Protein AF-A0A0V0QJA2-F1 (afdb_monomer_lite)

Sequence (968 aa):
MGNSCAGKGLQEINAPTTLPKMTRKQVLSHNKPDDCWCVIDNIVYDLSQYWKVHPGGGDYIKKWAGKDATLAFREFNHSPFAEVQLTTLGAEVGYIDENSTDFNEEYYKETPLPKNSTDIEEFSQQGDMMCFQCQQTSNGTGCTDMGVCGKSPEISALQDLIIQYLKGLAQYLEKADDKDIDDETFELFIFTFFMTLTNVNFNSDKHFYYLKKLAEARDKFQALYLKKTPKEEQDPRLSGTGQKNDPQNPASFIFKENDKKYIFEQAKKVGINARKVNLNPDLLGLLEMCVYGLKGGCAYLYHAEGVRNNAKDKKIYSQEERISVFKGLVKITADLTKVNPSMEELIQLNMDVGKNNFTVMEFLDNAHNIVFGKPTPSNVNRAPVEGKCILISGHDMMVLKKLLEQTKDQGINIYTHGEMLPAFGYPELRKYPHLVGNFGTAWFNQTNEFPDFPGAILLNSNCLIQPQPSYAKRLFTTHVVGWDDIKHIENDDFSELIQCAKKQPGFKKNSRQFKKYENVESEQTGFGHQTMAEILVPEIKAGNLTEIYLVGGCDNLDPTRSKYLQQILDLPQTAIVLTLGCAKFRLFGHKEKMGYLPGGNKVPRLIDVGQCNDSYSAVKVALALTQVLGVGVNELPLHLVLSWVEQKAVVILLTLLHLGIKNINIGPNLPAYLTPNLVNFLVQNFSLSPMSLPKQTATLSALQSTGDYKMSRETELFNKISDFVPVKFVEKKEVAKNTYSMKFAFMDQKTVFQLQPGQHVIFRAKSSEQKWVSRAYTPITKIGEQGQFEIIVKVYQEGLFSNFLKNMKKDQLVEVQGPCGTTILQSDERKKVKLISEKNNYEDLKSLNLISGGTSCVSMFQMVQFAIQKQLDLNINLIVANSTENLKVLEKEFQELALSGRGKIQISYITSDKEGRISQKIFQEKLIQKNDDPKVVNLIAGPHNFRMSAKNILQEMEYSEENLVQFY

Organism: Pseudocohnilembus persalinus (NCBI:txid266149)

Secondary structure (DSSP, 8-state):
---------PPP-PPPS-SPEE-HHHHHT-EETTEEEEEETTEEEE-TTTGGG-TT-HHHHHHTTTEE-HHHHHHTT--HHHHHHHHHS--EEEEE-TT-----GGGG-S-PPPPSS----------S--B--STT-GGGT-BSSS-TTS--HHHHHHHHHHHHHHHHHHHHHTTS-GGG--HHHHHHHHHHHHHTSTTTB--HHHHHHHHHHHHHHHHHHHHHHHHHS-GGGS-TTTSS-S-TT-TT-GGG----TT-HHHHHHHHHHHSHHHHHHHS-HHHHHHHHHHHHHHHHHHHHHHHHHHHHHH-TTS-SS-HHHHHHHHHHHHHHHHHTT-SS--HHHHHHHHHHHHHHHHHHHHHHHHHHHHHH-----EEEP-S--SBEEEEEESS-HHHHHHHHHHHTTTTEEEEEEGGGGGGGG-HHHHT-TTEEEE-SSSGGGHHHHHHH--SEEEE-SS------HHHHTTEEEETT-B-TTSEEE-TT-THHHHHHHHHS--B-TTSHHHHHHTTPPPEEE---HHHHHHHHHHHHHTTS--EEEEEEE---S-GGGGTTHHHHHTS-TTEEEEEESGGGGGTTT-HHHH-B-SSTT--BSEEEEESGGGHHHHHHHHHHHHHHHTS-GGGSSEEEEEE--SHHHHHHHHHHHHTT---EEEESS--TT--HHHHHHHHHHH--EES-PPPP---HHHHT-S------TT--SS--TT--EEEEEEEEEEEETTEEEEEEEESSTT-B----TT-EEEEEEE-TTS-EEEEEE-B-SPTT-BSEEEEEEEPPTT-HHHHHHHTPPTT-EEEEEEEE-S-EEEE-TT--EEEE-SS-EEEEE-EEEEEEEGGGHHHHHHHHHHHHHTT-S-EEEEEEEE-GGGTTTTHHHHHHHHHHTTTSEEEEEEETTTT-S--HHHHHHH-S--S--TTEEEEEESSHHHHHHHHHHHHHTT--GGGEEEE-

pLDDT: mean 84.47, std 17.03, range [24.61, 98.94]

InterPro domains:
  IPR001199 Cytochrome b5-like heme/steroid binding domain [PF00173] (23-81)
  IPR001199 Cytochrome b5-like heme/steroid binding domain [PS50255] (19-97)
  IPR001199 Cytochrome b5-like heme/steroid binding domain [SM01117] (22-97)
  IPR001433 Oxidoreductase FAD/NAD(P)-binding [PF00175] (850-946)
  IPR004137 Hydroxylamine reductase/Ni-containing CO dehydrogenase [PF03063] (129-690)
  IPR004137 Hydroxylamine reductase/Ni-containing CO dehydrogenase [PTHR30109] (120-692)
  IPR008333 Flavoprotein pyridine nucleotide cytochrome reductase-like, FAD-binding domain [PF00970] (727-822)
  IPR010048 Hydroxylamine reductase [MF_00069] (129-705)
  IPR010048 Hydroxylamine reductase [TIGR01703] (129-694)
  IPR011254 Prismane-like superfamily [SSF56821] (128-694)
  IPR016099 Prismane-like, alpha/beta-sandwich [G3DSA:3.40.50.2030] (380-531)
  IPR016099 Prismane-like, alpha/beta-sandwich [G3DSA:3.40.50.2030] (532-700)
  IPR016100 Prismane, alpha-bundle [G3DSA:1.20.1270.20] (127-283)
  IPR016100 Prismane, alpha-bundle [G3DSA:1.20.1270.20] (285-378)
  IPR017927 FAD-binding domain, ferredoxin reductase-type [PS51384] (722-826)
  IPR017938 Riboflavin synthase-like beta-barrel [SSF63380] (722-826)
  IPR036400 Cytochrome b5-like heme/steroid binding domain superfamily [G3DSA:3.10.120.10] (17-106)
  IPR036400 Cytochrome b5-like heme/steroid binding domain superfamily [SSF55856] (17-101)
  IPR039261 Ferredoxin-NADP reductase (FNR), nucleotide-binding domain [G3DSA:3.40.50.80] (827-967)
  IPR039261 Ferredoxin-NADP reductase (FNR), nucleotide-binding domain [SSF52343] (813-965)

Radius of gyration: 33.19 Å; chains: 1; bounding box: 77×93×82 Å

Structure (mmCIF, N/CA/C/O backbone):
data_AF-A0A0V0QJA2-F1
#
_entry.id   AF-A0A0V0QJA2-F1
#
loop_
_atom_site.group_PDB
_atom_site.id
_atom_site.type_symbol
_atom_site.label_atom_id
_atom_site.label_alt_id
_atom_site.label_comp_id
_atom_site.label_asym_id
_atom_site.label_entity_id
_atom_site.label_seq_id
_atom_site.pdbx_PDB_ins_code
_atom_site.Cartn_x
_atom_site.Cartn_y
_atom_site.Cartn_z
_atom_site.occupancy
_atom_site.B_iso_or_equiv
_atom_site.auth_seq_id
_atom_site.auth_comp_id
_atom_site.auth_asym_id
_atom_site.auth_atom_id
_atom_site.pdbx_PDB_model_num
ATOM 1 N N . MET A 1 1 ? 25.655 30.772 37.857 1.00 29.84 1 MET A N 1
ATOM 2 C CA . MET A 1 1 ? 26.975 30.159 37.598 1.00 29.84 1 MET A CA 1
ATOM 3 C C . MET A 1 1 ? 26.800 28.648 37.521 1.00 29.84 1 MET A C 1
ATOM 5 O O . MET A 1 1 ? 26.311 28.088 38.488 1.00 29.84 1 MET A O 1
ATOM 9 N N . GLY A 1 2 ? 27.195 28.035 36.398 1.00 28.44 2 GLY A N 1
ATOM 10 C CA . GLY A 1 2 ? 27.749 26.670 36.349 1.00 28.44 2 GLY A CA 1
ATOM 11 C C . GLY A 1 2 ? 26.811 25.463 36.177 1.00 28.44 2 GLY A C 1
ATOM 12 O O . GLY A 1 2 ? 26.273 24.960 37.150 1.00 28.44 2 GLY A O 1
ATOM 13 N N . ASN A 1 3 ? 26.731 24.977 34.931 1.00 28.30 3 ASN A N 1
ATOM 14 C CA . ASN A 1 3 ? 26.437 23.621 34.420 1.00 28.30 3 ASN A CA 1
ATOM 15 C C . ASN A 1 3 ? 26.458 22.417 35.396 1.00 28.30 3 ASN A C 1
ATOM 17 O O . ASN A 1 3 ? 27.428 22.225 36.122 1.00 28.30 3 ASN A O 1
ATOM 21 N N . SER A 1 4 ? 25.539 21.454 35.219 1.00 25.41 4 SER A N 1
ATOM 22 C CA . SER A 1 4 ? 25.784 20.201 34.457 1.00 25.41 4 SER A CA 1
ATOM 23 C C . SER A 1 4 ? 24.754 19.092 34.752 1.00 25.41 4 SER A C 1
ATOM 25 O O . SER A 1 4 ? 24.129 19.041 35.806 1.00 25.41 4 SER A O 1
ATOM 27 N N . CYS A 1 5 ? 24.567 18.240 33.742 1.00 25.39 5 CYS A N 1
ATOM 28 C CA . CYS A 1 5 ? 23.666 17.095 33.654 1.00 25.39 5 CYS A CA 1
ATOM 29 C C . CYS A 1 5 ? 23.849 16.028 34.748 1.00 25.39 5 CYS A C 1
ATOM 31 O O . CYS A 1 5 ? 24.963 15.792 35.199 1.00 25.39 5 CYS A O 1
ATOM 33 N N . ALA A 1 6 ? 22.774 15.266 34.993 1.00 25.91 6 ALA A N 1
ATOM 34 C CA . ALA A 1 6 ? 22.683 13.817 34.729 1.00 25.91 6 ALA A CA 1
ATOM 35 C C . ALA A 1 6 ? 21.939 13.036 35.829 1.00 25.91 6 ALA A C 1
ATOM 37 O O . ALA A 1 6 ? 22.319 13.036 36.994 1.00 25.91 6 ALA A O 1
ATOM 38 N N . GLY A 1 7 ? 20.906 12.311 35.389 1.00 28.16 7 GLY A N 1
ATOM 39 C CA . GLY A 1 7 ? 20.637 10.926 35.778 1.00 28.16 7 GLY A CA 1
ATOM 40 C C . GLY A 1 7 ? 20.363 10.614 37.248 1.00 28.16 7 GLY A C 1
ATOM 41 O O . GLY A 1 7 ? 21.277 10.322 38.011 1.00 28.16 7 GLY A O 1
ATOM 42 N N . LYS A 1 8 ? 19.081 10.457 37.594 1.00 28.97 8 LYS A N 1
ATOM 43 C CA . LYS A 1 8 ? 18.667 9.470 38.599 1.00 28.97 8 LYS A CA 1
ATOM 44 C C . LYS A 1 8 ? 17.418 8.730 38.130 1.00 28.97 8 LYS A C 1
ATOM 46 O O . LYS A 1 8 ? 16.379 9.352 37.941 1.00 28.97 8 LYS A O 1
ATOM 51 N N . GLY A 1 9 ? 17.542 7.404 38.015 1.00 25.47 9 GLY A N 1
ATOM 52 C CA . GLY A 1 9 ? 16.428 6.487 38.261 1.00 25.47 9 GLY A CA 1
ATOM 53 C C . GLY A 1 9 ? 16.036 5.502 37.156 1.00 25.47 9 GLY A C 1
ATOM 54 O O . GLY A 1 9 ? 14.857 5.437 36.836 1.00 25.47 9 GLY A O 1
ATOM 55 N N . LEU A 1 10 ? 16.962 4.692 36.627 1.00 28.11 10 LEU A N 1
ATOM 56 C CA . LEU A 1 10 ? 16.622 3.309 36.257 1.00 28.11 10 LEU A CA 1
ATOM 57 C C . LEU A 1 10 ? 17.021 2.435 37.450 1.00 28.11 10 LEU A C 1
ATOM 59 O O . LEU A 1 10 ? 18.186 2.428 37.840 1.00 28.11 10 LEU A O 1
ATOM 63 N N . GLN A 1 11 ? 16.040 1.791 38.081 1.00 30.83 11 GLN A N 1
ATOM 64 C CA . GLN A 1 11 ? 16.275 0.808 39.136 1.00 30.83 11 GLN A CA 1
ATOM 65 C C . GLN A 1 11 ? 16.882 -0.468 38.538 1.00 30.83 11 GLN A C 1
ATOM 67 O O . GLN A 1 11 ? 16.462 -0.930 37.478 1.00 30.83 11 GLN A O 1
ATOM 72 N N . GLU A 1 12 ? 17.879 -0.989 39.249 1.00 30.50 12 GLU A N 1
ATOM 73 C CA . GLU A 1 12 ? 18.660 -2.195 38.980 1.00 30.50 12 GLU A CA 1
ATOM 74 C C . GLU A 1 12 ? 17.784 -3.453 38.853 1.00 30.50 12 GLU A C 1
ATOM 76 O O . GLU A 1 12 ? 16.882 -3.689 39.660 1.00 30.50 12 GLU A O 1
ATOM 81 N N . ILE A 1 13 ? 18.089 -4.297 37.865 1.00 34.03 13 ILE A N 1
ATOM 82 C CA . ILE A 1 13 ? 17.601 -5.677 37.787 1.00 34.03 13 ILE A CA 1
ATOM 83 C C . ILE A 1 13 ? 18.679 -6.556 38.436 1.00 34.03 13 ILE A C 1
ATOM 85 O O . ILE A 1 13 ? 19.776 -6.683 37.901 1.00 34.03 13 ILE A O 1
ATOM 89 N N . ASN A 1 14 ? 18.380 -7.141 39.598 1.00 34.19 14 ASN A N 1
ATOM 90 C CA . ASN A 1 14 ? 19.273 -8.070 40.300 1.00 34.19 14 ASN A CA 1
ATOM 91 C C . ASN A 1 14 ? 19.427 -9.402 39.535 1.00 34.19 14 ASN A C 1
ATOM 93 O O . ASN A 1 14 ? 18.427 -10.017 39.161 1.00 34.19 14 ASN A O 1
ATOM 97 N N . ALA A 1 15 ? 20.669 -9.871 39.369 1.00 34.22 15 ALA A N 1
ATOM 98 C CA . ALA A 1 15 ? 21.015 -11.198 38.847 1.00 34.22 15 ALA A CA 1
ATOM 99 C C . ALA A 1 15 ? 20.849 -12.316 39.916 1.00 34.22 15 ALA A C 1
ATOM 101 O O . ALA A 1 15 ? 20.915 -12.022 41.114 1.00 34.22 15 ALA A O 1
ATOM 102 N N . PRO A 1 16 ? 20.646 -13.597 39.534 1.00 37.78 16 PRO A N 1
ATOM 103 C CA . PRO A 1 16 ? 20.421 -14.703 40.473 1.00 37.78 16 PRO A CA 1
ATOM 104 C C . PRO A 1 16 ? 21.699 -15.119 41.233 1.00 37.78 16 PRO A C 1
ATOM 106 O O . PRO A 1 16 ? 22.784 -15.216 40.669 1.00 37.78 16 PRO A O 1
ATOM 109 N N . THR A 1 17 ? 21.555 -15.415 42.525 1.00 47.81 17 THR A N 1
ATOM 110 C CA . THR A 1 17 ? 22.599 -15.442 43.570 1.00 47.81 17 THR A CA 1
ATOM 111 C C . THR A 1 17 ? 23.219 -16.821 43.896 1.00 47.81 17 THR A C 1
ATOM 113 O O . THR A 1 17 ? 23.447 -17.118 45.067 1.00 47.81 17 THR A O 1
ATOM 116 N N . THR A 1 18 ? 23.523 -17.697 42.925 1.00 58.81 18 THR A N 1
ATOM 117 C CA . THR A 1 18 ? 24.024 -19.067 43.251 1.00 58.81 18 THR A CA 1
ATOM 118 C C . THR A 1 18 ? 25.228 -19.606 42.468 1.00 58.81 18 THR A C 1
ATOM 120 O O . THR A 1 18 ? 25.673 -20.710 42.775 1.00 58.81 18 THR A O 1
ATOM 123 N N . LEU A 1 19 ? 25.796 -18.884 41.497 1.00 79.25 19 LEU A N 1
ATOM 124 C CA . LEU A 1 19 ? 26.977 -19.362 40.755 1.00 79.25 19 LEU A CA 1
ATOM 125 C C . LEU A 1 19 ? 28.289 -18.993 41.476 1.00 79.25 19 LEU A C 1
ATOM 127 O O . LEU A 1 19 ? 28.383 -17.895 42.024 1.00 79.25 19 LEU A O 1
ATOM 131 N N . PRO A 1 20 ? 29.316 -19.865 41.497 1.00 87.19 20 PRO A N 1
ATOM 132 C CA . PRO A 1 20 ? 30.598 -19.542 42.116 1.00 87.19 20 PRO A CA 1
ATOM 133 C C . PRO A 1 20 ? 31.385 -18.519 41.282 1.00 87.19 20 PRO A C 1
ATOM 135 O O . PRO A 1 20 ? 31.417 -18.579 40.052 1.00 87.19 20 PRO A O 1
ATOM 138 N N . LYS A 1 21 ? 32.061 -17.588 41.963 1.00 87.50 21 LYS A N 1
ATOM 139 C CA . LYS A 1 21 ? 32.979 -16.633 41.327 1.00 87.50 21 LYS A CA 1
ATOM 140 C C . LYS A 1 21 ? 34.232 -17.360 40.840 1.00 87.50 21 LYS A C 1
ATOM 142 O O . LYS A 1 21 ? 34.861 -18.088 41.607 1.00 87.50 21 LYS A O 1
ATOM 147 N N . MET A 1 22 ? 34.616 -17.117 39.593 1.00 87.50 22 MET A N 1
ATOM 148 C CA . MET A 1 22 ? 35.773 -17.725 38.938 1.00 87.50 22 MET A CA 1
ATOM 149 C C . MET A 1 22 ? 36.737 -16.665 38.401 1.00 87.50 22 MET A C 1
ATOM 151 O O . MET A 1 22 ? 36.383 -15.494 38.239 1.00 87.50 22 MET A O 1
ATOM 155 N N . THR A 1 23 ? 37.970 -17.074 38.108 1.00 85.88 23 THR A N 1
ATOM 156 C CA . THR A 1 23 ? 38.943 -16.243 37.390 1.00 85.88 23 THR A CA 1
ATOM 157 C C . THR A 1 23 ? 39.119 -16.712 35.951 1.00 85.88 23 THR A C 1
ATOM 159 O O . THR A 1 23 ? 38.981 -17.897 35.642 1.00 85.88 23 THR A O 1
ATOM 162 N N . ARG A 1 24 ? 39.487 -15.797 35.044 1.00 79.31 24 ARG A N 1
ATOM 163 C CA . ARG A 1 24 ? 39.760 -16.151 33.639 1.00 79.31 24 ARG A CA 1
ATOM 164 C C . ARG A 1 24 ? 40.909 -17.162 33.520 1.00 79.31 24 ARG A C 1
ATOM 166 O O . ARG A 1 24 ? 40.876 -18.016 32.642 1.00 79.31 24 ARG A O 1
ATOM 173 N N . LYS A 1 25 ? 41.867 -17.144 34.458 1.00 80.00 25 LYS A N 1
ATOM 174 C CA . LYS A 1 25 ? 42.939 -18.148 34.561 1.00 80.00 25 LYS A CA 1
ATOM 175 C C . LYS A 1 25 ? 42.417 -19.558 34.862 1.00 80.00 25 LYS A C 1
ATOM 177 O O . LYS A 1 25 ? 42.992 -20.518 34.362 1.00 80.00 25 LYS A O 1
ATOM 182 N N . GLN A 1 26 ? 41.351 -19.685 35.656 1.00 83.88 26 GLN A N 1
ATOM 183 C CA . GLN A 1 26 ? 40.694 -20.973 35.901 1.00 83.88 26 GLN A CA 1
ATOM 184 C C . GLN A 1 26 ? 39.944 -21.453 34.657 1.00 83.88 26 GLN A C 1
ATOM 186 O O . GLN A 1 26 ? 40.052 -22.619 34.313 1.00 83.88 26 GLN A O 1
ATOM 191 N N . VAL A 1 27 ? 39.259 -20.562 33.931 1.00 88.94 27 VAL A N 1
ATOM 192 C CA . VAL A 1 27 ? 38.577 -20.925 32.672 1.00 88.94 27 VAL A CA 1
ATOM 193 C C . VAL A 1 27 ? 39.580 -21.376 31.603 1.00 88.94 27 VAL A C 1
ATOM 195 O O . VAL A 1 27 ? 39.322 -22.337 30.888 1.00 88.94 27 VAL A O 1
ATOM 198 N N . LEU A 1 28 ? 40.765 -20.757 31.545 1.00 87.19 28 LEU A N 1
ATOM 199 C CA . LEU A 1 28 ? 41.798 -21.052 30.544 1.00 87.19 28 LEU A CA 1
ATOM 200 C C . LEU A 1 28 ? 42.290 -22.508 30.550 1.00 87.19 28 LEU A C 1
ATOM 202 O O . LEU A 1 28 ? 42.713 -23.004 29.504 1.00 87.19 28 LEU A O 1
ATOM 206 N N . SER A 1 29 ? 42.246 -23.203 31.695 1.00 87.38 29 SER A N 1
ATOM 207 C CA . SER A 1 29 ? 42.621 -24.623 31.759 1.00 87.38 29 SER A CA 1
ATOM 208 C C . SER A 1 29 ? 41.598 -25.566 31.117 1.00 87.38 29 SER A C 1
ATOM 210 O O . SER A 1 29 ? 41.971 -26.689 30.785 1.00 87.38 29 SER A O 1
ATOM 212 N N . HIS A 1 30 ? 40.367 -25.104 30.880 1.00 93.75 30 HIS A N 1
ATOM 213 C CA . HIS A 1 30 ? 39.268 -25.859 30.270 1.00 93.75 30 HIS A CA 1
ATOM 214 C C . HIS A 1 30 ? 39.180 -25.574 28.762 1.00 93.75 30 HIS A C 1
ATOM 216 O O . HIS A 1 30 ? 38.224 -24.975 28.258 1.00 93.75 30 HIS A O 1
ATOM 222 N N . ASN A 1 31 ? 40.234 -25.955 28.033 1.00 89.88 31 ASN A N 1
ATOM 223 C CA . ASN A 1 31 ? 40.428 -25.636 26.615 1.00 89.88 31 ASN A CA 1
ATOM 224 C C . ASN A 1 31 ? 40.496 -26.861 25.680 1.00 89.88 31 ASN A C 1
ATOM 226 O O . ASN A 1 31 ? 41.013 -26.762 24.563 1.00 89.88 31 ASN A O 1
ATOM 230 N N . LYS A 1 32 ? 39.995 -28.021 26.117 1.00 89.19 32 LYS A N 1
ATOM 231 C CA . LYS A 1 32 ? 40.017 -29.276 25.345 1.00 89.19 32 LYS A CA 1
ATOM 232 C C . LYS A 1 32 ? 38.612 -29.657 24.868 1.00 89.19 32 LYS A C 1
ATOM 234 O O . LYS A 1 32 ? 37.634 -29.255 25.477 1.00 89.19 32 LYS A O 1
ATOM 239 N N . PRO A 1 33 ? 38.451 -30.449 23.792 1.00 78.38 33 PRO A N 1
ATOM 240 C CA . PRO A 1 33 ? 37.120 -30.804 23.285 1.00 78.38 33 PRO A CA 1
ATOM 241 C C . PRO A 1 33 ? 36.212 -31.560 24.273 1.00 78.38 33 PRO A C 1
ATOM 243 O O . PRO A 1 33 ? 34.994 -31.522 24.125 1.00 78.38 33 PRO A O 1
ATOM 246 N N . ASP A 1 34 ? 36.776 -32.278 25.238 1.00 86.38 34 ASP A N 1
ATOM 247 C CA . ASP A 1 34 ? 36.072 -32.969 26.325 1.00 86.38 34 ASP A CA 1
ATOM 248 C C . ASP A 1 34 ? 36.021 -32.162 27.636 1.00 86.38 34 ASP A C 1
ATOM 250 O O . ASP A 1 34 ? 35.405 -32.621 28.594 1.00 86.38 34 ASP A O 1
ATOM 254 N N . ASP A 1 35 ? 36.620 -30.967 27.644 1.00 91.69 35 ASP A N 1
ATOM 255 C CA . ASP A 1 35 ? 36.699 -30.019 28.758 1.00 91.69 35 ASP A CA 1
ATOM 256 C C . ASP A 1 35 ? 36.786 -28.581 28.196 1.00 91.69 35 ASP A C 1
ATOM 258 O O . ASP A 1 35 ? 37.867 -27.995 28.105 1.00 91.69 35 ASP A O 1
ATOM 262 N N . CYS A 1 36 ? 35.664 -28.073 27.672 1.00 92.06 36 CYS A N 1
ATOM 263 C CA . CYS A 1 36 ? 35.549 -26.881 26.824 1.00 92.06 36 CYS A CA 1
ATOM 264 C C . CYS A 1 36 ? 34.657 -25.826 27.484 1.00 92.06 36 CYS A C 1
ATOM 266 O O . CYS A 1 36 ? 33.440 -25.817 27.271 1.00 92.06 36 CYS A O 1
ATOM 268 N N . TRP A 1 37 ? 35.248 -24.919 28.261 1.00 95.19 37 TRP A N 1
ATOM 269 C CA . TRP A 1 37 ? 34.495 -23.849 28.922 1.00 95.19 37 TRP A CA 1
ATOM 270 C C . TRP A 1 37 ? 34.655 -22.521 28.185 1.00 95.19 37 TRP A C 1
ATOM 272 O O . TRP A 1 37 ? 35.735 -22.210 27.688 1.00 95.19 37 TRP A O 1
ATOM 282 N N . CYS A 1 38 ? 33.598 -21.715 28.127 1.00 92.25 38 CYS A N 1
ATOM 283 C CA . CYS A 1 38 ? 33.621 -20.392 27.497 1.00 92.25 38 CYS A CA 1
ATOM 284 C C . CYS A 1 38 ? 32.970 -19.350 28.408 1.00 92.25 38 CYS A C 1
ATOM 286 O O . CYS A 1 38 ? 31.988 -19.650 29.087 1.00 92.25 38 CYS A O 1
ATOM 288 N N . VAL A 1 39 ? 33.481 -18.117 28.395 1.00 89.94 39 VAL A N 1
ATOM 289 C CA . VAL A 1 39 ? 32.813 -16.979 29.054 1.00 89.94 39 VAL A CA 1
ATOM 290 C C . VAL A 1 39 ? 31.903 -16.278 28.046 1.00 89.94 39 VAL A C 1
ATOM 292 O O . VAL A 1 39 ? 32.365 -15.940 26.959 1.00 89.94 39 VAL A O 1
ATOM 295 N N . ILE A 1 40 ? 30.628 -16.075 28.378 1.00 83.62 40 ILE A N 1
ATOM 296 C CA . ILE A 1 40 ? 29.666 -15.302 27.577 1.00 83.62 40 ILE A CA 1
ATOM 297 C C . ILE A 1 40 ? 28.892 -14.387 28.527 1.00 83.62 40 ILE A C 1
ATOM 299 O O . ILE A 1 40 ? 28.255 -14.867 29.464 1.00 83.62 40 ILE A O 1
ATOM 303 N N . ASP A 1 41 ? 28.985 -13.074 28.306 1.00 80.38 41 ASP A N 1
ATOM 304 C CA . ASP A 1 41 ? 28.395 -12.025 29.151 1.00 80.38 41 ASP A CA 1
ATOM 305 C C . ASP A 1 41 ? 28.736 -12.212 30.638 1.00 80.38 41 ASP A C 1
ATOM 307 O O . ASP A 1 41 ? 27.873 -12.201 31.512 1.00 80.38 41 ASP A O 1
ATOM 311 N N . ASN A 1 42 ? 30.024 -12.436 30.918 1.00 81.94 42 ASN A N 1
ATOM 312 C CA . ASN A 1 42 ? 30.574 -12.685 32.255 1.00 81.94 42 ASN A CA 1
ATOM 313 C C . ASN A 1 42 ? 30.095 -13.974 32.954 1.00 81.94 42 ASN A C 1
ATOM 315 O O . ASN A 1 42 ? 30.551 -14.253 34.061 1.00 81.94 42 ASN A O 1
ATOM 319 N N . ILE A 1 43 ? 29.271 -14.813 32.323 1.00 86.56 43 ILE A N 1
ATOM 320 C CA . ILE A 1 43 ? 28.915 -16.150 32.824 1.00 86.56 43 ILE A CA 1
ATOM 321 C C . ILE A 1 43 ? 29.816 -17.201 32.168 1.00 86.56 43 ILE A C 1
ATOM 323 O O . ILE A 1 43 ? 30.088 -17.144 30.970 1.00 86.56 43 ILE A O 1
ATOM 327 N N . VAL A 1 44 ? 30.311 -18.157 32.952 1.00 92.50 44 VAL A N 1
ATOM 328 C CA . VAL A 1 44 ? 31.143 -19.272 32.483 1.00 92.50 44 VAL A CA 1
ATOM 329 C C . VAL A 1 44 ? 30.240 -20.468 32.195 1.00 92.50 44 VAL A C 1
ATOM 331 O O . VAL A 1 44 ? 29.562 -20.950 33.103 1.00 92.50 44 VAL A O 1
ATOM 334 N N . TYR A 1 45 ? 30.255 -20.959 30.957 1.00 93.81 45 TYR A N 1
ATOM 335 C CA . TYR A 1 45 ? 29.482 -22.121 30.515 1.00 93.81 45 TYR A CA 1
ATOM 336 C C . TYR A 1 45 ? 30.401 -23.302 30.192 1.00 93.81 45 TYR A C 1
ATOM 338 O O . TYR A 1 45 ? 31.373 -23.136 29.452 1.00 93.81 45 TYR A O 1
ATOM 346 N N . ASP A 1 46 ? 30.064 -24.499 30.674 1.00 94.56 46 ASP A N 1
ATOM 347 C CA . ASP A 1 46 ? 30.680 -25.757 30.241 1.00 94.56 46 ASP A CA 1
ATOM 348 C C . ASP A 1 46 ? 29.992 -26.278 28.970 1.00 94.56 46 ASP A C 1
ATOM 350 O O . ASP A 1 46 ? 28.917 -26.878 28.996 1.00 94.56 46 ASP A O 1
ATOM 354 N N . LEU A 1 47 ? 30.628 -26.056 27.821 1.00 93.12 47 LEU A N 1
ATOM 355 C CA . LEU A 1 47 ? 30.089 -26.414 26.509 1.00 93.12 47 LEU A CA 1
ATOM 356 C C . LEU A 1 47 ? 30.638 -27.748 25.979 1.00 93.12 47 LEU A C 1
ATOM 358 O O . LEU A 1 47 ? 30.421 -28.075 24.806 1.00 93.12 47 LEU A O 1
ATOM 362 N N . SER A 1 48 ? 31.294 -28.555 26.824 1.00 91.56 48 SER A N 1
ATOM 363 C CA . SER A 1 48 ? 31.956 -29.820 26.448 1.00 91.56 48 SER A CA 1
ATOM 364 C C . SER A 1 48 ? 31.025 -30.822 25.759 1.00 91.56 48 SER A C 1
ATOM 366 O O . SER A 1 48 ? 31.444 -31.561 24.865 1.00 91.56 48 SER A O 1
ATOM 368 N N . GLN A 1 49 ? 29.742 -30.831 26.132 1.00 84.88 49 GLN A N 1
ATOM 369 C CA . GLN A 1 49 ? 28.726 -31.696 25.516 1.00 84.88 49 GLN A CA 1
ATOM 370 C C . GLN A 1 49 ? 27.941 -31.005 24.393 1.00 84.88 49 GLN A C 1
ATOM 372 O O . GLN A 1 49 ? 27.382 -31.681 23.529 1.00 84.88 49 GLN A O 1
ATOM 377 N N . TYR A 1 50 ? 27.918 -29.670 24.368 1.00 81.31 50 TYR A N 1
ATOM 378 C CA . TYR A 1 50 ? 27.056 -28.908 23.467 1.00 81.31 50 TYR A CA 1
ATOM 379 C C . TYR A 1 50 ? 27.692 -28.634 22.102 1.00 81.31 50 TYR A C 1
ATOM 381 O O . TYR A 1 50 ? 26.997 -28.642 21.085 1.00 81.31 50 TYR A O 1
ATOM 389 N N . TRP A 1 51 ? 29.018 -28.468 22.025 1.00 81.19 51 TRP A N 1
ATOM 390 C CA . TRP A 1 51 ? 29.668 -28.109 20.758 1.00 81.19 51 TRP A CA 1
ATOM 391 C C . TRP A 1 51 ? 29.443 -29.133 19.637 1.00 81.19 51 TRP A C 1
ATOM 393 O O . TRP A 1 51 ? 29.404 -28.762 18.467 1.00 81.19 51 TRP A O 1
ATOM 403 N N . LYS A 1 52 ? 29.233 -30.412 19.972 1.00 72.62 52 LYS A N 1
ATOM 404 C CA . LYS A 1 52 ? 28.972 -31.492 19.001 1.00 72.62 52 LYS A CA 1
ATOM 405 C C . LYS A 1 52 ? 27.615 -31.372 18.304 1.00 72.62 52 LYS A C 1
ATOM 407 O O . LYS A 1 52 ? 27.450 -31.905 17.213 1.00 72.62 52 LYS A O 1
ATOM 412 N N . VAL A 1 53 ? 26.660 -30.698 18.938 1.00 63.50 53 VAL A N 1
ATOM 413 C CA . VAL A 1 53 ? 25.282 -30.524 18.455 1.00 63.50 53 VAL A CA 1
ATOM 414 C C . VAL A 1 53 ? 24.967 -29.057 18.141 1.00 63.50 53 VAL A C 1
ATOM 416 O O . VAL A 1 53 ? 23.812 -28.711 17.900 1.00 63.50 53 VAL A O 1
ATOM 419 N N . HIS A 1 54 ? 25.991 -28.194 18.127 1.00 74.06 54 HIS A N 1
ATOM 420 C CA . HIS A 1 54 ? 25.850 -26.770 17.851 1.00 74.06 54 HIS A CA 1
ATOM 421 C C . HIS A 1 54 ? 25.385 -26.530 16.399 1.00 74.06 54 HIS A C 1
ATOM 423 O O . HIS A 1 54 ? 26.096 -26.929 15.470 1.00 74.06 54 HIS A O 1
ATOM 429 N N . PRO A 1 55 ? 24.246 -25.843 16.172 1.00 52.75 55 PRO A N 1
ATOM 430 C CA . PRO A 1 55 ? 23.664 -25.666 14.836 1.00 52.75 55 PRO A CA 1
ATOM 431 C C . PRO A 1 55 ? 24.572 -24.957 13.820 1.00 52.75 55 PRO A C 1
ATOM 433 O O . PRO A 1 55 ? 24.478 -25.228 12.627 1.00 52.75 55 PRO A O 1
ATOM 436 N N . GLY A 1 56 ? 25.465 -24.075 14.284 1.00 55.25 56 GLY A N 1
ATOM 437 C CA . GLY A 1 56 ? 26.446 -23.368 13.447 1.00 55.25 56 GLY A CA 1
ATOM 438 C C . GLY A 1 56 ? 27.745 -24.142 13.195 1.00 55.25 56 GLY A C 1
ATOM 439 O O . GLY A 1 56 ? 28.692 -23.587 12.648 1.00 55.25 56 GLY A O 1
ATOM 440 N N . GLY A 1 57 ? 27.823 -25.404 13.624 1.00 58.41 57 GLY A N 1
ATOM 441 C CA . GLY A 1 57 ? 29.038 -26.211 13.582 1.00 58.41 57 GLY A CA 1
ATOM 442 C C . GLY A 1 57 ? 29.885 -26.053 14.847 1.00 58.41 57 GLY A C 1
ATOM 443 O O . GLY A 1 57 ? 30.048 -24.965 15.404 1.00 58.41 57 GLY A O 1
ATOM 444 N N . GLY A 1 58 ? 30.429 -27.170 15.321 1.00 67.75 58 GLY A N 1
ATOM 445 C CA . GLY A 1 58 ? 31.151 -27.245 16.589 1.00 67.75 58 GLY A CA 1
ATOM 446 C C . GLY A 1 58 ? 32.567 -26.668 16.582 1.00 67.75 58 GLY A C 1
ATOM 447 O O . GLY A 1 58 ? 33.142 -26.408 17.639 1.00 67.75 58 GLY A O 1
ATOM 448 N N . ASP A 1 59 ? 33.136 -26.449 15.396 1.00 67.25 59 ASP A N 1
ATOM 449 C CA . ASP A 1 59 ? 34.477 -25.880 15.233 1.00 67.25 59 ASP A CA 1
ATOM 450 C C . ASP A 1 59 ? 34.556 -24.422 15.690 1.00 67.25 59 ASP A C 1
ATOM 452 O O . ASP A 1 59 ? 35.614 -23.982 16.136 1.00 67.25 59 ASP A O 1
ATOM 456 N N . TYR A 1 60 ? 33.439 -23.690 15.657 1.00 67.44 60 TYR A N 1
ATOM 457 C CA . TYR A 1 60 ? 33.376 -22.321 16.163 1.00 67.44 60 TYR A CA 1
ATOM 458 C C . TYR A 1 60 ? 33.462 -22.271 17.686 1.00 67.44 60 TYR A C 1
ATOM 460 O O . TYR A 1 60 ? 34.244 -21.485 18.203 1.00 67.44 60 TYR A O 1
ATOM 468 N N . ILE A 1 61 ? 32.760 -23.151 18.407 1.00 77.62 61 ILE A N 1
ATOM 469 C CA . ILE A 1 61 ? 32.836 -23.200 19.877 1.00 77.62 61 ILE A CA 1
ATOM 470 C C . ILE A 1 61 ? 34.236 -23.633 20.331 1.00 77.62 61 ILE A C 1
ATOM 472 O O . ILE A 1 61 ? 34.830 -23.001 21.200 1.00 77.62 61 ILE A O 1
ATOM 476 N N . LYS A 1 62 ? 34.828 -24.637 19.670 1.00 80.56 62 LYS A N 1
ATOM 477 C CA . LYS A 1 62 ? 36.177 -25.128 20.002 1.00 80.56 62 LYS A CA 1
ATOM 478 C C . LYS A 1 62 ? 37.276 -24.064 19.867 1.00 80.56 62 LYS A C 1
ATOM 480 O O . LYS A 1 62 ? 38.252 -24.121 20.607 1.00 80.56 62 LYS A O 1
ATOM 485 N N . LYS A 1 63 ? 37.131 -23.074 18.973 1.00 79.56 63 LYS A N 1
ATOM 486 C CA . LYS A 1 63 ? 38.083 -21.944 18.845 1.00 79.56 63 LYS A CA 1
ATOM 487 C C . LYS A 1 63 ? 38.130 -21.051 20.091 1.00 79.56 63 LYS A C 1
ATOM 489 O O . LYS A 1 63 ? 39.152 -20.401 20.338 1.00 79.56 63 LYS A O 1
ATOM 494 N N . TRP A 1 64 ? 37.042 -21.041 20.857 1.00 85.12 64 TRP A N 1
ATOM 495 C CA . TRP A 1 64 ? 36.854 -20.210 22.043 1.00 85.12 64 TRP A CA 1
ATOM 496 C C . TRP A 1 64 ? 36.921 -20.999 23.357 1.00 85.12 64 TRP A C 1
ATOM 498 O O . TRP A 1 64 ? 36.682 -20.429 24.419 1.00 85.12 64 TRP A O 1
ATOM 508 N N . ALA A 1 65 ? 37.294 -22.282 23.310 1.00 89.25 65 ALA A N 1
ATOM 509 C CA . ALA A 1 65 ? 37.515 -23.093 24.503 1.00 89.25 65 ALA A CA 1
ATOM 510 C C . ALA A 1 65 ? 38.596 -22.457 25.401 1.00 89.25 65 ALA A C 1
ATOM 512 O O . ALA A 1 65 ? 39.688 -22.112 24.940 1.00 89.25 65 ALA A O 1
ATOM 513 N N . GLY A 1 66 ? 38.272 -22.275 26.677 1.00 86.38 66 GLY A N 1
ATOM 514 C CA . GLY A 1 66 ? 39.078 -21.595 27.686 1.00 86.38 66 GLY A CA 1
ATOM 515 C C . GLY A 1 66 ? 39.126 -20.066 27.569 1.00 86.38 66 GLY A C 1
ATOM 516 O O . GLY A 1 66 ? 39.951 -19.439 28.234 1.00 86.38 66 GLY A O 1
ATOM 517 N N . LYS A 1 67 ? 38.301 -19.443 26.713 1.00 84.88 67 LYS A N 1
ATOM 518 C CA . LYS A 1 67 ? 38.365 -18.003 26.385 1.00 84.88 67 LYS A CA 1
ATOM 519 C C . LYS A 1 67 ? 37.027 -17.285 26.584 1.00 84.88 67 LYS A C 1
ATOM 521 O O . LYS A 1 67 ? 35.986 -17.904 26.802 1.00 84.88 67 LYS A O 1
ATOM 526 N N . ASP A 1 68 ? 37.072 -15.956 26.496 1.00 82.50 68 ASP A N 1
ATOM 527 C CA . ASP A 1 68 ? 35.886 -15.100 26.479 1.00 82.50 68 ASP A CA 1
ATOM 528 C C . ASP A 1 68 ? 35.308 -15.048 25.062 1.00 82.50 68 ASP A C 1
ATOM 530 O O . ASP A 1 68 ? 35.916 -14.506 24.141 1.00 82.50 68 ASP A O 1
ATOM 534 N N . ALA A 1 69 ? 34.162 -15.693 24.886 1.00 81.00 69 ALA A N 1
ATOM 535 C CA . ALA A 1 69 ? 33.453 -15.818 23.628 1.00 81.00 69 ALA A CA 1
ATOM 536 C C . ALA A 1 69 ? 32.337 -14.777 23.496 1.00 81.00 69 ALA A C 1
ATOM 538 O O . ALA A 1 69 ? 31.583 -14.859 22.535 1.00 81.00 69 ALA A O 1
ATOM 539 N N . THR A 1 70 ? 32.205 -13.817 24.423 1.00 72.69 70 THR A N 1
ATOM 540 C CA . THR A 1 70 ? 31.082 -12.864 24.454 1.00 72.69 70 THR A CA 1
ATOM 541 C C . THR A 1 70 ? 30.927 -12.132 23.128 1.00 72.69 70 THR A C 1
ATOM 543 O O . THR A 1 70 ? 29.871 -12.197 22.508 1.00 72.69 70 THR A O 1
ATOM 546 N N . LEU A 1 71 ? 31.995 -11.503 22.634 1.00 54.66 71 LEU A N 1
ATOM 547 C CA . LEU A 1 71 ? 31.944 -10.781 21.362 1.00 54.66 71 LEU A CA 1
ATOM 548 C C . LEU A 1 71 ? 31.656 -11.719 20.195 1.00 54.66 71 LEU A C 1
ATOM 550 O O . LEU A 1 71 ? 30.771 -11.428 19.412 1.00 54.66 71 LEU A O 1
ATOM 554 N N . ALA A 1 72 ? 32.288 -12.891 20.121 1.00 65.19 72 ALA A N 1
ATOM 555 C CA . ALA A 1 72 ? 31.985 -13.860 19.069 1.00 65.19 72 ALA A CA 1
ATOM 556 C C . ALA A 1 72 ? 30.523 -14.341 19.127 1.00 65.19 72 ALA A C 1
ATOM 558 O O . ALA A 1 72 ? 29.844 -14.418 18.107 1.00 65.19 72 ALA A O 1
ATOM 559 N N . PHE A 1 73 ? 29.997 -14.621 20.315 1.00 68.06 73 PHE A N 1
ATOM 560 C CA . PHE A 1 73 ? 28.606 -15.008 20.509 1.00 68.06 73 PHE A CA 1
ATOM 561 C C . PHE A 1 73 ? 27.651 -13.897 20.043 1.00 68.06 73 PHE A C 1
ATOM 563 O O . PHE A 1 73 ? 26.667 -14.192 19.361 1.00 68.06 73 PHE A O 1
ATOM 570 N N . ARG A 1 74 ? 27.988 -12.631 20.326 1.00 61.81 74 ARG A N 1
ATOM 571 C CA . ARG A 1 74 ? 27.214 -11.436 19.954 1.00 61.81 74 ARG A CA 1
ATOM 572 C C . ARG A 1 74 ? 27.394 -11.002 18.487 1.00 61.81 74 ARG A C 1
ATOM 574 O O . ARG A 1 74 ? 26.448 -10.489 17.903 1.00 61.81 74 ARG A O 1
ATOM 581 N N . GLU A 1 75 ? 28.551 -11.239 17.871 1.00 51.75 75 GLU A N 1
ATOM 582 C CA . GLU A 1 75 ? 28.907 -10.792 16.511 1.00 51.75 75 GLU A CA 1
ATOM 583 C C . GLU A 1 75 ? 28.622 -11.839 15.427 1.00 51.75 75 GLU A C 1
ATOM 585 O O . GLU A 1 75 ? 28.330 -11.475 14.290 1.00 51.75 75 GLU A O 1
ATOM 590 N N . PHE A 1 76 ? 28.609 -13.138 15.754 1.00 48.12 76 PHE A N 1
ATOM 591 C CA . PHE A 1 76 ? 28.185 -14.190 14.814 1.00 48.12 76 PHE A CA 1
ATOM 592 C C . PHE A 1 76 ? 26.654 -14.259 14.614 1.00 48.12 76 PHE A C 1
ATOM 594 O O . PHE A 1 76 ? 26.156 -15.218 14.028 1.00 48.12 76 PHE A O 1
ATOM 601 N N . ASN A 1 77 ? 25.904 -13.239 15.058 1.00 45.59 77 ASN A N 1
ATOM 602 C CA . ASN A 1 77 ? 24.455 -13.078 14.875 1.00 45.59 77 ASN A CA 1
ATOM 603 C C . ASN A 1 77 ? 23.649 -14.355 15.176 1.00 45.59 77 ASN A C 1
ATOM 605 O O . ASN A 1 77 ? 22.768 -14.775 14.418 1.00 45.59 77 ASN A O 1
ATOM 609 N N . HIS A 1 78 ? 23.942 -14.972 16.323 1.00 56.38 78 HIS A N 1
ATOM 610 C CA . HIS A 1 78 ? 23.114 -16.036 16.875 1.00 56.38 78 HIS A CA 1
ATOM 611 C C . HIS A 1 78 ? 21.669 -15.528 17.024 1.00 56.38 78 HIS A C 1
ATOM 613 O O . HIS A 1 78 ? 21.420 -14.451 17.558 1.00 56.38 78 HIS A O 1
ATOM 619 N N . SER A 1 79 ? 20.700 -16.285 16.498 1.00 47.25 79 SER A N 1
ATOM 620 C CA . SER A 1 79 ? 19.282 -15.900 16.564 1.00 47.25 79 SER A CA 1
ATOM 621 C C . SER A 1 79 ? 18.802 -15.738 18.020 1.00 47.25 79 SER A C 1
ATOM 623 O O . SER A 1 79 ? 19.369 -16.369 18.911 1.00 47.25 79 SER A O 1
ATOM 625 N N . PRO A 1 80 ? 17.693 -15.027 18.295 1.00 46.34 80 PRO A N 1
ATOM 626 C CA . PRO A 1 80 ? 17.107 -14.982 19.641 1.00 46.34 80 PRO A CA 1
ATOM 627 C C . PRO A 1 80 ? 16.786 -16.373 20.221 1.00 46.34 80 PRO A C 1
ATOM 629 O O . PRO A 1 80 ? 16.792 -16.567 21.432 1.00 46.34 80 PRO A O 1
ATOM 632 N N . PHE A 1 81 ? 16.554 -17.375 19.360 1.00 42.41 81 PHE A N 1
ATOM 633 C CA . PHE A 1 81 ? 16.418 -18.774 19.772 1.00 42.41 81 PHE A CA 1
ATOM 634 C C . PHE A 1 81 ? 17.716 -19.336 20.360 1.00 42.41 81 PHE A C 1
ATOM 636 O O . PHE A 1 81 ? 17.654 -20.103 21.307 1.00 42.41 81 PHE A O 1
ATOM 643 N N . ALA A 1 82 ? 18.881 -18.935 19.850 1.00 51.06 82 ALA A N 1
ATOM 644 C CA . ALA A 1 82 ? 20.176 -19.341 20.384 1.00 51.06 82 ALA A CA 1
ATOM 645 C C . ALA A 1 82 ? 20.508 -18.644 21.720 1.00 51.06 82 ALA A C 1
ATOM 647 O O . ALA A 1 82 ? 21.167 -19.256 22.552 1.00 51.06 82 ALA A O 1
ATOM 648 N N . GLU A 1 83 ? 19.997 -17.434 21.980 1.00 58.66 83 GLU A N 1
ATOM 649 C CA . GLU A 1 83 ? 20.072 -16.797 23.311 1.00 58.66 83 GLU A CA 1
ATOM 650 C C . GLU A 1 83 ? 19.178 -17.513 24.340 1.00 58.66 83 GLU A C 1
ATOM 652 O O . GLU A 1 83 ? 19.596 -17.790 25.467 1.00 58.66 83 GLU A O 1
ATOM 657 N N . VAL A 1 84 ? 17.959 -17.891 23.935 1.00 56.12 84 VAL A N 1
ATOM 658 C CA . VAL A 1 84 ? 17.071 -18.739 24.749 1.00 56.12 84 VAL A CA 1
ATOM 659 C C . VAL A 1 84 ? 17.684 -20.125 24.947 1.00 56.12 84 VAL A C 1
ATOM 661 O O . VAL A 1 84 ? 17.615 -20.684 26.035 1.00 56.12 84 VAL A O 1
ATOM 664 N N . GLN A 1 85 ? 18.324 -20.686 23.923 1.00 65.81 85 GLN A N 1
ATOM 665 C CA . GLN A 1 85 ? 19.002 -21.973 24.015 1.00 65.81 85 GLN A CA 1
ATOM 666 C C . GLN A 1 85 ? 20.195 -21.888 24.971 1.00 65.81 85 GLN A C 1
ATOM 668 O O . GLN A 1 85 ? 20.305 -22.741 25.841 1.00 65.81 85 GLN A O 1
ATOM 673 N N . LEU A 1 86 ? 21.021 -20.835 24.898 1.00 71.25 86 LEU A N 1
ATOM 674 C CA . LEU A 1 86 ? 22.151 -20.627 25.810 1.00 71.25 86 LEU A CA 1
ATOM 675 C C . LEU A 1 86 ? 21.706 -20.592 27.281 1.00 71.25 86 LEU A C 1
ATOM 677 O O . LEU A 1 86 ? 22.298 -21.271 28.110 1.00 71.25 86 LEU A O 1
ATOM 681 N N . THR A 1 87 ? 20.618 -19.877 27.575 1.00 59.66 87 THR A N 1
ATOM 682 C CA . THR A 1 87 ? 20.055 -19.733 28.934 1.00 59.66 87 THR A CA 1
ATOM 683 C C . THR A 1 87 ? 19.214 -20.928 29.403 1.00 59.66 87 THR A C 1
ATOM 685 O O . THR A 1 87 ? 18.841 -21.004 30.571 1.00 59.66 87 THR A O 1
ATOM 688 N N . THR A 1 88 ? 18.900 -21.879 28.516 1.00 64.31 88 THR A N 1
ATOM 689 C CA . THR A 1 88 ? 18.164 -23.116 28.849 1.00 64.31 88 THR A CA 1
ATOM 690 C C . THR A 1 88 ? 19.041 -24.367 28.802 1.00 64.31 88 THR A C 1
ATOM 692 O O . THR A 1 88 ? 18.562 -25.454 29.129 1.00 64.31 88 THR A O 1
ATOM 695 N N . LEU A 1 89 ? 20.326 -24.227 28.447 1.00 73.62 89 LEU A N 1
ATOM 696 C CA . LEU A 1 89 ? 21.300 -25.321 28.438 1.00 73.62 89 LEU A CA 1
ATOM 697 C C . LEU A 1 89 ? 21.599 -25.867 29.838 1.00 73.62 89 LEU A C 1
ATOM 699 O O . LEU A 1 89 ? 21.956 -27.039 29.946 1.00 73.62 89 LEU A O 1
ATOM 703 N N . GLY A 1 90 ? 21.469 -25.047 30.889 1.00 76.31 90 GLY A N 1
ATOM 704 C CA . GLY A 1 90 ? 21.829 -25.433 32.259 1.00 76.31 90 GLY A CA 1
ATOM 705 C C . GLY A 1 90 ? 23.322 -25.741 32.419 1.00 76.31 90 GLY A C 1
ATOM 706 O O . GLY A 1 90 ? 23.690 -26.618 33.199 1.00 76.31 90 GLY A O 1
ATOM 707 N N . ALA A 1 91 ? 24.162 -25.091 31.610 1.00 86.19 91 ALA A N 1
ATOM 708 C CA . ALA A 1 91 ? 25.600 -25.332 31.509 1.00 86.19 91 ALA A CA 1
ATOM 709 C C . ALA A 1 91 ? 26.439 -24.301 32.286 1.00 86.19 91 ALA A C 1
ATOM 711 O O . ALA A 1 91 ? 27.662 -24.290 32.168 1.00 86.19 91 ALA A O 1
ATOM 712 N N . GLU A 1 92 ? 25.806 -23.412 33.048 1.00 91.31 92 GLU A N 1
ATOM 713 C CA . GLU A 1 92 ? 26.459 -22.377 33.843 1.00 91.31 92 GLU A CA 1
ATOM 714 C C . GLU A 1 92 ? 27.250 -23.004 35.000 1.00 91.31 92 GLU A C 1
ATOM 716 O O . GLU A 1 92 ? 26.686 -23.632 35.896 1.00 91.31 92 GLU A O 1
ATOM 721 N N . VAL A 1 93 ? 28.567 -22.807 35.011 1.00 92.25 93 VAL A N 1
ATOM 722 C CA . VAL A 1 93 ? 29.472 -23.364 36.034 1.00 92.25 93 VAL A CA 1
ATOM 723 C C . VAL A 1 93 ? 30.087 -22.300 36.939 1.00 92.25 93 VAL A C 1
ATOM 725 O O . VAL A 1 93 ? 30.629 -22.626 37.994 1.00 92.25 93 VAL A O 1
ATOM 728 N N . GLY A 1 94 ? 29.972 -21.023 36.574 1.00 90.19 94 GLY A N 1
ATOM 729 C CA . GLY A 1 94 ? 30.476 -19.911 37.371 1.00 90.19 94 GLY A CA 1
ATOM 730 C C . GLY A 1 94 ? 30.259 -18.561 36.703 1.00 90.19 94 GLY A C 1
ATOM 731 O O . GLY A 1 94 ? 29.629 -18.470 35.652 1.00 90.19 94 GLY A O 1
ATOM 732 N N . TYR A 1 95 ? 30.795 -17.503 37.300 1.00 89.44 95 TYR A N 1
ATOM 733 C CA . TYR A 1 95 ? 30.790 -16.164 36.707 1.00 89.44 95 TYR A CA 1
ATOM 734 C C . TYR A 1 95 ? 32.112 -15.431 36.959 1.00 89.44 95 TYR A C 1
ATOM 736 O O . TYR A 1 95 ? 32.816 -15.705 37.935 1.00 89.44 95 TYR A O 1
ATOM 744 N N . ILE A 1 96 ? 32.451 -14.495 36.077 1.00 82.00 96 ILE A N 1
ATOM 745 C CA . ILE A 1 96 ? 33.600 -13.599 36.197 1.00 82.00 96 ILE A CA 1
ATOM 746 C C . ILE A 1 96 ? 33.105 -12.246 36.713 1.00 82.00 96 ILE A C 1
ATOM 748 O O . ILE A 1 96 ? 32.161 -11.676 36.184 1.00 82.00 96 ILE A O 1
ATOM 752 N N . ASP A 1 97 ? 33.745 -11.721 37.755 1.00 76.38 97 ASP A N 1
ATOM 753 C CA . ASP A 1 97 ? 33.427 -10.390 38.284 1.00 76.38 97 ASP A CA 1
ATOM 754 C C . ASP A 1 97 ? 33.846 -9.295 37.289 1.00 76.38 97 ASP A C 1
ATOM 756 O O . ASP A 1 97 ? 34.979 -9.300 36.803 1.00 76.38 97 ASP A O 1
ATOM 760 N N . GLU A 1 98 ? 32.949 -8.347 37.018 1.00 56.78 98 GLU A N 1
ATOM 761 C CA . GLU A 1 98 ? 33.167 -7.203 36.122 1.00 56.78 98 GLU A CA 1
ATOM 762 C C . GLU A 1 98 ? 34.332 -6.309 36.569 1.00 56.78 98 GLU A C 1
ATOM 764 O O . GLU A 1 98 ? 34.983 -5.684 35.736 1.00 56.78 98 GLU A O 1
ATOM 769 N N . ASN A 1 99 ? 34.661 -6.312 37.866 1.00 56.38 99 ASN A N 1
ATOM 770 C CA . ASN A 1 99 ? 35.790 -5.566 38.434 1.00 56.38 99 ASN A CA 1
ATOM 771 C C . ASN A 1 99 ? 37.082 -6.397 38.551 1.00 56.38 99 ASN A C 1
ATOM 773 O O . ASN A 1 99 ? 38.043 -5.980 39.201 1.00 56.38 99 ASN A O 1
ATOM 777 N N . SER A 1 100 ? 37.113 -7.599 37.973 1.00 58.94 100 SER A N 1
ATOM 778 C CA . SER A 1 100 ? 38.284 -8.476 37.981 1.00 58.94 100 SER A CA 1
ATOM 779 C C . SER A 1 100 ? 39.447 -7.862 37.192 1.00 58.94 100 SER A C 1
ATOM 781 O O . SER A 1 100 ? 39.373 -7.713 35.974 1.00 58.94 100 SER A O 1
ATOM 783 N N . THR A 1 101 ? 40.558 -7.566 37.875 1.00 51.47 101 THR A N 1
ATOM 784 C CA . THR A 1 101 ? 41.810 -7.060 37.276 1.00 51.47 101 THR A CA 1
ATOM 785 C C . THR A 1 101 ? 42.674 -8.154 36.642 1.00 51.47 101 THR A C 1
ATOM 787 O O . THR A 1 101 ? 43.794 -7.888 36.215 1.00 51.47 101 THR A O 1
ATOM 790 N N . ASP A 1 102 ? 42.162 -9.383 36.537 1.00 55.09 102 ASP A N 1
ATOM 791 C CA . ASP A 1 102 ? 42.862 -10.546 35.968 1.00 55.09 102 ASP A CA 1
ATOM 792 C C . ASP A 1 102 ? 42.908 -10.504 34.416 1.00 55.09 102 ASP A C 1
ATOM 794 O O . ASP A 1 102 ? 42.969 -11.533 33.741 1.00 55.09 102 ASP A O 1
ATOM 798 N N . PHE A 1 103 ? 42.833 -9.297 33.837 1.00 46.06 103 PHE A N 1
ATOM 799 C CA . PHE A 1 103 ? 42.882 -9.002 32.406 1.00 46.06 103 PHE A CA 1
ATOM 800 C C . PHE A 1 103 ? 44.282 -8.496 32.037 1.00 46.06 103 PHE A C 1
ATOM 802 O O . PHE A 1 103 ? 44.683 -7.405 32.437 1.00 46.06 103 PHE A O 1
ATOM 809 N N . ASN A 1 104 ? 45.032 -9.293 31.274 1.00 43.62 104 ASN A N 1
ATOM 810 C CA . ASN A 1 104 ? 46.316 -8.883 30.710 1.00 43.62 104 ASN A CA 1
ATOM 811 C C . ASN A 1 104 ? 46.143 -8.607 29.206 1.00 43.62 104 ASN A C 1
ATOM 813 O O . ASN A 1 104 ? 45.909 -9.531 28.425 1.00 43.62 104 ASN A O 1
ATOM 817 N N . GLU A 1 105 ? 46.262 -7.336 28.812 1.00 38.91 105 GLU A N 1
ATOM 818 C CA . GLU A 1 105 ? 46.133 -6.846 27.428 1.00 38.91 105 GLU A CA 1
ATOM 819 C C . GLU A 1 105 ? 47.102 -7.510 26.437 1.00 38.91 105 GLU A C 1
ATOM 821 O O . GLU A 1 105 ? 46.837 -7.530 25.234 1.00 38.91 105 GLU A O 1
ATOM 826 N N . GLU A 1 106 ? 48.207 -8.104 26.902 1.00 39.59 106 GLU A N 1
ATOM 827 C CA . GLU A 1 106 ? 49.125 -8.834 26.018 1.00 39.59 106 GLU A CA 1
ATOM 828 C C . GLU A 1 106 ? 48.485 -10.051 25.340 1.00 39.59 106 GLU A C 1
ATOM 830 O O . GLU A 1 106 ? 48.953 -10.466 24.282 1.00 39.59 106 GLU A O 1
ATOM 835 N N . TYR A 1 107 ? 47.386 -10.582 25.882 1.00 39.09 107 TYR A N 1
ATOM 836 C CA . TYR A 1 107 ? 46.721 -11.775 25.351 1.00 39.09 107 TYR A CA 1
ATOM 837 C C . TYR A 1 107 ? 45.859 -11.521 24.095 1.00 39.09 107 TYR A C 1
ATOM 839 O O . TYR A 1 107 ? 45.460 -12.481 23.439 1.00 39.09 107 TYR A O 1
ATOM 847 N N . TYR A 1 108 ? 45.599 -10.254 23.730 1.00 37.88 108 TYR A N 1
ATOM 848 C CA . TYR A 1 108 ? 44.795 -9.851 22.556 1.00 37.88 108 TYR A CA 1
ATOM 849 C C . TYR A 1 108 ? 45.593 -9.082 21.488 1.00 37.88 108 TYR A C 1
ATOM 851 O O . TYR A 1 108 ? 45.017 -8.499 20.571 1.00 37.88 108 TYR A O 1
ATOM 859 N N . LYS A 1 109 ? 46.930 -9.092 21.556 1.00 32.72 109 LYS A N 1
ATOM 860 C CA . LYS A 1 109 ? 47.797 -8.339 20.630 1.00 32.72 109 LYS A CA 1
ATOM 861 C C . LYS A 1 109 ? 47.846 -8.846 19.180 1.00 32.72 109 LYS A C 1
ATOM 863 O O . LYS A 1 109 ? 48.585 -8.275 18.385 1.00 32.72 109 LYS A O 1
ATOM 868 N N . GLU A 1 110 ? 47.037 -9.826 18.783 1.00 31.98 110 GLU A N 1
ATOM 869 C CA . GLU A 1 110 ? 46.996 -10.304 17.395 1.00 31.98 110 GLU A CA 1
ATOM 870 C C . GLU A 1 110 ? 45.575 -10.367 16.821 1.00 31.98 110 GLU A C 1
ATOM 872 O O . GLU A 1 110 ? 45.081 -11.428 16.451 1.00 31.98 110 GLU A O 1
ATOM 877 N N . THR A 1 111 ? 44.897 -9.221 16.694 1.00 26.00 111 THR A N 1
ATOM 878 C CA . THR A 1 111 ? 43.933 -9.013 15.592 1.00 26.00 111 THR A CA 1
ATOM 879 C C . THR A 1 111 ? 43.804 -7.512 15.271 1.00 26.00 111 THR A C 1
ATOM 881 O O . THR A 1 111 ? 43.357 -6.747 16.125 1.00 26.00 111 THR A O 1
ATOM 884 N N . PRO A 1 112 ? 44.229 -7.034 14.086 1.00 28.47 112 PRO A N 1
ATOM 885 C CA . PRO A 1 112 ? 44.194 -5.611 13.753 1.00 28.47 112 PRO A CA 1
ATOM 886 C C . PRO A 1 112 ? 42.798 -5.142 13.305 1.00 28.47 112 PRO A C 1
ATOM 888 O O . PRO A 1 112 ? 42.163 -5.762 12.457 1.00 28.47 112 PRO A O 1
ATOM 891 N N . LEU A 1 113 ? 42.364 -3.992 13.834 1.00 25.72 113 LEU A N 1
ATOM 892 C CA . LEU A 1 113 ? 41.277 -3.166 13.288 1.00 25.72 113 LEU A CA 1
ATOM 893 C C . LEU A 1 113 ? 41.696 -2.589 11.918 1.00 25.72 113 LEU A C 1
ATOM 895 O O . LEU A 1 113 ? 42.823 -2.087 11.819 1.00 25.72 113 LEU A O 1
ATOM 899 N N . PRO A 1 114 ? 40.833 -2.569 10.882 1.00 26.22 114 PRO A N 1
ATOM 900 C CA . PRO A 1 114 ? 41.200 -1.962 9.612 1.00 26.22 114 PRO A CA 1
ATOM 901 C C . PRO A 1 114 ? 41.207 -0.433 9.721 1.00 26.22 114 PRO A C 1
ATOM 903 O O . PRO A 1 114 ? 40.216 0.212 10.068 1.00 26.22 114 PRO A O 1
ATOM 906 N N . LYS A 1 115 ? 42.373 0.140 9.415 1.00 28.77 115 LYS A N 1
ATOM 907 C CA . LYS A 1 115 ? 42.587 1.558 9.121 1.00 28.77 115 LYS A CA 1
ATOM 908 C C . LYS A 1 115 ? 42.581 1.749 7.603 1.00 28.77 115 LYS A C 1
ATOM 910 O O . LYS A 1 115 ? 43.212 0.972 6.899 1.00 28.77 115 LYS A O 1
ATOM 915 N N . ASN A 1 116 ? 42.018 2.881 7.185 1.00 27.81 116 ASN A N 1
ATOM 916 C CA . ASN A 1 116 ? 42.074 3.529 5.867 1.00 27.81 116 ASN A CA 1
ATOM 917 C C . ASN A 1 116 ? 40.920 3.281 4.886 1.00 27.81 116 ASN A C 1
ATOM 919 O O . ASN A 1 116 ? 40.417 2.189 4.669 1.00 27.81 116 ASN A O 1
ATOM 923 N N . SER A 1 117 ? 40.536 4.407 4.285 1.00 37.66 117 SER A N 1
ATOM 924 C CA . SER A 1 117 ? 39.448 4.684 3.355 1.00 37.66 117 SER A CA 1
ATOM 925 C C . SER A 1 117 ? 39.706 4.189 1.927 1.00 37.66 117 SER A C 1
ATOM 927 O O . SER A 1 117 ? 39.458 4.917 0.967 1.00 37.66 117 SER A O 1
ATOM 929 N N . THR A 1 118 ? 40.196 2.967 1.770 1.00 26.97 118 THR A N 1
ATOM 930 C CA . THR A 1 118 ? 40.373 2.319 0.464 1.00 26.97 118 THR A CA 1
ATOM 931 C C . THR A 1 118 ? 40.167 0.820 0.624 1.00 26.97 118 THR A C 1
ATOM 933 O O . THR A 1 118 ? 41.137 0.095 0.538 1.00 26.97 118 THR A O 1
ATOM 936 N N . ASP A 1 119 ? 38.934 0.390 0.910 1.00 27.59 119 ASP A N 1
ATOM 937 C CA . ASP A 1 119 ? 38.486 -1.014 0.823 1.00 27.59 119 ASP A CA 1
ATOM 938 C C . ASP A 1 119 ? 36.944 -1.069 0.689 1.00 27.59 119 ASP A C 1
ATOM 940 O O . ASP A 1 119 ? 36.228 -1.695 1.465 1.00 27.59 119 ASP A O 1
ATOM 944 N N . ILE A 1 120 ? 36.396 -0.362 -0.311 1.00 35.44 120 ILE A N 1
ATOM 945 C CA . ILE A 1 120 ? 35.036 -0.628 -0.843 1.00 35.44 120 ILE A CA 1
ATOM 946 C C . ILE A 1 120 ? 35.105 -1.680 -1.980 1.00 35.44 120 ILE A C 1
ATOM 948 O O . ILE A 1 120 ? 34.100 -2.005 -2.607 1.00 35.44 120 ILE A O 1
ATOM 952 N N . GLU A 1 121 ? 36.270 -2.289 -2.221 1.00 26.08 121 GLU A N 1
ATOM 953 C CA . GLU A 1 121 ? 36.496 -3.218 -3.341 1.00 26.08 121 GLU A CA 1
ATOM 954 C C . GLU A 1 121 ? 36.457 -4.723 -3.004 1.00 26.08 121 GLU A C 1
ATOM 956 O O . GLU A 1 121 ? 36.743 -5.535 -3.876 1.00 26.08 121 GLU A O 1
ATOM 961 N N . GLU A 1 122 ? 35.960 -5.146 -1.834 1.00 26.58 122 GLU A N 1
ATOM 962 C CA . GLU A 1 122 ? 35.681 -6.576 -1.558 1.00 26.58 122 GLU A CA 1
ATOM 963 C C . GLU A 1 122 ? 34.189 -6.917 -1.349 1.00 26.58 122 GLU A C 1
ATOM 965 O O . GLU A 1 122 ? 33.828 -7.829 -0.614 1.00 26.58 122 GLU A O 1
ATOM 970 N N . PHE A 1 123 ? 33.275 -6.265 -2.079 1.00 31.97 123 PHE A N 1
ATOM 971 C CA . PHE A 1 123 ? 31.907 -6.787 -2.284 1.00 31.97 123 PHE A CA 1
ATOM 972 C C . PHE A 1 123 ? 31.806 -7.660 -3.545 1.00 31.97 123 PHE A C 1
ATOM 974 O O . PHE A 1 123 ? 30.883 -7.521 -4.352 1.00 31.97 123 PHE A O 1
ATOM 981 N N . SER A 1 124 ? 32.754 -8.585 -3.723 1.00 29.38 124 SER A N 1
ATOM 982 C CA . SER A 1 124 ? 32.702 -9.570 -4.803 1.00 29.38 124 SER A CA 1
ATOM 983 C C . SER A 1 124 ? 32.477 -10.986 -4.256 1.00 29.38 124 SER A C 1
ATOM 985 O O . SER A 1 124 ? 33.349 -11.585 -3.642 1.00 29.38 124 SER A O 1
ATOM 987 N N . GLN A 1 125 ? 31.276 -11.495 -4.558 1.00 32.41 125 GLN A N 1
ATOM 988 C CA . GLN A 1 125 ? 30.780 -12.875 -4.439 1.00 32.41 125 GLN A CA 1
ATOM 989 C C . GLN A 1 125 ? 30.359 -13.383 -3.045 1.00 32.41 125 GLN A C 1
ATOM 991 O O . GLN A 1 125 ? 31.195 -13.739 -2.229 1.00 32.41 125 GLN A O 1
ATOM 996 N N . GLN A 1 126 ? 29.046 -13.572 -2.842 1.00 35.03 126 GLN A N 1
ATOM 997 C CA . GLN A 1 126 ? 28.405 -14.905 -2.760 1.00 35.03 126 GLN A CA 1
ATOM 998 C C . GLN A 1 126 ? 26.958 -14.786 -2.249 1.00 35.03 126 GLN A C 1
ATOM 1000 O O . GLN A 1 126 ? 26.698 -14.578 -1.073 1.00 35.03 126 GLN A O 1
ATOM 1005 N N . GLY A 1 127 ? 26.022 -14.893 -3.187 1.00 46.72 127 GLY A N 1
ATOM 1006 C CA . GLY A 1 127 ? 24.581 -14.969 -2.974 1.00 46.72 127 GLY A CA 1
ATOM 1007 C C . GLY A 1 127 ? 23.910 -14.854 -4.340 1.00 46.72 127 GLY A C 1
ATOM 1008 O O . GLY A 1 127 ? 24.100 -13.857 -5.039 1.00 46.72 127 GLY A O 1
ATOM 1009 N N . ASP A 1 128 ? 23.181 -15.884 -4.775 1.00 65.94 128 ASP A N 1
ATOM 1010 C CA . ASP A 1 128 ? 22.507 -15.890 -6.086 1.00 65.94 128 ASP A CA 1
ATOM 1011 C C . ASP A 1 128 ? 21.276 -14.952 -6.126 1.00 65.94 128 ASP A C 1
ATOM 1013 O O . ASP A 1 128 ? 20.656 -14.794 -7.180 1.00 65.94 128 ASP A O 1
ATOM 1017 N N . MET A 1 129 ? 20.929 -14.289 -5.011 1.00 86.50 129 MET A N 1
ATOM 1018 C CA . MET A 1 129 ? 19.854 -13.295 -4.928 1.00 86.50 129 MET A CA 1
ATOM 1019 C C . MET A 1 129 ? 20.210 -12.068 -4.075 1.00 86.50 129 MET A C 1
ATOM 1021 O O . MET A 1 129 ? 21.186 -12.053 -3.333 1.00 86.50 129 MET A O 1
ATOM 1025 N N . MET A 1 130 ? 19.391 -11.019 -4.183 1.00 91.94 130 MET A N 1
ATOM 1026 C CA . MET A 1 130 ? 19.333 -9.910 -3.227 1.00 91.94 130 MET A CA 1
ATOM 1027 C C . MET A 1 130 ? 17.912 -9.362 -3.205 1.00 91.94 130 MET A C 1
ATOM 1029 O O . MET A 1 130 ? 17.396 -8.929 -4.232 1.00 91.94 130 MET A O 1
ATOM 1033 N N . CYS A 1 131 ? 17.266 -9.386 -2.042 1.00 95.19 131 CYS A N 1
ATOM 1034 C CA . CYS A 1 131 ? 15.907 -8.880 -1.874 1.00 95.19 131 CYS A CA 1
ATOM 1035 C C . CYS A 1 131 ? 15.724 -8.276 -0.481 1.00 95.19 131 CYS A C 1
ATOM 1037 O O . CYS A 1 131 ? 15.867 -8.972 0.518 1.00 95.19 131 CYS A O 1
ATOM 1039 N N . PHE A 1 132 ? 15.328 -7.005 -0.420 1.00 95.69 132 PHE A N 1
ATOM 1040 C CA . PHE A 1 132 ? 15.089 -6.259 0.826 1.00 95.69 132 PHE A CA 1
ATOM 1041 C C . PHE A 1 132 ? 13.732 -5.526 0.851 1.00 95.69 132 PHE A C 1
ATOM 1043 O O . PHE A 1 132 ? 13.551 -4.540 1.557 1.00 95.69 132 PHE A O 1
ATOM 1050 N N . GLN A 1 133 ? 12.766 -5.992 0.048 1.00 97.00 133 GLN A N 1
ATOM 1051 C CA . GLN A 1 133 ? 11.493 -5.293 -0.188 1.00 97.00 133 GLN A CA 1
ATOM 1052 C C . GLN A 1 133 ? 10.484 -5.346 0.968 1.00 97.00 133 GLN A C 1
ATOM 1054 O O . GLN A 1 133 ? 9.434 -4.711 0.889 1.00 97.00 133 GLN A O 1
ATOM 1059 N N . CYS A 1 134 ? 10.742 -6.145 2.004 1.00 95.00 134 CYS A N 1
ATOM 1060 C CA . CYS A 1 134 ? 9.845 -6.298 3.144 1.00 95.00 134 CYS A CA 1
ATOM 1061 C C . CYS A 1 134 ? 10.587 -6.162 4.467 1.00 95.00 134 CYS A C 1
ATOM 1063 O O . CYS A 1 134 ? 11.773 -6.473 4.562 1.00 95.00 134 CYS A O 1
ATOM 1065 N N . GLN A 1 135 ? 9.848 -5.791 5.507 1.00 92.44 135 GLN A N 1
ATOM 1066 C CA . GLN A 1 135 ? 10.379 -5.560 6.849 1.00 92.44 135 GLN A CA 1
ATOM 1067 C C . GLN A 1 135 ? 11.088 -6.789 7.446 1.00 92.44 135 GLN A C 1
ATOM 1069 O O . GLN A 1 135 ? 11.992 -6.627 8.255 1.00 92.44 135 GLN A O 1
ATOM 1074 N N . GLN A 1 136 ? 10.722 -8.006 7.024 1.00 87.00 136 GLN A N 1
ATOM 1075 C CA . GLN A 1 136 ? 11.321 -9.265 7.494 1.00 87.00 136 GLN A CA 1
ATOM 1076 C C . GLN A 1 136 ? 12.642 -9.627 6.806 1.00 87.00 136 GLN A C 1
ATOM 1078 O O . GLN A 1 136 ? 13.104 -10.756 6.938 1.00 87.00 136 GLN A O 1
ATOM 1083 N N . THR A 1 137 ? 13.218 -8.730 6.007 1.00 86.19 137 THR A N 1
ATOM 1084 C CA . THR A 1 137 ? 14.478 -9.017 5.322 1.00 86.19 137 THR A CA 1
ATOM 1085 C C . THR A 1 137 ? 15.575 -9.421 6.312 1.00 86.19 137 THR A C 1
ATOM 1087 O O . THR A 1 137 ? 15.641 -8.888 7.422 1.00 86.19 137 THR A O 1
ATOM 1090 N N . SER A 1 138 ? 16.427 -10.369 5.911 1.00 82.62 138 SER A N 1
ATOM 1091 C CA . SER A 1 138 ? 17.462 -10.929 6.787 1.00 82.62 138 SER A CA 1
ATOM 1092 C C . SER A 1 138 ? 18.339 -9.819 7.369 1.00 82.62 138 SER A C 1
ATOM 1094 O O . SER A 1 138 ? 18.740 -8.906 6.642 1.00 82.62 138 SER A O 1
ATOM 1096 N N . ASN A 1 139 ? 18.567 -9.868 8.686 1.00 74.19 139 ASN A N 1
ATOM 1097 C CA . ASN A 1 139 ? 19.333 -8.885 9.463 1.00 74.19 139 ASN A CA 1
ATOM 1098 C C . ASN A 1 139 ? 18.903 -7.414 9.282 1.00 74.19 139 ASN A C 1
ATOM 1100 O O . ASN A 1 139 ? 19.670 -6.509 9.590 1.00 74.19 139 ASN A O 1
ATOM 1104 N N . GLY A 1 140 ? 17.702 -7.146 8.754 1.00 79.56 140 GLY A N 1
ATOM 1105 C CA . GLY A 1 140 ? 17.283 -5.784 8.413 1.00 79.56 140 GLY A CA 1
ATOM 1106 C C . GLY A 1 140 ? 18.069 -5.154 7.255 1.00 79.56 140 GLY A C 1
ATOM 1107 O O . GLY A 1 140 ? 17.982 -3.945 7.071 1.00 79.56 140 GLY A O 1
ATOM 1108 N N . THR A 1 141 ? 18.814 -5.939 6.467 1.00 81.12 141 THR A N 1
ATOM 1109 C CA . THR A 1 141 ? 19.672 -5.441 5.374 1.00 81.12 141 THR A CA 1
ATOM 1110 C C . THR A 1 141 ? 19.314 -6.028 4.009 1.00 81.12 141 THR A C 1
ATOM 1112 O O . THR A 1 141 ? 19.271 -5.297 3.021 1.00 81.12 141 THR A O 1
ATOM 1115 N N . GLY A 1 142 ? 19.028 -7.330 3.922 1.00 86.88 142 GLY A N 1
ATOM 1116 C CA . GLY A 1 142 ? 18.813 -8.001 2.635 1.00 86.88 142 GLY A CA 1
ATOM 1117 C C . GLY A 1 142 ? 18.862 -9.522 2.730 1.00 86.88 142 GLY A C 1
ATOM 1118 O O . GLY A 1 142 ? 19.699 -10.072 3.432 1.00 86.88 142 GLY A O 1
ATOM 1119 N N . CYS A 1 143 ? 17.983 -10.218 2.010 1.00 89.19 143 CYS A N 1
ATOM 1120 C CA . CYS A 1 143 ? 18.068 -11.666 1.814 1.00 89.19 143 CYS A CA 1
ATOM 1121 C C . CYS A 1 143 ? 18.974 -11.996 0.618 1.00 89.19 143 CYS A C 1
ATOM 1123 O O . CYS A 1 143 ? 18.648 -11.590 -0.499 1.00 89.19 143 CYS A O 1
ATOM 1125 N N . THR A 1 144 ? 20.055 -12.748 0.850 1.00 89.81 144 THR A N 1
ATOM 1126 C CA . THR A 1 144 ? 21.096 -13.080 -0.148 1.00 89.81 144 THR A CA 1
ATOM 1127 C C . THR A 1 144 ? 21.097 -14.536 -0.620 1.00 89.81 144 THR A C 1
ATOM 1129 O O . THR A 1 144 ? 21.453 -14.799 -1.767 1.00 89.81 144 THR A O 1
ATOM 1132 N N . ASP A 1 145 ? 20.642 -15.465 0.226 1.00 83.56 145 ASP A N 1
ATOM 1133 C CA . ASP A 1 145 ? 20.645 -16.912 -0.065 1.00 83.56 145 ASP A CA 1
ATOM 1134 C C . ASP A 1 145 ? 19.233 -17.489 -0.170 1.00 83.56 145 ASP A C 1
ATOM 1136 O O . ASP A 1 145 ? 18.908 -18.244 -1.082 1.00 83.56 145 ASP A O 1
ATOM 1140 N N . MET A 1 146 ? 18.363 -17.107 0.762 1.00 86.94 146 MET A N 1
ATOM 1141 C CA . MET A 1 146 ? 16.943 -17.432 0.747 1.00 86.94 146 MET A CA 1
ATOM 1142 C C . MET A 1 146 ? 16.174 -16.291 1.406 1.00 86.94 146 MET A C 1
ATOM 1144 O O . MET A 1 146 ? 16.619 -15.690 2.387 1.00 86.94 146 MET A O 1
ATOM 1148 N N . GLY A 1 147 ? 15.007 -15.963 0.862 1.00 85.94 147 GLY A N 1
ATOM 1149 C CA . GLY A 1 147 ? 14.089 -15.032 1.500 1.00 85.94 147 GLY A CA 1
ATOM 1150 C C . GLY A 1 147 ? 13.591 -15.591 2.830 1.00 85.94 147 GLY A C 1
ATOM 1151 O O . GLY A 1 147 ? 13.182 -16.745 2.885 1.00 85.94 147 GLY A O 1
ATOM 1152 N N . VAL A 1 148 ? 13.506 -14.759 3.872 1.00 88.44 148 VAL A N 1
ATOM 1153 C CA . VAL A 1 148 ? 12.843 -15.135 5.144 1.00 88.44 148 VAL A CA 1
ATOM 1154 C C . VAL A 1 148 ? 11.387 -15.570 4.910 1.00 88.44 148 VAL A C 1
ATOM 1156 O O . VAL A 1 148 ? 10.841 -16.390 5.639 1.00 88.44 148 VAL A O 1
ATOM 1159 N N . CYS A 1 149 ? 10.767 -15.066 3.842 1.00 88.06 149 CYS A N 1
ATOM 1160 C CA . CYS A 1 149 ? 9.448 -15.472 3.367 1.00 88.06 149 CYS A CA 1
ATOM 1161 C C . CYS A 1 149 ? 9.396 -16.830 2.634 1.00 88.06 149 CYS A C 1
ATOM 1163 O O . CYS A 1 149 ? 8.323 -17.230 2.192 1.00 88.06 149 CYS A O 1
ATOM 1165 N N . GLY A 1 150 ? 10.527 -17.515 2.447 1.00 87.69 150 GLY A N 1
ATOM 1166 C CA . GLY A 1 150 ? 10.637 -18.739 1.646 1.00 87.69 150 GLY A CA 1
ATOM 1167 C C . GLY A 1 150 ? 10.893 -18.504 0.152 1.00 87.69 150 GLY A C 1
ATOM 1168 O O . GLY A 1 150 ? 10.872 -19.451 -0.628 1.00 87.69 150 GLY A O 1
ATOM 1169 N N . LYS A 1 151 ? 11.145 -17.257 -0.278 1.00 92.88 151 LYS A N 1
ATOM 1170 C CA . LYS A 1 151 ? 11.478 -16.955 -1.680 1.00 92.88 151 LYS A CA 1
ATOM 1171 C C . LYS A 1 151 ? 12.859 -17.514 -2.031 1.00 92.88 151 LYS A C 1
ATOM 1173 O O . LYS A 1 151 ? 13.848 -17.101 -1.428 1.00 92.88 151 LYS A O 1
ATOM 1178 N N . SER A 1 152 ? 12.930 -18.406 -3.016 1.00 91.75 152 SER A N 1
ATOM 1179 C CA . SER A 1 152 ? 14.196 -18.956 -3.511 1.00 91.75 152 SER A CA 1
ATOM 1180 C C . SER A 1 152 ? 14.962 -17.950 -4.389 1.00 91.75 152 SER A C 1
ATOM 1182 O O . SER A 1 152 ? 14.352 -17.009 -4.920 1.00 91.75 152 SER A O 1
ATOM 1184 N N . PRO A 1 153 ? 16.275 -18.154 -4.612 1.00 91.94 153 PRO A N 1
ATOM 1185 C CA . PRO A 1 153 ? 17.042 -17.345 -5.555 1.00 91.94 153 PRO A CA 1
ATOM 1186 C C . PRO A 1 153 ? 16.472 -17.342 -6.972 1.00 91.94 153 PRO A C 1
ATOM 1188 O O . PRO A 1 153 ? 16.418 -16.292 -7.607 1.00 91.94 153 PRO A O 1
ATOM 1191 N N . GLU A 1 154 ? 15.970 -18.489 -7.437 1.00 91.62 154 GLU A N 1
ATOM 1192 C CA . GLU A 1 154 ? 15.303 -18.623 -8.735 1.00 91.62 154 GLU A CA 1
ATOM 1193 C C . GLU A 1 154 ? 14.085 -17.699 -8.843 1.00 91.62 154 GLU A C 1
ATOM 1195 O O . GLU A 1 154 ? 14.002 -16.894 -9.773 1.00 91.62 154 GLU A O 1
ATOM 1200 N N . ILE A 1 155 ? 13.170 -17.748 -7.870 1.00 94.00 155 ILE A N 1
ATOM 1201 C CA . ILE A 1 155 ? 11.989 -16.876 -7.875 1.00 94.00 155 ILE A CA 1
ATOM 1202 C C . ILE A 1 155 ? 12.410 -15.408 -7.759 1.00 94.00 155 ILE A C 1
ATOM 1204 O O . ILE A 1 155 ? 11.850 -14.556 -8.444 1.00 94.00 155 ILE A O 1
ATOM 1208 N N . SER A 1 156 ? 13.424 -15.088 -6.947 1.00 95.12 156 SER A N 1
ATOM 1209 C CA . SER A 1 156 ? 13.935 -13.715 -6.854 1.00 95.12 156 SER A CA 1
ATOM 1210 C C . SER A 1 156 ? 14.470 -13.204 -8.193 1.00 95.12 156 SER A C 1
ATOM 1212 O O . SER A 1 156 ? 14.120 -12.099 -8.598 1.00 95.12 156 SER A O 1
ATOM 1214 N N . ALA A 1 157 ? 15.257 -14.015 -8.900 1.00 94.38 157 ALA A N 1
ATOM 1215 C CA . ALA A 1 157 ? 15.814 -13.685 -10.208 1.00 94.38 157 ALA A CA 1
ATOM 1216 C C . ALA A 1 157 ? 14.722 -13.480 -11.272 1.00 94.38 157 ALA A C 1
ATOM 1218 O O . ALA A 1 157 ? 14.787 -12.536 -12.063 1.00 94.38 157 ALA A O 1
ATOM 1219 N N . LEU A 1 158 ? 13.689 -14.328 -11.277 1.00 95.62 158 LEU A N 1
ATOM 1220 C CA . LEU A 1 158 ? 12.553 -14.187 -12.191 1.00 95.62 158 LEU A CA 1
ATOM 1221 C C . LEU A 1 158 ? 11.726 -12.932 -11.888 1.00 95.62 158 LEU A C 1
ATOM 1223 O O . LEU A 1 158 ? 11.323 -12.233 -12.814 1.00 95.62 158 LEU A O 1
ATOM 1227 N N . GLN A 1 159 ? 11.512 -12.604 -10.611 1.00 97.69 159 GLN A N 1
ATOM 1228 C CA . GLN A 1 159 ? 10.825 -11.371 -10.218 1.00 97.69 159 GLN A CA 1
ATOM 1229 C C . GLN A 1 159 ? 11.620 -10.118 -10.616 1.00 97.69 159 GLN A C 1
ATOM 1231 O O . GLN A 1 159 ? 11.024 -9.171 -11.125 1.00 97.69 159 GLN A O 1
ATOM 1236 N N . ASP A 1 160 ? 12.948 -10.117 -10.461 1.00 96.88 160 ASP A N 1
ATOM 1237 C CA . ASP A 1 160 ? 13.806 -9.017 -10.926 1.00 96.88 160 ASP A CA 1
ATOM 1238 C C . ASP A 1 160 ? 13.694 -8.819 -12.447 1.00 96.88 160 ASP A C 1
ATOM 1240 O O . ASP A 1 160 ? 13.578 -7.689 -12.932 1.00 96.88 160 ASP A O 1
ATOM 1244 N N . LEU A 1 161 ? 13.651 -9.915 -13.212 1.00 96.81 161 LEU A N 1
ATOM 1245 C CA . LEU A 1 161 ? 13.430 -9.855 -14.656 1.00 96.81 161 LEU A CA 1
ATOM 1246 C C . LEU A 1 161 ? 12.036 -9.372 -15.033 1.00 96.81 161 LEU A C 1
ATOM 1248 O O . LEU A 1 161 ? 11.920 -8.587 -15.968 1.00 96.81 161 LEU A O 1
ATOM 1252 N N . ILE A 1 162 ? 10.988 -9.790 -14.327 1.00 98.50 162 ILE A N 1
ATOM 1253 C CA . ILE A 1 162 ? 9.632 -9.280 -14.561 1.00 98.50 162 ILE A CA 1
ATOM 1254 C C . ILE A 1 162 ? 9.618 -7.752 -14.433 1.00 98.50 162 ILE A C 1
ATOM 1256 O O . ILE A 1 162 ? 9.108 -7.075 -15.325 1.00 98.50 162 ILE A O 1
ATOM 1260 N N . ILE A 1 163 ? 10.254 -7.194 -13.396 1.00 98.50 163 ILE A N 1
ATOM 1261 C CA . ILE A 1 163 ? 10.377 -5.737 -13.235 1.00 98.50 163 ILE A CA 1
ATOM 1262 C C . ILE A 1 163 ? 11.171 -5.107 -14.386 1.00 98.50 163 ILE A C 1
ATOM 1264 O O . ILE A 1 163 ? 10.796 -4.042 -14.880 1.00 98.50 163 ILE A O 1
ATOM 1268 N N . GLN A 1 164 ? 12.234 -5.757 -14.862 1.00 97.81 164 GLN A N 1
ATOM 1269 C CA . GLN A 1 164 ? 12.980 -5.281 -16.028 1.00 97.81 164 GLN A CA 1
ATOM 1270 C C . GLN A 1 164 ? 12.121 -5.265 -17.303 1.00 97.81 164 GLN A C 1
ATOM 1272 O O . GLN A 1 164 ? 12.128 -4.283 -18.043 1.00 97.81 164 GLN A O 1
ATOM 1277 N N . TYR A 1 165 ? 11.346 -6.314 -17.567 1.00 98.56 165 TYR A N 1
ATOM 1278 C CA . TYR A 1 165 ? 10.471 -6.367 -18.740 1.00 98.56 165 TYR A CA 1
ATOM 1279 C C . TYR A 1 165 ? 9.311 -5.374 -18.638 1.00 98.56 165 TYR A C 1
ATOM 1281 O O . TYR A 1 165 ? 8.978 -4.744 -19.639 1.00 98.56 165 TYR A O 1
ATOM 1289 N N . LEU A 1 166 ? 8.758 -5.160 -17.441 1.00 98.75 166 LEU A N 1
ATOM 1290 C CA . LEU A 1 166 ? 7.773 -4.108 -17.174 1.00 98.75 166 LEU A CA 1
ATOM 1291 C C . LEU A 1 166 ? 8.319 -2.718 -17.503 1.00 98.75 166 LEU A C 1
ATOM 1293 O O . LEU A 1 166 ? 7.638 -1.939 -18.164 1.00 98.75 166 LEU A O 1
ATOM 1297 N N . LYS A 1 167 ? 9.567 -2.423 -17.118 1.00 98.62 167 LYS A N 1
ATOM 1298 C CA . LYS A 1 167 ? 10.259 -1.185 -17.511 1.00 98.62 167 LYS A CA 1
ATOM 1299 C C . LYS A 1 167 ? 10.385 -1.055 -19.029 1.00 98.62 167 LYS A C 1
ATOM 1301 O O . LYS A 1 167 ? 10.083 0.003 -19.573 1.00 98.62 167 LYS A O 1
ATOM 1306 N N . GLY A 1 168 ? 10.773 -2.130 -19.717 1.00 98.19 168 GLY A N 1
ATOM 1307 C CA . GLY A 1 168 ? 10.899 -2.131 -21.179 1.00 98.19 168 GLY A CA 1
ATOM 1308 C C . GLY A 1 168 ? 9.563 -1.930 -21.891 1.00 98.19 168 GLY A C 1
ATOM 1309 O O . GLY A 1 168 ? 9.473 -1.142 -22.829 1.00 98.19 168 GLY A O 1
ATOM 1310 N N . LEU A 1 169 ? 8.509 -2.596 -21.416 1.00 98.69 169 LEU A N 1
ATOM 1311 C CA . LEU A 1 169 ? 7.141 -2.406 -21.896 1.00 98.69 169 LEU A CA 1
ATOM 1312 C C . LEU A 1 169 ? 6.664 -0.967 -21.644 1.00 98.69 169 LEU A C 1
ATOM 1314 O O . LEU A 1 169 ? 6.124 -0.337 -22.552 1.00 98.69 169 LEU A O 1
ATOM 1318 N N . ALA A 1 170 ? 6.920 -0.415 -20.455 1.00 98.75 170 ALA A N 1
ATOM 1319 C CA . ALA A 1 170 ? 6.540 0.949 -20.094 1.00 98.75 170 ALA A CA 1
ATOM 1320 C C . ALA A 1 170 ? 7.169 2.006 -21.014 1.00 98.75 170 ALA A C 1
ATOM 1322 O O . ALA A 1 170 ? 6.484 2.952 -21.397 1.00 98.75 170 ALA A O 1
ATOM 1323 N N . GLN A 1 171 ? 8.435 1.834 -21.420 1.00 98.12 171 GLN A N 1
ATOM 1324 C CA . GLN A 1 171 ? 9.094 2.756 -22.353 1.00 98.12 171 GLN A CA 1
ATOM 1325 C C . GLN A 1 171 ? 8.345 2.869 -23.694 1.00 98.12 171 GLN A C 1
ATOM 1327 O O . GLN A 1 171 ? 8.246 3.967 -24.240 1.00 98.12 171 GLN A O 1
ATOM 1332 N N . TYR A 1 172 ? 7.783 1.768 -24.211 1.00 98.31 172 TYR A N 1
ATOM 1333 C CA . TYR A 1 172 ? 6.959 1.803 -25.426 1.00 98.31 172 TYR A CA 1
ATOM 1334 C C . TYR A 1 172 ? 5.521 2.262 -25.151 1.00 98.31 172 TYR A C 1
ATOM 1336 O O . TYR A 1 172 ? 4.980 3.055 -25.921 1.00 98.31 172 TYR A O 1
ATOM 1344 N N . LEU A 1 173 ? 4.906 1.829 -24.044 1.00 98.25 173 LEU A N 1
ATOM 1345 C CA . LEU A 1 173 ? 3.554 2.255 -23.659 1.00 98.25 173 LEU A CA 1
ATOM 1346 C C . LEU A 1 173 ? 3.455 3.764 -23.401 1.00 98.25 173 LEU A C 1
ATOM 1348 O O . LEU A 1 173 ? 2.401 4.354 -23.652 1.00 98.25 173 LEU A O 1
ATOM 1352 N N . GLU A 1 174 ? 4.534 4.409 -22.947 1.00 97.25 174 GLU A N 1
ATOM 1353 C CA . GLU A 1 174 ? 4.597 5.870 -22.815 1.00 97.25 174 GLU A CA 1
ATOM 1354 C C . GLU A 1 174 ? 4.390 6.559 -24.177 1.00 97.25 174 GLU A C 1
ATOM 1356 O O . GLU A 1 174 ? 3.768 7.618 -24.240 1.00 97.25 174 GLU A O 1
ATOM 1361 N N . LYS A 1 175 ? 4.855 5.946 -25.277 1.00 96.06 175 LYS A N 1
ATOM 1362 C CA . LYS A 1 175 ? 4.742 6.477 -26.650 1.00 96.06 175 LYS A CA 1
ATOM 1363 C C . LYS A 1 175 ? 3.476 6.030 -27.392 1.00 96.06 175 LYS A C 1
ATOM 1365 O O . LYS A 1 175 ? 3.183 6.565 -28.460 1.00 96.06 175 LYS A O 1
ATOM 1370 N N . ALA A 1 176 ? 2.747 5.048 -26.864 1.00 95.50 176 ALA A N 1
ATOM 1371 C CA . ALA A 1 176 ? 1.528 4.522 -27.475 1.00 95.50 176 ALA A CA 1
ATOM 1372 C C . ALA A 1 176 ? 0.345 5.497 -27.332 1.00 95.50 176 ALA A C 1
ATOM 1374 O O . ALA A 1 176 ? 0.241 6.185 -26.313 1.00 95.50 176 ALA A O 1
ATOM 1375 N N . ASP A 1 177 ? -0.576 5.523 -28.303 1.00 94.38 177 ASP A N 1
ATOM 1376 C CA . ASP A 1 177 ? -1.850 6.228 -28.107 1.00 94.38 177 ASP A CA 1
ATOM 1377 C C . ASP A 1 177 ? -2.732 5.458 -27.122 1.00 94.38 177 ASP A C 1
ATOM 1379 O O . ASP A 1 177 ? -2.676 4.232 -27.043 1.00 94.38 177 ASP A O 1
ATOM 1383 N N . ASP A 1 178 ? -3.615 6.170 -26.426 1.00 93.19 178 ASP A N 1
ATOM 1384 C CA . ASP A 1 178 ? -4.544 5.579 -25.455 1.00 93.19 178 ASP A CA 1
ATOM 1385 C C . ASP A 1 178 ? -5.417 4.469 -26.059 1.00 93.19 178 ASP A C 1
ATOM 1387 O O . ASP A 1 178 ? -5.681 3.461 -25.412 1.00 93.19 178 ASP A O 1
ATOM 1391 N N . LYS A 1 179 ? -5.818 4.623 -27.326 1.00 91.81 179 LYS A N 1
ATOM 1392 C CA . LYS A 1 179 ? -6.632 3.643 -28.066 1.00 91.81 179 LYS A CA 1
ATOM 1393 C C . LYS A 1 179 ? -5.895 2.344 -28.413 1.00 91.81 179 LYS A C 1
ATOM 1395 O O . LYS A 1 179 ? -6.551 1.363 -28.746 1.00 91.81 179 LYS A O 1
ATOM 1400 N N . ASP A 1 180 ? -4.561 2.358 -28.397 1.00 93.38 180 ASP A N 1
ATOM 1401 C CA . ASP A 1 180 ? -3.742 1.191 -28.743 1.00 93.38 180 ASP A CA 1
ATOM 1402 C C . ASP A 1 180 ? -3.501 0.291 -27.517 1.00 93.38 180 ASP A C 1
ATOM 1404 O O . ASP A 1 180 ? -3.043 -0.843 -27.656 1.00 93.38 180 ASP A O 1
ATOM 1408 N N . ILE A 1 181 ? -3.796 0.793 -26.312 1.00 94.62 181 ILE A N 1
ATOM 1409 C CA . ILE A 1 181 ? -3.660 0.065 -25.051 1.00 94.62 181 ILE A CA 1
ATOM 1410 C C . ILE A 1 181 ? -4.929 -0.755 -24.821 1.00 94.62 181 ILE A C 1
ATOM 1412 O O . ILE A 1 181 ? -5.964 -0.228 -24.415 1.00 94.62 181 ILE A O 1
ATOM 1416 N N . ASP A 1 182 ? -4.838 -2.058 -25.072 1.00 94.69 182 ASP A N 1
ATOM 1417 C CA . ASP A 1 182 ? -5.924 -2.994 -24.795 1.00 94.69 182 ASP A CA 1
ATOM 1418 C C . ASP A 1 182 ? -5.963 -3.467 -23.335 1.00 94.69 182 ASP A C 1
ATOM 1420 O O . ASP A 1 182 ? -5.018 -3.299 -22.557 1.00 94.69 182 ASP A O 1
ATOM 1424 N N . ASP A 1 183 ? -7.098 -4.067 -22.971 1.00 95.19 183 ASP A N 1
ATOM 1425 C CA . ASP A 1 183 ? -7.347 -4.569 -21.621 1.00 95.19 183 ASP A CA 1
ATOM 1426 C C . ASP A 1 183 ? -6.381 -5.690 -21.223 1.00 95.19 183 ASP A C 1
ATOM 1428 O O . ASP A 1 183 ? -5.973 -5.738 -20.066 1.00 95.19 183 ASP A O 1
ATOM 1432 N N . GLU A 1 184 ? -5.955 -6.534 -22.170 1.00 97.00 184 GLU A N 1
ATOM 1433 C CA . GLU A 1 184 ? -4.975 -7.598 -21.914 1.00 97.00 184 GLU A CA 1
ATOM 1434 C C . GLU A 1 184 ? -3.624 -7.013 -21.488 1.00 97.00 184 GLU A C 1
ATOM 1436 O O . GLU A 1 184 ? -3.043 -7.446 -20.494 1.00 97.00 184 GLU A O 1
ATOM 1441 N N . THR A 1 185 ? -3.133 -5.990 -22.192 1.00 98.06 185 THR A N 1
ATOM 1442 C CA . THR A 1 185 ? -1.865 -5.330 -21.851 1.00 98.06 185 THR A CA 1
ATOM 1443 C C . THR A 1 185 ? -1.964 -4.589 -20.525 1.00 98.06 185 THR A C 1
ATOM 1445 O O . THR A 1 185 ? -1.043 -4.656 -19.707 1.00 98.06 185 THR A O 1
ATOM 1448 N N . PHE A 1 186 ? -3.071 -3.879 -20.304 1.00 98.38 186 PHE A N 1
ATOM 1449 C CA . PHE A 1 186 ? -3.330 -3.190 -19.044 1.00 98.38 186 PHE A CA 1
ATOM 1450 C C . PHE A 1 186 ? -3.324 -4.182 -17.870 1.00 98.38 186 PHE A C 1
ATOM 1452 O O . PHE A 1 186 ? -2.620 -3.959 -16.882 1.00 98.38 186 PHE A O 1
ATOM 1459 N N . GLU A 1 187 ? -4.062 -5.292 -17.985 1.00 97.94 187 GLU A N 1
ATOM 1460 C CA . GLU A 1 187 ? -4.167 -6.300 -16.929 1.00 97.94 187 GLU A CA 1
ATOM 1461 C C . GLU A 1 187 ? -2.820 -6.979 -16.695 1.00 97.94 187 GLU A C 1
ATOM 1463 O O . GLU A 1 187 ? -2.378 -7.076 -15.552 1.00 97.94 187 GLU A O 1
ATOM 1468 N N . LEU A 1 188 ? -2.116 -7.362 -17.764 1.00 98.69 188 LEU A N 1
ATOM 1469 C CA . LEU A 1 188 ? -0.776 -7.941 -17.690 1.00 98.69 188 LEU A CA 1
ATOM 1470 C C . LEU A 1 188 ? 0.192 -7.037 -16.915 1.00 98.69 188 LEU A C 1
ATOM 1472 O O . LEU A 1 188 ? 0.959 -7.527 -16.082 1.00 98.69 188 LEU A O 1
ATOM 1476 N N . PHE A 1 189 ? 0.155 -5.727 -17.164 1.00 98.75 189 PHE A N 1
ATOM 1477 C CA . PHE A 1 189 ? 1.035 -4.759 -16.513 1.00 98.75 189 PHE A CA 1
ATOM 1478 C C . PHE A 1 189 ? 0.805 -4.713 -14.996 1.00 98.75 189 PHE A C 1
ATOM 1480 O O . PHE A 1 189 ? 1.743 -4.895 -14.218 1.00 98.75 189 PHE A O 1
ATOM 1487 N N . ILE A 1 190 ? -0.441 -4.528 -14.556 1.00 98.62 190 ILE A N 1
ATOM 1488 C CA . ILE A 1 190 ? -0.750 -4.428 -13.120 1.00 98.62 190 ILE A CA 1
ATOM 1489 C C . ILE A 1 190 ? -0.626 -5.785 -12.410 1.00 98.62 190 ILE A C 1
ATOM 1491 O O . ILE A 1 190 ? -0.123 -5.850 -11.285 1.00 98.62 190 ILE A O 1
ATOM 1495 N N . PHE A 1 191 ? -1.007 -6.878 -13.081 1.00 98.69 191 PHE A N 1
ATOM 1496 C CA . PHE A 1 191 ? -0.935 -8.241 -12.557 1.00 98.69 191 PHE A CA 1
ATOM 1497 C C . 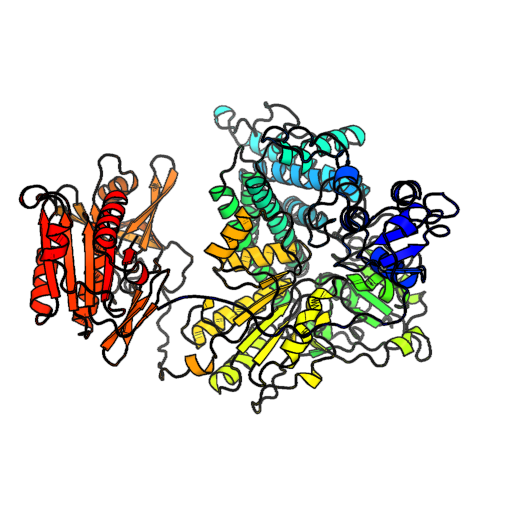PHE A 1 191 ? 0.511 -8.639 -12.275 1.00 98.69 191 PHE A C 1
ATOM 1499 O O . PHE A 1 191 ? 0.811 -9.194 -11.220 1.00 98.69 191 PHE A O 1
ATOM 1506 N N . THR A 1 192 ? 1.432 -8.350 -13.195 1.00 98.69 192 THR A N 1
ATOM 1507 C CA . THR A 1 192 ? 2.830 -8.774 -13.042 1.00 98.69 192 THR A CA 1
ATOM 1508 C C . THR A 1 192 ? 3.585 -7.940 -12.016 1.00 98.69 192 THR A C 1
ATOM 1510 O O . THR A 1 192 ? 4.421 -8.496 -11.310 1.00 98.69 192 THR A O 1
ATOM 1513 N N . PHE A 1 193 ? 3.233 -6.664 -11.808 1.00 98.75 193 PHE A N 1
ATOM 1514 C CA . PHE A 1 193 ? 3.674 -5.947 -10.607 1.00 98.75 193 PHE A CA 1
ATOM 1515 C C . PHE A 1 193 ? 3.175 -6.649 -9.336 1.00 98.75 193 PHE A C 1
ATOM 1517 O O . PHE A 1 193 ? 3.991 -6.953 -8.459 1.00 98.75 193 PHE A O 1
ATOM 1524 N N . PHE A 1 194 ? 1.876 -6.973 -9.263 1.00 98.69 194 PHE A N 1
ATOM 1525 C CA . PHE A 1 194 ? 1.263 -7.625 -8.099 1.00 98.69 194 PHE A CA 1
ATOM 1526 C C . PHE A 1 194 ? 1.870 -9.018 -7.809 1.00 98.69 194 PHE A C 1
ATOM 1528 O O . PHE A 1 194 ? 2.174 -9.369 -6.669 1.00 98.69 194 PHE A O 1
ATOM 1535 N N . MET A 1 195 ? 2.158 -9.805 -8.842 1.00 98.00 195 MET A N 1
ATOM 1536 C CA . MET A 1 195 ? 2.794 -11.122 -8.717 1.00 98.00 195 MET A CA 1
ATOM 1537 C C . MET A 1 195 ? 4.137 -11.080 -7.964 1.00 98.00 195 MET A C 1
ATOM 1539 O O . MET A 1 195 ? 4.507 -12.056 -7.314 1.00 98.00 195 MET A O 1
ATOM 1543 N N . THR A 1 196 ? 4.857 -9.954 -8.010 1.00 98.44 196 THR A N 1
ATOM 1544 C CA . THR A 1 196 ? 6.183 -9.806 -7.383 1.00 98.44 196 THR A CA 1
ATOM 1545 C C . THR A 1 196 ? 6.165 -9.226 -5.959 1.00 98.44 196 THR A C 1
ATOM 1547 O O . THR A 1 196 ? 7.230 -8.886 -5.418 1.00 98.44 196 THR A O 1
ATOM 1550 N N . LEU A 1 197 ? 4.989 -9.073 -5.339 1.00 98.06 197 LEU A N 1
ATOM 1551 C CA . LEU A 1 197 ? 4.881 -8.685 -3.927 1.00 98.06 197 LEU A CA 1
ATOM 1552 C C . LEU A 1 197 ? 5.312 -9.831 -3.008 1.00 98.06 197 LEU A C 1
ATOM 1554 O O . LEU A 1 197 ? 5.312 -11.011 -3.365 1.00 98.06 197 LEU A O 1
ATOM 1558 N N . THR A 1 198 ? 5.677 -9.474 -1.779 1.00 97.81 198 THR A N 1
ATOM 1559 C CA . THR A 1 198 ? 5.990 -10.449 -0.734 1.00 97.81 198 THR A CA 1
ATOM 1560 C C . THR A 1 198 ? 4.778 -11.342 -0.459 1.00 97.81 198 THR A C 1
ATOM 1562 O O . THR A 1 198 ? 3.672 -10.851 -0.229 1.00 97.81 198 THR A O 1
ATOM 1565 N N . ASN A 1 199 ? 5.011 -12.659 -0.433 1.00 97.31 199 ASN A N 1
ATOM 1566 C CA . ASN A 1 199 ? 4.009 -13.687 -0.135 1.00 97.31 199 ASN A CA 1
ATOM 1567 C C . ASN A 1 199 ? 2.854 -13.788 -1.154 1.00 97.31 199 ASN A C 1
ATOM 1569 O O . ASN A 1 199 ? 1.747 -14.168 -0.772 1.00 97.31 199 ASN A O 1
ATOM 1573 N N . VAL A 1 200 ? 3.085 -13.437 -2.428 1.00 98.12 200 VAL A N 1
ATOM 1574 C CA . VAL A 1 200 ? 2.095 -13.612 -3.511 1.00 98.12 200 VAL A CA 1
ATOM 1575 C C . VAL A 1 200 ? 2.348 -14.893 -4.302 1.00 98.12 200 VAL A C 1
ATOM 1577 O O . VAL A 1 200 ? 1.546 -15.822 -4.221 1.00 98.12 200 VAL A O 1
ATOM 1580 N N . ASN A 1 201 ? 3.442 -14.959 -5.066 1.00 98.12 201 ASN A N 1
ATOM 1581 C CA . ASN A 1 201 ? 3.683 -16.063 -5.989 1.00 98.12 201 ASN A CA 1
ATOM 1582 C C . ASN A 1 201 ? 5.093 -16.645 -5.841 1.00 98.12 201 ASN A C 1
ATOM 1584 O O . ASN A 1 201 ? 6.086 -15.918 -5.859 1.00 98.12 201 ASN A O 1
ATOM 1588 N N . PHE A 1 202 ? 5.155 -17.968 -5.739 1.00 96.56 202 PHE A N 1
ATOM 1589 C CA . PHE A 1 202 ? 6.365 -18.778 -5.617 1.00 96.56 202 PHE A CA 1
ATOM 1590 C C . PHE A 1 202 ? 6.418 -19.893 -6.670 1.00 96.56 202 PHE A C 1
ATOM 1592 O O . PHE A 1 202 ? 7.254 -20.779 -6.563 1.00 96.56 202 PHE A O 1
ATOM 1599 N N . ASN A 1 203 ? 5.533 -19.869 -7.674 1.00 94.88 203 ASN A N 1
ATOM 1600 C CA . ASN A 1 203 ? 5.497 -20.876 -8.730 1.00 94.88 203 ASN A CA 1
ATOM 1601 C C . ASN A 1 203 ? 6.372 -20.455 -9.916 1.00 94.88 203 ASN A C 1
ATOM 1603 O O . ASN A 1 203 ? 6.061 -19.484 -10.613 1.00 94.88 203 ASN A O 1
ATOM 1607 N N . SER A 1 204 ? 7.474 -21.166 -10.142 1.00 91.50 204 SER A N 1
ATOM 1608 C CA . SER A 1 204 ? 8.476 -20.791 -11.153 1.00 91.50 204 SER A CA 1
ATOM 1609 C C . SER A 1 204 ? 7.902 -20.779 -12.575 1.00 91.50 204 SER A C 1
ATOM 1611 O O . SER A 1 204 ? 8.119 -19.820 -13.321 1.00 91.50 204 SER A O 1
ATOM 1613 N N . ASP A 1 205 ? 7.094 -21.776 -12.934 1.00 91.50 205 ASP A N 1
ATOM 1614 C CA . ASP A 1 205 ? 6.501 -21.901 -14.269 1.00 91.50 205 ASP A CA 1
ATOM 1615 C C . ASP A 1 205 ? 5.542 -20.747 -14.601 1.00 91.50 205 ASP A C 1
ATOM 1617 O O . ASP A 1 205 ? 5.582 -20.207 -15.711 1.00 91.50 205 ASP A O 1
ATOM 1621 N N . LYS A 1 206 ? 4.739 -20.283 -13.634 1.00 94.44 206 LYS A N 1
ATOM 1622 C CA . LYS A 1 206 ? 3.899 -19.084 -13.785 1.00 94.44 206 LYS A CA 1
ATOM 1623 C C . LYS A 1 206 ? 4.766 -17.841 -14.009 1.00 94.44 206 LYS A C 1
ATOM 1625 O O . LYS A 1 206 ? 4.443 -17.046 -14.889 1.00 94.44 206 LYS A O 1
ATOM 1630 N N . HIS A 1 207 ? 5.890 -17.681 -13.308 1.00 95.31 207 HIS A N 1
ATOM 1631 C CA . HIS A 1 207 ? 6.796 -16.549 -13.559 1.00 95.31 207 HIS A CA 1
ATOM 1632 C C . HIS A 1 207 ? 7.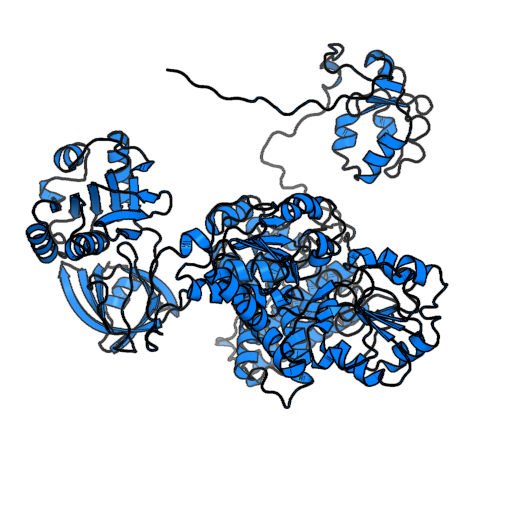393 -16.594 -14.975 1.00 95.31 207 HIS A C 1
ATOM 1634 O O . HIS A 1 207 ? 7.411 -15.568 -15.657 1.00 95.31 207 HIS A O 1
ATOM 1640 N N . PHE A 1 208 ? 7.826 -17.766 -15.457 1.00 94.19 208 PHE A N 1
ATOM 1641 C CA . PHE A 1 208 ? 8.291 -17.927 -16.843 1.00 94.19 208 PHE A CA 1
ATOM 1642 C C . PHE A 1 208 ? 7.193 -17.595 -17.861 1.00 94.19 208 PHE A C 1
ATOM 1644 O O . PHE A 1 208 ? 7.459 -16.894 -18.841 1.00 94.19 208 PHE A O 1
ATOM 1651 N N . TYR A 1 209 ? 5.962 -18.050 -17.616 1.00 95.19 209 TYR A N 1
ATOM 1652 C CA . TYR A 1 209 ? 4.808 -17.751 -18.462 1.00 95.19 209 TYR A CA 1
ATOM 1653 C C . TYR A 1 209 ? 4.564 -16.241 -18.580 1.00 95.19 209 TYR A C 1
ATOM 1655 O O . TYR A 1 209 ? 4.482 -15.712 -19.689 1.00 95.19 209 TYR A O 1
ATOM 1663 N N . TYR A 1 210 ? 4.511 -15.518 -17.459 1.00 97.50 210 TYR A N 1
ATOM 1664 C CA . TYR A 1 210 ? 4.265 -14.075 -17.495 1.00 97.50 210 TYR A CA 1
ATOM 1665 C C . TYR A 1 210 ? 5.456 -13.269 -18.016 1.00 97.50 210 TYR A C 1
ATOM 1667 O O . TYR A 1 210 ? 5.253 -12.238 -18.654 1.00 97.50 210 TYR A O 1
ATOM 1675 N N . LEU A 1 211 ? 6.688 -13.751 -17.836 1.00 96.81 211 LEU A N 1
ATOM 1676 C CA . LEU A 1 211 ? 7.862 -13.151 -18.467 1.00 96.81 211 LEU A CA 1
ATOM 1677 C C . LEU A 1 211 ? 7.771 -13.228 -20.000 1.00 96.81 211 LEU A C 1
ATOM 1679 O O . LEU A 1 211 ? 8.027 -12.233 -20.679 1.00 96.81 211 LEU A O 1
ATOM 1683 N N . LYS A 1 212 ? 7.331 -14.374 -20.541 1.00 97.38 212 LYS A N 1
ATOM 1684 C CA . LYS A 1 212 ? 7.032 -14.525 -21.974 1.00 97.38 212 LYS A CA 1
ATOM 1685 C C . LYS A 1 212 ? 5.933 -13.554 -22.413 1.00 97.38 212 LYS A C 1
ATOM 1687 O O . LYS A 1 212 ? 6.115 -12.851 -23.401 1.00 97.38 212 LYS A O 1
ATOM 1692 N N . LYS A 1 213 ? 4.829 -13.455 -21.662 1.00 98.44 213 LYS A N 1
ATOM 1693 C CA . LYS A 1 213 ? 3.729 -12.522 -21.973 1.00 98.44 213 LYS A CA 1
ATOM 1694 C C . LYS A 1 213 ? 4.163 -11.060 -21.990 1.00 98.44 213 LYS A C 1
ATOM 1696 O O . LYS A 1 213 ? 3.790 -10.326 -22.901 1.00 98.44 213 LYS A O 1
ATOM 1701 N N . LEU A 1 214 ? 4.994 -10.640 -21.040 1.00 98.56 214 LEU A N 1
ATOM 1702 C CA . LEU A 1 214 ? 5.557 -9.289 -21.034 1.00 98.56 214 LEU A CA 1
ATOM 1703 C C . LEU A 1 214 ? 6.467 -9.035 -22.240 1.00 98.56 214 LEU A C 1
ATOM 1705 O O . LEU A 1 214 ? 6.437 -7.939 -22.798 1.00 98.56 214 LEU A O 1
ATOM 1709 N N . ALA A 1 215 ? 7.251 -10.031 -22.661 1.00 97.94 215 ALA A N 1
ATOM 1710 C CA . ALA A 1 215 ? 8.067 -9.937 -23.869 1.00 97.94 215 ALA A CA 1
ATOM 1711 C C . ALA A 1 215 ? 7.202 -9.773 -25.129 1.00 97.94 215 ALA A C 1
ATOM 1713 O O . ALA A 1 215 ? 7.434 -8.850 -25.905 1.00 97.94 215 ALA A O 1
ATOM 1714 N N . GLU A 1 216 ? 6.165 -10.605 -25.284 1.00 98.19 216 GLU A N 1
ATOM 1715 C CA . GLU A 1 216 ? 5.201 -10.531 -26.392 1.00 98.19 216 GLU A CA 1
ATOM 1716 C C . GLU A 1 216 ? 4.516 -9.157 -26.451 1.00 98.19 216 GLU A C 1
ATOM 1718 O O . GLU A 1 216 ? 4.460 -8.530 -27.511 1.00 98.19 216 GLU A O 1
ATOM 1723 N N . ALA A 1 217 ? 4.043 -8.653 -25.305 1.00 98.44 217 ALA A N 1
ATOM 1724 C CA . ALA A 1 217 ? 3.429 -7.333 -25.216 1.00 98.44 217 ALA A CA 1
ATOM 1725 C C . ALA A 1 217 ? 4.424 -6.227 -25.591 1.00 98.44 217 ALA A C 1
ATOM 1727 O O . ALA A 1 217 ? 4.115 -5.359 -26.406 1.00 98.44 217 ALA A O 1
ATOM 1728 N N . ARG A 1 218 ? 5.647 -6.265 -25.056 1.00 97.81 218 ARG A N 1
ATOM 1729 C CA . ARG A 1 218 ? 6.675 -5.273 -25.385 1.00 97.81 218 ARG A CA 1
ATOM 1730 C C . ARG A 1 218 ? 6.992 -5.276 -26.879 1.00 97.81 218 ARG A C 1
ATOM 1732 O O . ARG A 1 218 ? 7.037 -4.204 -27.474 1.00 97.81 218 ARG A O 1
ATOM 1739 N N . ASP A 1 219 ? 7.178 -6.443 -27.487 1.00 96.94 219 ASP A N 1
ATOM 1740 C CA . ASP A 1 219 ? 7.534 -6.565 -28.906 1.00 96.94 219 ASP A CA 1
ATOM 1741 C C . ASP A 1 219 ? 6.390 -6.094 -29.816 1.00 96.94 219 ASP A C 1
ATOM 1743 O O . ASP A 1 219 ? 6.622 -5.420 -30.824 1.00 96.94 219 ASP A O 1
ATOM 1747 N N . LYS A 1 220 ? 5.136 -6.341 -29.416 1.00 97.44 220 LYS A N 1
ATOM 1748 C CA . LYS A 1 220 ? 3.951 -5.752 -30.056 1.00 97.44 220 LYS A CA 1
ATOM 1749 C C . LYS A 1 220 ? 3.999 -4.221 -30.029 1.00 97.44 220 LYS A C 1
ATOM 1751 O O . LYS A 1 220 ? 3.826 -3.590 -31.073 1.00 97.44 220 LYS A O 1
ATOM 1756 N N . PHE A 1 221 ? 4.250 -3.609 -28.870 1.00 97.75 221 PHE A N 1
ATOM 1757 C CA . PHE A 1 221 ? 4.307 -2.146 -28.758 1.00 97.75 221 PHE A CA 1
ATOM 1758 C C . PHE A 1 221 ? 5.559 -1.538 -29.402 1.00 97.75 221 PHE A C 1
ATOM 1760 O O . PHE A 1 221 ? 5.482 -0.431 -29.935 1.00 97.75 221 PHE A O 1
ATOM 1767 N N . GLN A 1 222 ? 6.671 -2.271 -29.464 1.00 96.88 222 GLN A N 1
ATOM 1768 C CA . GLN A 1 222 ? 7.828 -1.901 -30.276 1.00 96.88 222 GLN A CA 1
ATOM 1769 C C . GLN A 1 222 ? 7.450 -1.825 -31.759 1.00 96.88 222 GLN A C 1
ATOM 1771 O O . GLN A 1 222 ? 7.709 -0.813 -32.408 1.00 96.88 222 GLN A O 1
ATOM 1776 N N . ALA A 1 223 ? 6.805 -2.859 -32.304 1.00 96.62 223 ALA A N 1
ATOM 1777 C CA . ALA A 1 223 ? 6.385 -2.868 -33.704 1.00 96.62 223 ALA A CA 1
ATOM 1778 C C . ALA A 1 223 ? 5.423 -1.709 -34.025 1.00 96.62 223 ALA A C 1
ATOM 1780 O O . ALA A 1 223 ? 5.557 -1.065 -35.068 1.00 96.62 223 ALA A O 1
ATOM 1781 N N . LEU A 1 224 ? 4.492 -1.400 -33.114 1.00 96.25 224 LEU A N 1
ATOM 1782 C CA . LEU A 1 224 ? 3.600 -0.241 -33.234 1.00 96.25 224 LEU A CA 1
ATOM 1783 C C . LEU A 1 224 ? 4.377 1.082 -33.235 1.00 96.25 224 LEU A C 1
ATOM 1785 O O . LEU A 1 224 ? 4.155 1.919 -34.112 1.00 96.25 224 LEU A O 1
ATOM 1789 N N . TYR A 1 225 ? 5.321 1.252 -32.306 1.00 96.62 225 TYR A N 1
ATOM 1790 C CA . TYR A 1 225 ? 6.165 2.443 -32.212 1.00 96.62 225 TYR A CA 1
ATOM 1791 C C . TYR A 1 225 ? 6.978 2.679 -33.490 1.00 96.62 225 TYR A C 1
ATOM 1793 O O . TYR A 1 225 ? 6.946 3.781 -34.044 1.00 96.62 225 TYR A O 1
ATOM 1801 N N . LEU A 1 226 ? 7.648 1.639 -33.995 1.00 95.81 226 LEU A N 1
ATOM 1802 C CA . LEU A 1 226 ? 8.479 1.710 -35.201 1.00 95.81 226 LEU A CA 1
ATOM 1803 C C . LEU A 1 226 ? 7.656 1.965 -36.467 1.00 95.81 226 LEU A C 1
ATOM 1805 O O . LEU A 1 226 ? 8.137 2.618 -37.390 1.00 95.81 226 LEU A O 1
ATOM 1809 N N . LYS A 1 227 ? 6.419 1.459 -36.523 1.00 95.75 227 LYS A N 1
ATOM 1810 C CA . LYS A 1 227 ? 5.500 1.706 -37.642 1.00 95.75 227 LYS A CA 1
ATOM 1811 C C . LYS A 1 227 ? 4.977 3.143 -37.650 1.00 95.75 227 LYS A C 1
ATOM 1813 O O . LYS A 1 227 ? 4.772 3.703 -38.723 1.00 95.75 227 LYS A O 1
ATOM 1818 N N . LYS A 1 228 ? 4.705 3.709 -36.472 1.00 94.81 228 LYS A N 1
ATOM 1819 C CA . LYS A 1 228 ? 4.078 5.028 -36.320 1.00 94.81 228 LYS A CA 1
ATOM 1820 C C . LYS A 1 228 ? 5.082 6.183 -36.345 1.00 94.81 228 LYS A C 1
ATOM 1822 O O . LYS A 1 228 ? 4.724 7.274 -36.775 1.00 94.81 228 LYS A O 1
ATOM 1827 N N . THR A 1 229 ? 6.308 5.952 -35.883 1.00 94.19 229 THR A N 1
ATOM 1828 C CA . THR A 1 229 ? 7.314 7.004 -35.689 1.00 94.19 229 THR A CA 1
ATOM 1829 C C . THR A 1 229 ? 8.325 6.991 -36.839 1.00 94.19 229 THR A C 1
ATOM 1831 O O . THR A 1 229 ? 8.986 5.962 -37.026 1.00 94.19 229 THR A O 1
ATOM 1834 N N . PRO A 1 230 ? 8.483 8.090 -37.606 1.00 93.56 230 PRO A N 1
ATOM 1835 C CA . PRO A 1 230 ? 9.512 8.203 -38.641 1.00 93.56 230 PRO A CA 1
ATOM 1836 C C . PRO A 1 230 ? 10.908 7.903 -38.092 1.00 93.56 230 PRO A C 1
ATOM 1838 O O . PRO A 1 230 ? 11.199 8.220 -36.940 1.00 93.56 230 PRO A O 1
ATOM 1841 N N . LYS A 1 231 ? 11.787 7.299 -38.903 1.00 91.06 231 LYS A N 1
ATOM 1842 C CA . LYS A 1 231 ? 13.117 6.854 -38.442 1.00 91.06 231 LYS A CA 1
ATOM 1843 C C . LYS A 1 231 ? 13.950 7.989 -37.846 1.00 91.06 231 LYS A C 1
ATOM 1845 O O . LYS A 1 231 ? 14.717 7.735 -36.925 1.00 91.06 231 LYS A O 1
ATOM 1850 N N . GLU A 1 232 ? 13.803 9.211 -38.353 1.00 91.69 232 GLU A N 1
ATOM 1851 C CA . GLU A 1 232 ? 14.540 10.386 -37.879 1.00 91.69 232 GLU A CA 1
ATOM 1852 C C . GLU A 1 232 ? 14.071 10.874 -36.496 1.00 91.69 232 GLU A C 1
ATOM 1854 O O . GLU A 1 232 ? 14.819 11.559 -35.804 1.00 91.69 232 GLU A O 1
ATOM 1859 N N . GLU A 1 233 ? 12.854 10.509 -36.082 1.00 91.25 233 GLU A N 1
ATOM 1860 C CA . GLU A 1 233 ? 12.223 10.917 -34.817 1.00 91.25 233 GLU A CA 1
ATOM 1861 C C . GLU A 1 233 ? 12.269 9.818 -33.741 1.00 91.25 233 GLU A C 1
ATOM 1863 O O . GLU A 1 233 ? 11.817 10.021 -32.610 1.00 91.25 233 GLU A O 1
ATOM 1868 N N . GLN A 1 234 ? 12.794 8.634 -34.073 1.00 90.88 234 GLN A N 1
ATOM 1869 C CA . GLN A 1 234 ? 12.848 7.510 -33.142 1.00 90.88 234 GLN A CA 1
ATOM 1870 C C . GLN A 1 234 ? 13.877 7.754 -32.025 1.00 90.88 234 GLN A C 1
ATOM 1872 O O . GLN A 1 234 ? 15.037 8.064 -32.291 1.00 90.88 234 GLN A O 1
ATOM 1877 N N . ASP A 1 235 ? 13.473 7.548 -30.764 1.00 90.44 235 ASP A N 1
ATOM 1878 C CA . ASP A 1 235 ? 14.385 7.499 -29.616 1.00 90.44 235 ASP A CA 1
ATOM 1879 C C . ASP A 1 235 ? 15.396 6.365 -29.878 1.00 90.44 235 ASP A C 1
ATOM 1881 O O . ASP A 1 235 ? 14.973 5.220 -30.080 1.00 90.44 235 ASP A O 1
ATOM 1885 N N . PRO A 1 236 ? 16.717 6.630 -29.865 1.00 89.38 236 PRO A N 1
ATOM 1886 C CA . PRO A 1 236 ? 17.738 5.604 -30.082 1.00 89.38 236 PRO A CA 1
ATOM 1887 C C . PRO A 1 236 ? 17.628 4.398 -29.140 1.00 89.38 236 PRO A C 1
ATOM 1889 O O . PRO A 1 236 ? 18.071 3.301 -29.477 1.00 89.38 236 PRO A O 1
ATOM 1892 N N . ARG A 1 237 ? 17.023 4.571 -27.958 1.00 90.00 237 ARG A N 1
ATOM 1893 C CA . ARG A 1 237 ? 16.764 3.476 -27.013 1.00 90.00 237 ARG A CA 1
ATOM 1894 C C . ARG A 1 237 ? 15.599 2.582 -27.448 1.00 90.00 237 ARG A C 1
ATOM 1896 O O . ARG A 1 237 ? 15.536 1.431 -27.027 1.00 90.00 237 ARG A O 1
ATOM 1903 N N . LEU A 1 238 ? 14.705 3.079 -28.300 1.00 93.19 238 LEU A N 1
ATOM 1904 C CA . LEU A 1 238 ? 13.481 2.404 -28.751 1.00 93.19 238 LEU A CA 1
ATOM 1905 C C . LEU A 1 238 ? 13.511 2.011 -30.236 1.00 93.19 238 LEU A C 1
ATOM 1907 O O . LEU A 1 238 ? 12.644 1.268 -30.690 1.00 93.19 238 LEU A O 1
ATOM 1911 N N . SER A 1 239 ? 14.521 2.454 -30.989 1.00 85.75 239 SER A N 1
ATOM 1912 C CA . SER A 1 239 ? 14.700 2.148 -32.418 1.00 85.75 239 SER A CA 1
ATOM 1913 C C . SER A 1 239 ? 14.990 0.668 -32.709 1.00 85.75 239 SER A C 1
ATOM 1915 O O . SER A 1 239 ? 14.953 0.235 -33.860 1.00 85.75 239 SER A O 1
ATOM 1917 N N . GLY A 1 240 ? 15.343 -0.118 -31.684 1.00 80.31 240 GLY A N 1
ATOM 1918 C CA . GLY A 1 240 ? 15.763 -1.516 -31.826 1.00 80.31 240 GLY A CA 1
ATOM 1919 C C . GLY A 1 240 ? 17.163 -1.704 -32.430 1.00 80.31 240 GLY A C 1
ATOM 1920 O O . GLY A 1 240 ? 17.591 -2.841 -32.619 1.00 80.31 240 GLY A O 1
ATOM 1921 N N . THR A 1 241 ? 17.892 -0.618 -32.713 1.00 80.81 241 THR A N 1
ATOM 1922 C CA . THR A 1 241 ? 19.243 -0.656 -33.307 1.00 80.81 241 THR A CA 1
ATOM 1923 C C . THR A 1 241 ? 20.372 -0.617 -32.273 1.00 80.81 241 THR A C 1
ATOM 1925 O O . THR A 1 241 ? 21.536 -0.747 -32.642 1.00 80.81 241 THR A O 1
ATOM 1928 N N . GLY A 1 242 ? 20.045 -0.403 -30.995 1.00 81.50 242 GLY A N 1
ATOM 1929 C CA . GLY A 1 242 ? 21.005 -0.371 -29.892 1.00 81.50 242 GLY A CA 1
ATOM 1930 C C . GLY A 1 242 ? 21.532 -1.751 -29.481 1.00 81.50 242 GLY A C 1
ATOM 1931 O O . GLY A 1 242 ? 21.177 -2.787 -30.051 1.00 81.50 242 GLY A O 1
ATOM 1932 N N . GLN A 1 243 ? 22.381 -1.770 -28.452 1.00 88.62 243 GLN A N 1
ATOM 1933 C CA . GLN A 1 243 ? 22.881 -3.010 -27.865 1.00 88.62 243 GLN A CA 1
ATOM 1934 C C . GLN A 1 243 ? 21.718 -3.859 -27.330 1.00 88.62 243 GLN A C 1
ATOM 1936 O O . GLN A 1 243 ? 20.885 -3.390 -26.560 1.00 88.62 243 GLN A O 1
ATOM 1941 N N . LYS A 1 244 ? 21.676 -5.131 -27.735 1.00 90.56 244 LYS A N 1
ATOM 1942 C CA . LYS A 1 244 ? 20.677 -6.099 -27.265 1.00 90.56 244 LYS A CA 1
ATOM 1943 C C . LYS A 1 244 ? 20.949 -6.494 -25.814 1.00 90.56 244 LYS A C 1
ATOM 1945 O O . LYS A 1 244 ? 22.093 -6.799 -25.471 1.00 90.56 244 LYS A O 1
ATOM 1950 N N . ASN A 1 245 ? 19.889 -6.596 -25.010 1.00 91.12 245 ASN A N 1
ATOM 1951 C CA . ASN A 1 245 ? 19.952 -6.902 -23.574 1.00 91.12 245 ASN A CA 1
ATOM 1952 C C . ASN A 1 245 ? 20.852 -5.948 -22.778 1.00 91.12 245 ASN A C 1
ATOM 1954 O O . ASN A 1 245 ? 21.584 -6.383 -21.888 1.00 91.12 245 ASN A O 1
ATOM 1958 N N . ASP A 1 246 ? 20.829 -4.664 -23.121 1.00 92.00 246 ASP A N 1
ATOM 1959 C CA . ASP A 1 246 ? 21.506 -3.630 -22.349 1.00 92.00 246 ASP A CA 1
ATOM 1960 C C . ASP A 1 246 ? 20.740 -3.382 -21.035 1.00 92.00 246 ASP A C 1
ATOM 1962 O O . ASP A 1 246 ? 19.605 -2.902 -21.095 1.00 92.00 246 ASP A O 1
ATOM 1966 N N . PRO A 1 247 ? 21.327 -3.660 -19.850 1.00 88.38 247 PRO A N 1
ATOM 1967 C CA . PRO A 1 247 ? 20.686 -3.443 -18.549 1.00 88.38 247 PRO A CA 1
ATOM 1968 C C . PRO A 1 247 ? 20.160 -2.020 -18.325 1.00 88.38 247 PRO A C 1
ATOM 1970 O O . PRO A 1 247 ? 19.174 -1.855 -17.602 1.00 88.38 247 PRO A O 1
ATOM 1973 N N . GLN A 1 248 ? 20.777 -1.011 -18.951 1.00 89.00 248 GLN A N 1
ATOM 1974 C CA . GLN A 1 248 ? 20.362 0.394 -18.867 1.00 89.00 248 GLN A CA 1
ATOM 1975 C C . GLN A 1 248 ? 19.251 0.751 -19.862 1.00 89.00 248 GLN A C 1
ATOM 1977 O O . GLN A 1 248 ? 18.615 1.796 -19.731 1.00 89.00 248 GLN A O 1
ATOM 1982 N N . ASN A 1 249 ? 18.970 -0.127 -20.827 1.00 93.81 249 ASN A N 1
ATOM 1983 C CA . ASN A 1 249 ? 17.875 0.013 -21.775 1.00 93.81 249 ASN A CA 1
ATOM 1984 C C . ASN A 1 249 ? 16.954 -1.222 -21.749 1.00 93.81 249 ASN A C 1
ATOM 1986 O O . ASN A 1 249 ? 17.062 -2.105 -22.609 1.00 93.81 249 ASN A O 1
ATOM 1990 N N . PRO A 1 250 ? 16.012 -1.292 -20.791 1.00 95.62 250 PRO A N 1
ATOM 1991 C CA . PRO A 1 250 ? 15.104 -2.428 -20.637 1.00 95.62 250 PRO A CA 1
ATOM 1992 C C . PRO A 1 250 ? 14.306 -2.791 -21.904 1.00 95.62 250 PRO A C 1
ATOM 1994 O O . PRO A 1 250 ? 14.035 -3.969 -22.151 1.00 95.62 250 PRO A O 1
ATOM 1997 N N . ALA A 1 251 ? 13.989 -1.811 -22.756 1.00 96.38 251 ALA A N 1
ATOM 1998 C CA . ALA A 1 251 ? 13.335 -2.009 -24.053 1.00 96.38 251 ALA A CA 1
ATOM 1999 C C . ALA A 1 251 ? 14.138 -2.877 -25.046 1.00 96.38 251 ALA A C 1
ATOM 2001 O O . ALA A 1 251 ? 13.560 -3.387 -26.005 1.00 96.38 251 ALA A O 1
ATOM 2002 N N . SER A 1 252 ? 15.444 -3.068 -24.822 1.00 94.69 252 SER A N 1
ATOM 2003 C CA . SER A 1 252 ? 16.347 -3.859 -25.674 1.00 94.69 252 SER A CA 1
ATOM 2004 C C . SER A 1 252 ? 16.453 -5.343 -25.301 1.00 94.69 252 SER A C 1
ATOM 2006 O O . SER A 1 252 ? 17.148 -6.101 -25.988 1.00 94.69 252 SER A O 1
ATOM 2008 N N . PHE A 1 253 ? 15.841 -5.766 -24.189 1.00 94.94 253 PHE A N 1
ATOM 2009 C CA . PHE A 1 253 ? 15.940 -7.149 -23.719 1.00 94.94 253 PHE A CA 1
ATOM 2010 C C . PHE A 1 253 ? 15.317 -8.113 -24.726 1.00 94.94 253 PHE A C 1
ATOM 2012 O O . PHE A 1 253 ? 14.406 -7.766 -25.460 1.00 94.94 253 PHE A O 1
ATOM 2019 N N . ILE A 1 254 ? 15.773 -9.352 -24.777 1.00 92.88 254 ILE A N 1
ATOM 2020 C CA . ILE A 1 254 ? 15.231 -10.373 -25.674 1.00 92.88 254 ILE A CA 1
ATOM 2021 C C . ILE A 1 254 ? 14.885 -11.581 -24.837 1.00 92.88 254 ILE A C 1
ATOM 2023 O O . ILE A 1 254 ? 15.735 -12.093 -24.104 1.00 92.88 254 ILE A O 1
ATOM 2027 N N . PHE A 1 255 ? 13.649 -12.046 -24.978 1.00 93.44 255 PHE A N 1
ATOM 2028 C CA . PHE A 1 255 ? 13.218 -13.291 -24.374 1.00 93.44 255 PHE A CA 1
ATOM 2029 C C . PHE A 1 255 ? 13.616 -14.454 -25.281 1.00 93.44 255 PHE A C 1
ATOM 2031 O O . PHE A 1 255 ? 13.383 -14.416 -26.489 1.00 93.44 255 PHE A O 1
ATOM 2038 N N . LYS A 1 256 ? 14.235 -15.485 -24.702 1.00 91.44 256 LYS A N 1
ATOM 2039 C CA . LYS A 1 256 ? 14.530 -16.739 -25.397 1.00 91.44 256 LYS A CA 1
ATOM 2040 C C . LYS A 1 256 ? 13.703 -17.849 -24.782 1.00 91.44 256 LYS A C 1
ATOM 2042 O O . LYS A 1 256 ? 13.972 -18.291 -23.666 1.00 91.44 256 LYS A O 1
ATOM 2047 N N . GLU A 1 257 ? 12.692 -18.277 -25.523 1.00 88.12 257 GLU A N 1
ATOM 2048 C CA . GLU A 1 257 ? 11.842 -19.381 -25.108 1.00 88.12 257 GLU A CA 1
ATOM 2049 C C . GLU A 1 257 ? 12.673 -20.662 -24.928 1.00 88.12 257 GLU A C 1
ATOM 2051 O O . GLU A 1 257 ? 13.571 -20.947 -25.718 1.00 88.12 257 GLU A O 1
ATOM 2056 N N . ASN A 1 258 ? 12.378 -21.418 -23.868 1.00 84.38 258 ASN A N 1
ATOM 2057 C CA . ASN A 1 258 ? 13.043 -22.675 -23.500 1.00 84.38 258 ASN A CA 1
ATOM 2058 C C . ASN A 1 258 ? 14.544 -22.589 -23.147 1.00 84.38 258 ASN A C 1
ATOM 2060 O O . ASN A 1 258 ? 15.173 -23.627 -22.956 1.00 84.38 258 ASN A O 1
ATOM 2064 N N . ASP A 1 259 ? 15.120 -21.395 -22.973 1.00 87.44 259 ASP A N 1
ATOM 2065 C CA . ASP A 1 259 ? 16.515 -21.217 -22.538 1.00 87.44 259 ASP A CA 1
ATOM 2066 C C . ASP A 1 259 ? 16.583 -20.638 -21.113 1.00 87.44 259 ASP A C 1
ATOM 2068 O O . ASP A 1 259 ? 16.896 -19.464 -20.892 1.00 87.44 259 ASP A O 1
ATOM 2072 N N . LYS A 1 260 ? 16.262 -21.476 -20.112 1.00 84.31 260 LYS A N 1
ATOM 2073 C CA . LYS A 1 260 ? 16.284 -21.075 -18.690 1.00 84.31 260 LYS A CA 1
ATOM 2074 C C . LYS A 1 260 ? 17.658 -20.538 -18.271 1.00 84.31 260 LYS A C 1
ATOM 2076 O O . LYS A 1 260 ? 17.725 -19.565 -17.524 1.00 84.31 260 LYS A O 1
ATOM 2081 N N . LYS A 1 261 ? 18.749 -21.126 -18.780 1.00 86.75 261 LYS A N 1
ATOM 2082 C CA . LYS A 1 261 ? 20.117 -20.685 -18.472 1.00 86.75 261 LYS A CA 1
ATOM 2083 C C . LYS A 1 261 ? 20.338 -19.242 -18.922 1.00 86.75 261 LYS A C 1
ATOM 2085 O O . LYS A 1 261 ? 20.759 -18.417 -18.114 1.00 86.75 261 LYS A O 1
ATOM 2090 N N . TYR A 1 262 ? 19.996 -18.924 -20.169 1.00 87.94 262 TYR A N 1
ATOM 2091 C CA . TYR A 1 262 ? 20.086 -17.560 -20.683 1.00 87.94 262 TYR A CA 1
ATOM 2092 C C . TYR A 1 262 ? 19.224 -16.576 -19.884 1.00 87.94 262 TYR A C 1
ATOM 2094 O O . TYR A 1 262 ? 19.665 -15.457 -19.617 1.00 87.94 262 TYR A O 1
ATOM 2102 N N . ILE A 1 263 ? 18.014 -16.982 -19.483 1.00 86.12 263 ILE A N 1
ATOM 2103 C CA . ILE A 1 263 ? 17.125 -16.151 -18.660 1.00 86.12 263 ILE A CA 1
ATOM 2104 C C . ILE A 1 263 ? 17.811 -15.811 -17.329 1.00 86.12 263 ILE A C 1
ATOM 2106 O O . ILE A 1 263 ? 17.957 -14.632 -17.011 1.00 86.12 263 ILE A O 1
ATOM 2110 N N . PHE A 1 264 ? 18.332 -16.794 -16.590 1.00 87.69 264 PHE A N 1
ATOM 2111 C CA . PHE A 1 264 ? 19.036 -16.523 -15.329 1.00 87.69 264 PHE A CA 1
ATOM 2112 C C . PHE A 1 264 ? 20.314 -15.693 -15.514 1.00 87.69 264 PHE A C 1
ATOM 2114 O O . PHE A 1 264 ? 20.612 -14.838 -14.679 1.00 87.69 264 PHE A O 1
ATOM 2121 N N . GLU A 1 265 ? 21.042 -15.866 -16.618 1.00 89.12 265 GLU A N 1
ATOM 2122 C CA . GLU A 1 265 ? 22.181 -15.001 -16.954 1.00 89.12 265 GLU A CA 1
ATOM 2123 C C . GLU A 1 265 ? 21.762 -13.538 -17.172 1.00 89.12 265 GLU A C 1
ATOM 2125 O O . GLU A 1 265 ? 22.512 -12.634 -16.801 1.00 89.12 265 GLU A O 1
ATOM 2130 N N . GLN A 1 266 ? 20.573 -13.274 -17.730 1.00 91.00 266 GLN A N 1
ATOM 2131 C CA . GLN A 1 266 ? 20.050 -11.905 -17.818 1.00 91.00 266 GLN A CA 1
ATOM 2132 C C . GLN A 1 266 ? 19.619 -11.369 -16.450 1.00 91.00 266 GLN A C 1
ATOM 2134 O O . GLN A 1 266 ? 19.884 -10.204 -16.156 1.00 91.00 266 GLN A O 1
ATOM 2139 N N . ALA A 1 267 ? 19.005 -12.197 -15.597 1.00 90.44 267 ALA A N 1
ATOM 2140 C CA . ALA A 1 267 ? 18.573 -11.780 -14.260 1.00 90.44 267 ALA A CA 1
ATOM 2141 C C . ALA A 1 267 ? 19.740 -11.239 -13.424 1.00 90.44 267 ALA A C 1
ATOM 2143 O O . ALA A 1 267 ? 19.637 -10.169 -12.819 1.00 90.44 267 ALA A O 1
ATOM 2144 N N . LYS A 1 268 ? 20.895 -11.918 -13.480 1.00 88.88 268 LYS A N 1
ATOM 2145 C CA . LYS A 1 268 ? 22.127 -11.504 -12.787 1.00 88.88 268 LYS A CA 1
ATOM 2146 C C . LYS A 1 268 ? 22.607 -10.102 -13.175 1.00 88.88 268 LYS A C 1
ATOM 2148 O O . LYS A 1 268 ? 23.292 -9.469 -12.381 1.00 88.88 268 LYS A O 1
ATOM 2153 N N . LYS A 1 269 ? 22.240 -9.596 -14.357 1.00 90.69 269 LYS A N 1
ATOM 2154 C CA . LYS A 1 269 ? 22.646 -8.267 -14.848 1.00 90.69 269 LYS A CA 1
ATOM 2155 C C . LYS A 1 269 ? 21.721 -7.131 -14.417 1.00 90.69 269 LYS A C 1
ATOM 2157 O O . LYS A 1 269 ? 22.099 -5.974 -14.566 1.00 90.69 269 LYS A O 1
ATOM 2162 N N . VAL A 1 270 ? 20.516 -7.437 -13.934 1.00 92.25 270 VAL A N 1
ATOM 2163 C CA . VAL A 1 270 ? 19.479 -6.425 -13.642 1.00 92.25 270 VAL A CA 1
ATOM 2164 C C . VAL A 1 270 ? 18.975 -6.455 -12.204 1.00 92.25 270 VAL A C 1
ATOM 2166 O O . VAL A 1 270 ? 18.367 -5.483 -11.748 1.00 92.25 270 VAL A O 1
ATOM 2169 N N . GLY A 1 271 ? 19.251 -7.538 -11.475 1.00 91.19 271 GLY A N 1
ATOM 2170 C CA . GLY A 1 271 ? 18.916 -7.659 -10.061 1.00 91.19 271 GLY A CA 1
ATOM 2171 C C . GLY A 1 271 ? 19.551 -6.570 -9.193 1.00 91.19 271 GLY A C 1
ATOM 2172 O O . GLY A 1 271 ? 20.405 -5.791 -9.629 1.00 91.19 271 GLY A O 1
ATOM 2173 N N . ILE A 1 272 ? 19.129 -6.502 -7.930 1.00 92.56 272 ILE A N 1
ATOM 2174 C CA . ILE A 1 272 ? 19.566 -5.446 -6.996 1.00 92.56 272 ILE A CA 1
ATOM 2175 C C . ILE A 1 272 ? 21.095 -5.427 -6.838 1.00 92.56 272 ILE A C 1
ATOM 2177 O O . ILE A 1 272 ? 21.682 -4.348 -6.822 1.00 92.56 272 ILE A O 1
ATOM 2181 N N . ASN A 1 273 ? 21.754 -6.591 -6.821 1.00 89.62 273 ASN A N 1
ATOM 2182 C CA . ASN A 1 273 ? 23.219 -6.679 -6.751 1.00 89.62 273 ASN A CA 1
ATOM 2183 C C . ASN A 1 273 ? 23.911 -5.957 -7.918 1.00 89.62 273 ASN A C 1
ATOM 2185 O O . ASN A 1 273 ? 24.837 -5.185 -7.690 1.00 89.62 273 ASN A O 1
ATOM 2189 N N . ALA A 1 274 ? 23.432 -6.130 -9.153 1.00 88.88 274 ALA A N 1
ATOM 2190 C CA . ALA A 1 274 ? 24.005 -5.449 -10.316 1.00 88.88 274 ALA A CA 1
ATOM 2191 C C . ALA A 1 274 ? 23.798 -3.928 -10.262 1.00 88.88 274 ALA A C 1
ATOM 2193 O O . ALA A 1 274 ? 24.666 -3.152 -10.663 1.00 88.88 274 ALA A O 1
ATOM 2194 N N . ARG A 1 275 ? 22.655 -3.483 -9.733 1.00 88.50 275 ARG A N 1
ATOM 2195 C CA . ARG A 1 275 ? 22.352 -2.055 -9.576 1.00 88.50 275 ARG A CA 1
ATOM 2196 C C . ARG A 1 275 ? 23.148 -1.414 -8.441 1.00 88.50 275 ARG A C 1
ATOM 2198 O O . ARG A 1 275 ? 23.590 -0.284 -8.602 1.00 88.50 275 ARG A O 1
ATOM 2205 N N . LYS A 1 276 ? 23.413 -2.149 -7.357 1.00 85.12 276 LYS A N 1
ATOM 2206 C CA . LYS A 1 276 ? 24.251 -1.708 -6.228 1.00 85.12 276 LYS A CA 1
ATOM 2207 C C . LYS A 1 276 ? 25.688 -1.378 -6.644 1.00 85.12 276 LYS A C 1
ATOM 2209 O O . LYS A 1 276 ? 26.280 -0.481 -6.064 1.00 85.12 276 LYS A O 1
ATOM 2214 N N . VAL A 1 277 ? 26.226 -2.058 -7.659 1.00 82.44 277 VAL A N 1
ATOM 2215 C CA . VAL A 1 277 ? 27.565 -1.761 -8.205 1.00 82.44 277 VAL A CA 1
ATOM 2216 C C . VAL A 1 277 ? 27.604 -0.407 -8.926 1.00 82.44 277 VAL A C 1
ATOM 2218 O O . VAL A 1 277 ? 28.630 0.260 -8.923 1.00 82.44 277 VAL A O 1
ATOM 2221 N N . ASN A 1 278 ? 26.491 0.012 -9.535 1.00 76.38 278 ASN A N 1
ATOM 2222 C CA . ASN A 1 278 ? 26.456 1.156 -10.453 1.00 76.38 278 ASN A CA 1
ATOM 2223 C C . ASN A 1 278 ? 25.737 2.395 -9.892 1.00 76.38 278 ASN A C 1
ATOM 2225 O O . ASN A 1 278 ? 25.796 3.461 -10.500 1.00 76.38 278 ASN A O 1
ATOM 2229 N N . LEU A 1 279 ? 25.034 2.272 -8.764 1.00 83.06 279 LEU A N 1
ATOM 2230 C CA . LEU A 1 279 ? 24.267 3.352 -8.146 1.00 83.06 279 LEU A CA 1
ATOM 2231 C C . LEU A 1 279 ? 24.715 3.572 -6.705 1.00 83.06 279 LEU A C 1
ATOM 2233 O O . LEU A 1 279 ? 24.890 2.622 -5.944 1.00 83.06 279 LEU A O 1
ATOM 2237 N N . ASN A 1 280 ? 24.810 4.842 -6.304 1.00 87.50 280 ASN A N 1
ATOM 2238 C CA . ASN A 1 280 ? 24.956 5.198 -4.895 1.00 87.50 280 ASN A CA 1
ATOM 2239 C C . ASN A 1 280 ? 23.775 4.604 -4.083 1.00 87.50 280 ASN A C 1
ATOM 2241 O O . ASN A 1 280 ? 22.633 4.676 -4.556 1.00 87.50 280 ASN A O 1
ATOM 2245 N N . PRO A 1 281 ? 24.020 4.060 -2.872 1.00 87.81 281 PRO A N 1
ATOM 2246 C CA . PRO A 1 281 ? 22.989 3.536 -1.975 1.00 87.81 281 PRO A CA 1
ATOM 2247 C C . PRO A 1 281 ? 21.736 4.408 -1.800 1.00 87.81 281 PRO A C 1
ATOM 2249 O O . PRO A 1 281 ? 20.638 3.857 -1.762 1.00 87.81 281 PRO A O 1
ATOM 2252 N N . ASP A 1 282 ? 21.861 5.738 -1.741 1.00 88.38 282 ASP A N 1
ATOM 2253 C CA . ASP A 1 282 ? 20.711 6.644 -1.586 1.00 88.38 282 ASP A CA 1
ATOM 2254 C C . ASP A 1 282 ? 19.804 6.626 -2.831 1.00 88.38 282 ASP A C 1
ATOM 2256 O O . ASP A 1 282 ? 18.578 6.550 -2.734 1.00 88.38 282 ASP A O 1
ATOM 2260 N N . LEU A 1 283 ? 20.402 6.642 -4.027 1.00 92.75 283 LEU A N 1
ATOM 2261 C CA . LEU A 1 283 ? 19.658 6.564 -5.287 1.00 92.75 283 LEU A CA 1
ATOM 2262 C C . LEU A 1 283 ? 19.036 5.179 -5.467 1.00 92.75 283 LEU A C 1
ATOM 2264 O O . LEU A 1 283 ? 17.882 5.071 -5.878 1.00 92.75 283 LEU A O 1
ATOM 2268 N N . LEU A 1 284 ? 19.770 4.118 -5.118 1.00 93.81 284 LEU A N 1
ATOM 2269 C CA . LEU A 1 284 ? 19.231 2.761 -5.121 1.00 93.81 284 LEU A CA 1
ATOM 2270 C C . LEU A 1 284 ? 18.031 2.652 -4.172 1.00 93.81 284 LEU A C 1
ATOM 2272 O O . LEU A 1 284 ? 16.996 2.123 -4.563 1.00 93.81 284 LEU A O 1
ATOM 2276 N N . GLY A 1 285 ? 18.144 3.191 -2.958 1.00 96.12 285 GLY A N 1
ATOM 2277 C CA . GLY A 1 285 ? 17.080 3.188 -1.961 1.00 96.12 285 GLY A CA 1
ATOM 2278 C C . GLY A 1 285 ? 15.792 3.847 -2.448 1.00 96.12 285 GLY A C 1
ATOM 2279 O O . GLY A 1 285 ? 14.719 3.247 -2.369 1.00 96.12 285 GLY A O 1
ATOM 2280 N N . LEU A 1 286 ? 15.895 5.048 -3.027 1.00 97.50 286 LEU A N 1
ATOM 2281 C CA . LEU A 1 286 ? 14.748 5.763 -3.599 1.00 97.50 286 LEU A CA 1
ATOM 2282 C C . LEU A 1 286 ? 14.164 5.059 -4.830 1.00 97.50 286 LEU A C 1
ATOM 2284 O O . LEU A 1 286 ? 12.943 5.034 -5.002 1.00 97.50 286 LEU A O 1
ATOM 2288 N N . LEU A 1 287 ? 15.014 4.480 -5.681 1.00 97.44 287 LEU A N 1
ATOM 2289 C CA . LEU A 1 287 ? 14.586 3.717 -6.852 1.00 97.44 287 LEU A CA 1
ATOM 2290 C C . LEU A 1 287 ? 13.777 2.486 -6.430 1.00 97.44 287 LEU A C 1
ATOM 2292 O O . LEU A 1 287 ? 12.695 2.243 -6.964 1.00 97.44 287 LEU A O 1
ATOM 2296 N N . GLU A 1 288 ? 14.275 1.727 -5.456 1.00 97.94 288 GLU A N 1
ATOM 2297 C CA . GLU A 1 288 ? 13.601 0.537 -4.934 1.00 97.94 288 GLU A CA 1
ATOM 2298 C C . GLU A 1 288 ? 12.317 0.901 -4.187 1.00 97.94 288 GLU A C 1
ATOM 2300 O O . GLU A 1 288 ? 11.289 0.268 -4.413 1.00 97.94 288 GLU A O 1
ATOM 2305 N N . MET A 1 289 ? 12.321 1.978 -3.395 1.00 98.31 289 MET A N 1
ATOM 2306 C CA . MET A 1 289 ? 11.111 2.514 -2.763 1.00 98.31 289 MET A CA 1
ATOM 2307 C C . MET A 1 289 ? 10.020 2.836 -3.795 1.00 98.31 289 MET A C 1
ATOM 2309 O O . MET A 1 289 ? 8.859 2.483 -3.579 1.00 98.31 289 MET A O 1
ATOM 2313 N N . CYS A 1 290 ? 10.392 3.406 -4.946 1.00 98.69 290 CYS A N 1
ATOM 2314 C CA . CYS A 1 290 ? 9.460 3.699 -6.035 1.00 98.69 290 CYS A CA 1
ATOM 2315 C C . CYS A 1 290 ? 8.896 2.413 -6.661 1.00 98.69 290 CYS A C 1
ATOM 2317 O O . CYS A 1 290 ? 7.681 2.278 -6.813 1.00 98.69 290 CYS A O 1
ATOM 2319 N N . VAL A 1 291 ? 9.749 1.419 -6.949 1.00 98.75 291 VAL A N 1
ATOM 2320 C CA . VAL A 1 291 ? 9.315 0.099 -7.449 1.00 98.75 291 VAL A CA 1
ATOM 2321 C C . VAL A 1 291 ? 8.371 -0.588 -6.455 1.00 98.75 291 VAL A C 1
ATOM 2323 O O . VAL A 1 291 ? 7.360 -1.161 -6.860 1.00 98.75 291 VAL A O 1
ATOM 2326 N N . TYR A 1 292 ? 8.654 -0.520 -5.154 1.00 98.81 292 TYR A N 1
ATOM 2327 C CA . TYR A 1 292 ? 7.791 -1.086 -4.113 1.00 98.81 292 TYR A CA 1
ATOM 2328 C C . TYR A 1 292 ? 6.469 -0.332 -3.983 1.00 98.81 292 TYR A C 1
ATOM 2330 O O . TYR A 1 292 ? 5.424 -0.954 -3.810 1.00 98.81 292 TYR A O 1
ATOM 2338 N N . GLY A 1 293 ? 6.472 0.985 -4.152 1.00 98.75 293 GLY A N 1
ATOM 2339 C CA . GLY A 1 293 ? 5.242 1.759 -4.256 1.00 98.75 293 GLY A CA 1
ATOM 2340 C C . GLY A 1 293 ? 4.388 1.355 -5.467 1.00 98.75 293 GLY A C 1
ATOM 2341 O O . GLY A 1 293 ? 3.195 1.097 -5.312 1.00 98.75 293 GLY A O 1
ATOM 2342 N N . LEU A 1 294 ? 4.992 1.218 -6.655 1.00 98.88 294 LEU A N 1
ATOM 2343 C CA . LEU A 1 294 ? 4.304 0.762 -7.876 1.00 98.88 294 LEU A CA 1
ATOM 2344 C C . LEU A 1 294 ? 3.667 -0.618 -7.689 1.00 98.88 294 LEU A C 1
ATOM 2346 O O . LEU A 1 294 ? 2.512 -0.819 -8.061 1.00 98.88 294 LEU A O 1
ATOM 2350 N N . LYS A 1 295 ? 4.396 -1.543 -7.059 1.00 98.81 295 LYS A N 1
ATOM 2351 C CA . LYS A 1 295 ? 3.904 -2.866 -6.655 1.00 98.81 295 LYS A CA 1
ATOM 2352 C C . LYS A 1 295 ? 2.626 -2.767 -5.814 1.00 98.81 295 LYS A C 1
ATOM 2354 O O . LYS A 1 295 ? 1.615 -3.371 -6.167 1.00 98.81 295 LYS A O 1
ATOM 2359 N N . GLY A 1 296 ? 2.657 -1.987 -4.731 1.00 98.62 296 GLY A N 1
ATOM 2360 C CA . GLY A 1 296 ? 1.497 -1.786 -3.857 1.00 98.62 296 GLY A CA 1
ATOM 2361 C C . GLY A 1 296 ? 0.302 -1.158 -4.581 1.00 98.62 296 GLY A C 1
ATOM 2362 O O . GLY A 1 296 ? -0.813 -1.662 -4.472 1.00 98.62 296 GLY A O 1
ATOM 2363 N N . GLY A 1 297 ? 0.537 -0.104 -5.370 1.00 98.62 297 GLY A N 1
ATOM 2364 C CA . GLY A 1 297 ? -0.520 0.578 -6.123 1.00 98.62 297 GLY A CA 1
ATOM 2365 C C . GLY A 1 297 ? -1.153 -0.304 -7.201 1.00 98.62 297 GLY A C 1
ATOM 2366 O O . GLY A 1 297 ? -2.374 -0.340 -7.332 1.00 98.62 297 GLY A O 1
ATOM 2367 N N . CYS A 1 298 ? -0.352 -1.090 -7.927 1.00 98.81 298 CYS A N 1
ATOM 2368 C CA . CYS A 1 298 ? -0.870 -2.037 -8.917 1.00 98.81 298 CYS A CA 1
ATOM 2369 C C . CYS A 1 298 ? -1.709 -3.153 -8.280 1.00 98.81 298 CYS A C 1
ATOM 2371 O O . CYS A 1 298 ? -2.676 -3.592 -8.895 1.00 98.81 298 CYS A O 1
ATOM 2373 N N . ALA A 1 299 ? -1.396 -3.579 -7.050 1.00 98.81 299 ALA A N 1
ATOM 2374 C CA . ALA A 1 299 ? -2.217 -4.550 -6.325 1.00 98.81 299 ALA A CA 1
ATOM 2375 C C . ALA A 1 299 ? -3.624 -4.002 -6.028 1.00 98.81 299 ALA A C 1
ATOM 2377 O O . ALA A 1 299 ? -4.620 -4.681 -6.273 1.00 98.81 299 ALA A O 1
ATOM 2378 N N . TYR A 1 300 ? -3.728 -2.754 -5.560 1.00 98.81 300 TYR A N 1
ATOM 2379 C CA . TYR A 1 300 ? -5.029 -2.116 -5.342 1.00 98.81 300 TYR A CA 1
ATOM 2380 C C . TYR A 1 300 ? -5.788 -1.874 -6.652 1.00 98.81 300 TYR A C 1
ATOM 2382 O O . TYR A 1 300 ? -6.990 -2.134 -6.715 1.00 98.81 300 TYR A O 1
ATOM 2390 N N . LEU A 1 301 ? -5.093 -1.448 -7.712 1.00 98.69 301 LEU A N 1
ATOM 2391 C CA . LEU A 1 301 ? -5.707 -1.250 -9.026 1.00 98.69 301 LEU A CA 1
ATOM 2392 C C . LEU A 1 301 ? -6.218 -2.571 -9.617 1.00 98.69 301 LEU A C 1
ATOM 2394 O O . LEU A 1 301 ? -7.298 -2.591 -10.200 1.00 98.69 301 LEU A O 1
ATOM 2398 N N . TYR A 1 302 ? -5.499 -3.680 -9.413 1.00 98.62 302 TYR A N 1
ATOM 2399 C CA . TYR A 1 302 ? -5.942 -5.011 -9.834 1.00 98.62 302 TYR A CA 1
ATOM 2400 C C . TYR A 1 302 ? -7.272 -5.401 -9.184 1.00 98.62 302 TYR A C 1
ATOM 2402 O O . TYR A 1 302 ? -8.181 -5.850 -9.877 1.00 98.62 302 TYR A O 1
ATOM 2410 N N . HIS A 1 303 ? -7.432 -5.160 -7.880 1.00 98.50 303 HIS A N 1
ATOM 2411 C CA . HIS A 1 303 ? -8.700 -5.424 -7.198 1.00 98.50 303 HIS A CA 1
ATOM 2412 C C . HIS A 1 303 ? -9.831 -4.498 -7.676 1.00 98.50 303 HIS A C 1
ATOM 2414 O O . HIS A 1 303 ? -10.948 -4.968 -7.903 1.00 98.50 303 HIS A O 1
ATOM 2420 N N . ALA A 1 304 ? -9.555 -3.206 -7.895 1.00 98.25 304 ALA A N 1
ATOM 2421 C CA . ALA A 1 304 ? -10.556 -2.264 -8.406 1.00 98.25 304 ALA A CA 1
ATOM 2422 C C . ALA A 1 304 ? -11.066 -2.691 -9.795 1.00 98.25 304 ALA A C 1
ATOM 2424 O O . ALA A 1 304 ? -12.274 -2.721 -10.050 1.00 98.25 304 ALA A O 1
ATOM 2425 N N . GLU A 1 305 ? -10.148 -3.117 -10.662 1.00 97.25 305 GLU A N 1
ATOM 2426 C CA . GLU A 1 305 ? -10.447 -3.616 -12.004 1.00 97.25 305 GLU A CA 1
ATOM 2427 C C . GLU A 1 305 ? -11.157 -4.967 -11.974 1.00 97.25 305 GLU A C 1
ATOM 2429 O O . GLU A 1 305 ? -12.100 -5.174 -12.736 1.00 97.25 305 GLU A O 1
ATOM 2434 N N . GLY A 1 306 ? -10.789 -5.856 -11.048 1.00 96.25 306 GLY A N 1
ATOM 2435 C CA . GLY A 1 306 ? -11.505 -7.105 -10.800 1.00 96.25 306 GLY A CA 1
ATOM 2436 C C . GLY A 1 306 ? -12.982 -6.857 -10.493 1.00 96.25 306 GLY A C 1
ATOM 2437 O O . GLY A 1 306 ? -13.860 -7.492 -11.081 1.00 96.25 306 GLY A O 1
ATOM 2438 N N . VAL A 1 307 ? -13.290 -5.872 -9.648 1.00 97.50 307 VAL A N 1
ATOM 2439 C CA . VAL A 1 307 ? -14.677 -5.493 -9.350 1.00 97.50 307 VAL A CA 1
ATOM 2440 C C . VAL A 1 307 ? -15.354 -4.852 -10.566 1.00 97.50 307 VAL A C 1
ATOM 2442 O O . VAL A 1 307 ? -16.447 -5.280 -10.945 1.00 97.50 307 VAL A O 1
ATOM 2445 N N . ARG A 1 308 ? -14.701 -3.889 -11.231 1.00 95.25 308 ARG A N 1
ATOM 2446 C CA . ARG A 1 308 ? -15.219 -3.214 -12.437 1.00 95.25 308 ARG A CA 1
ATOM 2447 C C . ARG A 1 308 ? -15.557 -4.190 -13.560 1.00 95.25 308 ARG A C 1
ATOM 2449 O O . ARG A 1 308 ? -16.637 -4.108 -14.144 1.00 95.25 308 ARG A O 1
ATOM 2456 N N . ASN A 1 309 ? -14.675 -5.142 -13.840 1.00 93.62 309 ASN A N 1
ATOM 2457 C CA . ASN A 1 309 ? -14.848 -6.115 -14.917 1.00 93.62 309 ASN A CA 1
ATOM 2458 C C . ASN A 1 309 ? -16.012 -7.081 -14.661 1.00 93.62 309 ASN A C 1
ATOM 2460 O O . ASN A 1 309 ? -16.616 -7.570 -15.617 1.00 93.62 309 ASN A O 1
ATOM 2464 N N . ASN A 1 310 ? -16.356 -7.317 -13.392 1.00 93.94 310 ASN A N 1
ATOM 2465 C CA . ASN A 1 310 ? -17.474 -8.168 -12.981 1.00 93.94 310 ASN A CA 1
ATOM 2466 C C . ASN A 1 310 ? -18.776 -7.388 -12.708 1.00 93.94 310 ASN A C 1
ATOM 2468 O O . ASN A 1 310 ? -19.812 -8.006 -12.474 1.00 93.94 310 ASN A O 1
ATOM 2472 N N . ALA A 1 311 ? -18.746 -6.054 -12.772 1.00 91.50 311 ALA A N 1
ATOM 2473 C CA . ALA A 1 311 ? -19.890 -5.169 -12.551 1.00 91.50 311 ALA A CA 1
ATOM 2474 C C . ALA A 1 311 ? -19.996 -4.109 -13.664 1.00 91.50 311 ALA A C 1
ATOM 2476 O O . ALA A 1 311 ? -20.108 -2.914 -13.398 1.00 91.50 311 ALA A O 1
ATOM 2477 N N . LYS A 1 312 ? -19.938 -4.545 -14.932 1.00 83.88 312 LYS A N 1
ATOM 2478 C CA . LYS A 1 312 ? -19.894 -3.657 -16.114 1.00 83.88 312 LYS A CA 1
ATOM 2479 C C . LYS A 1 312 ? -21.124 -2.753 -16.268 1.00 83.88 312 LYS A C 1
ATOM 2481 O O . LYS A 1 312 ? -21.053 -1.738 -16.952 1.00 83.88 312 LYS A O 1
ATOM 2486 N N . ASP A 1 313 ? -22.247 -3.117 -15.651 1.00 85.12 313 ASP A N 1
ATOM 2487 C CA . ASP A 1 313 ? -23.467 -2.307 -15.587 1.00 85.12 313 ASP A CA 1
ATOM 2488 C C . ASP A 1 313 ? -23.353 -1.128 -14.603 1.00 85.12 313 ASP A C 1
ATOM 2490 O O . ASP A 1 313 ? -24.155 -0.192 -14.650 1.00 85.12 313 ASP A O 1
ATOM 2494 N N . LYS A 1 314 ? -22.355 -1.147 -13.712 1.00 84.00 314 LYS A N 1
ATOM 2495 C CA . LYS A 1 314 ? -22.113 -0.112 -12.708 1.00 84.00 314 LYS A CA 1
ATOM 2496 C C . LYS A 1 314 ? -21.077 0.893 -13.204 1.00 84.00 314 LYS A C 1
ATOM 2498 O O . LYS A 1 314 ? -19.991 0.542 -13.658 1.00 84.00 314 LYS A O 1
ATOM 2503 N N . LYS A 1 315 ? -21.386 2.181 -13.051 1.00 87.44 315 LYS A N 1
ATOM 2504 C CA . LYS A 1 315 ? -20.437 3.274 -13.301 1.00 87.44 315 LYS A CA 1
ATOM 2505 C C . LYS A 1 315 ? -19.519 3.444 -12.089 1.00 87.44 315 LYS A C 1
ATOM 2507 O O . LYS A 1 315 ? -19.820 4.254 -11.220 1.00 87.44 315 LYS A O 1
ATOM 2512 N N . ILE A 1 316 ? -18.452 2.648 -12.018 1.00 90.31 316 ILE A N 1
ATOM 2513 C CA . ILE A 1 316 ? -17.466 2.733 -10.928 1.00 90.31 316 ILE A CA 1
ATOM 2514 C C . ILE A 1 316 ? -16.496 3.898 -11.166 1.00 90.31 316 ILE A C 1
ATOM 2516 O O . ILE A 1 316 ? -16.401 4.798 -10.342 1.00 90.31 316 ILE A O 1
ATOM 2520 N N . TYR A 1 317 ? -15.832 3.893 -12.321 1.00 92.06 317 TYR A N 1
ATOM 2521 C CA . TYR A 1 317 ? -15.045 4.999 -12.870 1.00 92.06 317 TYR A CA 1
ATOM 2522 C C . TYR A 1 317 ? -15.002 4.867 -14.398 1.00 92.06 317 TYR A C 1
ATOM 2524 O O . TYR A 1 317 ? -15.230 3.787 -14.964 1.00 92.06 317 TYR A O 1
ATOM 2532 N N . SER A 1 318 ? -14.783 5.987 -15.078 1.00 90.50 318 SER A N 1
ATOM 2533 C CA . SER A 1 318 ? -14.776 6.090 -16.536 1.00 90.50 318 SER A CA 1
ATOM 2534 C C . SER A 1 318 ? -13.536 5.449 -17.166 1.00 90.50 318 SER A C 1
ATOM 2536 O O . SER A 1 318 ? -12.517 5.209 -16.517 1.00 90.50 318 SER A O 1
ATOM 2538 N N . GLN A 1 319 ? -13.610 5.181 -18.473 1.00 90.00 319 GLN A N 1
ATOM 2539 C CA . GLN A 1 319 ? -12.451 4.706 -19.231 1.00 90.00 319 GLN A CA 1
ATOM 2540 C C . GLN A 1 319 ? -11.323 5.752 -19.257 1.00 90.00 319 GLN A C 1
ATOM 2542 O O . GLN A 1 319 ? -10.156 5.378 -19.230 1.00 90.00 319 GLN A O 1
ATOM 2547 N N . GLU A 1 320 ? -11.657 7.044 -19.276 1.00 91.44 320 GLU A N 1
ATOM 2548 C CA . GLU A 1 320 ? -10.680 8.140 -19.258 1.00 91.44 320 GLU A CA 1
ATOM 2549 C C . GLU A 1 320 ? -9.916 8.184 -17.931 1.00 91.44 320 GLU A C 1
ATOM 2551 O O . GLU A 1 320 ? -8.688 8.221 -17.927 1.00 91.44 320 GLU A O 1
ATOM 2556 N N . GLU A 1 321 ? -10.627 8.090 -16.804 1.00 92.62 321 GLU A N 1
ATOM 2557 C CA . GLU A 1 321 ? -10.034 8.002 -15.463 1.00 92.62 321 GLU A CA 1
ATOM 2558 C C . GLU A 1 321 ? -9.126 6.772 -15.331 1.00 92.62 321 GLU A C 1
ATOM 2560 O O . GLU A 1 321 ? -7.983 6.881 -14.878 1.00 92.62 321 GLU A O 1
ATOM 2565 N N . ARG A 1 322 ? -9.597 5.612 -15.810 1.00 94.06 322 ARG A N 1
ATOM 2566 C CA . ARG A 1 322 ? -8.818 4.367 -15.853 1.00 94.06 322 ARG A CA 1
ATOM 2567 C C . ARG A 1 322 ? -7.511 4.528 -16.631 1.00 94.06 322 ARG A C 1
ATOM 2569 O O . ARG A 1 322 ? -6.447 4.164 -16.131 1.00 94.06 322 ARG A O 1
ATOM 2576 N N . ILE A 1 323 ? -7.582 5.056 -17.854 1.00 94.69 323 ILE A N 1
ATOM 2577 C CA . ILE A 1 323 ? -6.406 5.243 -18.715 1.00 94.69 323 ILE A CA 1
ATOM 2578 C C . ILE A 1 323 ? -5.471 6.313 -18.148 1.00 94.69 323 ILE A C 1
ATOM 2580 O O . ILE A 1 323 ? -4.258 6.134 -18.205 1.00 94.69 323 ILE A O 1
ATOM 2584 N N . SER A 1 324 ? -6.001 7.380 -17.546 1.00 95.44 324 SER A N 1
ATOM 2585 C CA . SER A 1 324 ? -5.198 8.439 -16.928 1.00 95.44 324 SER A CA 1
ATOM 2586 C C . SER A 1 324 ? -4.305 7.900 -15.807 1.00 95.44 324 SER A C 1
ATOM 2588 O O . SER A 1 324 ? -3.088 8.100 -15.838 1.00 95.44 324 SER A O 1
ATOM 2590 N N . VAL A 1 325 ? -4.882 7.139 -14.870 1.00 96.31 325 VAL A N 1
ATOM 2591 C CA . VAL A 1 325 ? -4.125 6.490 -13.786 1.00 96.31 325 VAL A CA 1
ATOM 2592 C C . VAL A 1 325 ? -3.109 5.497 -14.350 1.00 96.31 325 VAL A C 1
ATOM 2594 O O . VAL A 1 325 ? -1.945 5.493 -13.945 1.00 96.31 325 VAL A O 1
ATOM 2597 N N . PHE A 1 326 ? -3.505 4.692 -15.338 1.00 98.31 326 PHE A N 1
ATOM 2598 C CA . PHE A 1 326 ? -2.596 3.743 -15.979 1.00 98.31 326 PHE A CA 1
ATOM 2599 C C . PHE A 1 326 ? -1.405 4.423 -16.650 1.00 98.31 326 PHE A C 1
ATOM 2601 O O . PHE A 1 326 ? -0.263 4.013 -16.450 1.00 98.31 326 PHE A O 1
ATOM 2608 N N . LYS A 1 327 ? -1.645 5.497 -17.408 1.00 98.00 327 LYS A N 1
ATOM 2609 C CA . LYS A 1 327 ? -0.593 6.298 -18.040 1.00 98.00 327 LYS A CA 1
ATOM 2610 C C . LYS A 1 327 ? 0.329 6.936 -17.006 1.00 98.00 327 LYS A C 1
ATOM 2612 O O . LYS A 1 327 ? 1.529 7.014 -17.259 1.00 98.00 327 LYS A O 1
ATOM 2617 N N . GLY A 1 328 ? -0.189 7.323 -15.839 1.00 98.25 328 GLY A N 1
ATOM 2618 C CA . GLY A 1 328 ? 0.622 7.747 -14.697 1.00 98.25 328 GLY A CA 1
ATOM 2619 C C . GLY A 1 328 ? 1.591 6.655 -14.234 1.00 98.25 328 GLY A C 1
ATOM 2620 O O . GLY A 1 328 ? 2.798 6.892 -14.173 1.00 98.25 328 GLY A O 1
ATOM 2621 N N . LEU A 1 329 ? 1.096 5.437 -13.996 1.00 98.62 329 LEU A N 1
ATOM 2622 C CA . LEU A 1 329 ? 1.920 4.283 -13.604 1.00 98.62 329 LEU A CA 1
ATOM 2623 C C . LEU A 1 329 ? 2.947 3.896 -14.681 1.00 98.62 329 LEU A C 1
ATOM 2625 O O . LEU A 1 329 ? 4.118 3.658 -14.368 1.00 98.62 329 LEU A O 1
ATOM 2629 N N . VAL A 1 330 ? 2.535 3.874 -15.952 1.00 98.81 330 VAL A N 1
ATOM 2630 C CA . VAL A 1 330 ? 3.410 3.630 -17.112 1.00 98.81 330 VAL A CA 1
ATOM 2631 C C . VAL A 1 330 ? 4.517 4.672 -17.169 1.00 98.81 330 VAL A C 1
ATOM 2633 O O . VAL A 1 330 ? 5.685 4.313 -17.298 1.00 98.81 330 VAL A O 1
ATOM 2636 N N . LYS A 1 331 ? 4.172 5.954 -17.025 1.00 98.44 331 LYS A N 1
ATOM 2637 C CA . LYS A 1 331 ? 5.143 7.043 -17.066 1.00 98.44 331 LYS A CA 1
ATOM 2638 C C . LYS A 1 331 ? 6.188 6.911 -15.962 1.00 98.44 331 LYS A C 1
ATOM 2640 O O . LYS A 1 331 ? 7.377 6.951 -16.260 1.00 98.44 331 LYS A O 1
ATOM 2645 N N . ILE A 1 332 ? 5.758 6.708 -14.718 1.00 98.69 332 ILE A N 1
ATOM 2646 C CA . ILE A 1 332 ? 6.671 6.518 -13.582 1.00 98.69 332 ILE A CA 1
ATOM 2647 C C . ILE A 1 332 ? 7.601 5.327 -13.854 1.00 98.69 332 ILE A C 1
ATOM 2649 O O . ILE A 1 332 ? 8.815 5.425 -13.685 1.00 98.69 332 ILE A O 1
ATOM 2653 N N . THR A 1 333 ? 7.044 4.215 -14.342 1.00 98.75 333 THR A N 1
ATOM 2654 C CA . THR A 1 333 ? 7.805 2.996 -14.652 1.00 98.75 333 THR A CA 1
ATOM 2655 C C . THR A 1 333 ? 8.822 3.215 -15.779 1.00 98.75 333 THR A C 1
ATOM 2657 O O . THR A 1 333 ? 9.941 2.708 -15.701 1.00 98.75 333 THR A O 1
ATOM 2660 N N . ALA A 1 334 ? 8.473 3.992 -16.807 1.00 98.12 334 ALA A N 1
ATOM 2661 C CA . ALA A 1 334 ? 9.386 4.370 -17.884 1.00 98.12 334 ALA A CA 1
ATOM 2662 C C . ALA A 1 334 ? 10.475 5.342 -17.396 1.00 98.12 334 ALA A C 1
ATOM 2664 O O . ALA A 1 334 ? 11.642 5.194 -17.759 1.00 98.12 334 ALA A O 1
ATOM 2665 N N . ASP A 1 335 ? 10.134 6.301 -16.535 1.00 97.38 335 ASP A N 1
ATOM 2666 C CA . ASP A 1 335 ? 11.082 7.273 -15.979 1.00 97.38 335 ASP A CA 1
ATOM 2667 C C . ASP A 1 335 ? 12.125 6.611 -15.052 1.00 97.38 335 ASP A C 1
ATOM 2669 O O . ASP A 1 335 ? 13.258 7.086 -14.984 1.00 97.38 335 ASP A O 1
ATOM 2673 N N . LEU A 1 336 ? 11.819 5.451 -14.449 1.00 96.12 336 LEU A N 1
ATOM 2674 C CA . LEU A 1 336 ? 12.795 4.606 -13.734 1.00 96.12 336 LEU A CA 1
ATOM 2675 C C . LEU A 1 336 ? 13.903 4.018 -14.635 1.00 96.12 336 LEU A C 1
ATOM 2677 O O . LEU A 1 336 ? 14.821 3.373 -14.126 1.00 96.12 336 LEU A O 1
ATOM 2681 N N . THR A 1 337 ? 13.817 4.194 -15.958 1.00 94.00 337 THR A N 1
ATOM 2682 C CA . THR A 1 337 ? 14.835 3.759 -16.937 1.00 94.00 337 THR A CA 1
ATOM 2683 C C . THR A 1 337 ? 15.797 4.873 -17.348 1.00 94.00 337 THR A C 1
ATOM 2685 O O . THR A 1 337 ? 16.662 4.663 -18.200 1.00 94.00 337 THR A O 1
ATOM 2688 N N . LYS A 1 338 ? 15.642 6.082 -16.796 1.00 90.88 338 LYS A N 1
ATOM 2689 C CA . LYS A 1 338 ? 16.578 7.179 -17.058 1.00 90.88 338 LYS A CA 1
ATOM 2690 C C . LYS A 1 338 ? 17.968 6.816 -16.548 1.00 90.88 338 LYS A C 1
ATOM 2692 O O . LYS A 1 338 ? 18.127 6.291 -15.449 1.00 90.88 338 LYS A O 1
ATOM 2697 N N . VAL A 1 339 ? 18.970 7.114 -17.367 1.00 85.19 339 VAL A N 1
ATOM 2698 C CA . VAL A 1 339 ? 20.376 6.910 -17.021 1.00 85.19 339 VAL A CA 1
ATOM 2699 C C . VAL A 1 339 ? 20.796 8.015 -16.055 1.00 85.19 339 VAL A C 1
ATOM 2701 O O . VAL A 1 339 ? 20.558 9.186 -16.337 1.00 85.19 339 VAL A O 1
ATOM 2704 N N . ASN A 1 340 ? 21.429 7.638 -14.941 1.00 83.31 340 ASN A N 1
ATOM 2705 C CA . ASN A 1 340 ? 21.922 8.549 -13.899 1.00 83.31 340 ASN A CA 1
ATOM 2706 C C . ASN A 1 340 ? 20.851 9.518 -13.348 1.00 83.31 340 ASN A C 1
ATOM 2708 O O . ASN A 1 340 ? 21.037 10.733 -13.438 1.00 83.31 340 ASN A O 1
ATOM 2712 N N . PRO A 1 341 ? 19.737 9.010 -12.783 1.00 87.56 341 PRO A N 1
ATOM 2713 C CA . PRO A 1 341 ? 18.695 9.871 -12.239 1.00 87.56 341 PRO A CA 1
ATOM 2714 C C . PRO A 1 341 ? 19.217 10.663 -11.034 1.00 87.56 341 PRO A C 1
ATOM 2716 O O . PRO A 1 341 ? 19.989 10.147 -10.218 1.00 87.56 341 PRO A O 1
ATOM 2719 N N . SER A 1 342 ? 18.773 11.909 -10.899 1.00 88.25 342 SER A N 1
ATOM 2720 C CA . SER A 1 342 ? 19.073 12.719 -9.721 1.00 88.25 342 SER A CA 1
ATOM 2721 C C . SER A 1 342 ? 18.248 12.267 -8.509 1.00 88.25 342 SER A C 1
ATOM 2723 O O . SER A 1 342 ? 17.201 11.625 -8.631 1.00 88.25 342 SER A O 1
ATOM 2725 N N . MET A 1 343 ? 18.699 12.633 -7.306 1.00 86.25 343 MET A N 1
ATOM 2726 C CA . MET A 1 343 ? 17.940 12.380 -6.077 1.00 86.25 343 MET A CA 1
ATOM 2727 C C . MET A 1 343 ? 16.566 13.068 -6.109 1.00 86.25 343 MET A C 1
ATOM 2729 O O . MET A 1 343 ? 15.570 12.464 -5.723 1.00 86.25 343 MET A O 1
ATOM 2733 N N . GLU A 1 344 ? 16.504 14.304 -6.613 1.00 88.31 344 GLU A N 1
ATOM 2734 C CA . GLU A 1 344 ? 15.265 15.080 -6.750 1.00 88.31 344 GLU A CA 1
ATOM 2735 C C . GLU A 1 344 ? 14.277 14.396 -7.699 1.00 88.31 344 GLU A C 1
ATOM 2737 O O . GLU A 1 344 ? 13.090 14.298 -7.390 1.00 88.31 344 GLU A O 1
ATOM 2742 N N . GLU A 1 345 ? 14.766 13.862 -8.823 1.00 92.19 345 GLU A N 1
ATOM 2743 C CA . GLU A 1 345 ? 13.943 13.106 -9.768 1.00 92.19 345 GLU A CA 1
ATOM 2744 C C . GLU A 1 345 ? 13.362 11.851 -9.112 1.00 92.19 345 GLU A C 1
ATOM 2746 O O . GLU A 1 345 ? 12.165 11.594 -9.232 1.00 92.19 345 GLU A O 1
ATOM 2751 N N . LEU A 1 346 ? 14.170 11.085 -8.373 1.00 94.88 346 LEU A N 1
ATOM 2752 C CA . LEU A 1 346 ? 13.689 9.879 -7.695 1.00 94.88 346 LEU A CA 1
ATOM 2753 C C . LEU A 1 346 ? 12.730 10.193 -6.537 1.00 94.88 346 LEU A C 1
ATOM 2755 O O . LEU A 1 346 ? 11.762 9.457 -6.339 1.00 94.88 346 LEU A O 1
ATOM 2759 N N . ILE A 1 347 ? 12.950 11.278 -5.789 1.00 92.44 347 ILE A N 1
ATOM 2760 C CA . ILE A 1 347 ? 11.995 11.757 -4.775 1.00 92.44 347 ILE A CA 1
ATOM 2761 C C . ILE A 1 347 ? 10.668 12.116 -5.446 1.00 92.44 347 ILE A C 1
ATOM 2763 O O . ILE A 1 347 ? 9.615 11.686 -4.973 1.00 92.44 347 ILE A O 1
ATOM 2767 N N . GLN A 1 348 ? 10.704 12.841 -6.567 1.00 95.88 348 GLN A N 1
ATOM 2768 C CA . GLN A 1 348 ? 9.494 13.206 -7.298 1.00 95.88 348 GLN A CA 1
ATOM 2769 C C . GLN A 1 348 ? 8.747 11.969 -7.807 1.00 95.88 348 GLN A C 1
ATOM 2771 O O . GLN A 1 348 ? 7.537 11.892 -7.625 1.00 95.88 348 GLN A O 1
ATOM 2776 N N . LEU A 1 349 ? 9.447 10.965 -8.347 1.00 98.00 349 LEU A N 1
ATOM 2777 C CA . LEU A 1 349 ? 8.810 9.709 -8.761 1.00 98.00 349 LEU A CA 1
ATOM 2778 C C . LEU A 1 349 ? 8.111 9.005 -7.590 1.00 98.00 349 LEU A C 1
ATOM 2780 O O . LEU A 1 349 ? 6.994 8.522 -7.747 1.00 98.00 349 LEU A O 1
ATOM 2784 N N . ASN A 1 350 ? 8.721 8.989 -6.402 1.00 98.62 350 ASN A N 1
ATOM 2785 C CA . ASN A 1 350 ? 8.088 8.446 -5.197 1.00 98.62 350 ASN A CA 1
ATOM 2786 C C . ASN A 1 350 ? 6.815 9.225 -4.806 1.00 98.62 350 ASN A C 1
ATOM 2788 O O . ASN A 1 350 ? 5.804 8.614 -4.449 1.00 98.62 350 ASN A O 1
ATOM 2792 N N . MET A 1 351 ? 6.826 10.557 -4.919 1.00 97.69 351 MET A N 1
ATOM 2793 C CA . MET A 1 351 ? 5.633 11.388 -4.690 1.00 97.69 351 MET A CA 1
ATOM 2794 C C . MET A 1 351 ? 4.555 11.161 -5.757 1.00 97.69 351 MET A C 1
ATOM 2796 O O . MET A 1 351 ? 3.371 11.107 -5.426 1.00 97.69 351 MET A O 1
ATOM 2800 N N . ASP A 1 352 ? 4.945 10.969 -7.017 1.00 97.94 352 ASP A N 1
ATOM 2801 C CA . ASP A 1 352 ? 4.027 10.684 -8.123 1.00 97.94 352 ASP A CA 1
ATOM 2802 C C . ASP A 1 352 ? 3.352 9.314 -7.960 1.00 97.94 352 ASP A C 1
ATOM 2804 O O . ASP A 1 352 ? 2.167 9.170 -8.277 1.00 97.94 352 ASP A O 1
ATOM 2808 N N . VAL A 1 353 ? 4.062 8.322 -7.408 1.00 98.75 353 VAL A N 1
ATOM 2809 C CA . VAL A 1 353 ? 3.466 7.041 -6.997 1.00 98.75 353 VAL A CA 1
ATOM 2810 C C . VAL A 1 353 ? 2.420 7.260 -5.905 1.00 98.75 353 VAL A C 1
ATOM 2812 O O . VAL A 1 353 ? 1.306 6.754 -6.031 1.00 98.75 353 VAL A O 1
ATOM 2815 N N . GLY A 1 354 ? 2.739 8.040 -4.866 1.00 98.06 354 GLY A N 1
ATOM 2816 C CA . GLY A 1 354 ? 1.788 8.387 -3.804 1.00 98.06 354 GLY A CA 1
ATOM 2817 C C . GLY A 1 354 ? 0.535 9.089 -4.338 1.00 98.06 354 GLY A C 1
ATOM 2818 O O . GLY A 1 354 ? -0.585 8.725 -3.977 1.00 98.06 354 GLY A O 1
ATOM 2819 N N . LYS A 1 355 ? 0.713 10.034 -5.267 1.00 96.94 355 LYS A N 1
ATOM 2820 C CA . LYS A 1 355 ? -0.377 10.735 -5.960 1.00 96.94 355 LYS A CA 1
ATOM 2821 C C . LYS A 1 355 ? -1.280 9.783 -6.739 1.00 96.94 355 LYS A C 1
ATOM 2823 O O . LYS A 1 355 ? -2.496 9.808 -6.560 1.00 96.94 355 LYS A O 1
ATOM 2828 N N . ASN A 1 356 ? -0.696 8.942 -7.596 1.00 97.69 356 ASN A N 1
ATOM 2829 C CA . ASN A 1 356 ? -1.461 7.969 -8.381 1.00 97.69 356 ASN A CA 1
ATOM 2830 C C . ASN A 1 356 ? -2.199 6.989 -7.465 1.00 97.69 356 ASN A C 1
ATOM 2832 O O . ASN A 1 356 ? -3.377 6.713 -7.678 1.00 97.69 356 ASN A O 1
ATOM 2836 N N . ASN A 1 357 ? -1.538 6.510 -6.409 1.00 98.62 357 ASN A N 1
ATOM 2837 C CA . ASN A 1 357 ? -2.143 5.568 -5.478 1.00 98.62 357 ASN A CA 1
ATOM 2838 C C . ASN A 1 357 ? -3.331 6.160 -4.710 1.00 98.62 357 ASN A C 1
ATOM 2840 O O . ASN A 1 357 ? -4.290 5.439 -4.450 1.00 98.62 357 ASN A O 1
ATOM 2844 N N . PHE A 1 358 ? -3.324 7.457 -4.388 1.00 97.25 358 PHE A N 1
ATOM 2845 C CA . PHE A 1 358 ? -4.496 8.103 -3.790 1.00 97.25 358 PHE A CA 1
ATOM 2846 C C . PHE A 1 358 ? -5.745 7.952 -4.673 1.00 97.25 358 PHE A C 1
ATOM 2848 O O . PHE A 1 358 ? -6.814 7.611 -4.171 1.00 97.25 358 PHE A O 1
ATOM 2855 N N . THR A 1 359 ? -5.591 8.119 -5.992 1.00 97.00 359 THR A N 1
ATOM 2856 C CA . THR A 1 359 ? -6.676 7.903 -6.968 1.00 97.00 359 THR A CA 1
ATOM 2857 C C . THR A 1 359 ? -7.026 6.418 -7.114 1.00 97.00 359 THR A C 1
ATOM 2859 O O . THR A 1 359 ? -8.197 6.059 -7.167 1.00 97.00 359 THR A O 1
ATOM 2862 N N . VAL A 1 360 ? -6.033 5.523 -7.111 1.00 98.62 360 VAL A N 1
ATOM 2863 C CA . VAL A 1 360 ? -6.278 4.069 -7.151 1.00 98.62 360 VAL A CA 1
ATOM 2864 C C . VAL A 1 360 ? -7.090 3.593 -5.942 1.00 98.62 360 VAL A C 1
ATOM 2866 O O . VAL A 1 360 ? -8.006 2.788 -6.096 1.00 98.62 360 VAL A O 1
ATOM 2869 N N . MET A 1 361 ? -6.784 4.074 -4.735 1.00 98.25 361 MET A N 1
ATOM 2870 C CA . MET A 1 361 ? -7.560 3.695 -3.554 1.00 98.25 361 MET A CA 1
ATOM 2871 C C . MET A 1 361 ? -8.976 4.273 -3.587 1.00 98.25 361 MET A C 1
ATOM 2873 O O . MET A 1 361 ? -9.896 3.606 -3.128 1.00 98.25 361 MET A O 1
ATOM 2877 N N . GLU A 1 362 ? -9.171 5.459 -4.169 1.00 96.81 362 GLU A N 1
ATOM 2878 C CA . GLU A 1 362 ? -10.510 5.995 -4.440 1.00 96.81 362 GLU A CA 1
ATOM 2879 C C . GLU A 1 362 ? -11.292 5.097 -5.407 1.00 96.81 362 GLU A C 1
ATOM 2881 O O . GLU A 1 362 ? -12.461 4.801 -5.160 1.00 96.81 362 GLU A O 1
ATOM 2886 N N . PHE A 1 363 ? -10.656 4.601 -6.474 1.00 97.62 363 PHE A N 1
ATOM 2887 C CA . PHE A 1 363 ? -11.281 3.636 -7.384 1.00 97.62 363 PHE A CA 1
ATOM 2888 C C . PHE A 1 363 ? -11.699 2.361 -6.656 1.00 97.62 363 PHE A C 1
ATOM 2890 O O . PHE A 1 363 ? -12.812 1.885 -6.870 1.00 97.62 363 PHE A O 1
ATOM 2897 N N . LEU A 1 364 ? -10.839 1.824 -5.787 1.00 98.50 364 LEU A N 1
ATOM 2898 C CA . LEU A 1 364 ? -11.132 0.613 -5.024 1.00 98.50 364 LEU A CA 1
ATOM 2899 C C . LEU A 1 364 ? -12.241 0.831 -3.979 1.00 98.50 364 LEU A C 1
ATOM 2901 O O . LEU A 1 364 ? -13.159 0.015 -3.902 1.00 98.50 364 LEU A O 1
ATOM 2905 N N . ASP A 1 365 ? -12.210 1.940 -3.232 1.00 97.56 365 ASP A N 1
ATOM 2906 C CA . ASP A 1 365 ? -13.270 2.327 -2.283 1.00 97.56 365 ASP A CA 1
ATOM 2907 C C . ASP A 1 365 ? -14.619 2.468 -2.999 1.00 97.56 365 ASP A C 1
ATOM 2909 O O . ASP A 1 365 ? -15.615 1.869 -2.587 1.00 97.56 365 ASP A O 1
ATOM 2913 N N . ASN A 1 366 ? -14.650 3.181 -4.129 1.00 95.00 366 ASN A N 1
ATOM 2914 C CA . ASN A 1 366 ? -15.852 3.326 -4.947 1.00 95.00 366 ASN A CA 1
ATOM 2915 C C . ASN A 1 366 ? -16.334 1.977 -5.485 1.00 95.00 366 ASN A C 1
ATOM 2917 O O . ASN A 1 366 ? -17.530 1.688 -5.427 1.00 95.00 366 ASN A O 1
ATOM 2921 N N . ALA A 1 367 ? -15.423 1.134 -5.975 1.00 97.06 367 ALA A N 1
ATOM 2922 C CA . ALA A 1 367 ? -15.755 -0.192 -6.479 1.00 97.06 367 ALA A CA 1
ATOM 2923 C C . ALA A 1 367 ? -16.437 -1.040 -5.405 1.00 97.06 367 ALA A C 1
ATOM 2925 O O . ALA A 1 367 ? -17.514 -1.594 -5.639 1.00 97.06 367 ALA A O 1
ATOM 2926 N N . HIS A 1 368 ? -15.857 -1.081 -4.207 1.00 97.81 368 HIS A N 1
ATOM 2927 C CA . HIS A 1 368 ? -16.424 -1.799 -3.077 1.00 97.81 368 HIS A CA 1
ATOM 2928 C C . HIS A 1 368 ? -17.774 -1.217 -2.643 1.00 97.81 368 HIS A C 1
ATOM 2930 O O . HIS A 1 368 ? -18.753 -1.955 -2.540 1.00 97.81 368 HIS A O 1
ATOM 2936 N N . ASN A 1 369 ? -17.865 0.100 -2.460 1.00 95.50 369 ASN A N 1
ATOM 2937 C CA . ASN A 1 369 ? -19.082 0.767 -1.996 1.00 95.50 369 ASN A CA 1
ATOM 2938 C C . ASN A 1 369 ? -20.254 0.617 -2.977 1.00 95.50 369 ASN A C 1
ATOM 2940 O O . ASN A 1 369 ? -21.399 0.447 -2.551 1.00 95.50 369 ASN A O 1
ATOM 2944 N N . ILE A 1 370 ? -19.988 0.670 -4.285 1.00 96.00 370 ILE A N 1
ATOM 2945 C CA . ILE A 1 370 ? -21.016 0.553 -5.329 1.00 96.00 370 ILE A CA 1
ATOM 2946 C C . ILE A 1 370 ? -21.487 -0.896 -5.488 1.00 96.00 370 ILE A C 1
ATOM 2948 O O . ILE A 1 370 ? -22.682 -1.127 -5.681 1.00 96.00 370 ILE A O 1
ATOM 2952 N N . VAL A 1 371 ? -20.571 -1.868 -5.437 1.00 97.50 371 VAL A N 1
ATOM 2953 C CA . VAL A 1 371 ? -20.888 -3.273 -5.747 1.00 97.50 371 VAL A CA 1
ATOM 2954 C C . VAL A 1 371 ? -21.296 -4.068 -4.514 1.00 97.50 371 VAL A C 1
ATOM 2956 O O . VAL A 1 371 ? -22.210 -4.887 -4.598 1.00 97.50 371 VAL A O 1
ATOM 2959 N N . PHE A 1 372 ? -20.648 -3.833 -3.374 1.00 97.56 372 PHE A N 1
ATOM 2960 C CA . PHE A 1 372 ? -20.900 -4.571 -2.135 1.00 97.56 372 PHE A CA 1
ATOM 2961 C C . PHE A 1 372 ? -21.746 -3.787 -1.114 1.00 97.56 372 PHE A C 1
ATOM 2963 O O . PHE A 1 372 ? -22.143 -4.330 -0.078 1.00 97.56 372 PHE A O 1
ATOM 2970 N N . GLY A 1 373 ? -22.062 -2.528 -1.429 1.00 96.00 373 GLY A N 1
ATOM 2971 C CA . GLY A 1 373 ? -22.772 -1.600 -0.556 1.00 96.00 373 GLY A CA 1
ATOM 2972 C C . GLY A 1 373 ? -21.829 -0.866 0.395 1.00 96.00 373 GLY A C 1
ATOM 2973 O O . GLY A 1 373 ? -20.714 -1.300 0.657 1.00 96.00 373 GLY A O 1
ATOM 2974 N N . LYS A 1 374 ? -22.281 0.261 0.943 1.00 94.50 374 LYS A N 1
ATOM 2975 C CA . LYS A 1 374 ? -21.490 1.030 1.911 1.00 94.50 374 LYS A CA 1
ATOM 2976 C C . LYS A 1 374 ? -21.225 0.195 3.176 1.00 94.50 374 LYS A C 1
ATOM 2978 O O . LYS A 1 374 ? -22.186 -0.382 3.698 1.00 94.50 374 LYS A O 1
ATOM 2983 N N . PRO A 1 375 ? -19.985 0.156 3.699 1.00 95.19 375 PRO A N 1
ATOM 2984 C CA . PRO A 1 375 ? -19.680 -0.497 4.960 1.00 95.19 375 PRO A CA 1
ATOM 2985 C C . PRO A 1 375 ? -20.560 0.021 6.096 1.00 95.19 375 PRO A C 1
ATOM 2987 O O . PRO A 1 375 ? -20.678 1.229 6.313 1.00 95.19 375 PRO A O 1
ATOM 2990 N N . THR A 1 376 ? -21.169 -0.903 6.833 1.00 94.50 376 THR A N 1
ATOM 2991 C CA . THR A 1 376 ? -21.946 -0.599 8.038 1.00 94.50 376 THR A CA 1
ATOM 2992 C C . THR A 1 376 ? -21.441 -1.439 9.207 1.00 94.50 376 THR A C 1
ATOM 2994 O O . THR A 1 376 ? -21.100 -2.608 8.986 1.00 94.50 376 THR A O 1
ATOM 2997 N N . PRO A 1 377 ? -21.425 -0.898 10.443 1.00 94.94 377 PRO A N 1
ATOM 2998 C CA . PRO A 1 377 ? -20.894 -1.608 11.596 1.00 94.94 377 PRO A CA 1
ATOM 2999 C C . PRO A 1 377 ? -21.565 -2.972 11.772 1.00 94.94 377 PRO A C 1
ATOM 3001 O O . PRO A 1 377 ? -22.792 -3.091 11.710 1.00 94.94 377 PRO A O 1
ATOM 3004 N N . SER A 1 378 ? -20.761 -4.012 11.967 1.00 94.94 378 SER A N 1
ATOM 3005 C CA . SER A 1 378 ? -21.240 -5.383 12.122 1.00 94.94 378 SER A CA 1
ATOM 3006 C C . SER A 1 378 ? -20.369 -6.169 13.092 1.00 94.94 378 SER A C 1
ATOM 3008 O O . SER A 1 378 ? -19.148 -6.019 13.099 1.00 94.94 378 SER A O 1
ATOM 3010 N N . ASN A 1 379 ? -21.009 -7.020 13.898 1.00 95.06 379 ASN A N 1
ATOM 3011 C CA . ASN A 1 379 ? -20.318 -7.994 14.734 1.00 95.06 379 ASN A CA 1
ATOM 3012 C C . ASN A 1 379 ? -19.919 -9.207 13.885 1.00 95.06 379 ASN A C 1
ATOM 3014 O O . ASN A 1 379 ? -20.755 -9.823 13.227 1.00 95.06 379 ASN A O 1
ATOM 3018 N N . VAL A 1 380 ? -18.653 -9.587 13.965 1.00 96.75 380 VAL A N 1
ATOM 3019 C CA . VAL A 1 380 ? -18.057 -10.731 13.288 1.00 96.75 380 VAL A CA 1
ATOM 3020 C C . VAL A 1 380 ? -17.924 -11.872 14.284 1.00 96.75 380 VAL A C 1
ATOM 3022 O O . VAL A 1 380 ? -17.189 -11.772 15.270 1.00 96.75 380 VAL A O 1
ATOM 3025 N N . ASN A 1 381 ? -18.626 -12.974 14.025 1.00 97.25 381 ASN A N 1
ATOM 3026 C CA . ASN A 1 381 ? -18.414 -14.213 14.761 1.00 97.25 381 ASN A CA 1
ATOM 3027 C C . ASN A 1 381 ? -16.999 -14.749 14.479 1.00 97.25 381 ASN A C 1
ATOM 3029 O O . ASN A 1 381 ? -16.571 -14.807 13.327 1.00 97.25 381 ASN A O 1
ATOM 3033 N N . ARG A 1 382 ? -16.283 -15.158 15.526 1.00 96.00 382 ARG A N 1
ATOM 3034 C CA . ARG A 1 382 ? -14.952 -15.779 15.421 1.00 96.00 382 ARG A CA 1
ATOM 3035 C C . ARG A 1 382 ? -14.906 -17.203 15.969 1.00 96.00 382 ARG A C 1
ATOM 3037 O O . ARG A 1 382 ? -13.901 -17.891 15.798 1.00 96.00 382 ARG A O 1
ATOM 3044 N N . ALA A 1 383 ? -16.001 -17.659 16.573 1.00 95.81 383 ALA A N 1
ATOM 3045 C CA . ALA A 1 383 ? -16.148 -19.023 17.038 1.00 95.81 383 ALA A CA 1
ATOM 3046 C C . ALA A 1 383 ? -16.528 -19.964 15.873 1.00 95.81 383 ALA A C 1
ATOM 3048 O O . ALA A 1 383 ? -17.220 -19.562 14.924 1.00 95.81 383 ALA A O 1
ATOM 3049 N N . PRO A 1 384 ? -16.096 -21.235 15.919 1.00 97.00 384 PRO A N 1
ATOM 3050 C CA . PRO A 1 384 ? -16.474 -22.233 14.934 1.00 97.00 384 PRO A CA 1
ATOM 3051 C C . PRO A 1 384 ? -17.980 -22.534 14.975 1.00 97.00 384 PRO A C 1
ATOM 3053 O O . PRO A 1 384 ? -18.634 -22.497 16.012 1.00 97.00 384 PRO A O 1
ATOM 3056 N N . VAL A 1 385 ? -18.515 -22.886 13.812 1.00 97.38 385 VAL A N 1
ATOM 3057 C CA . VAL A 1 385 ? -19.898 -23.282 13.548 1.00 97.38 385 VAL A CA 1
ATOM 3058 C C . VAL A 1 385 ? -19.830 -24.673 12.943 1.00 97.38 385 VAL A C 1
ATOM 3060 O O . VAL A 1 385 ? -19.063 -24.921 12.010 1.00 97.38 385 VAL A O 1
ATOM 3063 N N . GLU A 1 386 ? -20.599 -25.596 13.512 1.00 97.69 386 GLU A N 1
ATOM 3064 C CA . GLU A 1 386 ? -20.618 -26.993 13.087 1.00 97.69 386 GLU A CA 1
ATOM 3065 C C . GLU A 1 386 ? -21.009 -27.124 11.607 1.00 97.69 386 GLU A C 1
ATOM 3067 O O . GLU A 1 386 ? -21.894 -26.420 11.120 1.00 97.69 386 GLU A O 1
ATOM 3072 N N . GLY A 1 387 ? -20.332 -28.022 10.885 1.00 97.81 387 GLY A N 1
ATOM 3073 C CA . GLY A 1 387 ? -20.602 -28.288 9.472 1.00 97.81 387 GLY A CA 1
ATOM 3074 C C . GLY A 1 387 ? -19.366 -28.269 8.574 1.00 97.81 387 GLY A C 1
ATOM 3075 O O . GLY A 1 387 ? -18.235 -28.032 9.010 1.00 97.81 387 GLY A O 1
ATOM 3076 N N . LYS A 1 388 ? -19.591 -28.559 7.286 1.00 98.69 388 LYS A N 1
ATOM 3077 C CA . LYS A 1 388 ? -18.563 -28.451 6.239 1.00 98.69 388 LYS A CA 1
ATOM 3078 C C . LYS A 1 388 ? -18.160 -26.996 6.083 1.00 98.69 388 LYS A C 1
ATOM 3080 O O . LYS A 1 388 ? -19.006 -26.122 6.228 1.00 98.69 388 LYS A O 1
ATOM 3085 N N . CYS A 1 389 ? -16.896 -26.736 5.769 1.00 98.75 389 CYS A N 1
ATOM 3086 C CA . CYS A 1 389 ? -16.420 -25.364 5.707 1.00 98.75 389 CYS A CA 1
ATOM 3087 C C . CYS A 1 389 ? -15.341 -25.110 4.648 1.00 98.75 389 CYS A C 1
ATOM 3089 O O . CYS A 1 389 ? -14.581 -26.010 4.274 1.00 98.75 389 CYS A O 1
ATOM 3091 N N . ILE A 1 390 ? -15.296 -23.861 4.180 1.00 98.94 390 ILE A N 1
ATOM 3092 C CA . ILE A 1 390 ? -14.235 -23.284 3.349 1.00 98.94 390 ILE A CA 1
ATOM 3093 C C . ILE A 1 390 ? -13.704 -22.036 4.056 1.00 98.94 390 ILE A C 1
ATOM 3095 O O . ILE A 1 390 ? -14.490 -21.229 4.546 1.00 98.94 390 ILE A O 1
ATOM 3099 N N . LEU A 1 391 ? -12.384 -21.882 4.098 1.00 98.94 391 LEU A N 1
ATOM 3100 C CA . LEU A 1 391 ? -11.701 -20.675 4.550 1.00 98.94 391 LEU A CA 1
ATOM 3101 C C . LEU A 1 391 ? -11.218 -19.890 3.334 1.00 98.94 391 LEU A C 1
ATOM 3103 O O . LEU A 1 391 ? -10.513 -20.458 2.506 1.00 98.94 391 LEU A O 1
ATOM 3107 N N . ILE A 1 392 ? -11.538 -18.604 3.234 1.00 98.88 392 ILE A N 1
ATOM 3108 C CA . ILE A 1 392 ? -10.958 -17.701 2.234 1.00 98.88 392 ILE A CA 1
ATOM 3109 C C . ILE A 1 392 ? -10.071 -16.656 2.911 1.00 98.88 392 ILE A C 1
ATOM 3111 O O . ILE A 1 392 ? -10.463 -16.016 3.886 1.00 98.88 392 ILE A O 1
ATOM 3115 N N . SER A 1 393 ? -8.862 -16.488 2.384 1.00 98.81 393 SER A N 1
ATOM 3116 C CA . SER A 1 393 ? -7.856 -15.544 2.866 1.00 98.81 393 SER A CA 1
ATOM 3117 C C . SER A 1 393 ? -7.327 -14.692 1.713 1.00 98.81 393 SER A C 1
ATOM 3119 O O . SER A 1 393 ? -7.323 -15.124 0.560 1.00 98.81 393 SER A O 1
ATOM 3121 N N . GLY A 1 394 ? -6.830 -13.504 2.048 1.00 98.12 394 GLY A N 1
ATOM 3122 C CA . GLY A 1 394 ? -6.351 -12.503 1.102 1.00 98.12 394 GLY A CA 1
ATOM 3123 C C . GLY A 1 394 ? -7.211 -11.241 1.154 1.00 98.12 394 GLY A C 1
ATOM 3124 O O . GLY A 1 394 ? -7.586 -10.840 2.253 1.00 98.12 394 GLY A O 1
ATOM 3125 N N . HIS A 1 395 ? -7.468 -10.596 0.013 1.00 98.62 395 HIS A N 1
ATOM 3126 C CA . HIS A 1 395 ? -8.133 -9.285 -0.035 1.00 98.62 395 HIS A CA 1
ATOM 3127 C C . HIS A 1 395 ? -9.297 -9.194 -1.031 1.00 98.62 395 HIS A C 1
ATOM 3129 O O . HIS A 1 395 ? -10.106 -8.276 -0.918 1.00 98.62 395 HIS A O 1
ATOM 3135 N N . ASP A 1 396 ? -9.399 -10.114 -1.996 1.00 98.25 396 ASP A N 1
ATOM 3136 C CA . ASP A 1 396 ? -10.326 -9.951 -3.118 1.00 98.25 396 ASP A CA 1
ATOM 3137 C C . ASP A 1 396 ? -11.790 -10.256 -2.739 1.00 98.25 396 ASP A C 1
ATOM 3139 O O . ASP A 1 396 ? -12.212 -11.412 -2.601 1.00 98.25 396 ASP A O 1
ATOM 3143 N N . MET A 1 397 ? -12.580 -9.194 -2.577 1.00 98.19 397 MET A N 1
ATOM 3144 C CA . MET A 1 397 ? -13.999 -9.268 -2.220 1.00 98.19 397 MET A CA 1
ATOM 3145 C C . MET A 1 397 ? -14.876 -9.804 -3.360 1.00 98.19 397 MET A C 1
ATOM 3147 O O . MET A 1 397 ? -15.930 -10.393 -3.100 1.00 98.19 397 MET A O 1
ATOM 3151 N N . MET A 1 398 ? -14.454 -9.655 -4.621 1.00 97.94 398 MET A N 1
ATOM 3152 C CA . MET A 1 398 ? -15.192 -10.194 -5.766 1.00 97.94 398 MET A CA 1
ATOM 3153 C C . MET A 1 398 ? -15.058 -11.718 -5.831 1.00 97.94 398 MET A C 1
ATOM 3155 O O . MET A 1 398 ? -16.058 -12.408 -6.042 1.00 97.94 398 MET A O 1
ATOM 3159 N N . VAL A 1 399 ? -13.868 -12.256 -5.545 1.00 98.50 399 VAL A N 1
ATOM 3160 C CA . VAL A 1 399 ? -13.654 -13.708 -5.382 1.00 98.50 399 VAL A CA 1
ATOM 3161 C C . VAL A 1 399 ? -14.541 -14.263 -4.267 1.00 98.50 399 VAL A C 1
ATOM 3163 O O . VAL A 1 399 ? -15.206 -15.281 -4.462 1.00 98.50 399 VAL A O 1
ATOM 3166 N N . LEU A 1 400 ? -14.623 -13.579 -3.116 1.00 98.75 400 LEU A N 1
ATOM 3167 C CA . LEU A 1 400 ? -15.538 -13.978 -2.038 1.00 98.75 400 LEU A CA 1
ATOM 3168 C C . LEU A 1 400 ? -16.996 -13.981 -2.510 1.00 98.75 400 LEU A C 1
ATOM 3170 O O . LEU A 1 400 ? -17.707 -14.952 -2.259 1.00 98.75 400 LEU A O 1
ATOM 3174 N N . LYS A 1 401 ? -17.450 -12.928 -3.201 1.00 98.56 401 LYS A N 1
ATOM 3175 C CA . LYS A 1 401 ? -18.825 -12.854 -3.718 1.00 98.56 401 LYS A CA 1
ATOM 3176 C C . LYS A 1 401 ? -19.147 -14.045 -4.625 1.00 98.56 401 LYS A C 1
ATOM 3178 O O . LYS A 1 401 ? -20.169 -14.695 -4.420 1.00 98.56 401 LYS A O 1
ATOM 3183 N N . LYS A 1 402 ? -18.268 -14.364 -5.579 1.00 98.56 402 LYS A N 1
ATOM 3184 C CA . LYS A 1 402 ? -18.447 -15.506 -6.490 1.00 98.56 402 LYS A CA 1
ATOM 3185 C C . LYS A 1 402 ? -18.433 -16.841 -5.747 1.00 98.56 402 LYS A C 1
ATOM 3187 O O . LYS A 1 402 ? -19.247 -17.714 -6.046 1.00 98.56 402 LYS A O 1
ATOM 3192 N N . LEU A 1 403 ? -17.563 -16.992 -4.745 1.00 98.81 403 LEU A N 1
ATOM 3193 C CA . LEU A 1 403 ? -17.540 -18.175 -3.888 1.00 98.81 403 LEU A CA 1
ATOM 3194 C C . LEU A 1 403 ? -18.858 -18.330 -3.121 1.00 98.81 403 LEU A C 1
ATOM 3196 O O . LEU A 1 403 ? -19.409 -19.429 -3.085 1.00 98.81 403 LEU A O 1
ATOM 3200 N N . LEU A 1 404 ? -19.388 -17.252 -2.537 1.00 98.81 404 LEU A N 1
ATOM 3201 C CA . LEU A 1 404 ? -20.672 -17.253 -1.828 1.00 98.81 404 LEU A CA 1
ATOM 3202 C C . LEU A 1 404 ? -21.831 -17.631 -2.755 1.00 98.81 404 LEU A C 1
ATOM 3204 O O . LEU A 1 404 ? -22.681 -18.431 -2.366 1.00 98.81 404 LEU A O 1
ATOM 3208 N N . GLU A 1 405 ? -21.837 -17.112 -3.983 1.00 98.56 405 GLU A N 1
ATOM 3209 C CA . GLU A 1 405 ? -22.839 -17.432 -5.005 1.00 98.56 405 GLU A CA 1
ATOM 3210 C C . GLU A 1 405 ? -22.789 -18.910 -5.406 1.00 98.56 405 GLU A C 1
ATOM 3212 O O . GLU A 1 405 ? -23.821 -19.578 -5.413 1.00 98.56 405 GLU A O 1
ATOM 3217 N N . GLN A 1 406 ? -21.596 -19.449 -5.665 1.00 98.69 406 GLN A N 1
ATOM 3218 C CA . GLN A 1 406 ? -21.427 -20.849 -6.062 1.00 98.69 406 GLN A CA 1
ATOM 3219 C C . GLN A 1 406 ? -21.654 -21.834 -4.909 1.00 98.69 406 GLN A C 1
ATOM 3221 O O . GLN A 1 406 ? -22.042 -22.972 -5.152 1.00 98.69 406 GLN A O 1
ATOM 3226 N N . THR A 1 407 ? -21.441 -21.429 -3.655 1.00 98.62 407 THR A N 1
ATOM 3227 C CA . THR A 1 407 ? -21.640 -22.280 -2.461 1.00 98.62 407 THR A CA 1
ATOM 3228 C C . THR A 1 407 ? -23.022 -22.145 -1.831 1.00 98.62 407 THR A C 1
ATOM 3230 O O . THR A 1 407 ? -23.329 -22.867 -0.877 1.00 98.62 407 THR A O 1
ATOM 3233 N N . LYS A 1 408 ? -23.866 -21.257 -2.366 1.00 98.19 408 LYS A N 1
ATOM 3234 C CA . LYS A 1 408 ? -25.234 -21.056 -1.897 1.00 98.19 408 LYS A CA 1
ATOM 3235 C C . LYS A 1 408 ? -25.992 -22.388 -1.881 1.00 98.19 408 LYS A C 1
ATOM 3237 O O . LYS A 1 408 ? -25.907 -23.176 -2.820 1.00 98.19 408 LYS A O 1
ATOM 3242 N N . ASP A 1 409 ? -26.696 -22.645 -0.781 1.00 96.81 409 ASP A N 1
ATOM 3243 C CA . ASP A 1 409 ? -27.527 -23.838 -0.567 1.00 96.81 409 ASP A CA 1
ATOM 3244 C C . ASP A 1 409 ? -26.767 -25.186 -0.617 1.00 96.81 409 ASP A C 1
ATOM 3246 O O . ASP A 1 409 ? -27.378 -26.253 -0.633 1.00 96.81 409 ASP A O 1
ATOM 3250 N N . GLN A 1 410 ? -25.426 -25.178 -0.569 1.00 97.94 410 GLN A N 1
ATOM 3251 C CA . GLN A 1 410 ? -24.610 -26.404 -0.593 1.00 97.94 410 GLN A CA 1
ATOM 3252 C C . GLN A 1 410 ? -24.303 -26.995 0.794 1.00 97.94 410 GLN A C 1
ATOM 3254 O O . GLN A 1 410 ? -23.610 -28.011 0.883 1.00 97.94 410 GLN A O 1
ATOM 3259 N N . GLY A 1 411 ? -24.780 -26.368 1.877 1.00 97.38 411 GLY A N 1
ATOM 3260 C CA . GLY A 1 411 ? -24.501 -26.802 3.252 1.00 97.38 411 GLY A CA 1
ATOM 3261 C C . GLY A 1 411 ? -23.030 -26.641 3.661 1.00 97.38 411 GLY A C 1
ATOM 3262 O O . GLY A 1 411 ? -22.506 -27.461 4.416 1.00 97.38 411 GLY A O 1
ATOM 3263 N N . ILE A 1 412 ? -22.348 -25.623 3.123 1.00 98.75 412 ILE A N 1
ATOM 3264 C CA . ILE A 1 412 ? -20.940 -25.313 3.401 1.00 98.75 412 ILE A CA 1
ATOM 3265 C C . ILE A 1 412 ? -20.850 -23.926 4.036 1.00 98.75 412 ILE A C 1
ATOM 3267 O O . ILE A 1 412 ? -21.247 -22.937 3.429 1.00 98.75 412 ILE A O 1
ATOM 3271 N N . ASN A 1 413 ? -20.275 -23.862 5.230 1.00 98.81 413 ASN A N 1
ATOM 3272 C CA . ASN A 1 413 ? -19.967 -22.632 5.948 1.00 98.81 413 ASN A CA 1
ATOM 3273 C C . ASN A 1 413 ? -18.723 -21.957 5.346 1.00 98.81 413 ASN A C 1
ATOM 3275 O O . ASN A 1 413 ? -17.659 -22.570 5.241 1.00 98.81 413 ASN A O 1
ATOM 3279 N N . ILE A 1 414 ? -18.826 -20.686 4.986 1.00 98.88 414 ILE A N 1
ATOM 3280 C CA . ILE A 1 414 ? -17.721 -19.861 4.501 1.00 98.88 414 ILE A CA 1
ATOM 3281 C C . ILE A 1 414 ? -17.171 -19.037 5.659 1.00 98.88 414 ILE A C 1
ATOM 3283 O O . ILE A 1 414 ? -17.909 -18.329 6.348 1.00 98.88 414 ILE A O 1
ATOM 3287 N N . TYR A 1 415 ? -15.862 -19.137 5.853 1.00 98.88 415 TYR A N 1
ATOM 3288 C CA . TYR A 1 415 ? -15.094 -18.349 6.802 1.00 98.88 415 TYR A CA 1
ATOM 3289 C C . TYR A 1 415 ? -14.151 -17.413 6.069 1.00 98.88 415 TYR A C 1
ATOM 3291 O O . TYR A 1 415 ? -13.495 -17.825 5.114 1.00 98.88 415 TYR A O 1
ATOM 3299 N N . THR A 1 416 ? -14.010 -16.189 6.560 1.00 98.81 416 THR A N 1
ATOM 3300 C CA . THR A 1 416 ? -12.895 -15.313 6.184 1.00 98.81 416 THR A CA 1
ATOM 3301 C C . THR A 1 416 ? -11.676 -15.583 7.070 1.00 98.81 416 THR A C 1
ATOM 3303 O O . THR A 1 416 ? -11.799 -16.163 8.150 1.00 98.81 416 THR A O 1
ATOM 3306 N N . HIS A 1 417 ? -10.501 -15.140 6.631 1.00 98.75 417 HIS A N 1
ATOM 3307 C CA . HIS A 1 417 ? -9.264 -15.123 7.410 1.00 98.75 417 HIS A CA 1
ATOM 3308 C C . HIS A 1 417 ? -8.444 -13.868 7.089 1.00 98.75 417 HIS A C 1
ATOM 3310 O O . HIS A 1 417 ? -8.434 -13.395 5.947 1.00 98.75 417 HIS A O 1
ATOM 3316 N N . GLY A 1 418 ? -7.728 -13.344 8.088 1.00 97.56 418 GLY A N 1
ATOM 3317 C CA . GLY A 1 418 ? -6.847 -12.190 7.933 1.00 97.56 418 GLY A CA 1
ATOM 3318 C C . GLY A 1 418 ? -7.560 -10.957 7.366 1.00 97.56 418 GLY A C 1
ATOM 3319 O O . GLY A 1 418 ? -8.528 -10.455 7.934 1.00 97.56 418 GLY A O 1
ATOM 3320 N N . GLU A 1 419 ? -7.069 -10.471 6.227 1.00 98.38 419 GLU A N 1
ATOM 3321 C CA . GLU A 1 419 ? -7.557 -9.268 5.532 1.00 98.38 419 GLU A CA 1
ATOM 3322 C C . GLU A 1 419 ? -8.928 -9.450 4.856 1.00 98.38 419 GLU A C 1
ATOM 3324 O O . GLU A 1 419 ? -9.481 -8.482 4.346 1.00 98.38 419 GLU A O 1
ATOM 3329 N N . MET A 1 420 ? -9.532 -10.644 4.898 1.00 98.62 420 MET A N 1
ATOM 3330 C CA . MET A 1 420 ? -10.915 -10.843 4.446 1.00 98.62 420 MET A CA 1
ATOM 3331 C C . MET A 1 420 ? -11.958 -10.520 5.530 1.00 98.62 420 MET A C 1
ATOM 3333 O O . MET A 1 420 ? -13.139 -10.413 5.208 1.00 98.62 420 MET A O 1
ATOM 3337 N N . LEU A 1 421 ? -11.561 -10.329 6.799 1.00 98.38 421 LEU A N 1
ATOM 3338 C CA . LEU A 1 421 ? -12.476 -9.982 7.903 1.00 98.38 421 LEU A CA 1
ATOM 3339 C C . LEU A 1 421 ? -13.410 -8.788 7.601 1.00 98.38 421 LEU A C 1
ATOM 3341 O O . LEU A 1 421 ? -14.589 -8.867 7.942 1.00 98.38 421 LEU A O 1
ATOM 3345 N N . PRO A 1 422 ? -12.961 -7.704 6.939 1.00 98.19 422 PRO A N 1
ATOM 3346 C CA . PRO A 1 422 ? -13.820 -6.559 6.622 1.00 98.19 422 PRO A CA 1
ATOM 3347 C C . PRO A 1 422 ? -15.011 -6.871 5.708 1.00 98.19 422 PRO A C 1
ATOM 3349 O O . PRO A 1 422 ? -15.925 -6.054 5.620 1.00 98.19 422 PRO A O 1
ATOM 3352 N N . ALA A 1 423 ? -15.062 -8.051 5.075 1.00 98.38 423 ALA A N 1
ATOM 3353 C CA . ALA A 1 423 ? -16.198 -8.486 4.261 1.00 98.38 423 ALA A CA 1
ATOM 3354 C C . ALA A 1 423 ? -17.544 -8.391 5.004 1.00 98.38 423 ALA A C 1
ATOM 3356 O O . ALA A 1 423 ? -18.569 -8.088 4.397 1.00 98.38 423 ALA A O 1
ATOM 3357 N N . PHE A 1 424 ? -17.543 -8.592 6.326 1.00 98.31 424 PHE A N 1
ATOM 3358 C CA . PHE A 1 424 ? -18.741 -8.492 7.169 1.00 98.31 424 PHE A CA 1
ATOM 3359 C C . PHE A 1 424 ? -19.297 -7.065 7.296 1.00 98.31 424 PHE A C 1
ATOM 3361 O O . PHE A 1 424 ? -20.472 -6.890 7.627 1.00 98.31 424 PHE A O 1
ATOM 3368 N N . GLY A 1 425 ? -18.488 -6.044 6.998 1.00 97.06 425 GLY A N 1
ATOM 3369 C CA . GLY A 1 425 ? -18.945 -4.659 6.924 1.00 97.06 425 GLY A CA 1
ATOM 3370 C C . GLY A 1 425 ? -19.864 -4.401 5.729 1.00 97.06 425 GLY A C 1
ATOM 3371 O O . GLY A 1 425 ? -20.719 -3.519 5.795 1.00 97.06 425 GLY A O 1
ATOM 3372 N N . TYR A 1 426 ? -19.740 -5.190 4.660 1.00 98.25 426 TYR A N 1
ATOM 3373 C CA . TYR A 1 426 ? -20.424 -4.968 3.389 1.00 98.25 426 TYR A CA 1
ATOM 3374 C C . TYR A 1 426 ? -21.799 -5.667 3.337 1.00 98.25 426 TYR A C 1
ATOM 3376 O O . TYR A 1 426 ? -21.865 -6.903 3.382 1.00 98.25 426 TYR A O 1
ATOM 3384 N N . PRO A 1 427 ? -22.918 -4.920 3.209 1.00 97.69 427 PRO A N 1
ATOM 3385 C CA . PRO A 1 427 ? -24.273 -5.477 3.220 1.00 97.69 427 PRO A CA 1
ATOM 3386 C C . PRO A 1 427 ? -24.534 -6.580 2.185 1.00 97.69 427 PRO A C 1
ATOM 3388 O O . PRO A 1 427 ? -25.181 -7.579 2.506 1.00 97.69 427 PRO A O 1
ATOM 3391 N N . GLU A 1 428 ? -24.009 -6.443 0.967 1.00 97.69 428 GLU A N 1
ATOM 3392 C CA . GLU A 1 428 ? -24.252 -7.411 -0.111 1.00 97.69 428 GLU A CA 1
ATOM 3393 C C . GLU A 1 428 ? -23.487 -8.728 0.063 1.00 97.69 428 GLU A C 1
ATOM 3395 O O . GLU A 1 428 ? -23.874 -9.736 -0.528 1.00 97.69 428 GLU A O 1
ATOM 3400 N N . LEU A 1 429 ? -22.419 -8.739 0.866 1.00 98.38 429 LEU A N 1
ATOM 3401 C CA . LEU A 1 429 ? -21.670 -9.954 1.202 1.00 98.38 429 LEU A CA 1
ATOM 3402 C C . LEU A 1 429 ? -22.261 -10.627 2.444 1.00 98.38 429 LEU A C 1
ATOM 3404 O O . LEU A 1 429 ? -22.489 -11.834 2.454 1.00 98.38 429 LEU A O 1
ATOM 3408 N N . ARG A 1 430 ? -22.595 -9.853 3.481 1.00 95.69 430 ARG A N 1
ATOM 3409 C CA . ARG A 1 430 ? -23.145 -10.407 4.731 1.00 95.69 430 ARG A CA 1
ATOM 3410 C C . ARG A 1 430 ? -24.581 -10.926 4.617 1.00 95.69 430 ARG A C 1
ATOM 3412 O O . ARG A 1 430 ? -25.054 -11.593 5.530 1.00 95.69 430 ARG A O 1
ATOM 3419 N N . LYS A 1 431 ? -25.294 -10.635 3.521 1.00 96.75 431 LYS A N 1
ATOM 3420 C CA . LYS A 1 431 ? -26.642 -11.185 3.277 1.00 96.75 431 LYS A CA 1
ATOM 3421 C C . LYS A 1 431 ? -26.646 -12.705 3.076 1.00 96.75 431 LYS A C 1
ATOM 3423 O O . LYS A 1 431 ? -27.706 -13.318 3.159 1.00 96.75 431 LYS A O 1
ATOM 3428 N N . TYR A 1 432 ? -25.491 -13.304 2.775 1.00 98.44 432 TYR A N 1
ATOM 3429 C CA . TYR A 1 432 ? -25.343 -14.748 2.631 1.00 98.44 432 TYR A CA 1
ATOM 3430 C C . TYR A 1 432 ? -25.221 -15.396 4.020 1.00 98.44 432 TYR A C 1
ATOM 3432 O O . TYR A 1 432 ? -24.195 -15.224 4.673 1.00 98.44 432 TYR A O 1
ATOM 3440 N N . PRO A 1 433 ? -26.226 -16.161 4.492 1.00 97.94 433 PRO A N 1
ATOM 3441 C CA . PRO A 1 433 ? -26.249 -16.672 5.866 1.00 97.94 433 PRO A CA 1
ATOM 3442 C C . PRO A 1 433 ? -25.164 -17.721 6.141 1.00 97.94 433 PRO A C 1
ATOM 3444 O O . PRO A 1 433 ? -24.822 -17.969 7.294 1.00 97.94 433 PRO A O 1
ATOM 3447 N N . HIS A 1 434 ? -24.621 -18.342 5.092 1.00 98.62 434 HIS A N 1
ATOM 3448 C CA . HIS A 1 434 ? -23.509 -19.280 5.194 1.00 98.62 434 HIS A CA 1
ATOM 3449 C C . HIS A 1 434 ? -22.137 -18.591 5.211 1.00 98.62 434 HIS A C 1
ATOM 3451 O O . HIS A 1 434 ? -21.141 -19.288 5.353 1.00 98.62 434 HIS A O 1
ATOM 3457 N N . LEU A 1 435 ? -22.050 -17.256 5.130 1.00 98.75 435 LEU A N 1
ATOM 3458 C CA . LEU A 1 435 ? -20.865 -16.502 5.554 1.00 98.75 435 LEU A CA 1
ATOM 3459 C C . LEU A 1 435 ? -20.897 -16.370 7.085 1.00 98.75 435 LEU A C 1
ATOM 3461 O O . LEU A 1 435 ? -21.515 -15.459 7.630 1.00 98.75 435 LEU A O 1
ATOM 3465 N N . VAL A 1 436 ? -20.279 -17.318 7.790 1.00 98.31 436 VAL A N 1
ATOM 3466 C CA . VAL A 1 436 ? -20.577 -17.552 9.217 1.00 98.31 436 VAL A CA 1
ATOM 3467 C C . VAL A 1 436 ? -19.617 -16.888 10.201 1.00 98.31 436 VAL A C 1
ATOM 3469 O O . VAL A 1 436 ? -19.930 -16.813 11.390 1.00 98.31 436 VAL A O 1
ATOM 3472 N N . GLY A 1 437 ? -18.436 -16.454 9.759 1.00 98.19 437 GLY A N 1
ATOM 3473 C CA . GLY A 1 437 ? -17.471 -15.794 10.639 1.00 98.19 437 GLY A CA 1
ATOM 3474 C C . GLY A 1 437 ? -16.077 -15.608 10.049 1.00 98.19 437 GLY A C 1
ATOM 3475 O O . GLY A 1 437 ? -15.811 -15.969 8.904 1.00 98.19 437 GLY A O 1
ATOM 3476 N N . ASN A 1 438 ? -15.169 -15.079 10.867 1.00 98.62 438 ASN A N 1
ATOM 3477 C CA . ASN A 1 438 ? -13.742 -15.007 10.575 1.00 98.62 438 ASN A CA 1
ATOM 3478 C C . ASN A 1 438 ? -12.974 -15.997 11.453 1.00 98.62 438 ASN A C 1
ATOM 3480 O O . ASN A 1 438 ? -12.965 -15.862 12.676 1.00 98.62 438 ASN A O 1
ATOM 3484 N N . PHE A 1 439 ? -12.275 -16.949 10.844 1.00 98.31 439 PHE A N 1
ATOM 3485 C CA . PHE A 1 439 ? -11.439 -17.901 11.566 1.00 98.31 439 PHE A CA 1
ATOM 3486 C C . PHE A 1 439 ? -9.995 -17.395 11.648 1.00 98.31 439 PHE A C 1
ATOM 3488 O O . PHE A 1 439 ? -9.428 -16.957 10.649 1.00 98.31 439 PHE A O 1
ATOM 3495 N N . GLY A 1 440 ? -9.398 -17.487 12.837 1.00 95.81 440 GLY A N 1
ATOM 3496 C CA . GLY A 1 440 ? -7.985 -17.174 13.037 1.00 95.81 440 GLY A CA 1
ATOM 3497 C C . GLY A 1 440 ? -7.664 -15.687 13.214 1.00 95.81 440 GLY A C 1
ATOM 3498 O O . GLY A 1 440 ? -8.489 -14.906 13.714 1.00 95.81 440 GLY A O 1
ATOM 3499 N N . THR A 1 441 ? -6.431 -15.322 12.868 1.00 95.44 441 THR A N 1
ATOM 3500 C CA . THR A 1 441 ? -5.808 -14.014 13.133 1.00 95.44 441 THR A CA 1
ATOM 3501 C C . THR A 1 441 ? -5.073 -13.479 11.892 1.00 95.44 441 THR A C 1
ATOM 3503 O O . THR A 1 441 ? -5.555 -13.627 10.767 1.00 95.44 441 THR A O 1
ATOM 3506 N N . ALA A 1 442 ? -3.947 -12.781 12.075 1.00 94.88 442 ALA A N 1
ATOM 3507 C CA . ALA A 1 442 ? -3.138 -12.256 10.986 1.00 94.88 442 ALA A CA 1
ATOM 3508 C C . ALA A 1 442 ? -2.405 -13.379 10.232 1.00 94.88 442 ALA A C 1
ATOM 3510 O O . ALA A 1 442 ? -2.128 -14.456 10.757 1.00 94.88 442 ALA A O 1
ATOM 3511 N N . TRP A 1 443 ? -2.021 -13.084 8.989 1.00 95.31 443 TRP A N 1
ATOM 3512 C CA . TRP A 1 443 ? -1.514 -14.057 8.020 1.00 95.31 443 TRP A CA 1
ATOM 3513 C C . TRP A 1 443 ? -0.343 -14.928 8.496 1.00 95.31 443 TRP A C 1
ATOM 3515 O O . TRP A 1 443 ? -0.217 -16.068 8.053 1.00 95.31 443 TRP A O 1
ATOM 3525 N N . PHE A 1 444 ? 0.536 -14.425 9.364 1.00 91.12 444 PHE A N 1
ATOM 3526 C CA . PHE A 1 444 ? 1.708 -15.183 9.803 1.00 91.12 444 PHE A CA 1
ATOM 3527 C C . PHE A 1 444 ? 1.323 -16.399 10.659 1.00 91.12 444 PHE A C 1
ATOM 3529 O O . PHE A 1 444 ? 2.075 -17.370 10.703 1.00 91.12 444 PHE A O 1
ATOM 3536 N N . ASN A 1 445 ? 0.157 -16.369 11.319 1.00 93.75 445 ASN A N 1
ATOM 3537 C CA . ASN A 1 445 ? -0.298 -17.451 12.190 1.00 93.75 445 ASN A CA 1
ATOM 3538 C C . ASN A 1 445 ? -0.952 -18.606 11.415 1.00 93.75 445 ASN A C 1
ATOM 3540 O O . ASN A 1 445 ? -1.340 -19.614 12.007 1.00 93.75 445 ASN A O 1
ATOM 3544 N N . GLN A 1 446 ? -1.031 -18.507 10.083 1.00 95.06 446 GLN A N 1
ATOM 3545 C CA . GLN A 1 446 ? -1.609 -19.553 9.239 1.00 95.06 446 GLN A CA 1
ATOM 3546 C C . GLN A 1 446 ? -0.884 -20.904 9.377 1.00 95.06 446 GLN A C 1
ATOM 3548 O O . GLN A 1 446 ? -1.506 -21.945 9.195 1.00 95.06 446 GLN A O 1
ATOM 3553 N N . THR A 1 447 ? 0.401 -20.929 9.760 1.00 89.62 447 THR A N 1
ATOM 3554 C CA . THR A 1 447 ? 1.129 -22.176 10.074 1.00 89.62 447 THR A CA 1
ATOM 3555 C C . THR A 1 447 ? 0.531 -22.949 11.245 1.00 89.62 447 THR A C 1
ATOM 3557 O O . THR A 1 447 ? 0.700 -24.164 11.295 1.00 89.62 447 THR A O 1
ATOM 3560 N N . ASN A 1 448 ? -0.160 -22.274 12.163 1.00 93.06 448 ASN A N 1
ATOM 3561 C CA . ASN A 1 448 ? -0.849 -22.885 13.298 1.00 93.06 448 ASN A CA 1
ATOM 3562 C C . ASN A 1 448 ? -2.349 -23.043 13.027 1.00 93.06 448 ASN A C 1
ATOM 3564 O O . ASN A 1 448 ? -2.953 -24.039 13.416 1.00 93.06 448 ASN A O 1
ATOM 3568 N N . GLU A 1 449 ? -2.955 -22.068 12.352 1.00 96.88 449 GLU A N 1
ATOM 3569 C CA . GLU A 1 449 ? -4.405 -21.998 12.155 1.00 96.88 449 GLU A CA 1
ATOM 3570 C C . GLU A 1 449 ? -4.891 -22.874 10.996 1.00 96.88 449 GLU A C 1
ATOM 3572 O O . GLU A 1 449 ? -5.895 -23.573 11.130 1.00 96.88 449 GLU A O 1
ATOM 3577 N N . PHE A 1 450 ? -4.181 -22.907 9.864 1.00 98.06 450 PHE A N 1
ATOM 3578 C CA . PHE A 1 450 ? -4.604 -23.707 8.711 1.00 98.06 450 PHE A CA 1
ATOM 3579 C C . PHE A 1 450 ? -4.615 -25.213 8.988 1.00 98.06 450 PHE A C 1
ATOM 3581 O O . PHE A 1 450 ? -5.587 -25.852 8.574 1.00 98.06 450 PHE A O 1
ATOM 3588 N N . PRO A 1 451 ? -3.635 -25.808 9.707 1.00 97.12 451 PRO A N 1
ATOM 3589 C CA . PRO A 1 451 ? -3.725 -27.203 10.135 1.00 97.12 451 PRO A CA 1
ATOM 3590 C C . PRO A 1 451 ? -4.981 -27.507 10.961 1.00 97.12 451 PRO A C 1
ATOM 3592 O O . PRO A 1 451 ? -5.581 -28.566 10.775 1.00 97.12 451 PRO A O 1
ATOM 3595 N N . ASP A 1 452 ? -5.397 -26.576 11.823 1.00 96.75 452 ASP A N 1
ATOM 3596 C CA . ASP A 1 452 ? -6.563 -26.735 12.695 1.00 96.75 452 ASP A CA 1
ATOM 3597 C C . ASP A 1 452 ? -7.898 -26.469 11.991 1.00 96.75 452 ASP A C 1
ATOM 3599 O O . ASP A 1 452 ? -8.935 -26.951 12.451 1.00 96.75 452 ASP A O 1
ATOM 3603 N N . PHE A 1 453 ? -7.905 -25.743 10.873 1.00 98.31 453 PHE A N 1
ATOM 3604 C CA . PHE A 1 453 ? -9.119 -25.534 10.091 1.00 98.31 453 PHE A CA 1
ATOM 3605 C C . PHE A 1 453 ? -9.533 -26.841 9.387 1.00 98.31 453 PHE A C 1
ATOM 3607 O O . PHE A 1 453 ? -8.810 -27.309 8.511 1.00 98.31 453 PHE A O 1
ATOM 3614 N N . PRO A 1 454 ? -10.694 -27.449 9.688 1.00 97.81 454 PRO A N 1
ATOM 3615 C CA . PRO A 1 454 ? -11.048 -28.793 9.221 1.00 97.81 454 PRO A CA 1
ATOM 3616 C C . PRO A 1 454 ? -11.735 -28.807 7.841 1.00 97.81 454 PRO A C 1
ATOM 3618 O O . PRO A 1 454 ? -12.513 -29.719 7.551 1.00 97.81 454 PRO A O 1
ATOM 3621 N N . GLY A 1 455 ? -11.486 -27.791 7.010 1.00 98.50 455 GLY A N 1
ATOM 3622 C CA . GLY A 1 455 ? -12.122 -27.559 5.710 1.00 98.50 455 GLY A CA 1
ATOM 3623 C C . GLY A 1 455 ? -11.124 -27.237 4.594 1.00 98.50 455 GLY A C 1
ATOM 3624 O O . GLY A 1 455 ? -9.908 -27.311 4.792 1.00 98.50 455 GLY A O 1
ATOM 3625 N N . ALA A 1 456 ? -11.632 -26.902 3.406 1.00 98.81 456 ALA A N 1
ATOM 3626 C CA . ALA A 1 456 ? -10.784 -26.452 2.297 1.00 98.81 456 ALA A CA 1
ATOM 3627 C C . ALA A 1 456 ? -10.380 -24.978 2.477 1.00 98.81 456 ALA A C 1
ATOM 3629 O O . ALA A 1 456 ? -11.093 -24.222 3.132 1.00 98.81 456 ALA A O 1
ATOM 3630 N N . ILE A 1 457 ? -9.237 -24.573 1.929 1.00 98.88 457 ILE A N 1
ATOM 3631 C CA . ILE A 1 457 ? -8.662 -23.234 2.108 1.00 98.88 457 ILE A CA 1
ATOM 3632 C C . ILE A 1 457 ? -8.402 -22.623 0.730 1.00 98.88 457 ILE A C 1
ATOM 3634 O O . ILE A 1 457 ? -7.824 -23.288 -0.124 1.00 98.88 457 ILE A O 1
ATOM 3638 N N . LEU A 1 458 ? -8.799 -21.369 0.526 1.00 98.88 458 LEU A N 1
ATOM 3639 C CA . LEU A 1 458 ? -8.584 -20.590 -0.691 1.00 98.88 458 LEU A CA 1
ATOM 3640 C C . LEU A 1 458 ? -7.786 -19.320 -0.373 1.00 98.88 458 LEU A C 1
ATOM 3642 O O . LEU A 1 458 ? -8.219 -18.502 0.439 1.00 98.88 458 LEU A O 1
ATOM 3646 N N . LEU A 1 459 ? -6.647 -19.131 -1.037 1.00 98.62 459 LEU A N 1
ATOM 3647 C CA . LEU A 1 459 ? -5.850 -17.901 -0.976 1.00 98.62 459 LEU A CA 1
ATOM 3648 C C . LEU A 1 459 ? -6.038 -17.112 -2.273 1.00 98.62 459 LEU A C 1
ATOM 3650 O O . LEU A 1 459 ? -5.644 -17.587 -3.339 1.00 98.62 459 LEU A O 1
ATOM 3654 N N . ASN A 1 460 ? -6.636 -15.919 -2.179 1.00 97.62 460 ASN A N 1
ATOM 3655 C CA . ASN A 1 460 ? -6.944 -15.066 -3.337 1.00 97.62 460 ASN A CA 1
ATOM 3656 C C . ASN A 1 460 ? -5.962 -13.899 -3.553 1.00 97.62 460 ASN A C 1
ATOM 3658 O O . ASN A 1 460 ? -5.970 -13.264 -4.602 1.00 97.62 460 ASN A O 1
ATOM 3662 N N . SER A 1 461 ? -5.094 -13.634 -2.578 1.00 98.00 461 SER A N 1
ATOM 3663 C CA . SER A 1 461 ? -3.966 -12.703 -2.666 1.00 98.00 461 SER A CA 1
ATOM 3664 C C . SER A 1 461 ? -2.891 -13.098 -1.642 1.00 98.00 461 SER A C 1
ATOM 3666 O O . SER A 1 461 ? -3.029 -14.110 -0.950 1.00 98.00 461 SER A O 1
ATOM 3668 N N . ASN A 1 462 ? -1.864 -12.260 -1.446 1.00 96.56 462 ASN A N 1
ATOM 3669 C CA . ASN A 1 462 ? -0.980 -12.395 -0.284 1.00 96.56 462 ASN A CA 1
ATOM 3670 C C . ASN A 1 462 ? -1.760 -12.318 1.049 1.00 96.56 462 ASN A C 1
ATOM 3672 O O . ASN A 1 462 ? -2.815 -11.685 1.119 1.00 96.56 462 ASN A O 1
ATOM 3676 N N . CYS A 1 463 ? -1.283 -12.942 2.130 1.00 97.19 463 CYS A N 1
ATOM 3677 C CA . CYS A 1 463 ? 0.052 -13.535 2.290 1.00 97.19 463 CYS A CA 1
ATOM 3678 C C . CYS A 1 463 ? 0.020 -15.061 2.385 1.00 97.19 463 CYS A C 1
ATOM 3680 O O . CYS A 1 463 ? -0.328 -15.602 3.432 1.00 97.19 463 CYS A O 1
ATOM 3682 N N . LEU A 1 464 ? 0.460 -15.741 1.325 1.00 94.69 464 LEU A N 1
ATOM 3683 C CA . LEU A 1 464 ? 0.766 -17.167 1.346 1.00 94.69 464 LEU A CA 1
ATOM 3684 C C . LEU A 1 464 ? 2.200 -17.375 1.849 1.00 94.69 464 LEU A C 1
ATOM 3686 O O . LEU A 1 464 ? 3.142 -16.836 1.271 1.00 94.69 464 LEU A O 1
ATOM 3690 N N . ILE A 1 465 ? 2.362 -18.157 2.913 1.00 92.62 465 ILE A N 1
ATOM 3691 C CA . ILE A 1 465 ? 3.672 -18.688 3.324 1.00 92.62 465 ILE A CA 1
ATOM 3692 C C . ILE A 1 465 ? 3.785 -20.148 2.904 1.00 92.62 465 ILE A C 1
ATOM 3694 O O . ILE A 1 465 ? 2.785 -20.743 2.503 1.00 92.62 465 ILE A O 1
ATOM 3698 N N . GLN A 1 466 ? 4.982 -20.725 3.034 1.00 92.19 466 GLN A N 1
ATOM 3699 C CA . GLN A 1 466 ? 5.243 -22.115 2.672 1.00 92.19 466 GLN A CA 1
ATOM 3700 C C . GLN A 1 466 ? 4.154 -23.066 3.207 1.00 92.19 466 GLN A C 1
ATOM 3702 O O . GLN A 1 466 ? 4.043 -23.251 4.426 1.00 92.19 466 GLN A O 1
ATOM 3707 N N . PRO A 1 467 ? 3.352 -23.679 2.312 1.00 92.75 467 PRO A N 1
ATOM 3708 C CA . PRO A 1 467 ? 2.298 -24.599 2.701 1.00 92.75 467 PRO A CA 1
ATOM 3709 C C . PRO A 1 467 ? 2.864 -25.808 3.440 1.00 92.75 467 PRO A C 1
ATOM 3711 O O . PRO A 1 467 ? 3.810 -26.448 2.982 1.00 92.75 467 PRO A O 1
ATOM 3714 N N . GLN A 1 468 ? 2.255 -26.170 4.567 1.00 93.38 468 GLN A N 1
ATOM 3715 C CA . GLN A 1 468 ? 2.640 -27.385 5.281 1.00 93.38 468 GLN A CA 1
ATOM 3716 C C . GLN A 1 468 ? 1.943 -28.621 4.693 1.00 93.38 468 GLN A C 1
ATOM 3718 O O . GLN A 1 468 ? 0.768 -28.546 4.309 1.00 93.38 468 GLN A O 1
ATOM 3723 N N . PRO A 1 469 ? 2.590 -29.803 4.735 1.00 94.38 469 PRO A N 1
ATOM 3724 C CA . PRO A 1 469 ? 1.983 -31.058 4.284 1.00 94.38 469 PRO A CA 1
ATOM 3725 C C . PRO A 1 469 ? 0.626 -31.376 4.934 1.00 94.38 469 PRO A C 1
ATOM 3727 O O . PRO A 1 469 ? -0.219 -32.023 4.316 1.00 94.38 469 PRO A O 1
ATOM 3730 N N . SER A 1 470 ? 0.400 -30.897 6.162 1.00 95.19 470 SER A N 1
ATOM 3731 C CA . SER A 1 470 ? -0.827 -31.100 6.945 1.00 95.19 470 SER A CA 1
ATOM 3732 C C . SER A 1 470 ? -2.091 -30.516 6.296 1.00 95.19 470 SER A C 1
ATOM 3734 O O . SER A 1 470 ? -3.190 -31.020 6.540 1.00 95.19 470 SER A O 1
ATOM 3736 N N . TYR A 1 471 ? -1.962 -29.484 5.456 1.00 96.06 471 TYR A N 1
ATOM 3737 C CA . TYR A 1 471 ? -3.096 -28.839 4.784 1.00 96.06 471 TYR A CA 1
ATOM 3738 C C . TYR A 1 471 ? -2.892 -28.587 3.285 1.00 96.06 471 TYR A C 1
ATOM 3740 O O . TYR A 1 471 ? -3.864 -28.256 2.611 1.00 96.06 471 TYR A O 1
ATOM 3748 N N . ALA A 1 472 ? -1.693 -28.794 2.731 1.00 96.81 472 ALA A N 1
ATOM 3749 C CA . ALA A 1 472 ? -1.392 -28.536 1.317 1.00 96.81 472 ALA A CA 1
ATOM 3750 C C . ALA A 1 472 ? -2.401 -29.181 0.342 1.00 96.81 472 ALA A C 1
ATOM 3752 O O . ALA A 1 472 ? -2.857 -28.538 -0.595 1.00 96.81 472 ALA A O 1
ATOM 3753 N N . LYS A 1 473 ? -2.858 -30.417 0.607 1.00 97.38 473 LYS A N 1
ATOM 3754 C CA . LYS A 1 473 ? -3.831 -31.137 -0.250 1.00 97.38 473 LYS A CA 1
ATOM 3755 C C . LYS A 1 473 ? -5.235 -30.518 -0.300 1.00 97.38 473 LYS A C 1
ATOM 3757 O O . LYS A 1 473 ? -6.043 -30.897 -1.149 1.00 97.38 473 LYS A O 1
ATOM 3762 N N . ARG A 1 474 ? -5.551 -29.632 0.643 1.00 98.19 474 ARG A N 1
ATOM 3763 C CA . ARG A 1 474 ? -6.834 -28.922 0.760 1.00 98.19 474 ARG A CA 1
ATOM 3764 C C . ARG A 1 474 ? -6.662 -27.404 0.675 1.00 98.19 474 ARG A C 1
ATOM 3766 O O . ARG A 1 474 ? -7.617 -26.684 0.951 1.00 98.19 474 ARG A O 1
ATOM 3773 N N . LEU A 1 475 ? -5.468 -26.944 0.300 1.00 98.62 475 LEU A N 1
ATOM 3774 C CA . LEU A 1 475 ? -5.162 -25.561 -0.027 1.00 98.62 475 LEU A CA 1
ATOM 3775 C C . LEU A 1 475 ? -5.309 -25.353 -1.535 1.00 98.62 475 LEU A C 1
ATOM 3777 O O . LEU A 1 475 ? -4.845 -26.165 -2.333 1.00 98.62 475 LEU A O 1
ATOM 3781 N N . PHE A 1 476 ? -5.932 -24.242 -1.895 1.00 98.75 476 PHE A N 1
ATOM 3782 C CA . PHE A 1 476 ? -6.105 -23.768 -3.253 1.00 98.75 476 PHE A CA 1
ATOM 3783 C C . PHE A 1 476 ? -5.615 -22.325 -3.342 1.00 98.75 476 PHE A C 1
ATOM 3785 O O . PHE A 1 476 ? -5.768 -21.535 -2.407 1.00 98.75 476 PHE A O 1
ATOM 3792 N N . THR A 1 477 ? -5.043 -21.980 -4.485 1.00 98.62 477 THR A N 1
ATOM 3793 C CA . THR A 1 477 ? -4.688 -20.609 -4.863 1.00 98.62 477 THR A CA 1
ATOM 3794 C C . THR A 1 477 ? -5.574 -20.159 -6.020 1.00 98.62 477 THR A C 1
ATOM 3796 O O . THR A 1 477 ? -6.174 -20.993 -6.692 1.00 98.62 477 THR A O 1
ATOM 3799 N N . THR A 1 478 ? -5.693 -18.856 -6.244 1.00 98.25 478 THR A N 1
ATOM 3800 C CA . THR A 1 478 ? -6.366 -18.279 -7.418 1.00 98.25 478 THR A CA 1
ATOM 3801 C C . THR A 1 478 ? -5.684 -16.960 -7.799 1.00 98.25 478 THR A C 1
ATOM 3803 O O . THR A 1 478 ? -4.905 -16.409 -7.009 1.00 98.25 478 THR A O 1
ATOM 3806 N N . HIS A 1 479 ? -5.969 -16.446 -8.995 1.00 95.50 479 HIS A N 1
ATOM 3807 C CA . HIS A 1 479 ? -5.452 -15.177 -9.514 1.00 95.50 479 HIS A CA 1
ATOM 3808 C C . HIS A 1 479 ? -3.915 -15.075 -9.441 1.00 95.50 479 HIS A C 1
ATOM 3810 O O . HIS A 1 479 ? -3.193 -15.909 -9.981 1.00 95.50 479 HIS A O 1
ATOM 3816 N N . VAL A 1 480 ? -3.387 -14.034 -8.790 1.00 96.62 480 VAL A N 1
ATOM 3817 C CA . VAL A 1 480 ? -1.944 -13.760 -8.707 1.00 96.62 480 VAL A CA 1
ATOM 3818 C C . VAL A 1 480 ? -1.193 -14.749 -7.817 1.00 96.62 480 VAL A C 1
ATOM 3820 O O . VAL A 1 480 ? 0.032 -14.831 -7.900 1.00 96.62 480 VAL A O 1
ATOM 3823 N N . VAL A 1 481 ? -1.892 -15.492 -6.955 1.00 98.12 481 VAL A N 1
ATOM 3824 C CA . VAL A 1 481 ? -1.267 -16.347 -5.941 1.00 98.12 481 VAL A CA 1
ATOM 3825 C C . VAL A 1 481 ? -0.816 -17.664 -6.552 1.00 98.12 481 VAL A C 1
ATOM 3827 O O . VAL A 1 481 ? -1.555 -18.293 -7.304 1.00 98.12 481 VAL A O 1
ATOM 3830 N N . GLY A 1 482 ? 0.375 -18.128 -6.185 1.00 96.56 482 GLY A N 1
ATOM 3831 C CA . GLY A 1 482 ? 0.867 -19.419 -6.656 1.00 96.56 482 GLY A CA 1
ATOM 3832 C C . GLY A 1 482 ? 1.951 -20.005 -5.770 1.00 96.56 482 GLY A C 1
ATOM 3833 O O . GLY A 1 482 ? 2.750 -19.278 -5.183 1.00 96.56 482 GLY A O 1
ATOM 3834 N N . TRP A 1 483 ? 1.977 -21.329 -5.695 1.00 95.25 483 TRP A N 1
ATOM 3835 C CA . TRP A 1 483 ? 3.035 -22.122 -5.077 1.00 95.25 483 TRP A CA 1
ATOM 3836 C C . TRP A 1 483 ? 3.107 -23.460 -5.813 1.00 95.25 483 TRP A C 1
ATOM 3838 O O . TRP A 1 483 ? 2.070 -23.972 -6.238 1.00 95.25 483 TRP A O 1
ATOM 3848 N N . ASP A 1 484 ? 4.307 -24.011 -5.973 1.00 88.00 484 ASP A N 1
ATOM 3849 C CA . ASP A 1 484 ? 4.495 -25.300 -6.645 1.00 88.00 484 ASP A CA 1
ATOM 3850 C C . ASP A 1 484 ? 3.697 -26.418 -5.947 1.00 88.00 484 ASP A C 1
ATOM 3852 O O . ASP A 1 484 ? 3.584 -26.462 -4.726 1.00 88.00 484 ASP A O 1
ATOM 3856 N N . ASP A 1 485 ? 3.076 -27.307 -6.716 1.00 88.44 485 ASP A N 1
ATOM 3857 C CA . ASP A 1 485 ? 2.254 -28.420 -6.204 1.00 88.44 485 ASP A CA 1
ATOM 3858 C C . ASP A 1 485 ? 0.979 -28.037 -5.420 1.00 88.44 485 ASP A C 1
ATOM 3860 O O . ASP A 1 485 ? 0.270 -28.918 -4.918 1.00 88.44 485 ASP A O 1
ATOM 3864 N N . ILE A 1 486 ? 0.625 -26.750 -5.341 1.00 96.31 486 ILE A N 1
ATOM 3865 C CA . ILE A 1 486 ? -0.673 -26.307 -4.818 1.00 96.31 486 ILE A CA 1
ATOM 3866 C C . ILE A 1 486 ? -1.649 -26.106 -5.969 1.00 96.31 486 ILE A C 1
ATOM 3868 O O . ILE A 1 486 ? -1.339 -25.480 -6.980 1.00 96.31 486 ILE A O 1
ATOM 3872 N N . LYS A 1 487 ? -2.871 -26.618 -5.801 1.00 97.25 487 LYS A N 1
ATOM 3873 C CA . LYS A 1 487 ? -3.919 -26.484 -6.814 1.00 97.25 487 LYS A CA 1
ATOM 3874 C C . LYS A 1 487 ? -4.253 -25.015 -7.046 1.00 97.25 487 LYS A C 1
ATOM 3876 O O . LYS A 1 487 ? -4.438 -24.256 -6.093 1.00 97.25 487 LYS A O 1
ATOM 3881 N N . HIS A 1 488 ? -4.352 -24.634 -8.312 1.00 98.00 488 HIS A N 1
ATOM 3882 C CA . HIS A 1 488 ? -4.688 -23.281 -8.727 1.00 98.00 488 HIS A CA 1
ATOM 3883 C C . HIS A 1 488 ? -6.050 -23.280 -9.418 1.00 98.00 488 HIS A C 1
ATOM 3885 O O . HIS A 1 488 ? -6.288 -24.081 -10.320 1.00 98.00 488 HIS A O 1
ATOM 3891 N N . ILE A 1 489 ? -6.946 -22.413 -8.961 1.00 98.12 489 ILE A N 1
ATOM 3892 C CA . ILE A 1 489 ? -8.284 -22.232 -9.516 1.00 98.12 489 ILE A CA 1
ATOM 3893 C C . ILE A 1 489 ? -8.200 -21.192 -10.623 1.00 98.12 489 ILE A C 1
ATOM 3895 O O . ILE A 1 489 ? -7.751 -20.073 -10.397 1.00 98.12 489 ILE A O 1
ATOM 3899 N N . GLU A 1 490 ? -8.660 -21.574 -11.807 1.00 94.06 490 GLU A N 1
ATOM 3900 C CA . GLU A 1 490 ? -8.745 -20.704 -12.976 1.00 94.06 490 GLU A CA 1
ATOM 3901 C C . GLU A 1 490 ? -10.203 -20.255 -13.173 1.00 94.06 490 GLU A C 1
ATOM 3903 O O . GLU A 1 490 ? -11.140 -21.003 -12.885 1.00 94.06 490 GLU A O 1
ATOM 3908 N N . ASN A 1 491 ? -10.404 -19.041 -13.695 1.00 92.56 491 ASN A N 1
ATOM 3909 C CA . ASN A 1 491 ? -11.720 -18.492 -14.071 1.00 92.56 491 ASN A CA 1
ATOM 3910 C C . ASN A 1 491 ? -12.780 -18.452 -12.952 1.00 92.56 491 ASN A C 1
ATOM 3912 O O . ASN A 1 491 ? -13.976 -18.442 -13.244 1.00 92.56 491 ASN A O 1
ATOM 3916 N N . ASP A 1 492 ? -12.361 -18.431 -11.685 1.00 96.06 492 ASP A N 1
ATOM 3917 C CA . ASP A 1 492 ? -13.254 -18.496 -10.521 1.00 96.06 492 ASP A CA 1
ATOM 3918 C C . ASP A 1 492 ? -14.199 -19.717 -10.513 1.00 96.06 492 ASP A C 1
ATOM 3920 O O . ASP A 1 492 ? -15.281 -19.653 -9.930 1.00 96.06 492 ASP A O 1
ATOM 3924 N N . ASP A 1 493 ? -13.822 -20.840 -11.137 1.00 98.00 493 ASP A N 1
ATOM 3925 C CA . ASP A 1 493 ? -14.571 -22.098 -11.016 1.00 98.00 493 ASP A CA 1
ATOM 3926 C C . ASP A 1 493 ? -14.204 -22.815 -9.707 1.00 98.00 493 ASP A C 1
ATOM 3928 O O . ASP A 1 493 ? -13.211 -23.542 -9.609 1.00 98.00 493 ASP A O 1
ATOM 3932 N N . PHE A 1 494 ? -15.030 -22.636 -8.674 1.00 98.69 494 PHE A N 1
ATOM 3933 C CA . PHE A 1 494 ? -14.779 -23.212 -7.352 1.00 98.69 494 PHE A CA 1
ATOM 3934 C C . PHE A 1 494 ? -15.248 -24.665 -7.219 1.00 98.69 494 PHE A C 1
ATOM 3936 O O . PHE A 1 494 ? -15.236 -25.204 -6.109 1.00 98.69 494 PHE A O 1
ATOM 3943 N N . SER A 1 495 ? -15.636 -25.341 -8.306 1.00 98.38 495 SER A N 1
ATOM 3944 C CA . SER A 1 495 ? -16.170 -26.708 -8.258 1.00 98.38 495 SER A CA 1
ATOM 3945 C C . SER A 1 495 ? -15.242 -27.679 -7.524 1.00 98.38 495 SER A C 1
ATOM 3947 O O . SER A 1 495 ? -15.688 -28.427 -6.650 1.00 98.38 495 SER A O 1
ATOM 3949 N N . GLU A 1 496 ? -13.937 -27.649 -7.804 1.00 98.38 496 GLU A N 1
ATOM 3950 C CA . GLU A 1 496 ? -12.981 -28.544 -7.144 1.00 98.38 496 GLU A CA 1
ATOM 3951 C C . GLU A 1 496 ? -12.785 -28.206 -5.656 1.00 98.38 496 GLU A C 1
ATOM 3953 O O . GLU A 1 496 ? -12.751 -29.109 -4.812 1.00 98.38 496 GLU A O 1
ATOM 3958 N N . LEU A 1 497 ? -12.727 -26.915 -5.316 1.00 98.81 497 LEU A N 1
ATOM 3959 C CA . LEU A 1 497 ? -12.651 -26.426 -3.936 1.00 98.81 497 LEU A CA 1
ATOM 3960 C C . LEU A 1 497 ? -13.869 -26.884 -3.122 1.00 98.81 497 LEU A C 1
ATOM 3962 O O . LEU A 1 497 ? -13.729 -27.412 -2.016 1.00 98.81 497 LEU A O 1
ATOM 3966 N N . ILE A 1 498 ? -15.064 -26.746 -3.698 1.00 98.88 498 ILE A N 1
ATOM 3967 C CA . ILE A 1 498 ? -16.340 -27.164 -3.109 1.00 98.88 498 ILE A CA 1
ATOM 3968 C C . ILE A 1 498 ? -16.358 -28.677 -2.883 1.00 98.88 498 ILE A C 1
ATOM 3970 O O . ILE A 1 498 ? -16.728 -29.143 -1.801 1.00 98.88 498 ILE A O 1
ATOM 3974 N N . GLN A 1 499 ? -15.917 -29.468 -3.865 1.00 98.69 499 GLN A N 1
ATOM 3975 C CA . GLN A 1 499 ? -15.825 -30.922 -3.704 1.00 98.69 499 GLN A CA 1
ATOM 3976 C C . GLN A 1 499 ? -14.789 -31.324 -2.653 1.00 98.69 499 GLN A C 1
ATOM 3978 O O . GLN A 1 499 ? -15.016 -32.273 -1.897 1.00 98.69 499 GLN A O 1
ATOM 3983 N N . CYS A 1 500 ? -13.675 -30.596 -2.555 1.00 98.75 500 CYS A N 1
ATOM 3984 C CA . CYS A 1 500 ? -12.707 -30.793 -1.484 1.00 98.75 500 CYS A CA 1
ATOM 3985 C C . CYS A 1 500 ? -13.356 -30.544 -0.117 1.00 98.75 500 CYS A C 1
ATOM 3987 O O . CYS A 1 500 ? -13.294 -31.422 0.745 1.00 98.75 500 CYS A O 1
ATOM 3989 N N . ALA A 1 501 ? -14.056 -29.420 0.057 1.00 98.81 501 ALA A N 1
ATOM 3990 C CA . ALA A 1 501 ? -14.736 -29.062 1.302 1.00 98.81 501 ALA A CA 1
ATOM 3991 C C . ALA A 1 501 ? -15.790 -30.095 1.732 1.00 98.81 501 ALA A C 1
ATOM 3993 O O . ALA A 1 501 ? -15.853 -30.455 2.908 1.00 98.81 501 ALA A O 1
ATOM 3994 N N . LYS A 1 502 ? -16.567 -30.645 0.788 1.00 98.56 502 LYS A N 1
ATOM 3995 C CA . LYS A 1 502 ? -17.539 -31.721 1.065 1.00 98.56 502 LYS A CA 1
ATOM 3996 C C . LYS A 1 502 ? -16.873 -32.994 1.600 1.00 98.56 502 LYS A C 1
ATOM 3998 O O . LYS A 1 502 ? -17.431 -33.651 2.482 1.00 98.56 502 LYS A O 1
ATOM 4003 N N . LYS A 1 503 ? -15.673 -33.321 1.105 1.00 98.38 503 LYS A N 1
ATOM 4004 C CA . LYS A 1 503 ? -14.872 -34.478 1.549 1.00 98.38 503 LYS A CA 1
ATOM 4005 C C . LYS A 1 503 ? -14.151 -34.238 2.879 1.00 98.38 503 LYS A C 1
ATOM 4007 O O . LYS A 1 503 ? -13.858 -35.204 3.579 1.00 98.38 503 LYS A O 1
ATOM 4012 N N . GLN A 1 504 ? -13.880 -32.985 3.246 1.00 98.19 504 GLN A N 1
ATOM 4013 C CA . GLN A 1 504 ? -13.239 -32.649 4.520 1.00 98.19 504 GLN A CA 1
ATOM 4014 C C . GLN A 1 504 ? -14.164 -32.920 5.718 1.00 98.19 504 GLN A C 1
ATOM 4016 O O . GLN A 1 504 ? -15.387 -32.904 5.563 1.00 98.19 504 GLN A O 1
ATOM 4021 N N . PRO A 1 505 ? -13.629 -33.175 6.926 1.00 96.06 505 PRO A N 1
ATOM 4022 C CA . PRO A 1 505 ? -14.448 -33.470 8.101 1.00 96.06 505 PRO A CA 1
ATOM 4023 C C . PRO A 1 505 ? -15.401 -32.330 8.483 1.00 96.06 505 PRO A C 1
ATOM 4025 O O . PRO A 1 505 ? -16.521 -32.630 8.901 1.00 96.06 505 PRO A O 1
ATOM 4028 N N . GLY A 1 506 ? -14.998 -31.069 8.293 1.00 97.81 506 GLY A N 1
ATOM 4029 C CA . GLY A 1 506 ? -15.713 -29.908 8.819 1.00 97.81 506 GLY A CA 1
ATOM 4030 C C . GLY A 1 506 ? -15.562 -29.765 10.337 1.00 97.81 506 GLY A C 1
ATOM 4031 O O . GLY A 1 506 ? -14.960 -30.610 11.010 1.00 97.81 506 GLY A O 1
ATOM 4032 N N . PHE A 1 507 ? -16.100 -28.683 10.892 1.00 98.12 507 PHE A N 1
ATOM 4033 C CA . PHE A 1 507 ? -16.149 -28.483 12.338 1.00 98.12 507 PHE A CA 1
ATOM 4034 C C . PHE A 1 507 ? -17.184 -29.423 12.962 1.00 98.12 507 PHE A C 1
ATOM 4036 O O . PHE A 1 507 ? -18.301 -29.535 12.461 1.00 98.12 507 PHE A O 1
ATOM 4043 N N . LYS A 1 508 ? -16.818 -30.086 14.066 1.00 96.12 508 LYS A N 1
ATOM 4044 C CA . LYS A 1 508 ? -17.700 -30.964 14.854 1.00 96.12 508 LYS A CA 1
ATOM 4045 C C . LYS A 1 508 ? -17.731 -30.461 16.290 1.00 96.12 508 LYS A C 1
ATOM 4047 O O . LYS A 1 508 ? -16.656 -30.278 16.855 1.00 96.12 508 LYS A O 1
ATOM 4052 N N . LYS A 1 509 ? -18.908 -30.315 16.904 1.00 89.69 509 LYS A N 1
ATOM 4053 C CA . LYS A 1 509 ? -19.091 -29.621 18.200 1.00 89.69 509 LYS A CA 1
ATOM 4054 C C . LYS A 1 509 ? -18.177 -30.091 19.347 1.00 89.69 509 LYS A C 1
ATOM 4056 O O . LYS A 1 509 ? -17.820 -29.312 20.215 1.00 89.69 509 LYS A O 1
ATOM 4061 N N . ASN A 1 510 ? -17.754 -31.357 19.336 1.00 89.12 510 ASN A N 1
ATOM 4062 C CA . ASN A 1 510 ? -16.885 -31.941 20.367 1.00 89.12 510 ASN A CA 1
ATOM 4063 C C . ASN A 1 510 ? -15.440 -32.210 19.912 1.00 89.12 510 ASN A C 1
ATOM 4065 O O . ASN A 1 510 ? -14.681 -32.831 20.658 1.00 89.12 510 ASN A O 1
ATOM 4069 N N . SER A 1 511 ? -15.043 -31.798 18.704 1.00 92.75 511 SER A N 1
ATOM 4070 C CA . SER A 1 511 ? -13.661 -31.992 18.257 1.00 92.75 511 SER A CA 1
ATOM 4071 C C . SER A 1 511 ? -12.698 -31.088 19.024 1.00 92.75 511 SER A C 1
ATOM 4073 O O . SER A 1 511 ? -13.063 -30.010 19.497 1.00 92.75 511 SER A O 1
ATOM 4075 N N . ARG A 1 512 ? -11.431 -31.514 19.108 1.00 93.00 512 ARG A N 1
ATOM 4076 C CA . ARG A 1 512 ? -10.352 -30.706 19.694 1.00 93.00 512 ARG A CA 1
ATOM 4077 C C . ARG A 1 512 ? -10.275 -29.325 19.039 1.00 93.00 512 ARG A C 1
ATOM 4079 O O . ARG A 1 512 ? -10.099 -28.337 19.740 1.00 93.00 512 ARG A O 1
ATOM 4086 N N . GLN A 1 513 ? -10.424 -29.265 17.715 1.00 92.19 513 GLN A N 1
ATOM 4087 C CA . GLN A 1 513 ? -10.384 -28.020 16.952 1.00 92.19 513 GLN A CA 1
ATOM 4088 C C . GLN A 1 513 ? -11.561 -27.109 17.311 1.00 92.19 513 GLN A C 1
ATOM 4090 O O . GLN A 1 513 ? -11.353 -25.924 17.511 1.00 92.19 513 GLN A O 1
ATOM 4095 N N . PHE A 1 514 ? -12.778 -27.644 17.457 1.00 95.56 514 PHE A N 1
ATOM 4096 C CA . PHE A 1 514 ? -13.934 -26.834 17.846 1.00 95.56 514 PHE A CA 1
ATOM 4097 C C . PHE A 1 514 ? -13.728 -26.210 19.230 1.00 95.56 514 PHE A C 1
ATOM 4099 O O . PHE A 1 514 ? -13.765 -24.991 19.368 1.00 95.56 514 PHE A O 1
ATOM 4106 N N . LYS A 1 515 ? -13.383 -27.036 20.225 1.00 95.19 515 LYS A N 1
ATOM 4107 C CA . LYS A 1 515 ? -13.156 -26.587 21.608 1.00 95.19 515 LYS A CA 1
ATOM 4108 C C . LYS A 1 515 ? -12.012 -25.586 21.746 1.00 95.19 515 LYS A C 1
ATOM 4110 O O . LYS A 1 515 ? -12.066 -24.693 22.580 1.00 95.19 515 LYS A O 1
ATOM 4115 N N . LYS A 1 516 ? -10.973 -25.706 20.912 1.00 95.00 516 LYS A N 1
ATOM 4116 C CA . LYS A 1 516 ? -9.841 -24.768 20.914 1.00 95.00 516 LYS A CA 1
ATOM 4117 C C . LYS A 1 516 ? -10.270 -23.332 20.583 1.00 95.00 516 LYS A C 1
ATOM 4119 O O . LYS A 1 516 ? -9.658 -22.402 21.096 1.00 95.00 516 LYS A O 1
ATOM 4124 N N . TYR A 1 517 ? -11.298 -23.158 19.750 1.00 94.81 517 TYR A N 1
ATOM 4125 C CA . TYR A 1 517 ? -11.722 -21.849 19.241 1.00 94.81 517 TYR A CA 1
ATOM 4126 C C . TYR A 1 517 ? -13.143 -21.434 19.675 1.00 94.81 517 TYR A C 1
ATOM 4128 O O . TYR A 1 517 ? -13.602 -20.367 19.280 1.00 94.81 517 TYR A O 1
ATOM 4136 N N . GLU A 1 518 ? -13.854 -22.232 20.482 1.00 93.94 518 GLU A N 1
ATOM 4137 C CA . GLU A 1 518 ? -15.264 -21.974 20.845 1.00 93.94 518 GLU A CA 1
ATOM 4138 C C . GLU A 1 518 ? -15.479 -20.723 21.709 1.00 93.94 518 GLU A C 1
ATOM 4140 O O . GLU A 1 518 ? -16.548 -20.125 21.653 1.00 93.94 518 GLU A O 1
ATOM 4145 N N . ASN A 1 519 ? -14.451 -20.296 22.449 1.00 91.69 519 ASN A N 1
ATOM 4146 C CA . ASN A 1 519 ? -14.506 -19.143 23.354 1.00 91.69 519 ASN A CA 1
ATOM 4147 C C . ASN A 1 519 ? -13.771 -17.906 22.805 1.00 91.69 519 ASN A C 1
ATOM 4149 O O . ASN A 1 519 ? -13.372 -17.036 23.574 1.00 91.69 519 ASN A O 1
ATOM 4153 N N . VAL A 1 520 ? -13.535 -17.832 21.489 1.00 90.88 520 VAL A N 1
ATOM 4154 C CA . VAL A 1 520 ? -12.920 -16.644 20.876 1.00 90.88 520 VAL A CA 1
ATOM 4155 C C . VAL A 1 520 ? -13.956 -15.525 20.797 1.00 90.88 520 VAL A C 1
ATOM 4157 O O . VAL A 1 520 ? -15.031 -15.703 20.221 1.00 90.88 520 VAL A O 1
ATOM 4160 N N . GLU A 1 521 ? -13.618 -14.364 21.356 1.00 89.44 521 GLU A N 1
ATOM 4161 C CA . GLU A 1 521 ? -14.483 -13.183 21.341 1.00 89.44 521 GLU A CA 1
ATOM 4162 C C . GLU A 1 521 ? -14.818 -12.730 19.912 1.00 89.44 521 GLU A C 1
ATOM 4164 O O . GLU A 1 521 ? -13.995 -12.792 18.996 1.00 89.44 521 GLU A O 1
ATOM 4169 N N . SER A 1 522 ? -16.051 -12.251 19.727 1.00 91.94 522 SER A N 1
ATOM 4170 C CA . SER A 1 522 ? -16.465 -11.587 18.487 1.00 91.94 522 SER A CA 1
ATOM 4171 C C . SER A 1 522 ? -15.745 -10.252 18.313 1.00 91.94 522 SER A C 1
ATOM 4173 O O . SER A 1 522 ? -15.329 -9.637 19.290 1.00 91.94 522 SER A O 1
ATOM 4175 N N . GLU A 1 523 ? -15.679 -9.738 17.089 1.00 92.56 523 GLU A N 1
ATOM 4176 C CA . GLU A 1 523 ? -15.082 -8.423 16.801 1.00 92.56 523 GLU A CA 1
ATOM 4177 C C . GLU A 1 523 ? -16.030 -7.538 16.002 1.00 92.56 523 GLU A C 1
ATOM 4179 O O . GLU A 1 523 ? -17.024 -8.028 15.479 1.00 92.56 523 GLU A O 1
ATOM 4184 N N . GLN A 1 524 ? -15.759 -6.236 15.927 1.00 93.31 524 GLN A N 1
ATOM 4185 C CA . GLN A 1 524 ? -16.533 -5.316 15.091 1.00 93.31 524 GLN A CA 1
ATOM 4186 C C . GLN A 1 524 ? -15.725 -4.849 13.888 1.00 93.31 524 GLN A C 1
ATOM 4188 O O . GLN A 1 524 ? -14.520 -4.653 13.985 1.00 93.31 524 GLN A O 1
ATOM 4193 N N . THR A 1 525 ? -16.404 -4.659 12.759 1.00 95.56 525 THR A N 1
ATOM 4194 C CA . THR A 1 525 ? -15.842 -4.081 11.529 1.00 95.56 525 THR A CA 1
ATOM 4195 C C . THR A 1 525 ? -16.918 -3.308 10.767 1.00 95.56 525 THR A C 1
ATOM 4197 O O . THR A 1 525 ? -18.080 -3.301 11.177 1.00 95.56 525 THR A O 1
ATOM 4200 N N . GLY A 1 526 ? -16.556 -2.677 9.649 1.00 92.81 526 GLY A N 1
ATOM 4201 C CA . GLY A 1 526 ? -17.499 -1.986 8.762 1.00 92.81 526 GLY A CA 1
ATOM 4202 C C . GLY A 1 526 ? -17.640 -0.487 9.022 1.00 92.81 526 GLY A C 1
ATOM 4203 O O . GLY A 1 526 ? -18.658 0.107 8.666 1.00 92.81 526 GLY A O 1
ATOM 4204 N N . PHE A 1 527 ? -16.632 0.137 9.629 1.00 95.00 527 PHE A N 1
ATOM 4205 C CA . PHE A 1 527 ? -16.588 1.579 9.848 1.00 95.00 527 PHE A CA 1
ATOM 4206 C C . PHE A 1 527 ? -15.879 2.279 8.678 1.00 95.00 527 PHE A C 1
ATOM 4208 O O . PHE A 1 527 ? -14.748 2.728 8.811 1.00 95.00 527 PHE A O 1
ATOM 4215 N N . GLY A 1 528 ? -16.541 2.367 7.520 1.00 92.12 528 GLY A N 1
ATOM 4216 C CA . GLY A 1 528 ? -16.041 3.144 6.373 1.00 92.12 528 GLY A CA 1
ATOM 4217 C C . GLY A 1 528 ? -16.092 4.662 6.616 1.00 92.12 528 GLY A C 1
ATOM 4218 O O . GLY A 1 528 ? -16.682 5.117 7.597 1.00 92.12 528 GLY A O 1
ATOM 4219 N N . HIS A 1 529 ? -15.511 5.471 5.720 1.00 90.62 529 HIS A N 1
ATOM 4220 C CA . HIS A 1 529 ? -15.374 6.929 5.925 1.00 90.62 529 HIS A CA 1
ATOM 4221 C C . HIS A 1 529 ? -16.673 7.682 6.221 1.00 90.62 529 HIS A C 1
ATOM 4223 O O . HIS A 1 529 ? -16.675 8.542 7.098 1.00 90.62 529 HIS A O 1
ATOM 4229 N N . GLN A 1 530 ? -17.776 7.350 5.546 1.00 85.75 530 GLN A N 1
ATOM 4230 C CA . GLN A 1 530 ? -19.071 8.006 5.773 1.00 85.75 530 GLN A CA 1
ATOM 4231 C C . GLN A 1 530 ? -19.608 7.689 7.170 1.00 85.75 530 GLN A C 1
ATOM 4233 O O . GLN A 1 530 ? -19.858 8.598 7.956 1.00 85.75 530 GLN A O 1
ATOM 4238 N N . THR A 1 531 ? -19.678 6.398 7.504 1.00 88.50 531 THR A N 1
ATOM 4239 C CA . THR A 1 531 ? -20.085 5.900 8.822 1.00 88.50 531 THR A CA 1
ATOM 4240 C C . THR A 1 531 ? -19.223 6.501 9.932 1.00 88.50 531 THR A C 1
ATOM 4242 O O . THR A 1 531 ? -19.745 6.966 10.940 1.00 88.50 531 THR A O 1
ATOM 4245 N N . MET A 1 532 ? -17.898 6.534 9.754 1.00 90.75 532 MET A N 1
ATOM 4246 C CA . MET A 1 532 ? -16.987 7.141 10.726 1.00 90.75 532 MET A CA 1
ATOM 4247 C C . MET A 1 532 ? -17.231 8.640 10.887 1.00 90.75 532 MET A C 1
ATOM 4249 O O . MET A 1 532 ? -17.295 9.126 12.010 1.00 90.75 532 MET A O 1
ATOM 4253 N N . ALA A 1 533 ? -17.384 9.392 9.798 1.00 87.06 533 ALA A N 1
ATOM 4254 C CA . ALA A 1 533 ? -17.669 10.820 9.897 1.00 87.06 533 ALA A CA 1
ATOM 4255 C C . ALA A 1 533 ? -18.992 11.077 10.644 1.00 87.06 533 ALA A C 1
ATOM 4257 O O . ALA A 1 533 ? -19.040 11.944 11.515 1.00 87.06 533 ALA A O 1
ATOM 4258 N N . GLU A 1 534 ? -20.034 10.288 10.363 1.00 86.12 534 GLU A N 1
ATOM 4259 C CA . GLU A 1 534 ? -21.347 10.384 11.016 1.00 86.12 534 GLU A CA 1
ATOM 4260 C C . GLU A 1 534 ? -21.290 10.125 12.526 1.00 86.12 534 GLU A C 1
ATOM 4262 O O . GLU A 1 534 ? -21.961 10.829 13.280 1.00 86.12 534 GLU A O 1
ATOM 4267 N N . ILE A 1 535 ? -20.482 9.161 12.985 1.00 89.06 535 ILE A N 1
ATOM 4268 C CA . ILE A 1 535 ? -20.377 8.835 14.418 1.00 89.06 535 ILE A CA 1
ATOM 4269 C C . ILE A 1 535 ? -19.361 9.707 15.161 1.00 89.06 535 ILE A C 1
ATOM 4271 O O . ILE A 1 535 ? -19.573 10.018 16.328 1.00 89.06 535 ILE A O 1
ATOM 4275 N N . LEU A 1 536 ? -18.258 10.108 14.520 1.00 89.69 536 LEU A N 1
ATOM 4276 C CA . LEU A 1 536 ? -17.170 10.812 15.205 1.00 89.69 536 LEU A CA 1
ATOM 4277 C C . LEU A 1 536 ? -17.431 12.313 15.287 1.00 89.69 536 LEU A C 1
ATOM 4279 O O . LEU A 1 536 ? -17.219 12.902 16.341 1.00 89.69 536 LEU A O 1
ATOM 4283 N N . VAL A 1 537 ? -17.926 12.953 14.221 1.00 86.25 537 VAL A N 1
ATOM 4284 C CA . VAL A 1 537 ? -18.123 14.415 14.202 1.00 86.25 537 VAL A CA 1
ATOM 4285 C C . VAL A 1 537 ? -19.023 14.915 15.346 1.00 86.25 537 VAL A C 1
ATOM 4287 O O . VAL A 1 537 ? -18.655 15.916 15.970 1.00 86.25 537 VAL A O 1
ATOM 4290 N N . PRO A 1 538 ? -20.160 14.269 15.677 1.00 86.94 538 PRO A N 1
ATOM 4291 C CA . PRO A 1 538 ? -20.979 14.676 16.819 1.00 86.94 538 PRO A CA 1
ATOM 4292 C C . PRO A 1 538 ? -20.256 14.538 18.163 1.00 86.94 538 PRO A C 1
ATOM 4294 O O . PRO A 1 538 ? -20.329 15.454 18.978 1.00 86.94 538 PRO A O 1
ATOM 4297 N N . GLU A 1 539 ? -19.524 13.440 18.383 1.00 90.56 539 GLU A N 1
ATOM 4298 C CA . GLU A 1 539 ? -18.777 13.207 19.629 1.00 90.56 539 GLU A CA 1
ATOM 4299 C C . GLU A 1 539 ? -17.629 14.196 19.804 1.00 90.56 539 GLU A C 1
ATOM 4301 O O . GLU A 1 539 ? -17.369 14.656 20.916 1.00 90.56 539 GLU A O 1
ATOM 4306 N N . ILE A 1 540 ? -16.984 14.574 18.697 1.00 87.75 540 ILE A N 1
ATOM 4307 C CA . ILE A 1 540 ? -15.998 15.649 18.682 1.00 87.75 540 ILE A CA 1
ATOM 4308 C C . ILE A 1 540 ? -16.687 16.925 19.138 1.00 87.75 540 ILE A C 1
ATOM 4310 O O . ILE A 1 540 ? -16.313 17.446 20.178 1.00 87.75 540 ILE A O 1
ATOM 4314 N N . LYS A 1 541 ? -17.731 17.393 18.440 1.00 83.69 541 LYS A N 1
ATOM 4315 C CA . LYS A 1 541 ? -18.436 18.650 18.770 1.00 83.69 541 LYS A CA 1
ATOM 4316 C C . LYS A 1 541 ? -18.982 18.703 20.199 1.00 83.69 541 LYS A C 1
ATOM 4318 O O . LYS A 1 541 ? -19.066 19.785 20.767 1.00 83.69 541 LYS A O 1
ATOM 4323 N N . ALA A 1 542 ? -19.361 17.560 20.764 1.00 86.75 542 ALA A N 1
ATOM 4324 C CA . ALA A 1 542 ? -19.835 17.449 22.140 1.00 86.75 542 ALA A CA 1
ATOM 4325 C C . ALA A 1 542 ? -18.706 17.461 23.192 1.00 86.75 542 ALA A C 1
ATOM 4327 O O . ALA A 1 542 ? -18.993 17.473 24.385 1.00 86.75 542 ALA A O 1
ATOM 4328 N N . GLY A 1 543 ? -17.436 17.437 22.775 1.00 87.38 543 GLY A N 1
ATOM 4329 C CA . GLY A 1 543 ? -16.271 17.346 23.657 1.00 87.38 543 GLY A CA 1
ATOM 4330 C C . GLY A 1 543 ? -16.020 15.942 24.222 1.00 87.38 543 GLY A C 1
ATOM 4331 O O . GLY A 1 543 ? -15.148 15.775 25.073 1.00 87.38 543 GLY A O 1
ATOM 4332 N N . ASN A 1 544 ? -16.753 14.929 23.750 1.00 92.44 544 ASN A N 1
ATOM 4333 C CA . ASN A 1 544 ? -16.634 13.539 24.202 1.00 92.44 544 ASN A CA 1
ATOM 4334 C C . ASN A 1 544 ? -15.456 12.804 23.546 1.00 92.44 544 ASN A C 1
ATOM 4336 O O . ASN A 1 544 ? -14.980 11.808 24.088 1.00 92.44 544 ASN A O 1
ATOM 4340 N N . LEU A 1 545 ? -14.996 13.287 22.387 1.00 92.12 545 LEU A N 1
ATOM 4341 C CA . LEU A 1 545 ? -13.821 12.794 21.673 1.00 92.12 545 LEU A CA 1
ATOM 4342 C C . LEU A 1 545 ? -12.766 13.902 21.596 1.00 92.12 545 LEU A C 1
ATOM 4344 O O . LEU A 1 545 ? -13.017 14.961 21.023 1.00 92.12 545 LEU A O 1
ATOM 4348 N N . THR A 1 546 ? -11.583 13.650 22.162 1.00 88.94 546 THR A N 1
ATOM 4349 C CA . THR A 1 546 ? -10.471 14.608 22.245 1.00 88.94 546 THR A CA 1
ATOM 4350 C C . THR A 1 546 ? -9.234 14.216 21.449 1.00 88.94 546 THR A C 1
ATOM 4352 O O . THR A 1 546 ? -8.453 15.106 21.126 1.00 88.94 546 THR A O 1
ATOM 4355 N N . GLU A 1 547 ? -9.038 12.931 21.146 1.00 90.25 547 GLU A N 1
ATOM 4356 C CA . GLU A 1 547 ? -7.842 12.417 20.460 1.00 90.25 547 GLU A CA 1
ATOM 4357 C C . GLU A 1 547 ? -8.170 11.201 19.593 1.00 90.25 547 GLU A C 1
ATOM 4359 O O . GLU A 1 547 ? -8.978 10.350 19.974 1.00 90.25 547 GLU A O 1
ATOM 4364 N N . ILE A 1 548 ? -7.509 11.102 18.440 1.00 93.12 548 ILE A N 1
ATOM 4365 C CA . ILE A 1 548 ? -7.656 9.992 17.498 1.00 93.12 548 ILE A CA 1
ATOM 4366 C C . ILE A 1 548 ? -6.290 9.346 17.286 1.00 93.12 548 ILE A C 1
ATOM 4368 O O . ILE A 1 548 ? -5.348 9.991 16.841 1.00 93.12 548 ILE A O 1
ATOM 4372 N N . TYR A 1 549 ? -6.190 8.049 17.547 1.00 94.81 549 TYR A N 1
ATOM 4373 C CA . TYR A 1 549 ? -4.995 7.253 17.284 1.00 94.81 549 TYR A CA 1
ATOM 4374 C C . TYR A 1 549 ? -5.290 6.296 16.134 1.00 94.81 549 TYR A C 1
ATOM 4376 O O . TYR A 1 549 ? -6.099 5.387 16.286 1.00 94.81 549 TYR A O 1
ATOM 4384 N N . LEU A 1 550 ? -4.649 6.476 14.981 1.00 95.06 550 LEU A N 1
ATOM 4385 C CA . LEU A 1 550 ? -4.689 5.493 13.901 1.00 95.06 550 LEU A CA 1
ATOM 4386 C C . LEU A 1 550 ? -3.508 4.538 14.061 1.00 95.06 550 LEU A C 1
ATOM 4388 O O . LEU A 1 550 ? -2.366 4.885 13.760 1.00 95.06 550 LEU A O 1
ATOM 4392 N N . VAL A 1 551 ? -3.801 3.330 14.531 1.00 94.06 551 VAL A N 1
ATOM 4393 C CA . VAL A 1 551 ? -2.827 2.277 14.815 1.00 94.06 551 VAL A CA 1
ATOM 4394 C C . VAL A 1 551 ? -3.153 1.078 13.938 1.00 94.06 551 VAL A C 1
ATOM 4396 O O . VAL A 1 551 ? -4.084 0.320 14.212 1.00 94.06 551 VAL A O 1
ATOM 4399 N N . GLY A 1 552 ? -2.412 0.904 12.848 1.00 92.75 552 GLY A N 1
ATOM 4400 C CA . GLY A 1 552 ? -2.767 -0.099 11.848 1.00 92.75 552 GLY A CA 1
ATOM 4401 C C . GLY A 1 552 ? -1.706 -0.324 10.781 1.00 92.75 552 GLY A C 1
ATOM 4402 O O . GLY A 1 552 ? -0.572 0.140 10.887 1.00 92.75 552 GLY A O 1
ATOM 4403 N N . GLY A 1 553 ? -2.086 -1.072 9.750 1.00 93.44 553 GLY A N 1
ATOM 4404 C CA . GLY A 1 553 ? -1.226 -1.474 8.642 1.00 93.44 553 GLY A CA 1
ATOM 4405 C C . GLY A 1 553 ? -1.027 -2.989 8.611 1.00 93.44 553 GLY A C 1
ATOM 4406 O O . GLY A 1 553 ? -1.972 -3.752 8.798 1.00 93.44 553 GLY A O 1
ATOM 4407 N N . CYS A 1 554 ? 0.197 -3.441 8.358 1.00 92.75 554 CYS A N 1
ATOM 4408 C CA . CYS A 1 554 ? 0.536 -4.856 8.220 1.00 92.75 554 CYS A CA 1
ATOM 4409 C C . CYS A 1 554 ? 1.167 -5.436 9.496 1.00 92.75 554 CYS A C 1
ATOM 4411 O O . CYS A 1 554 ? 1.951 -4.759 10.162 1.00 92.75 554 CYS A O 1
ATOM 4413 N N . ASP A 1 555 ? 0.884 -6.704 9.804 1.00 90.56 555 ASP A N 1
ATOM 4414 C CA . ASP A 1 555 ? 1.408 -7.422 10.979 1.00 90.56 555 ASP A CA 1
ATOM 4415 C C . ASP A 1 555 ? 2.404 -8.531 10.611 1.00 90.56 555 ASP A C 1
ATOM 4417 O O . ASP A 1 555 ? 2.397 -9.023 9.483 1.00 90.56 555 ASP A O 1
ATOM 4421 N N . ASN A 1 556 ? 3.231 -8.968 11.563 1.00 83.69 556 ASN A N 1
ATOM 4422 C CA . ASN A 1 556 ? 4.047 -10.186 11.476 1.00 83.69 556 ASN A CA 1
ATOM 4423 C C . ASN A 1 556 ? 4.373 -10.745 12.878 1.00 83.69 556 ASN A C 1
ATOM 4425 O O . ASN A 1 556 ? 3.840 -10.265 13.869 1.00 83.69 556 ASN A O 1
ATOM 4429 N N . LEU A 1 557 ? 5.259 -11.745 12.968 1.00 80.00 557 LEU A N 1
ATOM 4430 C CA . LEU A 1 557 ? 5.628 -12.430 14.219 1.00 80.00 557 LEU A CA 1
ATOM 4431 C C . LEU A 1 557 ? 6.381 -11.573 15.256 1.00 80.00 557 LEU A C 1
ATOM 4433 O O . LEU A 1 557 ? 6.536 -12.024 16.388 1.00 80.00 557 LEU A O 1
ATOM 4437 N N . ASP A 1 558 ? 6.848 -10.374 14.908 1.00 78.00 558 ASP A N 1
ATOM 4438 C CA . ASP A 1 558 ? 7.674 -9.548 15.792 1.00 78.00 558 ASP A CA 1
ATOM 4439 C C . ASP A 1 558 ? 6.895 -9.121 17.062 1.00 78.00 558 ASP A C 1
ATOM 4441 O O . ASP A 1 558 ? 5.914 -8.372 16.964 1.00 78.00 558 ASP A O 1
ATOM 4445 N N . PRO A 1 559 ? 7.309 -9.560 18.270 1.00 72.44 559 PRO A N 1
ATOM 4446 C CA . PRO A 1 559 ? 6.602 -9.249 19.512 1.00 72.44 559 PRO A CA 1
ATOM 4447 C C . PRO A 1 559 ? 6.688 -7.764 19.882 1.00 72.44 559 PRO A C 1
ATOM 4449 O O . PRO A 1 559 ? 5.838 -7.261 20.622 1.00 72.44 559 PRO A O 1
ATOM 4452 N N . THR A 1 560 ? 7.668 -7.025 19.349 1.00 76.44 560 THR A N 1
ATOM 4453 C CA . THR A 1 560 ? 7.826 -5.591 19.624 1.00 76.44 560 THR A CA 1
ATOM 4454 C C . THR A 1 560 ? 6.639 -4.764 19.132 1.00 76.44 560 THR A C 1
ATOM 4456 O O . THR A 1 560 ? 6.352 -3.712 19.704 1.00 76.44 560 THR A O 1
ATOM 4459 N N . ARG A 1 561 ? 5.871 -5.283 18.166 1.00 76.69 561 ARG A N 1
ATOM 4460 C CA . ARG A 1 561 ? 4.637 -4.669 17.648 1.00 76.69 561 ARG A CA 1
ATOM 4461 C C . ARG A 1 561 ? 3.528 -4.532 18.691 1.00 76.69 561 ARG A C 1
ATOM 4463 O O . ARG A 1 561 ? 2.595 -3.776 18.468 1.00 76.69 561 ARG A O 1
ATOM 4470 N N . SER A 1 562 ? 3.621 -5.241 19.820 1.00 77.62 562 SER A N 1
ATOM 4471 C CA . SER A 1 562 ? 2.646 -5.164 20.922 1.00 77.62 562 SER A CA 1
ATOM 4472 C C . SER A 1 562 ? 3.123 -4.298 22.098 1.00 77.62 562 SER A C 1
ATOM 4474 O O . SER A 1 562 ? 2.403 -4.161 23.084 1.00 77.62 562 SER A O 1
ATOM 4476 N N . LYS A 1 563 ? 4.317 -3.685 22.024 1.00 78.00 563 LYS A N 1
ATOM 4477 C CA . LYS A 1 563 ? 4.924 -2.933 23.146 1.00 78.00 563 LYS A CA 1
ATOM 4478 C C . LYS A 1 563 ? 4.088 -1.750 23.639 1.00 78.00 563 LYS A C 1
ATOM 4480 O O . LYS A 1 563 ? 4.213 -1.361 24.794 1.00 78.00 563 LYS A O 1
ATOM 4485 N N . TYR A 1 564 ? 3.247 -1.183 22.782 1.00 75.75 564 TYR A N 1
ATOM 4486 C CA . TYR A 1 564 ? 2.391 -0.045 23.113 1.00 75.75 564 TYR A CA 1
ATOM 4487 C C . TYR A 1 564 ? 0.946 -0.441 23.445 1.00 75.75 564 TYR A C 1
ATOM 4489 O O . TYR A 1 564 ? 0.131 0.438 23.710 1.00 75.75 564 TYR A O 1
ATOM 4497 N N . LEU A 1 565 ? 0.608 -1.736 23.461 1.00 86.31 565 LEU A N 1
ATOM 4498 C CA . LEU A 1 565 ? -0.753 -2.191 23.756 1.00 86.31 565 LEU A CA 1
ATOM 4499 C C . LEU A 1 565 ? -1.230 -1.698 25.128 1.00 86.31 565 LEU A C 1
ATOM 4501 O O . LEU A 1 565 ? -2.340 -1.193 25.242 1.00 86.31 565 LEU A O 1
ATOM 4505 N N . GLN A 1 566 ? -0.376 -1.782 26.151 1.00 85.88 566 GLN A N 1
ATOM 4506 C CA . GLN A 1 566 ? -0.722 -1.268 27.476 1.00 85.88 566 GLN A CA 1
ATOM 4507 C C . GLN A 1 566 ? -0.974 0.247 27.440 1.00 85.88 566 GLN A C 1
ATOM 4509 O O . GLN A 1 566 ? -1.970 0.711 27.975 1.00 85.88 566 GLN A O 1
ATOM 4514 N N . GLN A 1 567 ? -0.146 1.001 26.711 1.00 89.56 567 GLN A N 1
ATOM 4515 C CA . GLN A 1 567 ? -0.333 2.445 26.550 1.00 89.56 567 GLN A CA 1
ATOM 4516 C C . GLN A 1 567 ? -1.649 2.775 25.828 1.00 89.56 567 GLN A C 1
ATOM 4518 O O . GLN A 1 567 ? -2.304 3.742 26.193 1.00 89.56 567 GLN A O 1
ATOM 4523 N N . ILE A 1 568 ? -2.063 1.954 24.852 1.00 91.31 568 ILE A N 1
ATOM 4524 C CA . ILE A 1 568 ? -3.373 2.057 24.191 1.00 91.31 568 ILE A CA 1
ATOM 4525 C C . ILE A 1 568 ? -4.518 1.831 25.184 1.00 91.31 568 ILE A C 1
ATOM 4527 O O . ILE A 1 568 ? -5.504 2.568 25.163 1.00 91.31 568 ILE A O 1
ATOM 4531 N N . LEU A 1 569 ? -4.403 0.818 26.045 1.00 90.62 569 LEU A N 1
ATOM 4532 C CA . LEU A 1 569 ? -5.423 0.513 27.051 1.00 90.62 569 LEU A CA 1
ATOM 4533 C C . LEU A 1 569 ? -5.534 1.618 28.110 1.00 90.62 569 LEU A C 1
ATOM 4535 O O . LEU A 1 569 ? -6.631 1.876 28.603 1.00 90.62 569 LEU A O 1
ATOM 4539 N N . ASP A 1 570 ? -4.423 2.292 28.399 1.00 90.69 570 ASP A N 1
ATOM 4540 C CA . ASP A 1 570 ? -4.334 3.389 29.364 1.00 90.69 570 ASP A CA 1
ATOM 4541 C C . ASP A 1 570 ? -4.710 4.759 28.764 1.00 90.69 570 ASP A C 1
ATOM 4543 O O . ASP A 1 570 ? -4.697 5.769 29.474 1.00 90.69 570 ASP A O 1
ATOM 4547 N N . LEU A 1 571 ? -5.064 4.826 27.471 1.00 92.88 571 LEU A N 1
ATOM 4548 C CA . LEU A 1 571 ? -5.483 6.075 26.832 1.00 92.88 571 LEU A CA 1
ATOM 4549 C C . LEU A 1 571 ? -6.719 6.675 27.531 1.00 92.88 571 LEU A C 1
ATOM 4551 O O . LEU A 1 571 ? -7.625 5.927 27.927 1.00 92.88 571 LEU A O 1
ATOM 4555 N N . PRO A 1 572 ? -6.831 8.019 27.595 1.00 91.56 572 PRO A N 1
ATOM 4556 C CA . PRO A 1 572 ? -7.986 8.699 28.177 1.00 91.56 572 PRO A CA 1
ATOM 4557 C C . PRO A 1 572 ? -9.313 8.194 27.604 1.00 91.56 572 PRO A C 1
ATOM 4559 O O . PRO A 1 572 ? -9.404 7.905 26.412 1.00 91.56 572 PRO A O 1
ATOM 4562 N N . GLN A 1 573 ? -10.375 8.149 28.415 1.00 92.31 573 GLN A N 1
ATOM 4563 C CA . GLN A 1 573 ? -11.708 7.689 27.975 1.00 92.31 573 GLN A CA 1
ATOM 4564 C C . GLN A 1 573 ? -12.289 8.510 26.810 1.00 92.31 573 GLN A C 1
ATOM 4566 O O . GLN A 1 573 ? -13.167 8.039 26.095 1.00 92.31 573 GLN A O 1
ATOM 4571 N N . THR A 1 574 ? -11.773 9.718 26.589 1.00 93.19 574 THR A N 1
ATOM 4572 C CA . THR A 1 574 ? -12.112 10.599 25.468 1.00 93.19 574 THR A CA 1
ATOM 4573 C C . THR A 1 574 ? -11.260 10.358 24.215 1.00 93.19 574 THR A C 1
ATOM 4575 O O . THR A 1 574 ? -11.390 11.097 23.247 1.00 93.19 574 THR A O 1
ATOM 4578 N N . ALA A 1 575 ? -10.369 9.365 24.198 1.00 93.81 575 ALA A N 1
ATOM 4579 C CA . ALA A 1 575 ? -9.564 9.002 23.033 1.00 93.81 575 ALA A CA 1
ATOM 4580 C C . ALA A 1 575 ? -10.144 7.781 22.309 1.00 93.81 575 ALA A C 1
ATOM 4582 O O . ALA A 1 575 ? -10.650 6.852 22.949 1.00 93.81 575 ALA A O 1
ATOM 4583 N N . ILE A 1 576 ? -10.008 7.758 20.982 1.00 94.94 576 ILE A N 1
ATOM 4584 C CA . ILE A 1 576 ? -10.388 6.622 20.136 1.00 94.94 576 ILE A CA 1
ATOM 4585 C C . ILE A 1 576 ? -9.176 6.030 19.421 1.00 94.94 576 ILE A C 1
ATOM 4587 O O . ILE A 1 576 ? -8.269 6.757 19.012 1.00 94.94 576 ILE A O 1
ATOM 4591 N N . VAL A 1 577 ? -9.189 4.713 19.227 1.00 95.69 577 VAL A N 1
ATOM 4592 C CA . VAL A 1 577 ? -8.228 3.994 18.392 1.00 95.69 577 VAL A CA 1
ATOM 4593 C C . VAL A 1 577 ? -8.928 3.493 17.139 1.00 95.69 577 VAL A C 1
ATOM 4595 O O . VAL A 1 577 ? -9.812 2.638 17.193 1.00 95.69 577 VAL A O 1
ATOM 4598 N N . LEU A 1 578 ? -8.505 4.025 15.999 1.00 96.06 578 LEU A N 1
ATOM 4599 C CA . LEU A 1 578 ? -8.827 3.501 14.683 1.00 96.06 578 LEU A CA 1
ATOM 4600 C C . LEU A 1 578 ? -7.761 2.469 14.308 1.00 96.06 578 LEU A C 1
ATOM 4602 O O . LEU A 1 578 ? -6.565 2.710 14.476 1.00 96.06 578 LEU A O 1
ATOM 4606 N N . THR A 1 579 ? -8.171 1.330 13.768 1.00 96.12 579 THR A N 1
ATOM 4607 C CA . THR A 1 579 ? -7.264 0.303 13.253 1.00 96.12 579 THR A CA 1
ATOM 4608 C C . THR A 1 579 ? -7.697 -0.167 11.874 1.00 96.12 579 THR A C 1
ATOM 4610 O O . THR A 1 579 ? -8.844 0.010 11.476 1.00 96.12 579 THR A O 1
ATOM 4613 N N . LEU A 1 580 ? -6.756 -0.720 11.117 1.00 96.69 580 LEU A N 1
ATOM 4614 C CA . LEU A 1 580 ? -6.975 -1.227 9.767 1.00 96.69 580 LEU A CA 1
ATOM 4615 C C . LEU A 1 580 ? -5.862 -2.185 9.370 1.00 96.69 580 LEU A C 1
ATOM 4617 O O . LEU A 1 580 ? -4.787 -2.200 9.982 1.00 96.69 580 LEU A O 1
ATOM 4621 N N . GLY A 1 581 ? -6.123 -2.957 8.319 1.00 97.06 581 GLY A N 1
ATOM 4622 C CA . GLY A 1 581 ? -5.228 -4.010 7.858 1.00 97.06 581 GLY A CA 1
ATOM 4623 C C . GLY A 1 581 ? -4.975 -5.078 8.926 1.00 97.06 581 GLY A C 1
ATOM 4624 O O . GLY A 1 581 ? -5.558 -5.073 10.011 1.00 97.06 581 GLY A O 1
ATOM 4625 N N . CYS A 1 582 ? -4.109 -6.041 8.644 1.00 96.50 582 CYS A N 1
ATOM 4626 C CA . CYS A 1 582 ? -3.883 -7.180 9.529 1.00 96.50 582 CYS A CA 1
ATOM 4627 C C . CYS A 1 582 ? -3.209 -6.815 10.863 1.00 96.50 582 CYS A C 1
ATOM 4629 O O . CYS A 1 582 ? -3.263 -7.621 11.787 1.00 96.50 582 CYS A O 1
ATOM 4631 N N . ALA A 1 583 ? -2.665 -5.605 11.029 1.00 93.44 583 ALA A N 1
ATOM 4632 C CA . ALA A 1 583 ? -2.212 -5.114 12.337 1.00 93.44 583 ALA A CA 1
ATOM 4633 C C . ALA A 1 583 ? -3.341 -5.037 13.383 1.00 93.44 583 ALA A C 1
ATOM 4635 O O . ALA A 1 583 ? -3.065 -5.140 14.579 1.00 93.44 583 ALA A O 1
ATOM 4636 N N . LYS A 1 584 ? -4.611 -4.958 12.955 1.00 94.38 584 LYS A N 1
ATOM 4637 C CA . LYS A 1 584 ? -5.781 -4.946 13.853 1.00 94.38 584 LYS A CA 1
ATOM 4638 C C . LYS A 1 584 ? -5.825 -6.121 14.828 1.00 94.38 584 LYS A C 1
ATOM 4640 O O . LYS A 1 584 ? -6.288 -5.976 15.956 1.00 94.38 584 LYS A O 1
ATOM 4645 N N . PHE A 1 585 ? -5.298 -7.281 14.427 1.00 93.81 585 PHE A N 1
ATOM 4646 C CA . PHE A 1 585 ? -5.335 -8.492 15.247 1.00 93.81 585 PHE A CA 1
ATOM 4647 C C . PHE A 1 585 ? -4.492 -8.379 16.527 1.00 93.81 585 PHE A C 1
ATOM 4649 O O . PHE A 1 585 ? -4.687 -9.181 17.435 1.00 93.81 585 PHE A O 1
ATOM 4656 N N . ARG A 1 586 ? -3.609 -7.374 16.636 1.00 90.81 586 ARG A N 1
ATOM 4657 C CA . ARG A 1 586 ? -2.884 -7.041 17.876 1.00 90.81 586 ARG A CA 1
ATOM 4658 C C . ARG A 1 586 ? -3.734 -6.298 18.908 1.00 90.81 586 ARG A C 1
ATOM 4660 O O . ARG A 1 586 ? -3.355 -6.261 20.072 1.00 90.81 586 ARG A O 1
ATOM 4667 N N . LEU A 1 587 ? -4.844 -5.697 18.482 1.00 91.12 587 LEU A N 1
ATOM 4668 C CA . LEU A 1 587 ? -5.744 -4.905 19.329 1.00 91.12 587 LEU A CA 1
ATOM 4669 C C . LEU A 1 587 ? -7.044 -5.651 19.666 1.00 91.12 587 LEU A C 1
ATOM 4671 O O . LEU A 1 587 ? -7.752 -5.286 20.602 1.00 91.12 587 LEU A O 1
ATOM 4675 N N . PHE A 1 588 ? -7.360 -6.695 18.905 1.00 90.12 588 PHE A N 1
ATOM 4676 C CA . PHE A 1 588 ? -8.518 -7.559 19.120 1.00 90.12 588 PHE A CA 1
ATOM 4677 C C . PHE A 1 588 ? -8.439 -8.319 20.455 1.00 90.12 588 PHE A C 1
ATOM 4679 O O . PHE A 1 588 ? -7.354 -8.612 20.953 1.00 90.12 588 PHE A O 1
ATOM 4686 N N . GLY A 1 589 ? -9.596 -8.620 21.051 1.00 85.75 589 GLY A N 1
ATOM 4687 C CA . GLY A 1 589 ? -9.720 -9.146 22.422 1.00 85.75 589 GLY A CA 1
ATOM 4688 C C . GLY A 1 589 ? -9.589 -8.087 23.528 1.00 85.75 589 GLY A C 1
ATOM 4689 O O . GLY A 1 589 ? -9.452 -8.412 24.710 1.00 85.75 589 GLY A O 1
ATOM 4690 N N . HIS A 1 590 ? -9.586 -6.800 23.165 1.00 88.38 590 HIS A N 1
ATOM 4691 C CA . HIS A 1 590 ? -9.476 -5.691 24.122 1.00 88.38 590 HIS A CA 1
ATOM 4692 C C . HIS A 1 590 ? -10.610 -4.667 24.030 1.00 88.38 590 HIS A C 1
ATOM 4694 O O . HIS A 1 590 ? -10.635 -3.722 24.819 1.00 88.38 590 HIS A O 1
ATOM 4700 N N . LYS A 1 591 ? -11.590 -4.870 23.140 1.00 85.69 591 LYS A N 1
ATOM 4701 C CA . LYS A 1 591 ? -12.722 -3.947 22.965 1.00 85.69 591 LYS A CA 1
ATOM 4702 C C . LYS A 1 591 ? -13.508 -3.717 24.262 1.00 85.69 591 LYS A C 1
ATOM 4704 O O . LYS A 1 591 ? -13.876 -2.585 24.553 1.00 85.69 591 LYS A O 1
ATOM 4709 N N . GLU A 1 592 ? -13.714 -4.762 25.071 1.00 86.44 592 GLU A N 1
ATOM 4710 C CA . GLU A 1 592 ? -14.452 -4.655 26.338 1.00 86.44 592 GLU A CA 1
ATOM 4711 C C . GLU A 1 592 ? -13.678 -3.842 27.378 1.00 86.44 592 GLU A C 1
ATOM 4713 O O . GLU A 1 592 ? -14.269 -3.046 28.102 1.00 86.44 592 GLU A O 1
ATOM 4718 N N . LYS A 1 593 ? -12.346 -3.988 27.401 1.00 89.69 593 LYS A N 1
ATOM 4719 C CA . LYS A 1 593 ? -11.461 -3.204 28.273 1.00 89.69 593 LYS A CA 1
ATOM 4720 C C . LYS A 1 593 ? -11.414 -1.735 27.860 1.00 89.69 593 LYS A C 1
ATOM 4722 O O . LYS A 1 593 ? -11.371 -0.864 28.720 1.00 89.69 593 LYS A O 1
ATOM 4727 N N . MET A 1 594 ? -11.417 -1.463 26.554 1.00 91.56 594 MET A N 1
ATOM 4728 C CA . MET A 1 594 ? -11.398 -0.096 26.031 1.00 91.56 594 MET A CA 1
ATOM 4729 C C . MET A 1 594 ? -12.744 0.614 26.203 1.00 91.56 594 MET A C 1
ATOM 4731 O O . MET A 1 594 ? -12.761 1.813 26.470 1.00 91.56 594 MET A O 1
ATOM 4735 N N . GLY A 1 595 ? -13.861 -0.107 26.094 1.00 92.94 595 GLY A N 1
ATOM 4736 C CA . GLY A 1 595 ? -15.199 0.430 26.320 1.00 92.94 595 GLY A CA 1
ATOM 4737 C C . GLY A 1 595 ? -15.677 1.387 25.223 1.00 92.94 595 GLY A C 1
ATOM 4738 O O . GLY A 1 595 ? -15.358 1.238 24.040 1.00 92.94 595 GLY A O 1
ATOM 4739 N N . TYR A 1 596 ? -16.486 2.364 25.626 1.00 95.19 596 TYR A N 1
ATOM 4740 C CA . TYR A 1 596 ? -17.158 3.321 24.746 1.00 95.19 596 TYR A CA 1
ATOM 4741 C C . TYR A 1 596 ? -16.763 4.750 25.117 1.00 95.19 596 TYR A C 1
ATOM 4743 O O . TYR A 1 596 ? -16.377 5.008 26.256 1.00 95.19 596 TYR A O 1
ATOM 4751 N N . LEU A 1 597 ? -16.880 5.679 24.168 1.00 94.50 597 LEU A N 1
ATOM 4752 C CA . LEU A 1 597 ? -16.754 7.105 24.462 1.00 94.50 597 LEU A CA 1
ATOM 4753 C C . LEU A 1 597 ? -17.804 7.527 25.512 1.00 94.50 597 LEU A C 1
ATOM 4755 O O . LEU A 1 597 ? -18.887 6.937 25.558 1.00 94.50 597 LEU A O 1
ATOM 4759 N N . PRO A 1 598 ? -17.523 8.556 26.335 1.00 89.69 598 PRO A N 1
ATOM 4760 C CA . PRO A 1 598 ? -18.398 8.970 27.439 1.00 89.69 598 PRO A CA 1
ATOM 4761 C C . PRO A 1 598 ? -19.760 9.535 26.996 1.00 89.69 598 PRO A C 1
ATOM 4763 O O . PRO A 1 598 ? -20.637 9.745 27.834 1.00 89.69 598 PRO A O 1
ATOM 4766 N N . GLY A 1 599 ? -19.957 9.779 25.697 1.00 79.81 599 GLY A N 1
ATOM 4767 C CA . GLY A 1 599 ? -21.218 10.249 25.135 1.00 79.81 599 GLY A CA 1
ATOM 4768 C C . GLY A 1 599 ? -22.359 9.226 25.209 1.00 79.81 599 GLY A C 1
ATOM 4769 O O . GLY A 1 599 ? -22.162 8.011 25.247 1.00 79.81 599 GLY A O 1
ATOM 4770 N N . GLY A 1 600 ? -23.600 9.720 25.157 1.00 75.12 600 GLY A N 1
ATOM 4771 C CA . GLY A 1 600 ? -24.812 8.886 25.198 1.00 75.12 600 GLY A CA 1
ATOM 4772 C C . GLY A 1 600 ? -25.005 7.953 23.991 1.00 75.12 600 GLY A C 1
ATOM 4773 O O . GLY A 1 600 ? -25.849 7.060 24.049 1.00 75.12 600 GLY A O 1
ATOM 4774 N N . ASN A 1 601 ? -24.219 8.120 22.920 1.00 82.06 601 ASN A N 1
ATOM 4775 C CA . ASN A 1 601 ? -24.353 7.378 21.660 1.00 82.06 601 ASN A CA 1
ATOM 4776 C C . ASN A 1 601 ? -23.630 6.019 21.642 1.00 82.06 601 ASN A C 1
ATOM 4778 O O . ASN A 1 601 ? -23.722 5.305 20.646 1.00 82.06 601 ASN A O 1
ATOM 4782 N N . LYS A 1 602 ? -22.925 5.642 22.724 1.00 88.50 602 LYS A N 1
ATOM 4783 C CA . LYS A 1 602 ? -22.202 4.358 22.850 1.00 88.50 602 LYS A CA 1
ATOM 4784 C C . LYS A 1 602 ? -21.294 4.056 21.646 1.00 88.50 602 LYS A C 1
ATOM 4786 O O . LYS A 1 602 ? -21.325 2.959 21.090 1.00 88.50 602 LYS A O 1
ATOM 4791 N N . VAL A 1 603 ? -20.472 5.026 21.245 1.00 92.31 603 VAL A N 1
ATOM 4792 C CA . VAL A 1 603 ? -19.475 4.843 20.176 1.00 92.31 603 VAL A CA 1
ATOM 4793 C C . VAL A 1 603 ? -18.297 4.010 20.710 1.00 92.31 603 VAL A C 1
ATOM 4795 O O . VAL A 1 603 ? -17.709 4.412 21.717 1.00 92.31 603 VAL A O 1
ATOM 4798 N N . PRO A 1 604 ? -17.949 2.855 20.103 1.00 93.62 604 PRO A N 1
ATOM 4799 C CA . PRO A 1 604 ? -16.830 2.024 20.555 1.00 93.62 604 PRO A CA 1
ATOM 4800 C C . PRO A 1 604 ? -15.497 2.773 20.494 1.00 93.62 604 PRO A C 1
ATOM 4802 O O . PRO A 1 604 ? -15.242 3.496 19.533 1.00 93.62 604 PRO A O 1
ATOM 4805 N N . ARG A 1 605 ? -14.619 2.567 21.484 1.00 95.44 605 ARG A N 1
ATOM 4806 C CA . ARG A 1 605 ? -13.286 3.198 21.496 1.00 95.44 605 ARG A CA 1
ATOM 4807 C C . ARG A 1 605 ? -12.250 2.503 20.609 1.00 95.44 605 ARG A C 1
ATOM 4809 O O . ARG A 1 605 ? -11.220 3.101 20.317 1.00 95.44 605 ARG A O 1
ATOM 4816 N N . LEU A 1 606 ? -12.515 1.271 20.178 1.00 94.88 606 LEU A N 1
ATOM 4817 C CA . LEU A 1 606 ? -11.719 0.542 19.191 1.00 94.88 606 LEU A CA 1
ATOM 4818 C C . LEU A 1 606 ? -12.558 0.349 17.928 1.00 94.88 606 LEU A C 1
ATOM 4820 O O . LEU A 1 606 ? -13.576 -0.342 17.964 1.00 94.88 606 LEU A O 1
ATOM 4824 N N . ILE A 1 607 ? -12.134 0.962 16.826 1.00 95.19 607 ILE A N 1
ATOM 4825 C CA . ILE A 1 607 ? -12.850 0.952 15.550 1.00 95.19 607 ILE A CA 1
ATOM 4826 C C . ILE A 1 607 ? -11.978 0.315 14.471 1.00 95.19 607 ILE A C 1
ATOM 4828 O O . ILE A 1 607 ? -10.903 0.819 14.156 1.00 95.19 607 ILE A O 1
ATOM 4832 N N . ASP A 1 608 ? -12.469 -0.766 13.866 1.00 96.56 608 ASP A N 1
ATOM 4833 C CA . ASP A 1 608 ? -11.869 -1.352 12.668 1.00 96.56 608 ASP A CA 1
ATOM 4834 C C . ASP A 1 608 ? -12.433 -0.704 11.396 1.00 96.56 608 ASP A C 1
ATOM 4836 O O . ASP A 1 608 ? -13.599 -0.898 11.037 1.00 96.56 608 ASP A O 1
ATOM 4840 N N . VAL A 1 609 ? -11.572 0.036 10.704 1.00 95.81 609 VAL A N 1
ATOM 4841 C CA . VAL A 1 609 ? -11.885 0.736 9.455 1.00 95.81 609 VAL A CA 1
ATOM 4842 C C . VAL A 1 609 ? -12.007 -0.237 8.283 1.00 95.81 609 VAL A C 1
ATOM 4844 O O . VAL A 1 609 ? -12.827 -0.018 7.395 1.00 95.81 609 VAL A O 1
ATOM 4847 N N . GLY A 1 610 ? -11.229 -1.326 8.284 1.00 96.69 610 GLY A N 1
ATOM 4848 C CA . GLY A 1 610 ? -11.246 -2.316 7.211 1.00 96.69 610 GLY A CA 1
ATOM 4849 C C . GLY A 1 610 ? -9.865 -2.853 6.825 1.00 96.69 610 GLY A C 1
ATOM 4850 O O . GLY A 1 610 ? -9.002 -3.092 7.673 1.00 96.69 610 GLY A O 1
ATOM 4851 N N . GLN A 1 611 ? -9.675 -3.154 5.548 1.00 98.31 611 GLN A N 1
ATOM 4852 C CA . GLN A 1 611 ? -8.441 -3.687 4.968 1.00 98.31 611 GLN A CA 1
ATOM 4853 C C . GLN A 1 611 ? -7.333 -2.629 4.942 1.00 98.31 611 GLN A C 1
ATOM 4855 O O . GLN A 1 611 ? -7.554 -1.456 5.245 1.00 98.31 611 GLN A O 1
ATOM 4860 N N . CYS A 1 612 ? -6.126 -3.014 4.532 1.00 96.94 612 CYS A N 1
ATOM 4861 C CA . CYS A 1 612 ? -5.042 -2.052 4.309 1.00 96.94 612 CYS A CA 1
ATOM 4862 C C . CYS A 1 612 ? -5.400 -0.932 3.299 1.00 96.94 612 CYS A C 1
ATOM 4864 O O . CYS A 1 612 ? -5.049 0.225 3.540 1.00 96.94 612 CYS A O 1
ATOM 4866 N N . ASN A 1 613 ? -6.161 -1.219 2.232 1.00 96.56 613 ASN A N 1
ATOM 4867 C CA . ASN A 1 613 ? -6.688 -0.212 1.288 1.00 96.56 613 ASN A CA 1
ATOM 4868 C C . ASN A 1 613 ? -7.670 0.782 1.922 1.00 96.56 613 ASN A C 1
ATOM 4870 O O . ASN A 1 613 ? -7.746 1.929 1.482 1.00 96.56 613 ASN A O 1
ATOM 4874 N N . ASP A 1 614 ? -8.363 0.394 2.994 1.00 97.44 614 ASP A N 1
ATOM 4875 C CA . ASP A 1 614 ? -9.298 1.276 3.701 1.00 97.44 614 ASP A CA 1
ATOM 4876 C C . ASP A 1 614 ? -8.562 2.362 4.519 1.00 97.44 614 ASP A C 1
ATOM 4878 O O . ASP A 1 614 ? -9.180 3.218 5.151 1.00 97.44 614 ASP A O 1
ATOM 4882 N N . SER A 1 615 ? -7.229 2.435 4.404 1.00 96.44 615 SER A N 1
ATOM 4883 C CA . SER A 1 615 ? -6.448 3.644 4.705 1.00 96.44 615 SER A CA 1
ATOM 4884 C C . SER A 1 615 ? -6.978 4.874 3.961 1.00 96.44 615 SER A C 1
ATOM 4886 O O . SER A 1 615 ? -6.912 5.979 4.498 1.00 96.44 615 SER A O 1
ATOM 4888 N N . TYR A 1 616 ? -7.570 4.702 2.770 1.00 96.62 616 TYR A N 1
ATOM 4889 C CA . TYR A 1 616 ? -8.309 5.773 2.096 1.00 96.62 616 TYR A CA 1
ATOM 4890 C C . TYR A 1 616 ? -9.454 6.298 2.963 1.00 96.62 616 TYR A C 1
ATOM 4892 O O . TYR A 1 616 ? -9.571 7.510 3.136 1.00 96.62 616 TYR A O 1
ATOM 4900 N N . SER A 1 617 ? -10.235 5.413 3.595 1.00 94.31 617 SER A N 1
ATOM 4901 C CA . SER A 1 617 ? -11.303 5.828 4.505 1.00 94.31 617 SER A CA 1
ATOM 4902 C C . SER A 1 617 ? -10.765 6.655 5.678 1.00 94.31 617 SER A C 1
ATOM 4904 O O . SER A 1 617 ? -11.329 7.700 6.003 1.00 94.31 617 SER A O 1
ATOM 4906 N N . ALA A 1 618 ? -9.647 6.239 6.279 1.00 93.56 618 ALA A N 1
ATOM 4907 C CA . ALA A 1 618 ? -9.011 6.982 7.369 1.00 93.56 618 ALA A CA 1
ATOM 4908 C C . ALA A 1 618 ? -8.520 8.374 6.922 1.00 93.56 618 ALA A C 1
ATOM 4910 O O . ALA A 1 618 ? -8.763 9.367 7.610 1.00 93.56 618 ALA A O 1
ATOM 4911 N N . VAL A 1 619 ? -7.900 8.473 5.739 1.00 90.94 619 VAL A N 1
ATOM 4912 C CA . VAL A 1 619 ? -7.485 9.757 5.148 1.00 90.94 619 VAL A CA 1
ATOM 4913 C C . VAL A 1 619 ? -8.693 10.653 4.872 1.00 90.94 619 VAL A C 1
ATOM 4915 O O . VAL A 1 619 ? -8.665 11.837 5.204 1.00 90.94 619 VAL A O 1
ATOM 4918 N N . LYS A 1 620 ? -9.781 10.113 4.311 1.00 89.44 620 LYS A N 1
ATOM 4919 C CA . LYS A 1 620 ? -11.011 10.876 4.050 1.00 89.44 620 LYS A CA 1
ATOM 4920 C C . LYS A 1 620 ? -11.640 11.409 5.330 1.00 89.44 620 LYS A C 1
ATOM 4922 O O . LYS A 1 620 ? -12.081 12.555 5.332 1.00 89.44 620 LYS A O 1
ATOM 4927 N N . VAL A 1 621 ? -11.635 10.628 6.410 1.00 88.50 621 VAL A N 1
ATOM 4928 C CA . VAL A 1 621 ? -12.084 11.107 7.725 1.00 88.50 621 VAL A CA 1
ATOM 4929 C C . VAL A 1 621 ? -11.185 12.225 8.228 1.00 88.50 621 VAL A C 1
ATOM 4931 O O . VAL A 1 621 ? -11.704 13.277 8.581 1.00 88.50 621 VAL A O 1
ATOM 4934 N N . ALA A 1 622 ? -9.860 12.064 8.199 1.00 86.75 622 ALA A N 1
ATOM 4935 C CA . ALA A 1 622 ? -8.941 13.123 8.620 1.00 86.75 622 ALA A CA 1
ATOM 4936 C C . ALA A 1 622 ? -9.189 14.430 7.841 1.00 86.75 622 ALA A C 1
ATOM 4938 O O . ALA A 1 622 ? -9.371 15.484 8.442 1.00 86.75 622 ALA A O 1
ATOM 4939 N N . LEU A 1 623 ? -9.306 14.357 6.512 1.00 80.44 623 LEU A N 1
ATOM 4940 C CA . LEU A 1 623 ? -9.605 15.514 5.659 1.00 80.44 623 LEU A CA 1
ATOM 4941 C C . LEU A 1 623 ? -11.014 16.095 5.862 1.00 80.44 623 LEU A C 1
ATOM 4943 O O . LEU A 1 623 ? -11.232 17.267 5.580 1.00 80.44 623 LEU A O 1
ATOM 4947 N N . ALA A 1 624 ? -11.988 15.313 6.323 1.00 79.06 624 ALA A N 1
ATOM 4948 C CA . ALA A 1 624 ? -13.294 15.849 6.704 1.00 79.06 624 ALA A CA 1
ATOM 4949 C C . ALA A 1 624 ? -13.217 16.578 8.056 1.00 79.06 624 ALA A C 1
ATOM 4951 O O . ALA A 1 624 ? -13.831 17.628 8.240 1.00 79.06 624 ALA A O 1
ATOM 4952 N N . LEU A 1 625 ? -12.427 16.057 8.997 1.00 78.88 625 LEU A N 1
ATOM 4953 C CA . LEU A 1 625 ? -12.234 16.670 10.311 1.00 78.88 625 LEU A CA 1
ATOM 4954 C C . LEU A 1 625 ? -11.509 18.014 10.231 1.00 78.88 625 LEU A C 1
ATOM 4956 O O . LEU A 1 625 ? -11.870 18.923 10.977 1.00 78.88 625 LEU A O 1
ATOM 4960 N N . THR A 1 626 ? -10.561 18.185 9.303 1.00 77.25 626 THR A N 1
ATOM 4961 C CA . THR A 1 626 ? -9.930 19.498 9.059 1.00 77.25 626 THR A CA 1
ATOM 4962 C C . THR A 1 626 ? -10.962 20.566 8.705 1.00 77.25 626 THR A C 1
ATOM 4964 O O . THR A 1 626 ? -10.891 21.681 9.211 1.00 77.25 626 THR A O 1
ATOM 4967 N N . GLN A 1 627 ? -11.967 20.219 7.894 1.00 70.44 627 GLN A N 1
ATOM 4968 C CA . GLN A 1 627 ? -13.041 21.135 7.502 1.00 70.44 627 GLN A CA 1
ATOM 4969 C C . GLN A 1 627 ? -13.961 21.470 8.676 1.00 70.44 627 GLN A C 1
ATOM 4971 O O . GLN A 1 627 ? -14.358 22.620 8.839 1.00 70.44 627 GLN A O 1
ATOM 4976 N N . VAL A 1 628 ? -14.289 20.474 9.503 1.00 71.31 628 VAL A N 1
ATOM 4977 C CA . VAL A 1 628 ? -15.152 20.661 10.678 1.00 71.31 628 VAL A CA 1
ATOM 4978 C C . VAL A 1 628 ? -14.485 21.543 11.735 1.00 71.31 628 VAL A C 1
ATOM 4980 O O . VAL A 1 628 ? -15.179 22.304 12.404 1.00 71.31 628 VAL A O 1
ATOM 4983 N N . LEU A 1 629 ? -13.167 21.427 11.896 1.00 69.25 629 LEU A N 1
ATOM 4984 C CA . LEU A 1 629 ? -12.406 22.099 12.953 1.00 69.25 629 LEU A CA 1
ATOM 4985 C C . LEU A 1 629 ? -11.692 23.371 12.481 1.00 69.25 629 LEU A C 1
ATOM 4987 O O . LEU A 1 629 ? -11.199 24.124 13.311 1.00 69.25 629 LEU A O 1
ATOM 4991 N N . GLY A 1 630 ? -11.627 23.620 11.170 1.00 67.88 630 GLY A N 1
ATOM 4992 C CA . GLY A 1 630 ? -10.958 24.794 10.607 1.00 67.88 630 GLY A CA 1
ATOM 4993 C C . GLY A 1 630 ? -9.435 24.787 10.776 1.00 67.88 630 GLY A C 1
ATOM 4994 O O . GLY A 1 630 ? -8.834 25.856 10.848 1.00 67.88 630 GLY A O 1
ATOM 4995 N N . VAL A 1 631 ? -8.814 23.604 10.842 1.00 75.81 631 VAL A N 1
ATOM 4996 C CA . VAL A 1 631 ? -7.364 23.423 11.048 1.00 75.81 631 VAL A CA 1
ATOM 4997 C C . VAL A 1 631 ? -6.735 22.594 9.929 1.00 75.81 631 VAL A C 1
ATOM 4999 O O . VAL A 1 631 ? -7.424 21.856 9.227 1.00 75.81 631 VAL A O 1
ATOM 5002 N N . GLY A 1 632 ? -5.420 22.680 9.755 1.00 73.12 632 GLY A N 1
ATOM 5003 C CA . GLY A 1 632 ? -4.660 21.814 8.859 1.00 73.12 632 GLY A CA 1
ATOM 5004 C C . GLY A 1 632 ? -4.621 20.355 9.331 1.00 73.12 632 GLY A C 1
ATOM 5005 O O . GLY A 1 632 ? -4.782 20.048 10.509 1.00 73.12 632 GLY A O 1
ATOM 5006 N N . VAL A 1 633 ? -4.350 19.422 8.411 1.00 79.94 633 VAL A N 1
ATOM 5007 C CA . VAL A 1 633 ? -4.352 17.973 8.717 1.00 79.94 633 VAL A CA 1
ATOM 5008 C C . VAL A 1 633 ? -3.337 17.578 9.795 1.00 79.94 633 VAL A C 1
ATOM 5010 O O . VAL A 1 633 ? -3.609 16.689 10.591 1.00 79.94 633 VAL A O 1
ATOM 5013 N N . ASN A 1 634 ? -2.200 18.277 9.862 1.00 83.31 634 ASN A N 1
ATOM 5014 C CA . ASN A 1 634 ? -1.149 18.038 10.857 1.00 83.31 634 ASN A CA 1
ATOM 5015 C C . ASN A 1 634 ? -1.409 18.736 12.205 1.00 83.31 634 ASN A C 1
ATOM 5017 O O . ASN A 1 634 ? -0.648 18.532 13.145 1.00 83.31 634 ASN A O 1
ATOM 5021 N N . GLU A 1 635 ? -2.446 19.574 12.286 1.00 80.81 635 GLU A N 1
ATOM 5022 C CA . GLU A 1 635 ? -2.906 20.223 13.522 1.00 80.81 635 GLU A CA 1
ATOM 5023 C C . GLU A 1 635 ? -4.045 19.437 14.181 1.00 80.81 635 GLU A C 1
ATOM 5025 O O . GLU A 1 635 ? -4.410 19.704 15.326 1.00 80.81 635 GLU A O 1
ATOM 5030 N N . LEU A 1 636 ? -4.604 18.447 13.475 1.00 81.25 636 LEU A N 1
ATOM 5031 C CA . LEU A 1 636 ? -5.513 17.494 14.087 1.00 81.25 636 LEU A CA 1
ATOM 5032 C C . LEU A 1 636 ? -4.771 16.738 15.198 1.00 81.25 636 LEU A C 1
ATOM 5034 O O . LEU A 1 636 ? -3.624 16.334 15.001 1.00 81.25 636 LEU A O 1
ATOM 5038 N N . PRO A 1 637 ? -5.432 16.446 16.328 1.00 85.31 637 PRO A N 1
ATOM 5039 C CA . PRO A 1 637 ? -4.932 15.515 17.338 1.00 85.31 637 PRO A CA 1
ATOM 5040 C C . PRO A 1 637 ? -5.116 14.073 16.843 1.00 85.31 637 PRO A C 1
ATOM 5042 O O . PRO A 1 637 ? -5.847 13.262 17.417 1.00 85.31 637 PRO A O 1
ATOM 5045 N N . LEU A 1 638 ? -4.495 13.809 15.694 1.00 89.56 638 LEU A N 1
ATOM 5046 C CA . LEU A 1 638 ? -4.425 12.547 14.989 1.00 89.56 638 LEU A CA 1
ATOM 5047 C C . LEU A 1 638 ? -3.003 12.008 15.137 1.00 89.56 638 LEU A C 1
ATOM 5049 O O . LEU A 1 638 ? -2.045 12.574 14.615 1.00 89.56 638 LEU A O 1
ATOM 5053 N N . HIS A 1 639 ? -2.877 10.883 15.824 1.00 91.56 639 HIS A N 1
ATOM 5054 C CA . HIS A 1 639 ? -1.614 10.201 16.057 1.00 91.56 639 HIS A CA 1
ATOM 5055 C C . HIS A 1 639 ? -1.519 8.983 15.141 1.00 91.56 639 HIS A C 1
ATOM 5057 O O . HIS A 1 639 ? -2.385 8.110 15.175 1.00 91.56 639 HIS A O 1
ATOM 5063 N N . LEU A 1 640 ? -0.478 8.921 14.309 1.00 93.25 640 LEU A N 1
ATOM 5064 C CA . LEU A 1 640 ? -0.341 7.900 13.270 1.00 93.25 640 LEU A CA 1
ATOM 5065 C C . LEU A 1 640 ? 0.754 6.894 13.624 1.00 93.25 640 LEU A C 1
ATOM 5067 O O . LEU A 1 640 ? 1.930 7.255 13.680 1.00 93.25 640 LEU A O 1
ATOM 5071 N N . VAL A 1 641 ? 0.369 5.629 13.793 1.00 92.88 641 VAL A N 1
ATOM 5072 C CA . VAL A 1 641 ? 1.275 4.487 13.954 1.00 92.88 641 VAL A CA 1
ATOM 5073 C C . VAL A 1 641 ? 1.082 3.537 12.772 1.00 92.88 641 VAL A C 1
ATOM 5075 O O . VAL A 1 641 ? 0.133 2.753 12.721 1.00 92.88 641 VAL A O 1
ATOM 5078 N N . LEU A 1 642 ? 2.001 3.618 11.809 1.00 93.81 642 LEU A N 1
ATOM 5079 C CA . LEU A 1 642 ? 2.042 2.780 10.617 1.00 93.81 642 LEU A CA 1
ATOM 5080 C C . LEU A 1 642 ? 2.901 1.535 10.870 1.00 93.81 642 LEU A C 1
ATOM 5082 O O . LEU A 1 642 ? 4.132 1.546 10.783 1.00 93.81 642 LEU A O 1
ATOM 5086 N N . SER A 1 643 ? 2.231 0.426 11.146 1.00 92.19 643 SER A N 1
ATOM 5087 C CA . SER A 1 643 ? 2.834 -0.901 11.157 1.00 92.19 643 SER A CA 1
ATOM 5088 C C . SER A 1 643 ? 3.027 -1.371 9.717 1.00 92.19 643 SER A C 1
ATOM 5090 O O . SER A 1 643 ? 2.058 -1.490 8.972 1.00 92.19 643 SER A O 1
ATOM 5092 N N . TRP A 1 644 ? 4.260 -1.642 9.290 1.00 94.50 644 TRP A N 1
ATOM 5093 C CA . TRP A 1 644 ? 4.529 -2.057 7.906 1.00 94.50 644 TRP A CA 1
ATOM 5094 C C . TRP A 1 644 ? 5.206 -3.430 7.838 1.00 94.50 644 TRP A C 1
ATOM 5096 O O . TRP A 1 644 ? 5.858 -3.885 8.787 1.00 94.50 644 TRP A O 1
ATOM 5106 N N . VAL A 1 645 ? 5.001 -4.109 6.706 1.00 94.06 645 VAL A N 1
ATOM 5107 C CA . VAL A 1 645 ? 5.654 -5.382 6.367 1.00 94.06 645 VAL A CA 1
ATOM 5108 C C . VAL A 1 645 ? 5.999 -5.416 4.891 1.00 94.06 645 VAL A C 1
ATOM 5110 O O . VAL A 1 645 ? 7.152 -5.658 4.552 1.00 94.06 645 VAL A O 1
ATOM 5113 N N . GLU A 1 646 ? 5.017 -5.203 4.020 1.00 95.88 646 GLU A N 1
ATOM 5114 C CA . GLU A 1 646 ? 5.153 -5.385 2.578 1.00 95.88 646 GLU A CA 1
ATOM 5115 C C . GLU A 1 646 ? 4.755 -4.120 1.799 1.00 95.88 646 GLU A C 1
ATOM 5117 O O . GLU A 1 646 ? 4.655 -3.025 2.353 1.00 95.88 646 GLU A O 1
ATOM 5122 N N . GLN A 1 647 ? 4.627 -4.256 0.484 1.00 98.56 647 GLN A N 1
ATOM 5123 C CA . GLN A 1 647 ? 4.647 -3.149 -0.464 1.00 98.56 647 GLN A CA 1
ATOM 5124 C C . GLN A 1 647 ? 3.340 -2.349 -0.503 1.00 98.56 647 GLN A C 1
ATOM 5126 O O . GLN A 1 647 ? 3.375 -1.156 -0.812 1.00 98.56 647 GLN A O 1
ATOM 5131 N N . LYS A 1 648 ? 2.196 -2.941 -0.133 1.00 98.56 648 LYS A N 1
ATOM 5132 C CA . LYS A 1 648 ? 0.958 -2.175 0.057 1.00 98.56 648 LYS A CA 1
ATOM 5133 C C . LYS A 1 648 ? 1.117 -1.163 1.191 1.00 98.56 648 LYS A C 1
ATOM 5135 O O . LYS A 1 648 ? 0.708 -0.019 1.033 1.00 98.56 648 LYS A O 1
ATOM 5140 N N . ALA A 1 649 ? 1.810 -1.500 2.280 1.00 97.31 649 ALA A N 1
ATOM 5141 C CA . ALA A 1 649 ? 2.138 -0.510 3.315 1.00 97.31 649 ALA A CA 1
ATOM 5142 C C . ALA A 1 649 ? 3.121 0.578 2.828 1.00 97.31 649 ALA A C 1
ATOM 5144 O O . ALA A 1 649 ? 3.013 1.732 3.245 1.00 97.31 649 ALA A O 1
ATOM 5145 N N . VAL A 1 650 ? 4.044 0.246 1.915 1.00 98.38 650 VAL A N 1
ATOM 5146 C CA . VAL A 1 650 ? 4.968 1.228 1.311 1.00 98.38 650 VAL A CA 1
ATOM 5147 C C . VAL A 1 650 ? 4.211 2.254 0.471 1.00 98.38 650 VAL A C 1
ATOM 5149 O O . VAL A 1 650 ? 4.453 3.452 0.612 1.00 98.38 650 VAL A O 1
ATOM 5152 N N . VAL A 1 651 ? 3.260 1.821 -0.364 1.00 98.69 651 VAL A N 1
ATOM 5153 C CA . VAL A 1 651 ? 2.474 2.764 -1.174 1.00 98.69 651 VAL A CA 1
ATOM 5154 C C . VAL A 1 651 ? 1.531 3.622 -0.318 1.00 98.69 651 VAL A C 1
ATOM 5156 O O . VAL A 1 651 ? 1.312 4.793 -0.637 1.00 98.69 651 VAL A O 1
ATOM 5159 N N . ILE A 1 652 ? 1.036 3.096 0.813 1.00 98.38 652 ILE A N 1
ATOM 5160 C CA . ILE A 1 652 ? 0.316 3.905 1.809 1.00 98.38 652 ILE A CA 1
ATOM 5161 C C . ILE A 1 652 ? 1.231 4.990 2.379 1.00 98.38 652 ILE A C 1
ATOM 5163 O O . ILE A 1 652 ? 0.839 6.155 2.364 1.00 98.38 652 ILE A O 1
ATOM 5167 N N . LEU A 1 653 ? 2.457 4.656 2.803 1.00 97.81 653 LEU A N 1
ATOM 5168 C CA . LEU A 1 653 ? 3.424 5.657 3.269 1.00 97.81 653 LEU A CA 1
ATOM 5169 C C . LEU A 1 653 ? 3.643 6.744 2.209 1.00 97.81 653 LEU A C 1
ATOM 5171 O O . LEU A 1 653 ? 3.485 7.919 2.515 1.00 97.81 653 LEU A O 1
ATOM 5175 N N . LEU A 1 654 ? 3.933 6.367 0.960 1.00 98.56 654 LEU A N 1
ATOM 5176 C CA . LEU A 1 654 ? 4.122 7.323 -0.140 1.00 98.56 654 LEU A CA 1
ATOM 5177 C C . LEU A 1 654 ? 2.903 8.224 -0.359 1.00 98.56 654 LEU A C 1
ATOM 5179 O O . LEU A 1 654 ? 3.056 9.413 -0.626 1.00 98.56 654 LEU A O 1
ATOM 5183 N N . THR A 1 655 ? 1.697 7.679 -0.204 1.00 98.19 655 THR A N 1
ATOM 5184 C CA . THR A 1 655 ? 0.456 8.457 -0.297 1.00 98.19 655 THR A CA 1
ATOM 5185 C C . THR A 1 655 ? 0.353 9.479 0.835 1.00 98.19 655 THR A C 1
ATOM 5187 O O . THR A 1 655 ? 0.039 10.638 0.580 1.00 98.19 655 THR A O 1
ATOM 5190 N N . LEU A 1 656 ? 0.660 9.088 2.076 1.00 96.12 656 LEU A N 1
ATOM 5191 C CA . LEU A 1 656 ? 0.658 10.003 3.223 1.00 96.12 656 LEU A CA 1
ATOM 5192 C C . LEU A 1 656 ? 1.698 11.123 3.051 1.00 96.12 656 LEU A C 1
ATOM 5194 O O . LEU A 1 656 ? 1.378 12.289 3.280 1.00 96.12 656 LEU A O 1
ATOM 5198 N N . LEU A 1 657 ? 2.907 10.787 2.585 1.00 94.44 657 LEU A N 1
ATOM 5199 C CA . LEU A 1 657 ? 3.960 11.767 2.297 1.00 94.44 657 LEU A CA 1
ATOM 5200 C C . LEU A 1 657 ? 3.527 12.742 1.191 1.00 94.44 657 LEU A C 1
ATOM 5202 O O . LEU A 1 657 ? 3.684 13.951 1.348 1.00 94.44 657 LEU A O 1
ATOM 5206 N N . HIS A 1 658 ? 2.917 12.239 0.111 1.00 95.06 658 HIS A N 1
ATOM 5207 C CA . HIS A 1 658 ? 2.376 13.074 -0.966 1.00 95.06 658 HIS A CA 1
ATOM 5208 C C . HIS A 1 658 ? 1.308 14.060 -0.465 1.00 95.06 658 HIS A C 1
ATOM 5210 O O . HIS A 1 658 ? 1.298 15.219 -0.876 1.00 95.06 658 HIS A O 1
ATOM 5216 N N . LEU A 1 659 ? 0.441 13.628 0.454 1.00 88.00 659 LEU A N 1
ATOM 5217 C CA . LEU A 1 659 ? -0.584 14.475 1.074 1.00 88.00 659 LEU A CA 1
ATOM 5218 C C . LEU A 1 659 ? -0.017 15.465 2.109 1.00 88.00 659 LEU A C 1
ATOM 5220 O O . LEU A 1 659 ? -0.776 16.225 2.710 1.00 88.00 659 LEU A O 1
ATOM 5224 N N . GLY A 1 660 ? 1.302 15.468 2.334 1.00 86.25 660 GLY A N 1
ATOM 5225 C CA . GLY A 1 660 ? 1.967 16.350 3.292 1.00 86.25 660 GLY A CA 1
ATOM 5226 C C . GLY A 1 660 ? 1.690 15.993 4.753 1.00 86.25 660 GLY A C 1
ATOM 5227 O O . GLY A 1 660 ? 1.849 16.847 5.629 1.00 86.25 660 GLY A O 1
ATOM 5228 N N . ILE A 1 661 ? 1.259 14.758 5.024 1.00 86.56 661 ILE A N 1
ATOM 5229 C CA . ILE A 1 661 ? 1.008 14.272 6.381 1.00 86.56 661 ILE A CA 1
ATOM 5230 C C . ILE A 1 661 ? 2.348 14.032 7.079 1.00 86.56 661 ILE A C 1
ATOM 5232 O O . ILE A 1 661 ? 3.252 13.396 6.532 1.00 86.56 661 ILE A O 1
ATOM 5236 N N . LYS A 1 662 ? 2.468 14.561 8.295 1.00 88.56 662 LYS A N 1
ATOM 5237 C CA . LYS A 1 662 ? 3.671 14.518 9.128 1.00 88.56 662 LYS A CA 1
ATOM 5238 C C . LYS A 1 662 ? 3.454 13.678 10.386 1.00 88.56 662 LYS A C 1
ATOM 5240 O O . LYS A 1 662 ? 2.350 13.208 10.648 1.00 88.56 662 LYS A O 1
ATOM 5245 N N . ASN A 1 663 ? 4.514 13.515 11.179 1.00 89.81 663 ASN A N 1
ATOM 5246 C CA . ASN A 1 663 ? 4.489 12.849 12.491 1.00 89.81 663 ASN A CA 1
ATOM 5247 C C . ASN A 1 663 ? 4.058 11.372 12.419 1.00 89.81 663 ASN A C 1
ATOM 5249 O O . ASN A 1 663 ? 3.396 10.845 13.317 1.00 89.81 663 ASN A O 1
ATOM 5253 N N . ILE A 1 664 ? 4.436 10.695 11.333 1.00 92.94 664 ILE A N 1
ATOM 5254 C CA . ILE A 1 664 ? 4.147 9.276 11.125 1.00 92.94 664 ILE A CA 1
ATOM 5255 C C . ILE A 1 664 ? 5.150 8.450 11.937 1.00 92.94 664 ILE A C 1
ATOM 5257 O O . ILE A 1 664 ? 6.362 8.569 11.749 1.00 92.94 664 ILE A O 1
ATOM 5261 N N . ASN A 1 665 ? 4.650 7.585 12.816 1.00 92.38 665 ASN A N 1
ATOM 5262 C CA . ASN A 1 665 ? 5.463 6.623 13.555 1.00 92.38 665 ASN A CA 1
ATOM 5263 C C . ASN A 1 665 ? 5.454 5.299 12.792 1.00 92.38 665 ASN A C 1
ATOM 5265 O O . ASN A 1 665 ? 4.408 4.664 12.684 1.00 92.38 665 ASN A O 1
ATOM 5269 N N . ILE A 1 666 ? 6.593 4.877 12.248 1.00 91.50 666 ILE A N 1
ATOM 5270 C CA . ILE A 1 666 ? 6.694 3.693 11.385 1.00 91.50 666 ILE A CA 1
ATOM 5271 C C . ILE A 1 666 ? 7.568 2.611 12.014 1.00 91.50 666 ILE A C 1
ATOM 5273 O O . ILE A 1 666 ? 8.613 2.891 12.600 1.00 91.50 666 ILE A O 1
ATOM 5277 N N . GLY A 1 667 ? 7.173 1.346 11.871 1.00 87.75 667 GLY A N 1
ATOM 5278 C CA . GLY A 1 667 ? 8.021 0.247 12.323 1.00 87.75 667 GLY A CA 1
ATOM 5279 C C . GLY A 1 667 ? 7.396 -1.145 12.241 1.00 87.75 667 GLY A C 1
ATOM 5280 O O . GLY A 1 667 ? 6.447 -1.356 11.474 1.00 87.75 667 GLY A O 1
ATOM 5281 N N . PRO A 1 668 ? 7.946 -2.113 13.000 1.00 81.06 668 PRO A N 1
ATOM 5282 C CA . PRO A 1 668 ? 8.842 -1.944 14.151 1.00 81.06 668 PRO A CA 1
ATOM 5283 C C . PRO A 1 668 ? 10.268 -1.525 13.773 1.00 81.06 668 PRO A C 1
ATOM 5285 O O . PRO A 1 668 ? 10.849 -0.708 14.474 1.00 81.06 668 PRO A O 1
ATOM 5288 N N . ASN A 1 669 ? 10.781 -1.977 12.623 1.00 84.88 669 ASN A N 1
ATOM 5289 C CA . ASN A 1 669 ? 12.058 -1.509 12.071 1.00 84.88 669 ASN A CA 1
ATOM 5290 C C . ASN A 1 669 ? 11.819 -0.614 10.854 1.00 84.88 669 ASN A C 1
ATOM 5292 O O . ASN A 1 669 ? 10.814 -0.777 10.158 1.00 84.88 669 ASN A O 1
ATOM 5296 N N . LEU A 1 670 ? 12.750 0.295 10.566 1.00 88.69 670 LEU A N 1
ATOM 5297 C CA . LEU A 1 670 ? 12.723 1.080 9.333 1.00 88.69 670 LEU A CA 1
ATOM 5298 C C . LEU A 1 670 ? 13.016 0.193 8.105 1.00 88.69 670 LEU A C 1
ATOM 5300 O O . LEU A 1 670 ? 13.703 -0.823 8.234 1.00 88.69 670 LEU A O 1
ATOM 5304 N N . PRO A 1 671 ? 12.493 0.540 6.915 1.00 91.19 671 PRO A N 1
ATOM 5305 C CA . PRO A 1 671 ? 12.827 -0.168 5.685 1.00 91.19 671 PRO A CA 1
ATOM 5306 C C . PRO A 1 671 ? 14.325 -0.200 5.377 1.00 91.19 671 PRO A C 1
ATOM 5308 O O . PRO A 1 671 ? 14.981 0.833 5.355 1.00 91.19 671 PRO A O 1
ATOM 5311 N N . ALA A 1 672 ? 14.840 -1.392 5.065 1.00 91.81 672 ALA A N 1
ATOM 5312 C CA . ALA A 1 672 ? 16.260 -1.649 4.802 1.00 91.81 672 ALA A CA 1
ATOM 5313 C C . ALA A 1 672 ? 16.834 -0.878 3.600 1.00 91.81 672 ALA A C 1
ATOM 5315 O O . ALA A 1 672 ? 18.036 -0.650 3.510 1.00 91.81 672 ALA A O 1
ATOM 5316 N N . TYR A 1 673 ? 15.970 -0.481 2.665 1.00 93.56 673 TYR A N 1
ATOM 5317 C CA . TYR A 1 673 ? 16.334 0.337 1.510 1.00 93.56 673 TYR A CA 1
ATOM 5318 C C . TYR A 1 673 ? 16.385 1.841 1.830 1.00 93.56 673 TYR A C 1
ATOM 5320 O O . TYR A 1 673 ? 16.703 2.634 0.950 1.00 93.56 673 TYR A O 1
ATOM 5328 N N . LEU A 1 674 ? 16.085 2.263 3.064 1.00 89.12 674 LEU A N 1
ATOM 5329 C CA . LEU A 1 674 ? 16.294 3.638 3.514 1.00 89.12 674 LEU A CA 1
ATOM 5330 C C . LEU A 1 674 ? 17.646 3.745 4.216 1.00 89.12 674 LEU A C 1
ATOM 5332 O O . LEU A 1 674 ? 17.834 3.260 5.329 1.00 89.12 674 LEU A O 1
ATOM 5336 N N . THR A 1 675 ? 18.590 4.413 3.564 1.00 86.00 675 THR A N 1
ATOM 5337 C CA . THR A 1 675 ? 19.884 4.750 4.163 1.00 86.00 675 THR A CA 1
ATOM 5338 C C . THR A 1 675 ? 19.714 5.785 5.285 1.00 86.00 675 THR A C 1
ATOM 5340 O O . THR A 1 675 ? 18.693 6.479 5.334 1.00 86.00 675 THR A O 1
ATOM 5343 N N . PRO A 1 676 ? 20.724 5.988 6.153 1.00 84.06 676 PRO A N 1
ATOM 5344 C CA . PRO A 1 676 ? 20.686 7.054 7.155 1.00 84.06 676 PRO A CA 1
ATOM 5345 C C . PRO A 1 676 ? 20.396 8.447 6.569 1.00 84.06 676 PRO A C 1
ATOM 5347 O O . PRO A 1 676 ? 19.643 9.215 7.164 1.00 84.06 676 PRO A O 1
ATOM 5350 N N . ASN A 1 677 ? 20.923 8.759 5.378 1.00 76.69 677 ASN A N 1
ATOM 5351 C CA . ASN A 1 677 ? 20.652 10.025 4.691 1.00 76.69 677 ASN A CA 1
ATOM 5352 C C . ASN A 1 677 ? 19.176 10.158 4.298 1.00 76.69 677 ASN A C 1
ATOM 5354 O O . ASN A 1 677 ? 18.568 11.202 4.533 1.00 76.69 677 ASN A O 1
ATOM 5358 N N . LEU A 1 678 ? 18.582 9.099 3.741 1.00 85.56 678 LEU A N 1
ATOM 5359 C CA . LEU A 1 678 ? 17.168 9.093 3.363 1.00 85.56 678 LEU A CA 1
ATOM 5360 C C . LEU A 1 678 ? 16.246 9.136 4.583 1.00 85.56 678 LEU A C 1
ATOM 5362 O O . LEU A 1 678 ? 15.238 9.840 4.565 1.00 85.56 678 LEU A O 1
ATOM 5366 N N . VAL A 1 679 ? 16.597 8.435 5.664 1.00 83.88 679 VAL A N 1
ATOM 5367 C CA . VAL A 1 679 ? 15.872 8.533 6.939 1.00 83.88 679 VAL A CA 1
ATOM 5368 C C . VAL A 1 679 ? 15.920 9.970 7.450 1.00 83.88 679 VAL A C 1
ATOM 5370 O O . VAL A 1 679 ? 14.871 10.530 7.751 1.00 83.88 679 VAL A O 1
ATOM 5373 N N . ASN A 1 680 ? 17.095 10.604 7.469 1.00 78.25 680 ASN A N 1
ATOM 5374 C CA . ASN A 1 680 ? 17.234 12.004 7.876 1.00 78.25 680 ASN A CA 1
ATOM 5375 C C . ASN A 1 680 ? 16.411 12.949 6.994 1.00 78.25 680 ASN A C 1
ATOM 5377 O O . ASN A 1 680 ? 15.753 13.845 7.518 1.00 78.25 680 ASN A O 1
ATOM 5381 N N . PHE A 1 681 ? 16.380 12.726 5.677 1.00 81.56 681 PHE A N 1
ATOM 5382 C CA . PHE A 1 681 ? 15.510 13.473 4.770 1.00 81.56 681 PHE A CA 1
ATOM 5383 C C . PHE A 1 681 ? 14.030 13.329 5.162 1.00 81.56 681 PHE A C 1
ATOM 5385 O O . PHE A 1 681 ? 13.318 14.331 5.255 1.00 81.56 681 PHE A O 1
ATOM 5392 N N . LEU A 1 682 ? 13.559 12.110 5.443 1.00 84.56 682 LEU A N 1
ATOM 5393 C CA . LEU A 1 682 ? 12.171 11.861 5.845 1.00 84.56 682 LEU A CA 1
ATOM 5394 C C . LEU A 1 682 ? 11.844 12.442 7.231 1.00 84.56 682 LEU A C 1
ATOM 5396 O O . LEU A 1 682 ? 10.755 12.979 7.430 1.00 84.56 682 LEU A O 1
ATOM 5400 N N . VAL A 1 683 ? 12.789 12.399 8.172 1.00 80.44 683 VAL A N 1
ATOM 5401 C CA . VAL A 1 683 ? 12.675 13.041 9.492 1.00 80.44 683 VAL A CA 1
ATOM 5402 C C . VAL A 1 683 ? 12.547 14.558 9.336 1.00 80.44 683 VAL A C 1
ATOM 5404 O O . VAL A 1 683 ? 11.627 15.156 9.887 1.00 80.44 683 VAL A O 1
ATOM 5407 N N . GLN A 1 684 ? 13.425 15.193 8.559 1.00 76.50 684 GLN A N 1
ATOM 5408 C CA . GLN A 1 684 ? 13.448 16.652 8.407 1.00 76.50 684 GLN A CA 1
ATOM 5409 C C . GLN A 1 684 ? 12.218 17.191 7.667 1.00 76.50 684 GLN A C 1
ATOM 5411 O O . GLN A 1 684 ? 11.671 18.222 8.054 1.00 76.50 684 GLN A O 1
ATOM 5416 N N . ASN A 1 685 ? 11.761 16.500 6.620 1.00 81.44 685 ASN A N 1
ATOM 5417 C CA . ASN A 1 685 ? 10.671 16.993 5.774 1.00 81.44 685 ASN A CA 1
ATOM 5418 C C . ASN A 1 685 ? 9.280 16.567 6.272 1.00 81.44 685 ASN A C 1
ATOM 5420 O O . ASN A 1 685 ? 8.314 17.323 6.123 1.00 81.44 685 ASN A O 1
ATOM 5424 N N . PHE A 1 686 ? 9.174 15.391 6.899 1.00 82.38 686 PHE A N 1
ATOM 5425 C CA . PHE A 1 686 ? 7.893 14.772 7.264 1.00 82.38 686 PHE A CA 1
ATOM 5426 C C . PHE A 1 686 ? 7.779 14.379 8.741 1.00 82.38 686 PHE A C 1
ATOM 5428 O O . PHE A 1 686 ? 6.749 13.848 9.152 1.00 82.38 686 PHE A O 1
ATOM 5435 N N . SER A 1 687 ? 8.803 14.635 9.559 1.00 88.50 687 SER A N 1
ATOM 5436 C CA . SER A 1 687 ? 8.809 14.266 10.983 1.00 88.50 687 SER A CA 1
ATOM 5437 C C . SER A 1 687 ? 8.551 12.768 11.200 1.00 88.50 687 SER A C 1
ATOM 5439 O O . SER A 1 687 ? 7.891 12.363 12.158 1.00 88.50 687 SER A O 1
ATOM 5441 N N . LEU A 1 688 ? 9.050 11.935 10.278 1.00 89.62 688 LEU A N 1
ATOM 5442 C CA . LEU A 1 688 ? 8.979 10.480 10.385 1.00 89.62 688 LEU A CA 1
ATOM 5443 C C . LEU A 1 688 ? 9.737 10.027 11.637 1.00 89.62 688 LEU A C 1
ATOM 5445 O O . LEU A 1 688 ? 10.866 10.453 11.860 1.00 89.62 688 LEU A O 1
ATOM 5449 N N . SER A 1 689 ? 9.132 9.159 12.440 1.00 87.62 689 SER A N 1
ATOM 5450 C CA . SER A 1 689 ? 9.733 8.650 13.676 1.00 87.62 689 SER A CA 1
ATOM 5451 C C . SER A 1 689 ? 9.677 7.122 13.727 1.00 87.62 689 SER A C 1
ATOM 5453 O O . SER A 1 689 ? 8.773 6.526 13.131 1.00 87.62 689 SER A O 1
ATOM 5455 N N . PRO A 1 690 ? 10.609 6.455 14.433 1.00 85.38 690 PRO A N 1
ATOM 5456 C CA . PRO A 1 690 ? 10.467 5.040 14.757 1.00 85.38 690 PRO A CA 1
ATOM 5457 C C . PRO A 1 690 ? 9.157 4.762 15.501 1.00 85.38 690 PRO A C 1
ATOM 5459 O O . PRO A 1 690 ? 8.617 5.632 16.183 1.00 85.38 690 PRO A O 1
ATOM 5462 N N . MET A 1 691 ? 8.654 3.535 15.385 1.00 82.94 691 MET A N 1
ATOM 5463 C CA . MET A 1 691 ? 7.389 3.129 15.991 1.00 82.94 691 MET A CA 1
ATOM 5464 C C . MET A 1 691 ? 7.381 3.356 17.507 1.00 82.94 691 MET A C 1
ATOM 5466 O O . MET A 1 691 ? 8.070 2.678 18.268 1.00 82.94 691 MET A O 1
ATOM 5470 N N . SER A 1 692 ? 6.525 4.278 17.931 1.00 82.69 692 SER A N 1
ATOM 5471 C CA . SER A 1 692 ? 6.150 4.539 19.316 1.00 82.69 692 SER A CA 1
ATOM 5472 C C . SER A 1 692 ? 4.681 4.967 19.349 1.00 82.69 692 SER A C 1
ATOM 5474 O O . SER A 1 692 ? 4.148 5.379 18.317 1.00 82.69 692 SER A O 1
ATOM 5476 N N . LEU A 1 693 ? 4.012 4.856 20.501 1.00 83.00 693 LEU A N 1
ATOM 5477 C CA . LEU A 1 693 ? 2.730 5.534 20.684 1.00 83.00 693 LEU A CA 1
ATOM 5478 C C . LEU A 1 693 ? 3.033 6.981 21.102 1.00 83.00 693 LEU A C 1
ATOM 5480 O O . LEU A 1 693 ? 3.669 7.177 22.143 1.00 83.00 693 LEU A O 1
ATOM 5484 N N . PRO A 1 694 ? 2.648 7.992 20.305 1.00 75.12 694 PRO A N 1
ATOM 5485 C CA . PRO A 1 694 ? 2.953 9.381 20.628 1.00 75.12 694 PRO A CA 1
ATOM 5486 C C . PRO A 1 694 ? 2.322 9.801 21.957 1.00 75.12 694 PRO A C 1
ATOM 5488 O O . PRO A 1 694 ? 1.204 9.401 22.270 1.00 75.12 694 PRO A O 1
ATOM 5491 N N . LYS A 1 695 ? 3.035 10.629 22.730 1.00 66.62 695 LYS A N 1
ATOM 5492 C CA . LYS A 1 695 ? 2.480 11.261 23.935 1.00 66.62 695 LYS A CA 1
ATOM 5493 C C . LYS A 1 695 ? 1.575 12.433 23.548 1.00 66.62 695 LYS A C 1
ATOM 5495 O O . LYS A 1 695 ? 1.806 13.081 22.531 1.00 66.62 695 LYS A O 1
ATOM 5500 N N . GLN A 1 696 ? 0.590 12.710 24.398 1.00 57.53 696 GLN A N 1
ATOM 5501 C CA . GLN A 1 696 ? -0.381 13.794 24.251 1.00 57.53 696 GLN A CA 1
ATOM 5502 C C . GLN A 1 696 ? 0.309 15.151 24.008 1.00 57.53 696 GLN A C 1
ATOM 5504 O O . GLN A 1 696 ? 1.135 15.580 24.816 1.00 57.53 696 GLN A O 1
ATOM 5509 N N . THR A 1 697 ? -0.028 15.824 22.904 1.00 53.28 697 THR A N 1
ATOM 5510 C CA . THR A 1 697 ? 0.546 17.132 22.524 1.00 53.28 697 THR A CA 1
ATOM 5511 C C . THR A 1 697 ? -0.492 18.265 22.454 1.00 53.28 697 THR A C 1
ATOM 5513 O O . THR A 1 697 ? -0.151 19.387 22.816 1.00 53.28 697 THR A O 1
ATOM 5516 N N . ALA A 1 698 ? -1.748 17.999 22.049 1.00 54.16 698 ALA A N 1
ATOM 5517 C CA . ALA A 1 698 ? -2.891 18.937 22.047 1.00 54.16 698 ALA A CA 1
ATOM 5518 C C . ALA A 1 698 ? -4.239 18.174 21.937 1.00 54.16 698 ALA A C 1
ATOM 5520 O O . ALA A 1 698 ? -4.255 17.082 21.376 1.00 54.16 698 ALA A O 1
ATOM 5521 N N . THR A 1 699 ? -5.366 18.711 22.439 1.00 55.69 699 THR A N 1
ATOM 5522 C CA . THR A 1 699 ? -6.694 18.038 22.437 1.00 55.69 699 THR A CA 1
ATOM 5523 C C . THR A 1 699 ? -7.722 18.718 21.518 1.00 55.69 699 THR A C 1
ATOM 5525 O O . THR A 1 699 ? -7.702 19.938 21.357 1.00 55.69 699 THR A O 1
ATOM 5528 N N . LEU A 1 700 ? -8.693 17.962 20.968 1.00 56.88 700 LEU A N 1
ATOM 5529 C CA . LEU A 1 700 ? -9.789 18.522 20.141 1.00 56.88 700 LEU A CA 1
ATOM 5530 C C . LEU A 1 700 ? -10.608 19.588 20.882 1.00 56.88 700 LEU A C 1
ATOM 5532 O O . LEU A 1 700 ? -11.096 20.524 20.258 1.00 56.88 700 LEU A O 1
ATOM 5536 N N . SER A 1 701 ? -10.741 19.475 22.207 1.00 52.28 701 SER A N 1
ATOM 5537 C CA . SER A 1 701 ? -11.468 20.448 23.030 1.00 52.28 701 SER A CA 1
ATOM 5538 C C . SER A 1 701 ? -10.773 21.811 23.100 1.00 52.28 701 SER A C 1
ATOM 5540 O O . SER A 1 701 ? -11.449 22.835 23.182 1.00 52.28 701 SER A O 1
ATOM 5542 N N . ALA A 1 702 ? -9.439 21.857 22.993 1.00 51.47 702 ALA A N 1
ATOM 5543 C CA . ALA A 1 702 ? -8.700 23.115 22.897 1.00 51.47 702 ALA A CA 1
ATOM 5544 C C . ALA A 1 702 ? -8.991 23.845 21.570 1.00 51.47 702 ALA A C 1
ATOM 5546 O O . ALA A 1 702 ? -9.061 25.075 21.549 1.00 51.47 702 ALA A O 1
ATOM 5547 N N . LEU A 1 703 ? -9.247 23.088 20.493 1.00 50.16 703 LEU A N 1
ATOM 5548 C CA . LEU A 1 703 ? -9.557 23.596 19.149 1.00 50.16 703 LEU A CA 1
ATOM 5549 C C . LEU A 1 703 ? -11.014 24.072 18.986 1.00 50.16 703 LEU A C 1
ATOM 5551 O O . LEU A 1 703 ? -11.330 24.758 18.022 1.00 50.16 703 LEU A O 1
ATOM 5555 N N . GLN A 1 704 ? -11.908 23.737 19.920 1.00 44.78 704 GLN A N 1
ATOM 5556 C CA . GLN A 1 704 ? -13.337 24.089 19.863 1.00 44.78 704 GLN A CA 1
ATOM 5557 C C . GLN A 1 704 ? -13.686 25.427 20.517 1.00 44.78 704 GLN A C 1
ATOM 5559 O O . GLN A 1 704 ? -14.818 25.892 20.405 1.00 44.78 704 GLN A O 1
ATOM 5564 N N . SER A 1 705 ? -12.732 26.065 21.196 1.00 37.97 705 SER A N 1
ATOM 5565 C CA . SER A 1 705 ? -12.980 27.284 21.976 1.00 37.97 705 SER A CA 1
ATOM 5566 C C . SER A 1 705 ? -13.120 28.574 21.146 1.00 37.97 705 SER A C 1
ATOM 5568 O O . SER A 1 705 ? -13.252 29.654 21.719 1.00 37.97 705 SER A O 1
ATOM 5570 N N . THR A 1 706 ? -13.166 28.494 19.812 1.00 34.41 706 THR A N 1
ATOM 5571 C CA . THR A 1 706 ? -13.272 29.665 18.927 1.00 34.41 706 THR A CA 1
ATOM 5572 C C . THR A 1 706 ? -14.531 29.635 18.055 1.00 34.41 706 THR A C 1
ATOM 5574 O O . THR A 1 706 ? -14.466 29.307 16.879 1.00 34.41 706 THR A O 1
ATOM 5577 N N . GLY A 1 707 ? -15.660 30.021 18.660 1.00 30.95 707 GLY A N 1
ATOM 5578 C CA . GLY A 1 707 ? -16.723 30.840 18.054 1.00 30.95 707 GLY A CA 1
ATOM 5579 C C . GLY A 1 707 ? -17.604 30.246 16.943 1.00 30.95 707 GLY A C 1
ATOM 5580 O O . GLY A 1 707 ? -17.136 29.728 15.936 1.00 30.95 707 GLY A O 1
ATOM 5581 N N . ASP A 1 708 ? -18.918 30.443 17.089 1.00 27.36 708 ASP A N 1
ATOM 5582 C CA . ASP A 1 708 ? -19.946 30.210 16.068 1.00 27.36 708 ASP A CA 1
ATOM 5583 C C . ASP A 1 708 ? -19.612 30.895 14.727 1.00 27.36 708 ASP A C 1
ATOM 5585 O O . ASP A 1 708 ? -19.934 32.064 14.495 1.00 27.36 708 ASP A O 1
ATOM 5589 N N . TYR A 1 709 ? -19.019 30.150 13.796 1.00 31.14 709 TYR A N 1
ATOM 5590 C CA . TYR A 1 709 ? -18.923 30.559 12.400 1.00 31.14 709 TYR A CA 1
ATOM 5591 C C . TYR A 1 709 ? -20.157 30.056 11.642 1.00 31.14 709 TYR A C 1
ATOM 5593 O O . TYR A 1 709 ? -20.272 28.881 11.286 1.00 31.14 709 TYR A O 1
ATOM 5601 N N . LYS A 1 710 ? -21.119 30.950 11.385 1.00 24.61 710 LYS A N 1
ATOM 5602 C CA . LYS A 1 710 ? -22.232 30.671 10.466 1.00 24.61 710 LYS A CA 1
ATOM 5603 C C . LYS A 1 710 ? -21.688 30.506 9.044 1.00 24.61 710 LYS A C 1
ATOM 5605 O O . LYS A 1 710 ? -21.421 31.488 8.359 1.00 24.61 710 LYS A O 1
ATOM 5610 N N . MET A 1 711 ? -21.583 29.257 8.595 1.00 25.02 711 MET A N 1
ATOM 5611 C CA . MET A 1 711 ? -21.354 28.893 7.195 1.00 25.02 711 MET A CA 1
ATOM 5612 C C . MET A 1 711 ? -22.499 29.409 6.309 1.00 25.02 711 MET A C 1
ATOM 5614 O O . MET A 1 711 ? -23.615 28.888 6.358 1.00 25.02 711 MET A O 1
ATOM 5618 N N . SER A 1 712 ? -22.221 30.402 5.463 1.00 26.03 712 SER A N 1
ATOM 5619 C CA . SER A 1 712 ? -22.995 30.622 4.241 1.00 26.03 712 SER A CA 1
ATOM 5620 C C . SER A 1 712 ? -22.491 29.674 3.149 1.00 26.03 712 SER A C 1
ATOM 5622 O O . SER A 1 712 ? -21.310 29.349 3.052 1.00 26.03 712 SER A O 1
ATOM 5624 N N . ARG A 1 713 ? -23.425 29.183 2.341 1.00 29.62 713 ARG A N 1
ATOM 5625 C CA . ARG A 1 713 ? -23.277 28.062 1.402 1.00 29.62 713 ARG A CA 1
ATOM 5626 C C . ARG A 1 713 ? -22.517 28.413 0.105 1.00 29.62 713 ARG A C 1
ATOM 5628 O O . ARG A 1 713 ? -22.786 27.799 -0.918 1.00 29.62 713 ARG A O 1
ATOM 5635 N N . GLU A 1 714 ? -21.613 29.396 0.120 1.00 29.80 714 GLU A N 1
ATOM 5636 C CA . GLU A 1 714 ? -21.058 30.007 -1.108 1.00 29.80 714 GLU A CA 1
ATOM 5637 C C . GLU A 1 714 ? -19.521 30.127 -1.170 1.00 29.80 714 GLU A C 1
ATOM 5639 O O . GLU A 1 714 ? -19.003 30.786 -2.067 1.00 29.80 714 GLU A O 1
ATOM 5644 N N . THR A 1 715 ? -18.760 29.469 -0.290 1.00 30.94 715 THR A N 1
ATOM 5645 C CA . THR A 1 715 ? -17.297 29.671 -0.220 1.00 30.94 715 THR A CA 1
ATOM 5646 C C . THR A 1 715 ? -16.496 28.411 -0.564 1.00 30.94 715 THR A C 1
ATOM 5648 O O . THR A 1 715 ? -15.741 27.892 0.252 1.00 30.94 715 THR A O 1
ATOM 5651 N N . GLU A 1 716 ? -16.630 27.924 -1.795 1.00 38.00 716 GLU A N 1
ATOM 5652 C CA . GLU A 1 716 ? -15.701 26.959 -2.395 1.00 38.00 716 GLU A CA 1
ATOM 5653 C C . GLU A 1 716 ? -15.070 27.593 -3.634 1.00 38.00 716 GLU A C 1
ATOM 5655 O O . GLU A 1 716 ? -15.710 27.637 -4.672 1.00 38.00 716 GLU A O 1
ATOM 5660 N N . LEU A 1 717 ? -13.842 28.106 -3.525 1.00 39.22 717 LEU A N 1
ATOM 5661 C CA . LEU A 1 717 ? -12.818 28.121 -4.585 1.00 39.22 717 LEU A CA 1
ATOM 5662 C C . LEU A 1 717 ? -11.596 28.886 -4.042 1.00 39.22 717 LEU A C 1
ATOM 5664 O O . LEU A 1 717 ? -11.589 30.109 -4.081 1.00 39.22 717 LEU A O 1
ATOM 5668 N N . PHE A 1 718 ? -10.635 28.142 -3.467 1.00 37.94 718 PHE A N 1
ATOM 5669 C CA . PHE A 1 718 ? -9.167 28.374 -3.376 1.00 37.94 718 PHE A CA 1
ATOM 5670 C C . PHE A 1 718 ? -8.481 27.690 -2.164 1.00 37.94 718 PHE A C 1
ATOM 5672 O O . PHE A 1 718 ? -7.370 28.051 -1.805 1.00 37.94 718 PHE A O 1
ATOM 5679 N N . ASN A 1 719 ? -9.089 26.667 -1.545 1.00 39.62 719 ASN A N 1
ATOM 5680 C CA . ASN A 1 719 ? -8.455 25.894 -0.455 1.00 39.62 719 ASN A CA 1
ATOM 5681 C C . ASN A 1 719 ? -7.860 24.535 -0.895 1.00 39.62 719 ASN A C 1
ATOM 5683 O O . ASN A 1 719 ? -7.550 23.693 -0.054 1.00 39.62 719 ASN A O 1
ATOM 5687 N N . LYS A 1 720 ? -7.674 24.285 -2.202 1.00 44.12 720 LYS A N 1
ATOM 5688 C CA . LYS A 1 720 ? -6.975 23.081 -2.694 1.00 44.12 720 LYS A CA 1
ATOM 5689 C C . LYS A 1 720 ? -5.467 23.339 -2.745 1.00 44.12 720 LYS A C 1
ATOM 5691 O O . LYS A 1 720 ? -4.951 23.846 -3.731 1.00 44.12 720 LYS A O 1
ATOM 5696 N N . ILE A 1 721 ? -4.773 22.971 -1.672 1.00 46.12 721 ILE A N 1
ATOM 5697 C CA . ILE A 1 721 ? -3.335 23.208 -1.438 1.00 46.12 721 ILE A CA 1
ATOM 5698 C C . ILE A 1 721 ? -2.397 22.493 -2.455 1.00 46.12 721 ILE A C 1
ATOM 5700 O O . ILE A 1 721 ? -1.195 22.747 -2.463 1.00 46.12 721 ILE A O 1
ATOM 5704 N N . SER A 1 722 ? -2.888 21.652 -3.373 1.00 51.50 722 SER A N 1
ATOM 5705 C CA . SER A 1 722 ? -2.032 20.791 -4.214 1.00 51.50 722 SER A CA 1
ATOM 5706 C C . SER A 1 722 ? -1.902 21.152 -5.701 1.00 51.50 722 SER A C 1
ATOM 5708 O O . SER A 1 722 ? -1.011 20.606 -6.351 1.00 51.50 722 SER A O 1
ATOM 5710 N N . ASP A 1 723 ? -2.728 22.047 -6.256 1.00 60.22 723 ASP A N 1
ATOM 5711 C CA . ASP A 1 723 ? -2.795 22.240 -7.713 1.00 60.22 723 ASP A CA 1
ATOM 5712 C C . ASP A 1 723 ? -2.366 23.640 -8.166 1.00 60.22 723 ASP A C 1
ATOM 5714 O O . ASP A 1 723 ? -2.685 24.659 -7.555 1.00 60.22 723 ASP A O 1
ATOM 5718 N N . PHE A 1 724 ? -1.658 23.683 -9.294 1.00 77.56 724 PHE A N 1
ATOM 5719 C CA . PHE A 1 724 ? -1.432 24.913 -10.041 1.00 77.56 724 PHE A CA 1
ATOM 5720 C C . PHE A 1 724 ? -2.703 25.273 -10.805 1.00 77.56 724 PHE A C 1
ATOM 5722 O O . PHE A 1 724 ? -3.234 24.452 -11.554 1.00 77.56 724 PHE A O 1
ATOM 5729 N N . VAL A 1 725 ? -3.162 26.511 -10.659 1.00 82.31 725 VAL A N 1
ATOM 5730 C CA . VAL A 1 725 ? -4.335 27.024 -11.365 1.00 82.31 725 VAL A CA 1
ATOM 5731 C C . VAL A 1 725 ? -3.929 28.062 -12.410 1.00 82.31 725 VAL A C 1
ATOM 5733 O O . VAL A 1 725 ? -2.999 28.839 -12.182 1.00 82.31 725 VAL A O 1
ATOM 5736 N N . PRO A 1 726 ? -4.605 28.116 -13.567 1.00 88.38 726 PRO A N 1
ATOM 5737 C CA . PRO A 1 726 ? -4.338 29.143 -14.559 1.00 88.38 726 PRO A CA 1
ATOM 5738 C C . PRO A 1 726 ? -4.868 30.506 -14.092 1.00 88.38 726 PRO A C 1
ATOM 5740 O O . PRO A 1 726 ? -5.985 30.616 -13.584 1.00 88.38 726 PRO A O 1
ATOM 5743 N N . VAL A 1 727 ? -4.090 31.559 -14.327 1.00 92.12 727 VAL A N 1
ATOM 5744 C CA . VAL A 1 727 ? -4.486 32.964 -14.160 1.00 92.12 727 VAL A CA 1
ATOM 5745 C C . VAL A 1 727 ? -4.172 33.740 -15.436 1.00 92.12 727 VAL A C 1
ATOM 5747 O O . VAL A 1 727 ? -3.225 33.422 -16.160 1.00 92.12 727 VAL A O 1
ATOM 5750 N N . LYS A 1 728 ? -4.970 34.765 -15.733 1.00 94.69 728 LYS A N 1
ATOM 5751 C CA . LYS A 1 728 ? -4.798 35.622 -16.913 1.00 94.69 728 LYS A CA 1
ATOM 5752 C C . LYS A 1 728 ? -3.893 36.792 -16.587 1.00 94.69 728 LYS A C 1
ATOM 5754 O O . LYS A 1 728 ? -4.150 37.515 -15.630 1.00 94.69 728 LYS A O 1
ATOM 5759 N N . PHE A 1 729 ? -2.880 37.031 -17.406 1.00 96.31 729 PHE A N 1
ATOM 5760 C CA . PHE A 1 729 ? -2.102 38.259 -17.324 1.00 96.31 729 PHE A CA 1
ATOM 5761 C C . PHE A 1 729 ? -2.930 39.462 -17.798 1.00 96.31 729 PHE A C 1
ATOM 5763 O O . PHE A 1 729 ? -3.470 39.457 -18.903 1.00 96.31 729 PHE A O 1
ATOM 5770 N N . VAL A 1 730 ? -3.029 40.498 -16.966 1.00 95.94 730 VAL A N 1
ATOM 5771 C CA . VAL A 1 730 ? -3.875 41.676 -17.209 1.00 95.94 730 VAL A CA 1
ATOM 5772 C C . VAL A 1 730 ? -3.051 42.820 -17.788 1.00 95.94 730 VAL A C 1
ATOM 5774 O O . VAL A 1 730 ? -3.305 43.272 -18.904 1.00 95.94 730 VAL A O 1
ATOM 5777 N N . GLU A 1 731 ? -2.052 43.289 -17.041 1.00 95.81 731 GLU A N 1
ATOM 5778 C CA . GLU A 1 731 ? -1.209 44.422 -17.427 1.00 95.81 731 GLU A CA 1
ATOM 5779 C C . GLU A 1 731 ? 0.140 44.406 -16.702 1.00 95.81 731 GLU A C 1
ATOM 5781 O O . GLU A 1 731 ? 0.295 43.765 -15.661 1.00 95.81 731 GLU A O 1
ATOM 5786 N N . LYS A 1 732 ? 1.119 45.143 -17.243 1.00 94.75 732 LYS A N 1
ATOM 5787 C CA . LYS A 1 732 ? 2.395 45.428 -16.574 1.00 94.75 732 LYS A CA 1
ATOM 5788 C C . LYS A 1 732 ? 2.754 46.905 -16.684 1.00 94.75 732 LYS A C 1
ATOM 5790 O O . LYS A 1 732 ? 2.503 47.526 -17.716 1.00 94.75 732 LYS A O 1
ATOM 5795 N N . LYS A 1 733 ? 3.423 47.430 -15.662 1.00 92.88 733 LYS A N 1
ATOM 5796 C CA . LYS A 1 733 ? 3.941 48.801 -15.598 1.00 92.88 733 LYS A CA 1
ATOM 5797 C C . LYS A 1 733 ? 5.370 48.784 -15.068 1.00 92.88 733 LYS A C 1
ATOM 5799 O O . LYS A 1 733 ? 5.629 48.153 -14.051 1.00 92.88 733 LYS A O 1
ATOM 5804 N N . GLU A 1 734 ? 6.300 49.469 -15.731 1.00 89.81 734 GLU A N 1
ATOM 5805 C CA . GLU A 1 734 ? 7.660 49.628 -15.200 1.00 89.81 734 GLU A CA 1
ATOM 5806 C C . GLU A 1 734 ? 7.636 50.604 -14.014 1.00 89.81 734 GLU A C 1
ATOM 5808 O O . GLU A 1 734 ? 7.161 51.732 -14.144 1.00 89.81 734 GLU A O 1
ATOM 5813 N N . VAL A 1 735 ? 8.091 50.144 -12.846 1.00 86.06 735 VAL A N 1
ATOM 5814 C CA . VAL A 1 735 ? 8.074 50.907 -11.581 1.00 86.06 735 VAL A CA 1
ATOM 5815 C C . VAL A 1 735 ? 9.474 51.314 -11.119 1.00 86.06 735 VAL A C 1
ATOM 5817 O O . VAL A 1 735 ? 9.622 52.277 -10.374 1.00 86.06 735 VAL A O 1
ATOM 5820 N N . ALA A 1 736 ? 10.506 50.618 -11.596 1.00 83.31 736 ALA A N 1
ATOM 5821 C CA . ALA A 1 736 ? 11.910 51.013 -11.507 1.00 83.31 736 ALA A CA 1
ATOM 5822 C C . ALA A 1 736 ? 12.690 50.352 -12.652 1.00 83.31 736 ALA A C 1
ATOM 5824 O O . ALA A 1 736 ? 12.143 49.510 -13.364 1.00 83.31 736 ALA A O 1
ATOM 5825 N N . LYS A 1 737 ? 13.972 50.695 -12.825 1.00 81.62 737 LYS A N 1
ATOM 5826 C CA . LYS A 1 737 ? 14.810 50.157 -13.909 1.00 81.62 737 LYS A CA 1
ATOM 5827 C C . LYS A 1 737 ? 14.791 48.625 -13.903 1.00 81.62 737 LYS A C 1
ATOM 5829 O O . LYS A 1 737 ? 15.227 47.994 -12.937 1.00 81.62 737 LYS A O 1
ATOM 5834 N N . ASN A 1 738 ? 14.293 48.024 -14.985 1.00 83.06 738 ASN A N 1
ATOM 5835 C CA . ASN A 1 738 ? 14.121 46.571 -15.119 1.00 83.06 738 ASN A CA 1
ATOM 5836 C C . ASN A 1 738 ? 13.222 45.930 -14.041 1.00 83.06 738 ASN A C 1
ATOM 5838 O O . ASN A 1 738 ? 13.333 44.732 -13.789 1.00 83.06 738 ASN A O 1
ATOM 5842 N N . THR A 1 739 ? 12.340 46.689 -13.392 1.00 86.50 739 THR A N 1
ATOM 5843 C CA . THR A 1 739 ? 11.409 46.187 -12.371 1.00 86.50 739 THR A CA 1
ATOM 5844 C C . THR A 1 739 ? 9.985 46.580 -12.739 1.00 86.50 739 THR A C 1
ATOM 5846 O O . THR A 1 739 ? 9.683 47.759 -12.922 1.00 86.50 739 THR A O 1
ATOM 5849 N N . TYR A 1 740 ? 9.101 45.592 -12.835 1.00 89.88 740 TYR A N 1
ATOM 5850 C CA . TYR A 1 740 ? 7.738 45.750 -13.330 1.00 89.88 740 TYR A CA 1
ATOM 5851 C C . TYR A 1 740 ? 6.726 45.343 -12.263 1.00 89.88 740 TYR A C 1
ATOM 5853 O O . TYR A 1 740 ? 6.886 44.304 -11.630 1.00 89.88 740 TYR A O 1
ATOM 5861 N N . SER A 1 741 ? 5.668 46.132 -12.105 1.00 91.75 741 SER A N 1
ATOM 5862 C CA . SER A 1 741 ? 4.437 45.683 -11.460 1.00 91.75 741 SER A CA 1
ATOM 5863 C C . SER A 1 741 ? 3.579 44.956 -12.479 1.00 91.75 741 SER A C 1
ATOM 5865 O O . SER A 1 741 ? 3.462 45.430 -13.612 1.00 91.75 741 SER A O 1
ATOM 5867 N N . MET A 1 742 ? 3.032 43.798 -12.122 1.00 94.81 742 MET A N 1
ATOM 5868 C CA . MET A 1 742 ? 2.314 42.909 -13.034 1.00 94.81 742 MET A CA 1
ATOM 5869 C C . MET A 1 742 ? 1.029 42.402 -12.384 1.00 94.81 742 MET A C 1
ATOM 5871 O O . MET A 1 742 ? 1.081 41.789 -11.318 1.00 94.81 742 MET A O 1
ATOM 5875 N N . LYS A 1 743 ? -0.110 42.624 -13.043 1.00 95.31 743 LYS A N 1
ATOM 5876 C CA . LYS A 1 743 ? -1.434 42.207 -12.567 1.00 95.31 743 LYS A CA 1
ATOM 5877 C C . LYS A 1 743 ? -1.912 40.937 -13.246 1.00 95.31 743 LYS A C 1
ATOM 5879 O O . LYS A 1 743 ? -1.747 40.767 -14.456 1.00 95.31 743 LYS A O 1
ATOM 5884 N N . PHE A 1 744 ? -2.565 40.089 -12.465 1.00 94.62 744 PHE A N 1
ATOM 5885 C CA . PHE A 1 744 ? -3.129 38.816 -12.879 1.00 94.62 744 PHE A CA 1
ATOM 5886 C C . PHE A 1 744 ? -4.570 38.695 -12.386 1.00 94.62 744 PHE A C 1
ATOM 5888 O O . PHE A 1 744 ? -4.891 39.108 -11.276 1.00 94.62 744 PHE A O 1
ATOM 5895 N N . ALA A 1 745 ? -5.437 38.121 -13.212 1.00 92.75 745 ALA A N 1
ATOM 5896 C CA . ALA A 1 745 ? -6.832 37.866 -12.893 1.00 92.75 745 ALA A CA 1
ATOM 5897 C C . ALA A 1 745 ? -7.087 36.365 -12.763 1.00 92.75 745 ALA A C 1
ATOM 5899 O O . ALA A 1 745 ? -6.663 35.576 -13.614 1.00 92.75 745 ALA A O 1
ATOM 5900 N N . PHE A 1 746 ? -7.822 35.978 -11.726 1.00 87.44 746 PHE A N 1
ATOM 5901 C CA . PHE A 1 746 ? -8.355 34.629 -11.607 1.00 87.44 746 PHE A CA 1
ATOM 5902 C C . PHE A 1 746 ? -9.381 34.363 -12.707 1.00 87.44 746 PHE A C 1
ATOM 5904 O O . PHE A 1 746 ? -10.049 35.272 -13.212 1.00 87.44 746 PHE A O 1
ATOM 5911 N N . MET A 1 747 ? -9.508 33.089 -13.083 1.00 83.81 747 MET A N 1
ATOM 5912 C CA . MET A 1 747 ? -10.520 32.665 -14.052 1.00 83.81 747 MET A CA 1
ATOM 5913 C C . MET A 1 747 ? -11.936 32.932 -13.531 1.00 83.81 747 MET A C 1
ATOM 5915 O O . MET A 1 747 ? -12.801 33.324 -14.312 1.00 83.81 747 MET A O 1
ATOM 5919 N N . ASP A 1 748 ? -12.142 32.793 -12.219 1.00 79.62 748 ASP A N 1
ATOM 5920 C CA . ASP A 1 748 ? -13.349 33.225 -11.523 1.00 79.62 748 ASP A CA 1
ATOM 5921 C C . ASP A 1 748 ? -13.109 34.564 -10.806 1.00 79.62 748 ASP A C 1
ATOM 5923 O O . ASP A 1 748 ? -12.271 34.682 -9.913 1.00 79.62 748 ASP A O 1
ATOM 5927 N N . GLN A 1 749 ? -13.878 35.584 -11.185 1.00 77.12 749 GLN A N 1
ATOM 5928 C CA . GLN A 1 749 ? -13.779 36.931 -10.617 1.00 77.12 749 GLN A CA 1
ATOM 5929 C C . GLN A 1 749 ? -14.260 37.013 -9.159 1.00 77.12 749 GLN A C 1
ATOM 5931 O O . GLN A 1 749 ? -13.959 37.994 -8.484 1.00 77.12 749 GLN A O 1
ATOM 5936 N N . LYS A 1 750 ? -14.973 35.998 -8.654 1.00 73.19 750 LYS A N 1
ATOM 5937 C CA . LYS A 1 750 ? -15.366 35.902 -7.239 1.00 73.19 750 LYS A CA 1
ATOM 5938 C C . LYS A 1 750 ? -14.284 35.280 -6.356 1.00 73.19 750 LYS A C 1
ATOM 5940 O O . LYS A 1 750 ? -14.421 35.306 -5.135 1.00 73.19 750 LYS A O 1
ATOM 5945 N N . THR A 1 751 ? -13.216 34.733 -6.948 1.00 69.44 751 THR A N 1
ATOM 5946 C CA . THR A 1 751 ? -12.115 34.123 -6.192 1.00 69.44 751 THR A CA 1
ATOM 5947 C C . THR A 1 751 ? -11.497 35.157 -5.257 1.00 69.44 751 THR A C 1
ATOM 5949 O O . THR A 1 751 ? -11.002 36.190 -5.706 1.00 69.44 751 THR A O 1
ATOM 5952 N N . VAL A 1 752 ? -11.518 34.882 -3.953 1.00 68.06 752 VAL A N 1
ATOM 5953 C CA . VAL A 1 752 ? -10.835 35.705 -2.950 1.00 68.06 752 VAL A CA 1
ATOM 5954 C C . VAL A 1 752 ? -9.396 35.232 -2.859 1.00 68.06 752 VAL A C 1
ATOM 5956 O O . VAL A 1 752 ? -9.140 34.058 -2.592 1.00 68.06 752 VAL A O 1
ATOM 5959 N N . PHE A 1 753 ? -8.449 36.144 -3.030 1.00 67.94 753 PHE A N 1
ATOM 5960 C CA . PHE A 1 753 ? -7.047 35.793 -2.902 1.00 67.94 753 PHE A CA 1
ATOM 5961 C C . PHE A 1 753 ? -6.625 35.767 -1.427 1.00 67.94 753 PHE A C 1
ATOM 5963 O O . PHE A 1 753 ? -6.424 36.811 -0.801 1.00 67.94 753 PHE A O 1
ATOM 5970 N N . GLN A 1 754 ? -6.536 34.566 -0.849 1.00 69.00 754 GLN A N 1
ATOM 5971 C CA . GLN A 1 754 ? -6.241 34.364 0.573 1.00 69.00 754 GLN A CA 1
ATOM 5972 C C . GLN A 1 754 ? -4.778 33.955 0.799 1.00 69.00 754 GLN A C 1
ATOM 5974 O O . GLN A 1 754 ? -4.453 32.774 0.882 1.00 69.00 754 GLN A O 1
ATOM 5979 N N . LEU A 1 755 ? -3.894 34.946 0.927 1.00 75.81 755 LEU A N 1
ATOM 5980 C CA . LEU A 1 755 ? -2.546 34.770 1.479 1.00 75.81 755 LEU A CA 1
ATOM 5981 C C . LEU A 1 755 ? -2.493 35.349 2.889 1.00 75.81 755 LEU A C 1
ATOM 5983 O O . LEU A 1 755 ? -2.934 36.479 3.111 1.00 75.81 755 LEU A O 1
ATOM 5987 N N . GLN A 1 756 ? -1.918 34.604 3.829 1.00 82.50 756 GLN A N 1
ATOM 5988 C CA . GLN A 1 756 ? -1.546 35.175 5.119 1.00 82.50 756 GLN A CA 1
ATOM 5989 C C . GLN A 1 756 ? -0.277 36.034 4.965 1.00 82.50 756 GLN A C 1
ATOM 5991 O O . GLN A 1 756 ? 0.567 35.729 4.116 1.00 82.50 756 GLN A O 1
ATOM 5996 N N . PRO A 1 757 ? -0.093 37.096 5.770 1.00 84.38 757 PRO A N 1
ATOM 5997 C CA . PRO A 1 757 ? 1.093 37.940 5.667 1.00 84.38 757 PRO A CA 1
ATOM 5998 C C . PRO A 1 757 ? 2.360 37.124 5.958 1.00 84.38 757 PRO A C 1
ATOM 6000 O O . PRO A 1 757 ? 2.497 36.545 7.034 1.00 84.38 757 PRO A O 1
ATOM 6003 N N . GLY A 1 758 ? 3.279 37.086 4.992 1.00 77.56 758 GLY A N 1
ATOM 6004 C CA . GLY A 1 758 ? 4.472 36.229 5.017 1.00 77.56 758 GLY A CA 1
ATOM 6005 C C . GLY A 1 758 ? 4.410 35.019 4.075 1.00 77.56 758 GLY A C 1
ATOM 6006 O O . GLY A 1 758 ? 5.423 34.357 3.856 1.00 77.56 758 GLY A O 1
ATOM 6007 N N . GLN A 1 759 ? 3.263 34.778 3.441 1.00 83.88 759 GLN A N 1
ATOM 6008 C CA . GLN A 1 759 ? 3.115 33.782 2.384 1.00 83.88 759 GLN A CA 1
ATOM 6009 C C . GLN A 1 759 ? 3.337 34.389 0.988 1.00 83.88 759 GLN A C 1
ATOM 6011 O O . GLN A 1 759 ? 3.275 35.600 0.773 1.00 83.88 759 GLN A O 1
ATOM 6016 N N . HIS A 1 760 ? 3.612 33.532 0.013 1.00 84.94 760 HIS A N 1
ATOM 6017 C CA . HIS A 1 760 ? 3.837 33.875 -1.387 1.00 84.94 760 HIS A CA 1
ATOM 6018 C C . HIS A 1 760 ? 3.105 32.892 -2.309 1.00 84.94 760 HIS A C 1
ATOM 6020 O O . HIS A 1 760 ? 2.471 31.938 -1.856 1.00 84.94 760 HIS A O 1
ATOM 6026 N N . VAL A 1 761 ? 3.197 33.120 -3.618 1.00 87.62 761 VAL A N 1
ATOM 6027 C CA . VAL A 1 761 ? 2.717 32.185 -4.641 1.00 87.62 761 VAL A CA 1
ATOM 6028 C C . VAL A 1 761 ? 3.859 31.708 -5.522 1.00 87.62 761 VAL A C 1
ATOM 6030 O O . VAL A 1 761 ? 4.832 32.432 -5.738 1.00 87.62 761 VAL A O 1
ATOM 6033 N N . ILE A 1 762 ? 3.732 30.502 -6.063 1.00 85.69 762 ILE A N 1
ATOM 6034 C CA . ILE A 1 762 ? 4.664 29.933 -7.033 1.00 85.69 762 ILE A CA 1
ATOM 6035 C C . ILE A 1 762 ? 4.032 30.044 -8.413 1.00 85.69 762 ILE A C 1
ATOM 6037 O O . ILE A 1 762 ? 2.993 29.449 -8.681 1.00 85.69 762 ILE A O 1
ATOM 6041 N N . PHE A 1 763 ? 4.673 30.787 -9.306 1.00 90.50 763 PHE A N 1
ATOM 6042 C CA . PHE A 1 763 ? 4.327 30.798 -10.721 1.00 90.50 763 PHE A CA 1
ATOM 6043 C C . PHE A 1 763 ? 5.085 29.690 -11.443 1.00 90.50 763 PHE A C 1
ATOM 6045 O O . PHE A 1 763 ? 6.255 29.462 -11.128 1.00 90.50 763 PHE A O 1
ATOM 6052 N N . ARG A 1 764 ? 4.472 29.064 -12.452 1.00 89.19 764 ARG A N 1
ATOM 6053 C CA . ARG A 1 764 ? 5.163 28.173 -13.394 1.00 89.19 764 ARG A CA 1
ATOM 6054 C C . ARG A 1 764 ? 4.744 28.411 -14.842 1.00 89.19 764 ARG A C 1
ATOM 6056 O O . ARG A 1 764 ? 3.617 28.808 -15.132 1.00 89.19 764 ARG A O 1
ATOM 6063 N N . ALA A 1 765 ? 5.669 28.145 -15.753 1.00 82.00 765 ALA A N 1
ATOM 6064 C CA . ALA A 1 765 ? 5.472 28.204 -17.198 1.00 82.00 765 ALA A CA 1
ATOM 6065 C C . ALA A 1 765 ? 6.511 27.327 -17.903 1.00 82.00 765 ALA A C 1
ATOM 6067 O O . ALA A 1 765 ? 7.561 27.012 -17.338 1.00 82.00 765 ALA A O 1
ATOM 6068 N N . LYS A 1 766 ? 6.237 26.951 -19.152 1.00 75.06 766 LYS A N 1
ATOM 6069 C CA . LYS A 1 766 ? 7.208 26.244 -19.990 1.00 75.06 766 LYS A CA 1
ATOM 6070 C C . LYS A 1 766 ? 8.208 27.226 -20.605 1.00 75.06 766 LYS A C 1
ATOM 6072 O O . LYS A 1 766 ? 7.816 28.275 -21.113 1.00 75.06 766 LYS A O 1
ATOM 6077 N N . SER A 1 767 ? 9.491 26.877 -20.574 1.00 67.62 767 SER A N 1
ATOM 6078 C CA . SER A 1 767 ? 10.548 27.588 -21.297 1.00 67.62 767 SER A CA 1
ATOM 6079 C C . SER A 1 767 ? 10.425 27.380 -22.812 1.00 67.62 767 SER A C 1
ATOM 6081 O O . SER A 1 767 ? 9.641 26.552 -23.282 1.00 67.62 767 SER A O 1
ATOM 6083 N N . SER A 1 768 ? 11.247 28.090 -23.592 1.00 60.25 768 SER A N 1
ATOM 6084 C CA . SER A 1 768 ? 11.395 27.854 -25.037 1.00 60.25 768 SER A CA 1
ATOM 6085 C C . SER A 1 768 ? 11.783 26.407 -25.379 1.00 60.25 768 SER A C 1
ATOM 6087 O O . SER A 1 768 ? 11.446 25.931 -26.455 1.00 60.25 768 SER A O 1
ATOM 6089 N N . GLU A 1 769 ? 12.420 25.687 -24.449 1.00 60.94 769 GLU A N 1
ATOM 6090 C CA . GLU A 1 769 ? 12.790 24.266 -24.561 1.00 60.94 769 GLU A CA 1
ATOM 6091 C C . GLU A 1 769 ? 11.721 23.305 -24.002 1.00 60.94 769 GLU A C 1
ATOM 6093 O O . GLU A 1 769 ? 12.011 22.142 -23.739 1.00 60.94 769 GLU A O 1
ATOM 6098 N N . GLN A 1 770 ? 10.494 23.775 -23.753 1.00 62.16 770 GLN A N 1
ATOM 6099 C CA . GLN A 1 770 ? 9.389 22.977 -23.195 1.00 62.16 770 GLN A CA 1
ATOM 6100 C C . GLN A 1 770 ? 9.624 22.408 -21.780 1.00 62.16 770 GLN A C 1
ATOM 6102 O O . GLN A 1 770 ? 8.841 21.578 -21.315 1.00 62.16 770 GLN A O 1
ATOM 6107 N N . LYS A 1 771 ? 10.638 22.885 -21.048 1.00 58.47 771 LYS A N 1
ATOM 6108 C CA . LYS A 1 771 ? 10.872 22.531 -19.636 1.00 58.47 771 LYS A CA 1
ATOM 6109 C C . LYS A 1 771 ? 10.081 23.456 -18.717 1.00 58.47 771 LYS A C 1
ATOM 6111 O O . LYS A 1 771 ? 10.036 24.662 -18.951 1.00 58.47 771 LYS A O 1
ATOM 6116 N N . TRP A 1 772 ? 9.483 22.919 -17.659 1.00 72.81 772 TRP A N 1
ATOM 6117 C CA . TRP A 1 772 ? 8.819 23.740 -16.647 1.00 72.81 772 TRP A CA 1
ATOM 6118 C C . TRP A 1 772 ? 9.843 24.540 -15.845 1.00 72.81 772 TRP A C 1
ATOM 6120 O O . TRP A 1 772 ? 10.828 23.998 -15.351 1.00 72.81 772 TRP A O 1
ATOM 6130 N N . VAL A 1 773 ? 9.596 25.837 -15.711 1.00 74.12 773 VAL A N 1
ATOM 6131 C CA . VAL A 1 773 ? 10.367 26.742 -14.864 1.00 74.12 773 VAL A CA 1
ATOM 6132 C C . VAL A 1 773 ? 9.394 27.386 -13.890 1.00 74.12 773 VAL A C 1
ATOM 6134 O O . VAL 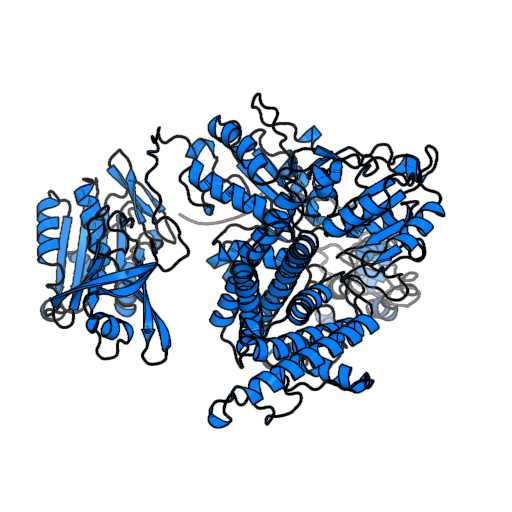A 1 773 ? 8.346 27.873 -14.314 1.00 74.12 773 VAL A O 1
ATOM 6137 N N . SER A 1 774 ? 9.750 27.400 -12.605 1.00 82.94 774 SER A N 1
ATOM 6138 C CA . SER A 1 774 ? 8.911 27.964 -11.545 1.00 82.94 774 SER A CA 1
ATOM 6139 C C . SER A 1 774 ? 9.652 29.023 -10.739 1.00 82.94 774 SER A C 1
ATOM 6141 O O . SER A 1 774 ? 10.860 28.901 -10.519 1.00 82.94 774 SER A O 1
ATOM 6143 N N . ARG A 1 775 ? 8.956 30.064 -10.281 1.00 82.00 775 ARG A N 1
ATOM 6144 C CA . ARG A 1 775 ? 9.511 31.101 -9.397 1.00 82.00 775 ARG A CA 1
ATOM 6145 C C . ARG A 1 775 ? 8.469 31.592 -8.398 1.00 82.00 775 ARG A C 1
ATOM 6147 O O . ARG A 1 775 ? 7.303 31.753 -8.747 1.00 82.00 775 ARG A O 1
ATOM 6154 N N . ALA A 1 776 ? 8.918 31.839 -7.172 1.00 84.06 776 ALA A N 1
ATOM 6155 C CA . ALA A 1 776 ? 8.104 32.423 -6.118 1.00 84.06 776 ALA A CA 1
ATOM 6156 C C . ALA A 1 776 ? 7.998 33.945 -6.286 1.00 84.06 776 ALA A C 1
ATOM 6158 O O . ALA A 1 776 ? 8.991 34.612 -6.587 1.00 84.06 776 ALA A O 1
ATOM 6159 N N . TYR A 1 777 ? 6.804 34.486 -6.061 1.00 87.44 777 TYR A N 1
ATOM 6160 C CA . TYR A 1 777 ? 6.542 35.921 -6.012 1.00 87.44 777 TYR A CA 1
ATOM 6161 C C . TYR A 1 777 ? 5.584 36.233 -4.866 1.00 87.44 777 TYR A C 1
ATOM 6163 O O . TYR A 1 777 ? 4.573 35.550 -4.693 1.00 87.44 777 TYR A O 1
ATOM 6171 N N . THR A 1 778 ? 5.881 37.284 -4.100 1.00 87.56 778 THR A N 1
ATOM 6172 C CA . THR A 1 778 ? 4.963 37.802 -3.081 1.00 87.56 778 THR A CA 1
ATOM 6173 C C . THR A 1 778 ? 4.073 38.883 -3.697 1.00 87.56 778 THR A C 1
ATOM 6175 O O . THR A 1 778 ? 4.589 39.840 -4.279 1.00 87.56 778 THR A O 1
ATOM 6178 N N . PRO A 1 779 ? 2.745 38.744 -3.608 1.00 88.62 779 PRO A N 1
ATOM 6179 C CA . PRO A 1 779 ? 1.814 39.755 -4.099 1.00 88.62 779 PRO A CA 1
ATOM 6180 C C . PRO A 1 779 ? 1.847 41.057 -3.292 1.00 88.62 779 PRO A C 1
ATOM 6182 O O . PRO A 1 779 ? 2.222 41.065 -2.128 1.00 88.62 779 PRO A O 1
ATOM 6185 N N . ILE A 1 780 ? 1.423 42.165 -3.887 1.00 86.62 780 ILE A N 1
ATOM 6186 C CA . ILE A 1 780 ? 1.278 43.474 -3.216 1.00 86.62 780 ILE A CA 1
ATOM 6187 C C . ILE A 1 780 ? -0.184 43.896 -3.036 1.00 86.62 780 ILE A C 1
ATOM 6189 O O . ILE A 1 780 ? -0.473 44.969 -2.509 1.00 86.62 780 ILE A O 1
ATOM 6193 N N . THR A 1 781 ? -1.105 43.055 -3.498 1.00 85.50 781 THR A N 1
ATOM 6194 C CA . THR A 1 781 ? -2.552 43.237 -3.378 1.00 85.50 781 THR A CA 1
ATOM 6195 C C . THR A 1 781 ? -2.995 43.144 -1.927 1.00 85.50 781 THR A C 1
ATOM 6197 O O . THR A 1 781 ? -2.430 42.378 -1.143 1.00 85.50 781 THR A O 1
ATOM 6200 N N . LYS A 1 782 ? -4.028 43.912 -1.567 1.00 76.81 782 LYS A N 1
ATOM 6201 C CA . LYS A 1 782 ? -4.569 43.892 -0.208 1.00 76.81 782 LYS A CA 1
ATOM 6202 C C . LYS A 1 782 ? -5.155 42.516 0.101 1.00 76.81 782 LYS A C 1
ATOM 6204 O O . LYS A 1 782 ? -5.823 41.902 -0.729 1.00 76.81 782 LYS A O 1
ATOM 6209 N N . ILE A 1 783 ? -4.939 42.047 1.326 1.00 72.00 783 ILE A N 1
ATOM 6210 C CA . ILE A 1 783 ? -5.475 40.764 1.785 1.00 72.00 783 ILE A CA 1
ATOM 6211 C C . ILE A 1 783 ? -7.009 40.815 1.742 1.00 72.00 783 ILE A C 1
ATOM 6213 O O . ILE A 1 783 ? -7.622 41.715 2.322 1.00 72.00 783 ILE A O 1
ATOM 6217 N N . GLY A 1 784 ? -7.617 39.835 1.066 1.00 68.31 784 GLY A N 1
ATOM 6218 C CA . GLY A 1 784 ? -9.070 39.723 0.904 1.00 68.31 784 GLY A CA 1
ATOM 6219 C C . GLY A 1 784 ? -9.638 40.379 -0.359 1.00 68.31 784 GLY A C 1
ATOM 6220 O O . GLY A 1 784 ? -10.855 40.366 -0.540 1.00 68.31 784 GLY A O 1
ATOM 6221 N N . GLU A 1 785 ? -8.798 40.935 -1.235 1.00 77.38 785 GLU A N 1
ATOM 6222 C CA . GLU A 1 785 ? -9.232 41.426 -2.548 1.00 77.38 785 GLU A CA 1
ATOM 6223 C C . GLU A 1 785 ? -9.699 40.265 -3.452 1.00 77.38 785 GLU A C 1
ATOM 6225 O O . GLU A 1 785 ? -9.197 39.138 -3.367 1.00 77.38 785 GLU A O 1
ATOM 6230 N N . GLN A 1 786 ? -10.712 40.529 -4.284 1.00 80.50 786 GLN A N 1
ATOM 6231 C CA . GLN A 1 786 ? -11.366 39.529 -5.134 1.00 80.50 786 GLN A CA 1
ATOM 6232 C C . GLN A 1 786 ? -10.942 39.650 -6.596 1.00 80.50 786 GLN A C 1
ATOM 6234 O O . GLN A 1 786 ? -10.737 40.742 -7.122 1.00 80.50 786 GLN A O 1
ATOM 6239 N N . GLY A 1 787 ? -10.860 38.504 -7.266 1.00 81.62 787 GLY A N 1
ATOM 6240 C CA . GLY A 1 787 ? -10.783 38.374 -8.717 1.00 81.62 787 GLY A CA 1
ATOM 6241 C C . GLY A 1 787 ? -9.418 38.662 -9.332 1.00 81.62 787 GLY A C 1
ATOM 6242 O O . GLY A 1 787 ? -9.136 38.137 -10.411 1.00 81.62 787 GLY A O 1
ATOM 6243 N N . GLN A 1 788 ? -8.549 39.438 -8.678 1.00 90.50 788 GLN A N 1
ATOM 6244 C CA . GLN A 1 788 ? -7.236 39.812 -9.206 1.00 90.50 788 GLN A CA 1
ATOM 6245 C C . GLN A 1 788 ? -6.175 39.943 -8.113 1.00 90.50 788 GLN A C 1
ATOM 6247 O O . GLN A 1 788 ? -6.483 40.143 -6.941 1.00 90.50 788 GLN A O 1
ATOM 6252 N N . PHE A 1 789 ? -4.911 39.848 -8.519 1.00 91.44 789 PHE A N 1
ATOM 6253 C CA . PHE A 1 789 ? -3.762 40.147 -7.677 1.00 91.44 789 PHE A CA 1
ATOM 6254 C C . PHE A 1 789 ? -2.591 40.704 -8.497 1.00 91.44 789 PHE A C 1
ATOM 6256 O O . PHE A 1 789 ? -2.533 40.575 -9.719 1.00 91.44 789 PHE A O 1
ATOM 6263 N N . GLU A 1 790 ? -1.645 41.343 -7.824 1.00 92.19 790 GLU A N 1
ATOM 6264 C CA . GLU A 1 790 ? -0.531 42.085 -8.401 1.00 92.19 790 GLU A CA 1
ATOM 6265 C C . GLU A 1 790 ? 0.775 41.649 -7.739 1.00 92.19 790 GLU A C 1
ATOM 6267 O O . GLU A 1 790 ? 0.828 41.488 -6.521 1.00 92.19 790 GLU A O 1
ATOM 6272 N N . ILE A 1 791 ? 1.827 41.452 -8.533 1.00 92.25 791 ILE A N 1
ATOM 6273 C CA . ILE A 1 791 ? 3.178 41.101 -8.072 1.00 92.25 791 ILE A CA 1
ATOM 6274 C C . ILE A 1 791 ? 4.212 42.073 -8.646 1.00 92.25 791 ILE A C 1
ATOM 6276 O O . ILE A 1 791 ? 4.017 42.656 -9.713 1.00 92.25 791 ILE A O 1
ATOM 6280 N N . ILE A 1 792 ? 5.353 42.191 -7.969 1.00 89.62 792 ILE A N 1
ATOM 6281 C CA . ILE A 1 792 ? 6.511 42.955 -8.445 1.00 89.62 792 ILE A CA 1
ATOM 6282 C C . ILE A 1 792 ? 7.579 41.986 -8.960 1.00 89.62 792 ILE A C 1
ATOM 6284 O O . ILE A 1 792 ? 8.017 41.082 -8.248 1.00 89.62 792 ILE A O 1
ATOM 6288 N N . VAL A 1 793 ? 8.033 42.193 -10.195 1.00 88.19 793 VAL A N 1
ATOM 6289 C CA . VAL A 1 793 ? 8.997 41.331 -10.889 1.00 88.19 793 VAL A CA 1
ATOM 6290 C C . VAL A 1 793 ? 10.208 42.147 -11.324 1.00 88.19 793 VAL A C 1
ATOM 6292 O O . VAL A 1 793 ? 10.106 43.020 -12.187 1.00 88.19 793 VAL A O 1
ATOM 6295 N N . LYS A 1 794 ? 11.386 41.825 -10.780 1.00 84.75 794 LYS A N 1
ATOM 6296 C CA . LYS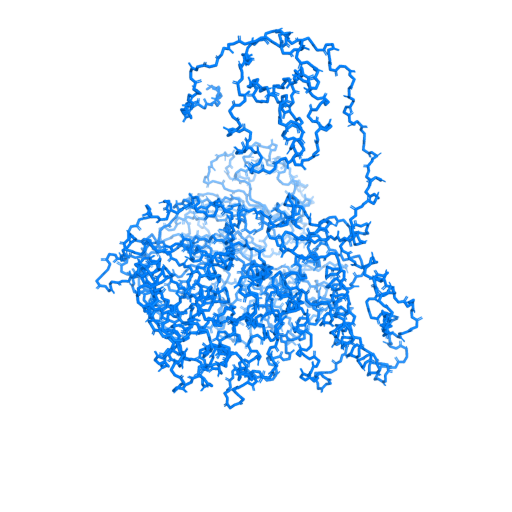 A 1 794 ? 12.666 42.303 -11.316 1.00 84.75 794 LYS A CA 1
ATOM 6297 C C . LYS A 1 794 ? 13.145 41.383 -12.433 1.00 84.75 794 LYS A C 1
ATOM 6299 O O . LYS A 1 794 ? 13.190 40.165 -12.268 1.00 84.75 794 LYS A O 1
ATOM 6304 N N . VAL A 1 795 ? 13.504 41.971 -13.566 1.00 82.38 795 VAL A N 1
ATOM 6305 C CA . VAL A 1 795 ? 13.929 41.258 -14.767 1.00 82.38 795 VAL A CA 1
ATOM 6306 C C . VAL A 1 795 ? 15.440 41.307 -14.881 1.00 82.38 795 VAL A C 1
ATOM 6308 O O . VAL A 1 795 ? 16.047 42.374 -14.948 1.00 82.38 795 VAL A O 1
ATOM 6311 N N . TYR A 1 796 ? 16.042 40.124 -14.909 1.00 76.75 796 TYR A N 1
ATOM 6312 C CA . TYR A 1 796 ? 17.478 39.941 -15.079 1.00 76.75 796 TYR A CA 1
ATOM 6313 C C . TYR A 1 796 ? 17.778 39.575 -16.534 1.00 76.75 796 TYR A C 1
ATOM 6315 O O . TYR A 1 796 ? 16.997 38.851 -17.151 1.00 76.75 796 TYR A O 1
ATOM 6323 N N . GLN A 1 797 ? 18.901 40.050 -17.081 1.00 69.12 797 GLN A N 1
ATOM 6324 C CA . GLN A 1 797 ? 19.262 39.862 -18.496 1.00 69.12 797 GLN A CA 1
ATOM 6325 C C . GLN A 1 797 ? 19.268 38.379 -18.914 1.00 69.12 797 GLN A C 1
ATOM 6327 O O . GLN A 1 797 ? 18.741 38.047 -19.967 1.00 69.12 797 GLN A O 1
ATOM 6332 N N . GLU A 1 798 ? 19.741 37.485 -18.041 1.00 69.94 798 GLU A N 1
ATOM 6333 C CA . GLU A 1 798 ? 19.753 36.025 -18.257 1.00 69.94 798 GLU A CA 1
ATOM 6334 C C . GLU A 1 798 ? 18.583 35.289 -17.564 1.00 69.94 798 GLU A C 1
ATOM 6336 O O . GLU A 1 798 ? 18.496 34.063 -17.561 1.00 69.94 798 GLU A O 1
ATOM 6341 N N . GLY A 1 799 ? 17.654 36.018 -16.938 1.00 71.12 799 GLY A N 1
ATOM 6342 C CA . GLY A 1 799 ? 16.579 35.431 -16.140 1.00 71.12 799 GLY A CA 1
ATOM 6343 C C . GLY A 1 799 ? 15.467 34.835 -17.001 1.00 71.12 799 GLY A C 1
ATOM 6344 O O . GLY A 1 799 ? 14.561 35.559 -17.411 1.00 71.12 799 GLY A O 1
ATOM 6345 N N . LEU A 1 800 ? 15.488 33.520 -17.232 1.00 71.94 800 LEU A N 1
ATOM 6346 C CA . LEU A 1 800 ? 14.519 32.817 -18.092 1.00 71.94 800 LEU A CA 1
ATOM 6347 C C . LEU A 1 800 ? 13.050 33.115 -17.731 1.00 71.94 800 LEU A C 1
ATOM 6349 O O . LEU A 1 800 ? 12.272 33.536 -18.584 1.00 71.94 800 LEU A O 1
ATOM 6353 N N . PHE A 1 801 ? 12.673 32.962 -16.456 1.00 82.31 801 PHE A N 1
ATOM 6354 C CA . PHE A 1 801 ? 11.283 33.147 -16.019 1.00 82.31 801 PHE A CA 1
ATOM 6355 C C . PHE A 1 801 ? 10.859 34.618 -15.938 1.00 82.31 801 PHE A C 1
ATOM 6357 O O . PHE A 1 801 ? 9.763 34.985 -16.350 1.00 82.31 801 PHE A O 1
ATOM 6364 N N . SER A 1 802 ? 11.745 35.490 -15.450 1.00 84.06 802 SER A N 1
ATOM 6365 C CA . SER A 1 802 ? 11.456 36.924 -15.384 1.00 84.06 802 SER A CA 1
ATOM 6366 C C . SER A 1 802 ? 11.315 37.540 -16.777 1.00 84.06 802 SER A C 1
ATOM 6368 O O . SER A 1 802 ? 10.480 38.419 -16.969 1.00 84.06 802 SER A O 1
ATOM 6370 N N . ASN A 1 803 ? 12.082 37.058 -17.763 1.00 83.38 803 ASN A N 1
ATOM 6371 C CA . ASN A 1 803 ? 11.919 37.459 -19.161 1.00 83.38 803 ASN A CA 1
ATOM 6372 C C . ASN A 1 803 ? 10.634 36.888 -19.775 1.00 83.38 803 ASN A C 1
ATOM 6374 O O . ASN A 1 803 ? 9.978 37.596 -20.538 1.00 83.38 803 ASN A O 1
ATOM 6378 N N . PHE A 1 804 ? 10.230 35.663 -19.415 1.00 87.81 804 PHE A N 1
ATOM 6379 C CA . PHE A 1 804 ? 8.919 35.124 -19.794 1.00 87.81 804 PHE A CA 1
ATOM 6380 C C . PHE A 1 804 ? 7.788 36.040 -19.308 1.00 87.81 804 PHE A C 1
ATOM 6382 O O . PHE A 1 804 ? 7.006 36.515 -20.130 1.00 87.81 804 PHE A O 1
ATOM 6389 N N . LEU A 1 805 ? 7.760 36.374 -18.011 1.00 89.31 805 LEU A N 1
ATOM 6390 C CA . LEU A 1 805 ? 6.761 37.287 -17.446 1.00 89.31 805 LEU A CA 1
ATOM 6391 C C . LEU A 1 805 ? 6.823 38.663 -18.122 1.00 89.31 805 LEU A C 1
ATOM 6393 O O . LEU A 1 805 ? 5.804 39.166 -18.596 1.00 89.31 805 LEU A O 1
ATOM 6397 N N . LYS A 1 806 ? 8.025 39.241 -18.279 1.00 89.81 806 LYS A N 1
ATOM 6398 C CA . LYS A 1 806 ? 8.213 40.525 -18.975 1.00 89.81 806 LYS A CA 1
ATOM 6399 C C . LYS A 1 806 ? 7.618 40.517 -20.376 1.00 89.81 806 LYS A C 1
ATOM 6401 O O . LYS A 1 806 ? 7.141 41.560 -20.804 1.00 89.81 806 LYS A O 1
ATOM 6406 N N . ASN A 1 807 ? 7.624 39.397 -21.090 1.00 90.62 807 ASN A N 1
ATOM 6407 C CA . ASN A 1 807 ? 7.147 39.311 -22.470 1.00 90.62 807 ASN A CA 1
ATOM 6408 C C . ASN A 1 807 ? 5.698 38.818 -22.603 1.00 90.62 807 ASN A C 1
ATOM 6410 O O . ASN A 1 807 ? 5.213 38.694 -23.729 1.00 90.62 807 ASN A O 1
ATOM 6414 N N . MET A 1 808 ? 4.985 38.593 -21.492 1.00 92.06 808 MET A N 1
ATOM 6415 C CA . MET A 1 808 ? 3.581 38.185 -21.540 1.00 92.06 808 MET A CA 1
ATOM 6416 C C . MET A 1 808 ? 2.705 39.228 -22.242 1.00 92.06 808 MET A C 1
ATOM 6418 O O . MET A 1 808 ? 2.885 40.447 -22.086 1.00 92.06 808 MET A O 1
ATOM 6422 N N . LYS A 1 809 ? 1.746 38.722 -23.020 1.00 92.50 809 LYS A N 1
ATOM 6423 C CA . LYS A 1 809 ? 0.702 39.499 -23.700 1.00 92.50 809 LYS A CA 1
ATOM 6424 C C . LYS A 1 809 ? -0.588 39.451 -22.889 1.00 92.50 809 LYS A C 1
ATOM 6426 O O . LYS A 1 809 ? -0.851 38.453 -22.227 1.00 92.50 809 LYS A O 1
ATOM 6431 N N . LYS A 1 810 ? -1.389 40.517 -22.948 1.00 94.44 810 LYS A N 1
ATOM 6432 C CA . LYS A 1 810 ? -2.692 40.587 -22.267 1.00 94.44 810 LYS A CA 1
ATOM 6433 C C . LYS A 1 810 ? -3.529 39.328 -22.549 1.00 94.44 810 LYS A C 1
ATOM 6435 O O . LYS A 1 810 ? -3.506 38.818 -23.666 1.00 94.44 810 LYS A O 1
ATOM 6440 N N . ASP A 1 811 ? -4.214 38.842 -21.518 1.00 90.94 811 ASP A N 1
ATOM 6441 C CA . ASP A 1 811 ? -5.034 37.624 -21.477 1.00 90.94 811 ASP A CA 1
ATOM 6442 C C . ASP A 1 811 ? -4.263 36.297 -21.631 1.00 90.94 811 ASP A C 1
ATOM 6444 O O . ASP A 1 811 ? -4.864 35.224 -21.546 1.00 90.94 811 ASP A O 1
ATOM 6448 N N . GLN A 1 812 ? -2.933 36.332 -21.787 1.00 93.00 812 GLN A N 1
ATOM 6449 C CA . GLN A 1 812 ? -2.103 35.129 -21.786 1.00 93.00 812 GLN A CA 1
ATOM 6450 C C . GLN A 1 812 ? -2.141 34.450 -20.414 1.00 93.00 812 GLN A C 1
ATOM 6452 O O . GLN A 1 812 ? -2.024 35.104 -19.375 1.00 93.00 812 GLN A O 1
ATOM 6457 N N . LEU A 1 813 ? -2.271 33.123 -20.424 1.00 91.31 813 LEU A N 1
ATOM 6458 C CA . LEU A 1 813 ? -2.315 32.319 -19.210 1.00 91.31 813 LEU A CA 1
ATOM 6459 C C . LEU A 1 813 ? -0.913 32.022 -18.674 1.00 91.31 813 LEU A C 1
ATOM 6461 O O . LEU A 1 813 ? 0.019 31.735 -19.430 1.00 91.31 813 LEU A O 1
ATOM 6465 N N . VAL A 1 814 ? -0.799 32.048 -17.352 1.00 92.38 814 VAL A N 1
ATOM 6466 C CA . VAL A 1 814 ? 0.311 31.479 -16.583 1.00 92.38 814 VAL A CA 1
ATOM 6467 C C . VAL A 1 814 ? -0.274 30.724 -15.399 1.00 92.38 814 VAL A C 1
ATOM 6469 O O . VAL A 1 814 ? -1.371 31.037 -14.942 1.00 92.38 814 VAL A O 1
ATOM 6472 N N . GLU A 1 815 ? 0.420 29.701 -14.926 1.00 90.62 815 GLU A N 1
ATOM 6473 C CA . GLU A 1 815 ? -0.059 28.884 -13.821 1.00 90.62 815 GLU A CA 1
ATOM 6474 C C . GLU A 1 815 ? 0.514 29.364 -12.491 1.00 90.62 815 GLU A C 1
ATOM 6476 O O . GLU A 1 815 ? 1.690 29.727 -12.407 1.00 90.62 815 GLU A O 1
ATOM 6481 N N . VAL A 1 816 ? -0.319 29.345 -11.453 1.00 88.38 816 VAL A N 1
ATOM 6482 C CA . VAL A 1 816 ? 0.001 29.832 -10.111 1.00 88.38 816 VAL A CA 1
ATOM 6483 C C . VAL A 1 816 ? -0.461 28.830 -9.062 1.00 88.38 816 VAL A C 1
ATOM 6485 O O . VAL A 1 816 ? -1.553 28.283 -9.160 1.00 88.38 816 VAL A O 1
ATOM 6488 N N . GLN A 1 817 ? 0.367 28.609 -8.049 1.00 85.25 817 GLN A N 1
ATOM 6489 C CA . GLN A 1 817 ? 0.072 27.801 -6.870 1.00 85.25 817 GLN A CA 1
ATOM 6490 C C . GLN A 1 817 ? 0.242 28.653 -5.608 1.00 85.25 817 GLN A C 1
ATOM 6492 O O . GLN A 1 817 ? 1.186 29.438 -5.505 1.00 85.25 817 GLN A O 1
ATOM 6497 N N . GLY A 1 818 ? -0.658 28.494 -4.641 1.00 77.00 818 GLY A N 1
ATOM 6498 C CA . GLY A 1 818 ? -0.572 29.125 -3.326 1.00 77.00 818 GLY A CA 1
ATOM 6499 C C . GLY A 1 818 ? -1.842 28.906 -2.501 1.00 77.00 818 GLY A C 1
ATOM 6500 O O . GLY A 1 818 ? -2.830 28.419 -3.050 1.00 77.00 818 GLY A O 1
ATOM 6501 N N . PRO A 1 819 ? -1.838 29.262 -1.206 1.00 80.31 819 PRO A N 1
ATOM 6502 C CA . PRO A 1 819 ? -0.766 29.953 -0.482 1.00 80.31 819 PRO A CA 1
ATOM 6503 C C . PRO A 1 819 ? 0.474 29.073 -0.205 1.00 80.31 819 PRO A C 1
ATOM 6505 O O . PRO A 1 819 ? 0.342 27.898 0.124 1.00 80.31 819 PRO A O 1
ATOM 6508 N N . CYS A 1 820 ? 1.685 29.634 -0.328 1.00 72.50 820 CYS A N 1
ATOM 6509 C CA . CYS A 1 820 ? 2.967 28.960 -0.058 1.00 72.50 820 CYS A CA 1
ATOM 6510 C C . CYS A 1 820 ? 3.805 29.742 0.965 1.00 72.50 820 CYS A C 1
ATOM 6512 O O . CYS A 1 820 ? 3.685 30.957 1.071 1.00 72.50 820 CYS A O 1
ATOM 6514 N N . GLY A 1 821 ? 4.696 29.064 1.690 1.00 72.00 821 GLY A N 1
ATOM 6515 C CA . GLY A 1 821 ? 5.570 29.689 2.688 1.00 72.00 821 GLY A CA 1
ATOM 6516 C C . GLY A 1 821 ? 5.156 29.389 4.129 1.00 72.00 821 GLY A C 1
ATOM 6517 O O . GLY A 1 821 ? 3.979 29.238 4.453 1.00 72.00 821 GLY A O 1
ATOM 6518 N N . THR A 1 822 ? 6.170 29.270 4.978 1.00 73.56 822 THR A N 1
ATOM 6519 C CA . THR A 1 822 ? 6.120 28.782 6.366 1.00 73.56 822 THR A CA 1
ATOM 6520 C C . THR A 1 822 ? 6.166 29.905 7.401 1.00 73.56 822 THR A C 1
ATOM 6522 O O . THR A 1 822 ? 5.923 29.661 8.580 1.00 73.56 822 THR A O 1
ATOM 6525 N N . THR A 1 823 ? 6.473 31.137 6.977 1.00 82.50 823 THR A N 1
ATOM 6526 C CA . THR A 1 823 ? 6.488 32.310 7.857 1.00 82.50 823 THR A CA 1
ATOM 6527 C C . THR A 1 823 ? 5.148 33.028 7.781 1.00 82.50 823 THR A C 1
ATOM 6529 O O . THR A 1 823 ? 4.738 33.445 6.702 1.00 82.50 823 THR A O 1
ATOM 6532 N N . ILE A 1 824 ? 4.458 33.171 8.912 1.00 84.81 824 ILE A N 1
ATOM 6533 C CA . ILE A 1 824 ? 3.099 33.719 8.968 1.00 84.81 824 ILE A CA 1
ATOM 6534 C C . ILE A 1 824 ? 2.980 34.703 10.131 1.00 84.81 824 ILE A C 1
ATOM 6536 O O . ILE A 1 824 ? 3.200 34.338 11.284 1.00 84.81 824 ILE A O 1
ATOM 6540 N N . LEU A 1 825 ? 2.588 35.943 9.835 1.00 87.06 825 LEU A N 1
ATOM 6541 C CA . LEU A 1 825 ? 2.243 36.954 10.832 1.00 87.06 825 LEU A CA 1
ATOM 6542 C C . LEU A 1 825 ? 0.729 36.944 11.076 1.00 87.06 825 LEU A C 1
ATOM 6544 O O . LEU A 1 825 ? -0.061 37.152 10.158 1.00 87.06 825 LEU A O 1
ATOM 6548 N N . GLN A 1 826 ? 0.327 36.730 12.322 1.00 86.69 826 GLN A N 1
ATOM 6549 C CA . GLN A 1 826 ? -1.064 36.650 12.759 1.00 86.69 826 GLN A CA 1
ATOM 6550 C C . GLN A 1 826 ? -1.331 37.626 13.907 1.00 86.69 826 GLN A C 1
ATOM 6552 O O . GLN A 1 826 ? -0.415 38.139 14.553 1.00 86.69 826 GLN A O 1
ATOM 6557 N N . SER A 1 827 ? -2.612 37.864 14.180 1.00 82.75 827 SER A N 1
ATOM 6558 C CA . SER A 1 827 ? -3.046 38.635 15.340 1.00 82.75 827 SER A CA 1
ATOM 6559 C C . SER A 1 827 ? -4.287 38.039 15.982 1.00 82.75 827 SER A C 1
ATOM 6561 O O . SER A 1 827 ? -5.197 37.634 15.258 1.00 82.75 827 SER A O 1
ATOM 6563 N N . ASP A 1 828 ? -4.358 38.064 17.309 1.00 77.12 828 ASP A N 1
ATOM 6564 C CA . ASP A 1 828 ? -5.569 37.695 18.046 1.00 77.12 828 ASP A CA 1
ATOM 6565 C C . ASP A 1 828 ? -6.602 38.845 18.099 1.00 77.12 828 ASP A C 1
ATOM 6567 O O . ASP A 1 828 ? -6.351 39.971 17.654 1.00 77.12 828 ASP A O 1
ATOM 6571 N N . GLU A 1 829 ? -7.781 38.578 18.670 1.00 72.50 829 GLU A N 1
ATOM 6572 C CA . GLU A 1 829 ? -8.853 39.575 18.852 1.00 72.50 829 GLU A CA 1
ATOM 6573 C C . GLU A 1 829 ? -8.446 40.749 19.759 1.00 72.50 829 GLU A C 1
ATOM 6575 O O . GLU A 1 829 ? -9.020 41.838 19.685 1.00 72.50 829 GLU A O 1
ATOM 6580 N N . ARG A 1 830 ? -7.424 40.551 20.601 1.00 76.06 830 ARG A N 1
ATOM 6581 C CA . ARG A 1 830 ? -6.837 41.570 21.481 1.00 76.06 830 ARG A CA 1
ATOM 6582 C C . ARG A 1 830 ? -5.686 42.323 20.808 1.00 76.06 830 ARG A C 1
ATOM 6584 O O . ARG A 1 830 ? -5.022 43.115 21.476 1.00 76.06 830 ARG A O 1
ATOM 6591 N N . LYS A 1 831 ? -5.479 42.124 19.498 1.00 77.12 831 LYS A N 1
ATOM 6592 C CA . LYS A 1 831 ? -4.428 42.737 18.668 1.00 77.12 831 LYS A CA 1
ATOM 6593 C C . LYS A 1 831 ? -3.001 42.358 19.080 1.00 77.12 831 LYS A C 1
ATOM 6595 O O . LYS A 1 831 ? -2.057 43.035 18.661 1.00 77.12 831 LYS A O 1
ATOM 6600 N N . LYS A 1 832 ? -2.824 41.294 19.871 1.00 80.19 832 LYS A N 1
ATOM 6601 C CA . LYS A 1 832 ? -1.504 40.718 20.138 1.00 80.19 832 LYS A CA 1
ATOM 6602 C C . LYS A 1 832 ? -1.012 40.003 18.900 1.00 80.19 832 LYS A C 1
ATOM 6604 O O . LYS A 1 832 ? -1.784 39.350 18.202 1.00 80.19 832 LYS A O 1
ATOM 6609 N N . VAL A 1 833 ? 0.281 40.132 18.646 1.00 87.88 833 VAL A N 1
ATOM 6610 C CA . VAL A 1 833 ? 0.898 39.627 17.427 1.00 87.88 833 VAL A CA 1
ATOM 6611 C C . VAL A 1 833 ? 1.567 38.291 17.687 1.00 87.88 833 VAL A C 1
ATOM 6613 O O . VAL A 1 833 ? 2.287 38.127 18.673 1.00 87.88 833 VAL A O 1
ATOM 6616 N N . LYS A 1 834 ? 1.333 37.358 16.769 1.00 89.06 834 LYS A N 1
ATOM 6617 C CA . LYS A 1 834 ? 2.001 36.066 16.705 1.00 89.06 834 LYS A CA 1
ATOM 6618 C C . LYS A 1 834 ? 2.764 35.978 15.390 1.00 89.06 834 LYS A C 1
ATOM 6620 O O . LYS A 1 834 ? 2.185 36.228 14.336 1.00 89.06 834 LYS A O 1
ATOM 6625 N N . LEU A 1 835 ? 4.046 35.639 15.438 1.00 87.44 835 LEU A N 1
ATOM 6626 C CA . LEU A 1 835 ? 4.837 35.338 14.246 1.00 87.44 835 LEU A CA 1
ATOM 6627 C C . LEU A 1 835 ? 5.212 33.861 14.286 1.00 87.44 835 LEU A C 1
ATOM 6629 O O . LEU A 1 835 ? 5.906 33.413 15.192 1.00 87.44 835 LEU A O 1
ATOM 6633 N N . ILE A 1 836 ? 4.759 33.107 13.296 1.00 84.38 836 ILE A N 1
ATOM 6634 C CA . ILE A 1 836 ? 5.143 31.712 13.098 1.00 84.38 836 ILE A CA 1
ATOM 6635 C C . ILE A 1 836 ? 6.260 31.693 12.060 1.00 84.38 836 ILE A C 1
ATOM 6637 O O . ILE A 1 836 ? 6.167 32.378 11.045 1.00 84.38 836 ILE A O 1
ATOM 6641 N N . SER A 1 837 ? 7.314 30.927 12.313 1.00 80.06 837 SER A N 1
ATOM 6642 C CA . SER A 1 837 ? 8.408 30.654 11.379 1.00 80.06 837 SER A CA 1
ATOM 6643 C C . SER A 1 837 ? 8.724 29.156 11.376 1.00 80.06 837 SER A C 1
ATOM 6645 O O . SER A 1 837 ? 8.193 28.407 12.192 1.00 80.06 837 SER A O 1
ATOM 6647 N N . GLU A 1 838 ? 9.623 28.708 10.498 1.00 68.38 838 GLU A N 1
ATOM 6648 C CA . GLU A 1 838 ? 10.022 27.290 10.412 1.00 68.38 838 GLU A CA 1
ATOM 6649 C C . GLU A 1 838 ? 10.607 26.727 11.706 1.00 68.38 838 GLU A C 1
ATOM 6651 O O . GLU A 1 838 ? 10.496 25.531 11.960 1.00 68.38 838 GLU A O 1
ATOM 6656 N N . LYS A 1 839 ? 11.265 27.580 12.497 1.00 69.44 839 LYS A N 1
ATOM 6657 C CA . LYS A 1 839 ? 12.023 27.156 13.677 1.00 69.44 839 LYS A CA 1
ATOM 6658 C C . LYS A 1 839 ? 11.332 27.513 14.983 1.00 69.44 839 LYS A C 1
ATOM 6660 O O . LYS A 1 839 ? 11.458 26.765 15.942 1.00 69.44 839 LYS A O 1
ATOM 6665 N N . ASN A 1 840 ? 10.614 28.635 15.006 1.00 77.06 840 ASN A N 1
ATOM 6666 C CA . ASN A 1 840 ? 10.104 29.241 16.230 1.00 77.06 840 ASN A CA 1
ATOM 6667 C C . ASN A 1 840 ? 8.704 29.825 16.038 1.00 77.06 840 ASN A C 1
ATOM 6669 O O . ASN A 1 840 ? 8.344 30.293 14.952 1.00 77.06 840 ASN A O 1
ATOM 6673 N N . ASN A 1 841 ? 7.954 29.857 17.135 1.00 85.44 841 ASN A N 1
ATOM 6674 C CA . ASN A 1 841 ? 6.679 30.544 17.256 1.00 85.44 841 ASN A CA 1
ATOM 6675 C C . ASN A 1 841 ? 6.816 31.660 18.303 1.00 85.44 841 ASN A C 1
ATOM 6677 O O . ASN A 1 841 ? 7.035 31.376 19.479 1.00 85.44 841 ASN A O 1
ATOM 6681 N N . TYR A 1 842 ? 6.696 32.912 17.869 1.00 85.25 842 TYR A N 1
ATOM 6682 C CA . TYR A 1 842 ? 6.829 34.094 18.716 1.00 85.25 842 TYR A CA 1
ATOM 6683 C C . TYR A 1 842 ? 5.449 34.609 19.092 1.00 85.25 842 TYR A C 1
ATOM 6685 O O . TYR A 1 842 ? 4.672 35.003 18.220 1.00 85.25 842 TYR A O 1
ATOM 6693 N N . GLU A 1 843 ? 5.154 34.638 20.387 1.00 85.75 843 GLU A N 1
ATOM 6694 C CA . GLU A 1 843 ? 3.875 35.109 20.914 1.00 85.75 843 GLU A CA 1
ATOM 6695 C C . GLU A 1 843 ? 4.014 36.469 21.600 1.00 85.75 843 GLU A C 1
ATOM 6697 O O . GLU A 1 843 ? 5.041 36.777 22.202 1.00 85.75 843 GLU A O 1
ATOM 6702 N N . ASP A 1 844 ? 2.957 37.283 21.525 1.00 86.00 844 ASP A N 1
ATOM 6703 C CA . ASP A 1 844 ? 2.918 38.639 22.096 1.00 86.00 844 ASP A CA 1
ATOM 6704 C C . ASP A 1 844 ? 4.088 39.521 21.619 1.00 86.00 844 ASP A C 1
ATOM 6706 O O . ASP A 1 844 ? 4.672 40.285 22.393 1.00 86.00 844 ASP A O 1
ATOM 6710 N N . LEU A 1 845 ? 4.422 39.411 20.329 1.00 88.69 845 LEU A N 1
ATOM 6711 C CA . LEU A 1 845 ? 5.511 40.148 19.696 1.00 88.69 845 LEU A CA 1
ATOM 6712 C C . LEU A 1 845 ? 5.285 41.663 19.826 1.00 88.69 845 LEU A C 1
ATOM 6714 O O . LEU A 1 845 ? 4.206 42.165 19.500 1.00 88.69 845 LEU A O 1
ATOM 6718 N N . LYS A 1 846 ? 6.308 42.395 20.285 1.00 89.56 846 LYS A N 1
ATOM 6719 C CA . LYS A 1 846 ? 6.246 43.849 20.525 1.00 89.56 846 LYS A CA 1
ATOM 6720 C C . LYS A 1 846 ? 7.012 44.671 19.504 1.00 89.56 846 LYS A C 1
ATOM 6722 O O . LYS A 1 846 ? 6.582 45.789 19.205 1.00 89.56 846 LYS A O 1
ATOM 6727 N N . SER A 1 847 ? 8.081 44.119 18.935 1.00 89.88 847 SER A N 1
ATOM 6728 C CA . SER A 1 847 ? 8.852 44.790 17.888 1.00 89.88 847 SER A CA 1
ATOM 6729 C C . SER A 1 847 ? 9.274 43.820 16.787 1.00 89.88 847 SER A C 1
ATOM 6731 O O . SER A 1 847 ? 9.634 42.674 17.049 1.00 89.88 847 SER A O 1
ATOM 6733 N N . LEU A 1 848 ? 9.263 44.295 15.545 1.00 91.25 848 LEU A N 1
ATOM 6734 C CA . LEU A 1 848 ? 9.671 43.538 14.371 1.00 91.25 848 LEU A CA 1
ATOM 6735 C C . LEU A 1 848 ? 10.627 44.372 13.513 1.00 91.25 848 LEU A C 1
ATOM 6737 O O . LEU A 1 848 ? 10.234 45.382 12.927 1.00 91.25 848 LEU A O 1
ATOM 6741 N N . ASN A 1 849 ? 11.882 43.938 13.426 1.00 91.50 849 ASN A N 1
ATOM 6742 C CA . ASN A 1 849 ? 12.874 44.512 12.525 1.00 91.50 849 ASN A CA 1
ATOM 6743 C C . ASN A 1 849 ? 12.835 43.746 11.196 1.00 91.50 849 ASN A C 1
ATOM 6745 O O . ASN A 1 849 ? 13.179 42.570 11.136 1.00 91.50 849 ASN A O 1
ATOM 6749 N N . LEU A 1 850 ? 12.416 44.406 10.123 1.00 92.19 850 LEU A N 1
ATOM 6750 C CA . LEU A 1 850 ? 12.360 43.871 8.767 1.00 92.19 850 LEU A CA 1
ATOM 6751 C C . LEU A 1 850 ? 13.580 44.377 7.994 1.00 92.19 850 LEU A C 1
ATOM 6753 O O . LEU A 1 850 ? 13.711 45.571 7.753 1.00 92.19 850 LEU A O 1
ATOM 6757 N N . ILE A 1 851 ? 14.490 43.493 7.599 1.00 91.94 851 ILE A N 1
ATOM 6758 C CA . ILE A 1 851 ? 15.741 43.838 6.916 1.00 91.94 851 ILE A CA 1
ATOM 6759 C C . ILE A 1 851 ? 15.689 43.253 5.509 1.00 91.94 851 ILE A C 1
ATOM 6761 O O . ILE A 1 851 ? 15.760 42.039 5.320 1.00 91.94 851 ILE A O 1
ATOM 6765 N N . SER A 1 852 ? 15.562 44.118 4.507 1.00 90.00 852 SER A N 1
ATOM 6766 C CA . SER A 1 852 ? 15.365 43.713 3.115 1.00 90.00 852 SER A CA 1
ATOM 6767 C C . SER A 1 852 ? 16.492 44.182 2.195 1.00 90.00 852 SER A C 1
ATOM 6769 O O . SER A 1 852 ? 16.978 45.306 2.311 1.00 90.00 852 SER A O 1
ATOM 6771 N N . GLY A 1 853 ? 16.903 43.307 1.275 1.00 85.38 853 GLY A N 1
ATOM 6772 C CA . GLY A 1 853 ? 17.905 43.563 0.245 1.00 85.38 853 GLY A CA 1
ATOM 6773 C C . GLY A 1 853 ? 17.330 43.441 -1.168 1.00 85.38 853 GLY A C 1
ATOM 6774 O O . GLY A 1 853 ? 16.922 42.360 -1.593 1.00 85.38 853 GLY A O 1
ATOM 6775 N N . GLY A 1 854 ? 17.357 44.522 -1.948 1.00 78.19 854 GLY A N 1
ATOM 6776 C CA . GLY A 1 854 ? 16.821 44.527 -3.314 1.00 78.19 854 GLY A CA 1
ATOM 6777 C C . GLY A 1 854 ? 15.287 44.571 -3.355 1.00 78.19 854 GLY A C 1
ATOM 6778 O O . GLY A 1 854 ? 14.669 45.326 -2.616 1.00 78.19 854 GLY A O 1
ATOM 6779 N N . THR A 1 855 ? 14.656 43.782 -4.235 1.00 76.94 855 THR A N 1
ATOM 6780 C CA . THR A 1 855 ? 13.183 43.736 -4.383 1.00 76.94 855 THR A CA 1
ATOM 6781 C C . THR A 1 855 ? 12.483 42.840 -3.363 1.00 76.94 855 THR A C 1
ATOM 6783 O O . THR A 1 855 ? 11.267 42.688 -3.422 1.00 76.94 855 THR A O 1
ATOM 6786 N N . SER A 1 856 ? 13.215 42.256 -2.409 1.00 79.62 856 SER A N 1
ATOM 6787 C CA . SER A 1 856 ? 12.624 41.475 -1.316 1.00 79.62 856 SER A CA 1
ATOM 6788 C C . SER A 1 856 ? 11.857 42.329 -0.300 1.00 79.62 856 SER A C 1
ATOM 6790 O O . SER A 1 856 ? 11.155 41.782 0.539 1.00 79.62 856 SER A O 1
ATOM 6792 N N . CYS A 1 857 ? 11.923 43.663 -0.381 1.00 83.06 857 CYS A N 1
ATOM 6793 C CA . CYS A 1 857 ? 11.072 44.551 0.418 1.00 83.06 857 CYS A CA 1
ATOM 6794 C C . CYS A 1 857 ? 9.570 44.293 0.195 1.00 83.06 857 CYS A C 1
ATOM 6796 O O . CYS A 1 857 ? 8.760 44.561 1.077 1.00 83.06 857 CYS A O 1
ATOM 6798 N N . VAL A 1 858 ? 9.202 43.712 -0.950 1.00 83.19 858 VAL A N 1
ATOM 6799 C CA . VAL A 1 858 ? 7.825 43.360 -1.318 1.00 83.19 858 VAL A CA 1
ATOM 6800 C C . VAL A 1 858 ? 7.198 42.364 -0.339 1.00 83.19 858 VAL A C 1
ATOM 6802 O O . VAL A 1 858 ? 6.029 42.508 0.005 1.00 83.19 858 VAL A O 1
ATOM 6805 N N . SER A 1 859 ? 7.955 41.384 0.164 1.00 80.44 859 SER A N 1
ATOM 6806 C CA . SER A 1 859 ? 7.406 40.445 1.149 1.00 80.44 859 SER A CA 1
ATOM 6807 C C . SER A 1 859 ? 7.151 41.099 2.505 1.00 80.44 859 SER A C 1
ATOM 6809 O O . SER A 1 859 ? 6.182 40.780 3.191 1.00 80.44 859 SER A O 1
ATOM 6811 N N . MET A 1 860 ? 7.973 42.089 2.846 1.00 87.50 860 MET A N 1
ATOM 6812 C CA . MET A 1 860 ? 7.839 42.878 4.068 1.00 87.50 860 MET A CA 1
ATOM 6813 C C . MET A 1 860 ? 6.677 43.870 3.983 1.00 87.50 860 MET A C 1
ATOM 6815 O O . MET A 1 860 ? 6.007 44.122 4.982 1.00 87.50 860 MET A O 1
ATOM 6819 N N . PHE A 1 861 ? 6.377 44.376 2.786 1.00 86.00 861 PHE A N 1
ATOM 6820 C CA . PHE A 1 861 ? 5.255 45.279 2.536 1.00 86.00 861 PHE A CA 1
ATOM 6821 C C . PHE A 1 861 ? 3.912 44.701 3.005 1.00 86.00 861 PHE A C 1
ATOM 6823 O O . PHE A 1 861 ? 3.171 45.393 3.703 1.00 86.00 861 PHE A O 1
ATOM 6830 N N . GLN A 1 862 ? 3.625 43.426 2.712 1.00 84.75 862 GLN A N 1
ATOM 6831 C CA . GLN A 1 862 ? 2.385 42.774 3.158 1.00 84.75 862 GLN A CA 1
ATOM 6832 C C . GLN A 1 862 ? 2.258 42.724 4.688 1.00 84.75 862 GLN A C 1
ATOM 6834 O O . GLN A 1 862 ? 1.173 42.943 5.227 1.00 84.75 862 GLN A O 1
ATOM 6839 N N . MET A 1 863 ? 3.359 42.465 5.400 1.00 87.75 863 MET A N 1
ATOM 6840 C CA . MET A 1 863 ? 3.365 42.428 6.866 1.00 87.75 863 MET A CA 1
ATOM 6841 C C . MET A 1 863 ? 3.085 43.813 7.461 1.00 87.75 863 MET A C 1
ATOM 6843 O O . MET A 1 863 ? 2.291 43.938 8.394 1.00 87.75 863 MET A O 1
ATOM 6847 N N . VAL A 1 864 ? 3.678 44.864 6.881 1.00 88.56 864 VAL A N 1
ATOM 6848 C CA . VAL A 1 864 ? 3.427 46.258 7.284 1.00 88.56 864 VAL A CA 1
ATOM 6849 C C . VAL A 1 864 ? 1.971 46.652 7.008 1.00 88.56 864 VAL A C 1
ATOM 6851 O O . VAL A 1 864 ? 1.308 47.208 7.886 1.00 88.56 864 VAL A O 1
ATOM 6854 N N . GLN A 1 865 ? 1.440 46.326 5.824 1.00 86.44 865 GLN A N 1
ATOM 6855 C CA . GLN A 1 865 ? 0.037 46.580 5.474 1.00 86.44 865 GLN A CA 1
ATOM 6856 C C . GLN A 1 865 ? -0.928 45.892 6.440 1.00 86.44 865 GLN A C 1
ATOM 6858 O O . GLN A 1 865 ? -1.856 46.531 6.938 1.00 86.44 865 GLN A O 1
ATOM 6863 N N . PHE A 1 866 ? -0.694 44.612 6.735 1.00 86.56 866 PHE A N 1
ATOM 6864 C CA . PHE A 1 866 ? -1.505 43.845 7.674 1.00 86.56 866 PHE A CA 1
ATOM 6865 C C . PHE A 1 866 ? -1.494 44.467 9.071 1.00 86.56 866 PHE A C 1
ATOM 6867 O O . PHE A 1 866 ? -2.556 44.644 9.676 1.00 86.56 866 PHE A O 1
ATOM 6874 N N . ALA A 1 867 ? -0.315 44.868 9.557 1.00 87.50 867 ALA A N 1
ATOM 6875 C CA . ALA A 1 867 ? -0.176 45.487 10.868 1.00 87.50 867 ALA A CA 1
ATOM 6876 C C . ALA A 1 867 ? -0.976 46.791 10.996 1.00 87.50 867 ALA A C 1
ATOM 6878 O O . ALA A 1 867 ? -1.649 47.010 12.006 1.00 87.50 867 ALA A O 1
ATOM 6879 N N . ILE A 1 868 ? -0.972 47.625 9.952 1.00 85.12 868 ILE A N 1
ATOM 6880 C CA . ILE A 1 868 ? -1.767 48.860 9.904 1.00 85.12 868 ILE A CA 1
ATOM 6881 C C . ILE A 1 868 ? -3.260 48.544 9.813 1.00 85.12 868 ILE A C 1
ATOM 6883 O O . ILE A 1 868 ? -4.048 49.079 10.593 1.00 85.12 868 ILE A O 1
ATOM 6887 N N . GLN A 1 869 ? -3.657 47.658 8.893 1.00 83.00 869 GLN A N 1
ATOM 6888 C CA . GLN A 1 869 ? -5.060 47.309 8.653 1.00 83.00 869 GLN A CA 1
ATOM 6889 C C . GLN A 1 869 ? -5.730 46.745 9.911 1.00 83.00 869 GLN A C 1
ATOM 6891 O O . GLN A 1 869 ? -6.870 47.094 10.216 1.00 83.00 869 GLN A O 1
ATOM 6896 N N . LYS A 1 870 ? -5.022 45.894 10.660 1.00 83.94 870 LYS A N 1
ATOM 6897 C CA . LYS A 1 870 ? -5.506 45.302 11.915 1.00 83.94 870 LYS A CA 1
ATOM 6898 C C . LYS A 1 870 ? -5.233 46.171 13.147 1.00 83.94 870 LYS A C 1
ATOM 6900 O O . LYS A 1 870 ? -5.699 45.841 14.236 1.00 83.94 870 LYS A O 1
ATOM 6905 N N . GLN A 1 871 ? -4.547 47.305 12.976 1.00 84.56 871 GLN A N 1
ATOM 6906 C CA . GLN A 1 871 ? -4.147 48.222 14.047 1.00 84.56 871 GLN A CA 1
ATOM 6907 C C . GLN A 1 871 ? -3.400 47.500 15.178 1.00 84.56 871 GLN A C 1
ATOM 6909 O O . GLN A 1 871 ? -3.756 47.652 16.350 1.00 84.56 871 GLN A O 1
ATOM 6914 N N . LEU A 1 872 ? -2.415 46.679 14.813 1.00 86.19 872 LEU A N 1
ATOM 6915 C CA . LEU A 1 872 ? -1.705 45.807 15.746 1.00 86.19 872 LEU A CA 1
ATOM 6916 C C . LEU A 1 872 ? -0.908 46.594 16.787 1.00 86.19 872 LEU A C 1
ATOM 6918 O O . LEU A 1 872 ? -0.411 47.695 16.530 1.00 86.19 872 LEU A O 1
ATOM 6922 N N . ASP A 1 873 ? -0.747 46.003 17.970 1.00 84.56 873 ASP A N 1
ATOM 6923 C CA . ASP A 1 873 ? 0.153 46.530 18.995 1.00 84.56 873 ASP A CA 1
ATOM 6924 C C . ASP A 1 873 ? 1.608 46.097 18.740 1.00 84.56 873 ASP A C 1
ATOM 6926 O O . ASP A 1 873 ? 2.206 45.390 19.544 1.00 84.56 873 ASP A O 1
ATOM 6930 N N . LEU A 1 874 ? 2.157 46.498 17.588 1.00 89.31 874 LEU A N 1
ATOM 6931 C CA . LEU A 1 874 ? 3.482 46.093 17.112 1.00 89.31 874 LEU A CA 1
ATOM 6932 C C . LEU A 1 874 ? 4.275 47.297 16.602 1.00 89.31 874 LEU A C 1
ATOM 6934 O O . LEU A 1 874 ? 3.774 48.058 15.772 1.00 89.31 874 LEU A O 1
ATOM 6938 N N . ASN A 1 875 ? 5.517 47.443 17.061 1.00 90.31 875 ASN A N 1
ATOM 6939 C CA . ASN A 1 875 ? 6.473 48.378 16.471 1.00 90.31 875 ASN A CA 1
ATOM 6940 C C . ASN A 1 875 ? 7.167 47.703 15.287 1.00 90.31 875 ASN A C 1
ATOM 6942 O O . ASN A 1 875 ? 7.720 46.617 15.441 1.00 90.31 875 ASN A O 1
ATOM 6946 N N . ILE A 1 876 ? 7.160 48.323 14.111 1.00 91.00 876 ILE A N 1
ATOM 6947 C CA . ILE A 1 876 ? 7.849 47.797 12.931 1.00 91.00 876 ILE A CA 1
ATOM 6948 C C . ILE A 1 876 ? 8.951 48.758 12.516 1.00 91.00 876 ILE A C 1
ATOM 6950 O O . ILE A 1 876 ? 8.706 49.939 12.271 1.00 91.00 876 ILE A O 1
ATOM 6954 N N . ASN A 1 877 ? 10.154 48.223 12.365 1.00 90.38 877 ASN A N 1
ATOM 6955 C CA . ASN A 1 877 ? 11.268 48.923 11.757 1.00 90.38 877 ASN A CA 1
ATOM 6956 C C . ASN A 1 877 ? 11.648 48.243 10.449 1.00 90.38 877 ASN A C 1
ATOM 6958 O O . ASN A 1 877 ? 12.123 47.112 10.467 1.00 90.38 877 ASN A O 1
ATOM 6962 N N . LEU A 1 878 ? 11.467 48.911 9.318 1.00 90.06 878 LEU A N 1
ATOM 6963 C CA . LEU A 1 878 ? 11.827 48.373 8.014 1.00 90.06 878 LEU A CA 1
ATOM 6964 C C . LEU A 1 878 ? 13.089 49.049 7.483 1.00 90.06 878 LEU A C 1
ATOM 6966 O O . LEU A 1 878 ? 13.112 50.248 7.225 1.00 90.06 878 LEU A O 1
ATOM 6970 N N . ILE A 1 879 ? 14.122 48.252 7.249 1.00 89.31 879 ILE A N 1
ATOM 6971 C CA . ILE A 1 879 ? 15.340 48.645 6.557 1.00 89.31 879 ILE A CA 1
ATOM 6972 C C . ILE A 1 879 ? 15.273 48.120 5.120 1.00 89.31 879 ILE A C 1
ATOM 6974 O O . ILE A 1 879 ? 15.203 46.911 4.881 1.00 89.31 879 ILE A O 1
ATOM 6978 N N . VAL A 1 880 ? 15.325 49.030 4.149 1.00 87.25 880 VAL A N 1
ATOM 6979 C CA . VAL A 1 880 ? 15.376 48.710 2.717 1.00 87.25 880 VAL A CA 1
ATOM 6980 C C . VAL A 1 880 ? 16.757 49.066 2.179 1.00 87.25 880 VAL A C 1
ATOM 6982 O O . VAL A 1 880 ? 17.061 50.233 1.932 1.00 87.25 880 VAL A O 1
ATOM 6985 N N . ALA A 1 881 ? 17.603 48.055 1.994 1.00 85.81 881 ALA A N 1
ATOM 6986 C CA . ALA A 1 881 ? 18.930 48.193 1.408 1.00 85.81 881 ALA A CA 1
ATOM 6987 C C . ALA A 1 881 ? 18.885 47.883 -0.094 1.00 85.81 881 ALA A C 1
ATOM 6989 O O . ALA A 1 881 ? 18.660 46.742 -0.509 1.00 85.81 881 ALA A O 1
ATOM 6990 N N . ASN A 1 882 ? 19.081 48.893 -0.941 1.00 76.94 882 ASN A N 1
ATOM 6991 C CA . ASN A 1 882 ? 18.981 48.723 -2.391 1.00 76.94 882 ASN A CA 1
ATOM 6992 C C . ASN A 1 882 ? 19.831 49.766 -3.149 1.00 76.94 882 ASN A C 1
ATOM 6994 O O . ASN A 1 882 ? 20.280 50.761 -2.587 1.00 76.94 882 ASN A O 1
ATOM 6998 N N . SER A 1 883 ? 20.084 49.536 -4.440 1.00 70.00 883 SER A N 1
ATOM 6999 C CA . SER A 1 883 ? 20.765 50.506 -5.314 1.00 70.00 883 SER A CA 1
ATOM 7000 C C . SER A 1 883 ? 19.919 51.773 -5.483 1.00 70.00 883 SER A C 1
ATOM 7002 O O . SER A 1 883 ? 18.697 51.649 -5.609 1.00 70.00 883 SER A O 1
ATOM 7004 N N . THR A 1 884 ? 20.543 52.949 -5.609 1.00 64.75 884 THR A N 1
ATOM 7005 C CA . THR A 1 884 ? 19.865 54.255 -5.793 1.00 64.75 884 THR A CA 1
ATOM 7006 C C . THR A 1 884 ? 18.809 54.238 -6.905 1.00 64.75 884 THR A C 1
ATOM 7008 O O . THR A 1 884 ? 17.720 54.780 -6.739 1.00 64.75 884 THR A O 1
ATOM 7011 N N . GLU A 1 885 ? 19.075 53.535 -8.010 1.00 60.00 885 GLU A N 1
ATOM 7012 C CA . GLU A 1 885 ? 18.158 53.418 -9.155 1.00 60.00 885 GLU A CA 1
ATOM 7013 C C . GLU A 1 885 ? 16.893 52.567 -8.885 1.00 60.00 885 GLU A C 1
ATOM 7015 O O . GLU A 1 885 ? 15.903 52.715 -9.599 1.00 60.00 885 GLU A O 1
ATOM 7020 N N . ASN A 1 886 ? 16.896 51.689 -7.870 1.00 63.66 886 ASN A N 1
ATOM 7021 C CA . ASN A 1 886 ? 15.799 50.748 -7.559 1.00 63.66 886 ASN A CA 1
ATOM 7022 C C . ASN A 1 886 ? 15.127 50.992 -6.196 1.00 63.66 886 ASN A C 1
ATOM 7024 O O . ASN A 1 886 ? 14.228 50.245 -5.817 1.00 63.66 886 ASN A O 1
ATOM 7028 N N . LEU A 1 887 ? 15.541 52.024 -5.461 1.00 62.06 887 LEU A N 1
ATOM 7029 C CA . LEU A 1 887 ? 14.963 52.391 -4.162 1.00 62.06 887 LEU A CA 1
ATOM 7030 C C . LEU A 1 887 ? 13.505 52.845 -4.230 1.00 62.06 887 LEU A C 1
ATOM 7032 O O . LEU A 1 887 ? 12.783 52.716 -3.252 1.00 62.06 887 LEU A O 1
ATOM 7036 N N . LYS A 1 888 ? 13.068 53.298 -5.407 1.00 64.06 888 LYS A N 1
ATOM 7037 C CA . LYS A 1 888 ? 11.716 53.808 -5.653 1.00 64.06 888 LYS A CA 1
ATOM 7038 C C . LYS A 1 888 ? 10.639 52.719 -5.715 1.00 64.06 888 LYS A C 1
ATOM 7040 O O . LYS A 1 888 ? 9.457 53.042 -5.793 1.00 64.06 888 LYS A O 1
ATOM 7045 N N . VAL A 1 889 ? 11.023 51.437 -5.710 1.00 70.81 889 VAL A N 1
ATOM 7046 C CA . VAL A 1 889 ? 10.072 50.315 -5.735 1.00 70.81 889 VAL A CA 1
ATOM 7047 C C . VAL A 1 889 ? 9.265 50.324 -4.435 1.00 70.81 889 VAL A C 1
ATOM 7049 O O . VAL A 1 889 ? 9.811 50.039 -3.373 1.00 70.81 889 VAL A O 1
ATOM 7052 N N . LEU A 1 890 ? 7.972 50.640 -4.547 1.00 73.25 890 LEU A N 1
ATOM 7053 C CA . LEU A 1 890 ? 7.020 50.799 -3.440 1.00 73.25 890 LEU A CA 1
ATOM 7054 C C . LEU A 1 890 ? 7.338 51.942 -2.454 1.00 73.25 890 LEU A C 1
ATOM 7056 O O . LEU A 1 890 ? 6.790 51.975 -1.357 1.00 73.25 890 LEU A O 1
ATOM 7060 N N . GLU A 1 891 ? 8.227 52.881 -2.800 1.00 77.56 891 GLU A N 1
ATOM 7061 C CA . GLU A 1 891 ? 8.659 53.946 -1.876 1.00 77.56 891 GLU A CA 1
ATOM 7062 C C . GLU A 1 891 ? 7.488 54.832 -1.429 1.00 77.56 891 GLU A C 1
ATOM 7064 O O . GLU A 1 891 ? 7.359 55.141 -0.244 1.00 77.56 891 GLU A O 1
ATOM 7069 N N . LYS A 1 892 ? 6.611 55.207 -2.368 1.00 80.19 892 LYS A N 1
ATOM 7070 C CA . LYS A 1 892 ? 5.428 56.026 -2.079 1.00 80.19 892 LYS A CA 1
ATOM 7071 C C . LYS A 1 892 ? 4.463 55.272 -1.165 1.00 80.19 892 LYS A C 1
ATOM 7073 O O . LYS A 1 892 ? 3.975 55.825 -0.186 1.00 80.19 892 LYS A O 1
ATOM 7078 N N . GLU A 1 893 ? 4.233 54.000 -1.457 1.00 84.25 893 GLU A N 1
ATOM 7079 C CA . GLU A 1 893 ? 3.362 53.115 -0.699 1.00 84.25 893 GLU A CA 1
ATOM 7080 C C . GLU A 1 893 ? 3.904 52.910 0.722 1.00 84.25 893 GLU A C 1
ATOM 7082 O O . GLU A 1 893 ? 3.158 53.004 1.691 1.00 84.25 893 GLU A O 1
ATOM 7087 N N . PHE A 1 894 ? 5.215 52.720 0.882 1.00 81.62 894 PHE A N 1
ATOM 7088 C CA . PHE A 1 894 ? 5.863 52.657 2.191 1.00 81.62 894 PHE A CA 1
ATOM 7089 C C . PHE A 1 894 ? 5.760 53.977 2.964 1.00 81.62 894 PHE A C 1
ATOM 7091 O O . PHE A 1 894 ? 5.492 53.948 4.164 1.00 81.62 894 PHE A O 1
ATOM 7098 N N . GLN A 1 895 ? 5.920 55.130 2.308 1.00 81.12 895 GLN A N 1
ATOM 7099 C CA . GLN A 1 895 ? 5.733 56.442 2.943 1.00 81.12 895 GLN A CA 1
ATOM 7100 C C . GLN A 1 895 ? 4.286 56.642 3.420 1.00 81.12 895 GLN A C 1
ATOM 7102 O O . GLN A 1 895 ? 4.067 57.080 4.550 1.00 81.12 895 GLN A O 1
ATOM 7107 N N . GLU A 1 896 ? 3.297 56.267 2.607 1.00 82.81 896 GLU A N 1
ATOM 7108 C CA . GLU A 1 896 ? 1.877 56.306 2.982 1.00 82.81 896 GLU A CA 1
ATOM 7109 C C . GLU A 1 896 ? 1.575 55.385 4.178 1.00 82.81 896 GLU A C 1
ATOM 7111 O O . GLU A 1 896 ? 0.864 55.779 5.111 1.00 82.81 896 GLU A O 1
ATOM 7116 N N . LEU A 1 897 ? 2.155 54.178 4.203 1.00 80.19 897 LEU A N 1
ATOM 7117 C CA . LEU A 1 897 ? 2.028 53.252 5.332 1.00 80.19 897 LEU A CA 1
ATOM 7118 C C . LEU A 1 897 ? 2.705 53.795 6.598 1.00 80.19 897 LEU A C 1
ATOM 7120 O O . LEU A 1 897 ? 2.115 53.724 7.675 1.00 80.19 897 LEU A O 1
ATOM 7124 N N . ALA A 1 898 ? 3.893 54.391 6.484 1.00 80.56 898 ALA A N 1
ATOM 7125 C CA . ALA A 1 898 ? 4.597 54.996 7.615 1.00 80.56 898 ALA A CA 1
ATOM 7126 C C . ALA A 1 898 ? 3.793 56.152 8.238 1.00 80.56 898 ALA A C 1
ATOM 7128 O O . ALA A 1 898 ? 3.630 56.197 9.458 1.00 80.56 898 ALA A O 1
ATOM 7129 N N . LEU A 1 899 ? 3.203 57.030 7.413 1.00 83.19 899 LEU A N 1
ATOM 7130 C CA . LEU A 1 899 ? 2.297 58.095 7.873 1.00 83.19 899 LEU A CA 1
ATOM 7131 C C . LEU A 1 899 ? 1.049 57.530 8.571 1.00 83.19 899 LEU A C 1
ATOM 7133 O O . LEU A 1 899 ? 0.575 58.087 9.562 1.00 83.19 899 LEU A O 1
ATOM 7137 N N . SER A 1 900 ? 0.541 56.393 8.091 1.00 82.06 900 SER A N 1
ATOM 7138 C CA . SER A 1 900 ? -0.629 55.706 8.656 1.00 82.06 900 SER A CA 1
ATOM 7139 C C . SER A 1 900 ? -0.321 54.923 9.942 1.00 82.06 900 SER A C 1
ATOM 7141 O O . SER A 1 900 ? -1.232 54.594 10.703 1.00 82.06 900 SER A O 1
ATOM 7143 N N . GLY A 1 901 ? 0.957 54.645 10.219 1.00 76.81 901 GLY A N 1
ATOM 7144 C CA . GLY A 1 901 ? 1.438 53.795 11.312 1.00 76.81 901 GLY A CA 1
ATOM 7145 C C . GLY A 1 901 ? 1.400 54.402 12.716 1.00 76.81 901 GLY A C 1
ATOM 7146 O O . GLY A 1 901 ? 1.910 53.779 13.645 1.00 76.81 901 GLY A O 1
ATOM 7147 N N . ARG A 1 902 ? 0.841 55.610 12.899 1.00 76.19 902 ARG A N 1
ATOM 7148 C CA . ARG A 1 902 ? 0.712 56.318 14.197 1.00 76.19 902 ARG A CA 1
ATOM 7149 C C . ARG A 1 902 ? 2.008 56.347 15.033 1.00 76.19 902 ARG A C 1
ATOM 7151 O O . ARG A 1 902 ? 1.962 56.214 16.252 1.00 76.19 902 ARG A O 1
ATOM 7158 N N . GLY A 1 903 ? 3.162 56.480 14.377 1.00 73.88 903 GLY A N 1
ATOM 7159 C CA . GLY A 1 903 ? 4.478 56.511 15.031 1.00 73.88 903 GLY A CA 1
ATOM 7160 C C . GLY A 1 903 ? 5.071 55.147 15.414 1.00 73.88 903 GLY A C 1
ATOM 7161 O O . GLY A 1 903 ? 6.183 55.118 15.926 1.00 73.88 903 GLY A O 1
ATOM 7162 N N . LYS A 1 904 ? 4.383 54.025 15.144 1.00 82.69 904 LYS A N 1
ATOM 7163 C CA . LYS A 1 904 ? 4.892 52.658 15.385 1.00 82.69 904 LYS A CA 1
ATOM 7164 C C . LYS A 1 904 ? 5.670 52.062 14.210 1.00 82.69 904 LYS A C 1
ATOM 7166 O O . LYS A 1 904 ? 6.203 50.965 14.335 1.00 82.69 904 LYS A O 1
ATOM 7171 N N . ILE A 1 905 ? 5.697 52.738 13.062 1.00 87.19 905 ILE A N 1
ATOM 7172 C CA . ILE A 1 905 ? 6.322 52.235 11.836 1.00 87.19 905 ILE A CA 1
ATOM 7173 C C . ILE A 1 905 ? 7.410 53.206 11.410 1.00 87.19 905 ILE A C 1
ATOM 7175 O O . ILE A 1 905 ? 7.125 54.349 11.056 1.00 87.19 905 ILE A O 1
ATOM 7179 N N . GLN A 1 906 ? 8.650 52.731 11.431 1.00 87.56 906 GLN A N 1
ATOM 7180 C CA . GLN A 1 906 ? 9.815 53.462 10.959 1.00 87.56 906 GLN A CA 1
ATOM 7181 C C . GLN A 1 906 ? 10.382 52.762 9.729 1.00 87.56 906 GLN A C 1
ATOM 7183 O O . GLN A 1 906 ? 10.496 51.539 9.698 1.00 87.56 906 GLN A O 1
ATOM 7188 N N . ILE A 1 907 ? 10.728 53.538 8.704 1.00 86.88 907 ILE A N 1
ATOM 7189 C CA . ILE A 1 907 ? 11.294 53.010 7.463 1.00 86.88 907 ILE A CA 1
ATOM 7190 C C . ILE A 1 907 ? 12.588 53.754 7.168 1.00 86.88 907 ILE A C 1
ATOM 7192 O O . ILE A 1 907 ? 12.610 54.984 7.115 1.00 86.88 907 ILE A O 1
ATOM 7196 N N . SER A 1 908 ? 13.663 52.997 6.982 1.00 86.19 908 SER A N 1
ATOM 7197 C CA . SER A 1 908 ? 14.993 53.505 6.673 1.00 86.19 908 SER A CA 1
ATOM 7198 C C . SER A 1 908 ? 15.488 52.940 5.351 1.00 86.19 908 SER A C 1
ATOM 7200 O O . SER A 1 908 ? 15.455 51.733 5.118 1.00 86.19 908 SER A O 1
ATOM 7202 N N . TYR A 1 909 ? 16.014 53.816 4.504 1.00 83.94 909 TYR A N 1
ATOM 7203 C CA . TYR A 1 909 ? 16.567 53.452 3.207 1.00 83.94 909 TYR A CA 1
ATOM 7204 C C . TYR A 1 909 ? 18.093 53.484 3.257 1.00 83.94 909 TYR A C 1
ATOM 7206 O O . TYR A 1 909 ? 18.664 54.496 3.660 1.00 83.94 909 TYR A O 1
ATOM 7214 N N . ILE A 1 910 ? 18.736 52.391 2.839 1.00 81.69 910 ILE A N 1
ATOM 7215 C CA . ILE A 1 910 ? 20.195 52.289 2.719 1.00 81.69 910 ILE A CA 1
ATOM 7216 C C . ILE A 1 910 ? 20.552 52.192 1.242 1.00 81.69 910 ILE A C 1
ATOM 7218 O O . ILE A 1 910 ? 20.077 51.303 0.531 1.00 81.69 910 ILE A O 1
ATOM 7222 N N . THR A 1 911 ? 21.408 53.103 0.785 1.00 75.69 911 THR A N 1
ATOM 7223 C CA . THR A 1 911 ? 21.836 53.174 -0.617 1.00 75.69 911 THR A CA 1
ATOM 7224 C C . THR A 1 911 ? 23.332 52.897 -0.711 1.00 75.69 911 THR A C 1
ATOM 7226 O O . THR A 1 911 ? 24.111 53.502 0.033 1.00 75.69 911 THR A O 1
ATOM 7229 N N . SER A 1 912 ? 23.737 52.033 -1.646 1.00 65.69 912 SER A N 1
ATOM 7230 C CA . SER A 1 912 ? 25.148 51.679 -1.868 1.00 65.69 912 SER A CA 1
ATOM 7231 C C . SER A 1 912 ? 26.047 52.890 -2.120 1.00 65.69 912 SER A C 1
ATOM 7233 O O . SER A 1 912 ? 27.215 52.866 -1.745 1.00 65.69 912 SER A O 1
ATOM 7235 N N . ASP A 1 913 ? 25.491 53.943 -2.721 1.00 62.22 913 ASP A N 1
ATOM 7236 C CA . ASP A 1 913 ? 26.253 55.081 -3.238 1.00 62.22 913 ASP A CA 1
ATOM 7237 C C . ASP A 1 913 ? 26.409 56.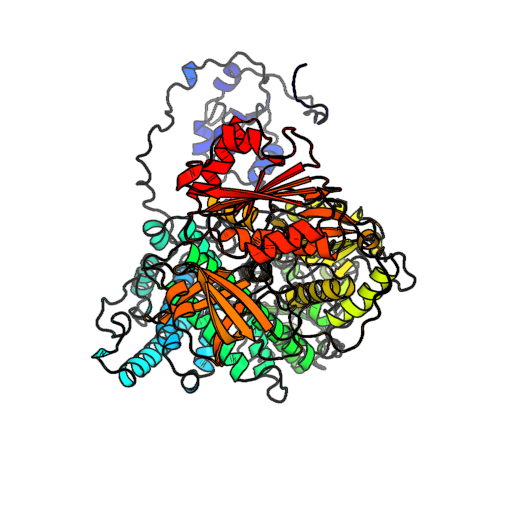204 -2.194 1.00 62.22 913 ASP A C 1
ATOM 7239 O O . ASP A 1 913 ? 27.299 57.039 -2.325 1.00 62.22 913 ASP A O 1
ATOM 7243 N N . LYS A 1 914 ? 25.558 56.229 -1.152 1.00 59.16 914 LYS A N 1
ATOM 7244 C CA . LYS A 1 914 ? 25.598 57.236 -0.069 1.00 59.16 914 LYS A CA 1
ATOM 7245 C C . LYS A 1 914 ? 26.067 56.688 1.277 1.00 59.16 914 LYS A C 1
ATOM 7247 O O . LYS A 1 914 ? 26.765 57.389 1.996 1.00 59.16 914 LYS A O 1
ATOM 7252 N N . GLU A 1 915 ? 25.656 55.472 1.633 1.00 58.56 915 GLU A N 1
ATOM 7253 C CA . GLU A 1 915 ? 25.895 54.885 2.963 1.00 58.56 915 GLU A CA 1
ATOM 7254 C C . GLU A 1 915 ? 26.830 53.657 2.909 1.00 58.56 915 GLU A C 1
ATOM 7256 O O . GLU A 1 915 ? 27.278 53.181 3.949 1.00 58.56 915 GLU A O 1
ATOM 7261 N N . GLY A 1 916 ? 27.174 53.163 1.711 1.00 62.12 916 GLY A N 1
ATOM 7262 C CA . GLY A 1 916 ? 28.001 51.967 1.517 1.00 62.12 916 GLY A CA 1
ATOM 7263 C C . GLY A 1 916 ? 27.216 50.650 1.615 1.00 62.12 916 GLY A C 1
ATOM 7264 O O . GLY A 1 916 ? 25.993 50.613 1.473 1.00 62.12 916 GLY A O 1
ATOM 7265 N N . ARG A 1 917 ? 27.923 49.526 1.803 1.00 74.00 917 ARG A N 1
ATOM 7266 C CA . ARG A 1 917 ? 27.303 48.209 2.068 1.00 74.00 917 ARG A CA 1
ATOM 7267 C C . ARG A 1 917 ? 26.795 48.148 3.515 1.00 74.00 917 ARG A C 1
ATOM 7269 O O . ARG A 1 917 ? 27.305 48.866 4.371 1.00 74.00 917 ARG A O 1
ATOM 7276 N N . ILE A 1 918 ? 25.822 47.269 3.790 1.00 85.12 918 ILE A N 1
ATOM 7277 C CA . ILE A 1 918 ? 25.363 46.999 5.163 1.00 85.12 918 ILE A CA 1
ATOM 7278 C C . ILE A 1 918 ? 26.560 46.717 6.080 1.00 85.12 918 ILE A C 1
ATOM 7280 O O . ILE A 1 918 ? 27.512 46.046 5.683 1.00 85.12 918 ILE A O 1
ATOM 7284 N N . SER A 1 919 ? 26.525 47.271 7.286 1.00 86.94 919 SER A N 1
ATOM 7285 C CA . SER A 1 919 ? 27.614 47.176 8.255 1.00 86.94 919 SER A CA 1
ATOM 7286 C C . SER A 1 919 ? 27.067 47.201 9.675 1.00 86.94 919 SER A C 1
ATOM 7288 O O . SER A 1 919 ? 25.949 47.671 9.912 1.00 86.94 919 SER A O 1
ATOM 7290 N N . GLN A 1 920 ? 27.888 46.749 10.622 1.00 86.31 920 GLN A N 1
ATOM 7291 C CA . GLN A 1 920 ? 27.587 46.801 12.050 1.00 86.31 920 GLN A CA 1
ATOM 7292 C C . GLN A 1 920 ? 27.176 48.211 12.497 1.00 86.31 920 GLN A C 1
ATOM 7294 O O . GLN A 1 920 ? 26.161 48.371 13.168 1.00 86.31 920 GLN A O 1
ATOM 7299 N N . LYS A 1 921 ? 27.900 49.248 12.049 1.00 85.81 921 LYS A N 1
ATOM 7300 C CA . LYS A 1 921 ? 27.584 50.652 12.353 1.00 85.81 921 LYS A CA 1
ATOM 7301 C C . LYS A 1 921 ? 26.168 51.035 11.907 1.00 85.81 921 LYS A C 1
ATOM 7303 O O . LYS A 1 921 ? 25.416 51.622 12.677 1.00 85.81 921 LYS A O 1
ATOM 7308 N N . ILE A 1 922 ? 25.781 50.659 10.688 1.00 85.81 922 ILE A N 1
ATOM 7309 C CA . ILE A 1 922 ? 24.457 50.987 10.142 1.00 85.81 922 ILE A CA 1
ATOM 7310 C C . ILE A 1 922 ? 23.344 50.294 10.940 1.00 85.81 922 ILE A C 1
ATOM 7312 O O . ILE A 1 922 ? 22.334 50.919 11.258 1.00 85.81 922 ILE A O 1
ATOM 7316 N N . PHE A 1 923 ? 23.517 49.021 11.298 1.00 88.38 923 PHE A N 1
ATOM 7317 C CA . PHE A 1 923 ? 22.539 48.305 12.123 1.00 88.38 923 PHE A CA 1
ATOM 7318 C C . PHE A 1 923 ? 22.481 48.845 13.558 1.00 88.38 923 PHE A C 1
ATOM 7320 O O . PHE A 1 923 ? 21.394 48.943 14.121 1.00 88.38 923 PHE A O 1
ATOM 7327 N N . GLN A 1 924 ? 23.607 49.283 14.130 1.00 85.25 924 GLN A N 1
ATOM 7328 C CA . GLN A 1 924 ? 23.644 49.934 15.446 1.00 85.25 924 GLN A CA 1
ATOM 7329 C C . GLN A 1 924 ? 22.890 51.268 15.488 1.00 85.25 924 GLN A C 1
ATOM 7331 O O . GLN A 1 924 ? 22.375 51.622 16.551 1.00 85.25 924 GLN A O 1
ATOM 7336 N N . GLU A 1 925 ? 22.866 52.007 14.377 1.00 83.25 925 GLU A N 1
ATOM 7337 C CA . GLU A 1 925 ? 22.175 53.294 14.247 1.00 83.25 925 GLU A CA 1
ATOM 7338 C C . GLU A 1 925 ? 20.688 53.131 13.908 1.00 83.25 925 GLU A C 1
ATOM 7340 O O . GLU A 1 925 ? 19.864 53.901 14.398 1.00 83.25 925 GLU A O 1
ATOM 7345 N N . LYS A 1 926 ? 20.337 52.156 13.056 1.00 83.50 926 LYS A N 1
ATOM 7346 C CA . LYS A 1 926 ? 19.005 52.079 12.432 1.00 83.50 926 LYS A CA 1
ATOM 7347 C C . LYS A 1 926 ? 18.064 51.022 13.027 1.00 83.50 926 LYS A C 1
ATOM 7349 O O . LYS A 1 926 ? 16.890 51.054 12.679 1.00 83.50 926 LYS A O 1
ATOM 7354 N N . LEU A 1 927 ? 18.511 50.091 13.879 1.00 81.94 927 LEU A N 1
ATOM 7355 C CA . LEU A 1 927 ? 17.628 49.117 14.553 1.00 81.94 927 LEU A CA 1
ATOM 7356 C C . LEU A 1 927 ? 17.046 49.687 15.858 1.00 81.94 927 LEU A C 1
ATOM 7358 O O . LEU A 1 927 ? 17.766 50.298 16.643 1.00 81.94 927 LEU A O 1
ATOM 7362 N N . ILE A 1 928 ? 15.745 49.475 16.101 1.00 64.69 928 ILE A N 1
ATOM 7363 C CA . ILE A 1 928 ? 15.001 50.149 17.185 1.00 64.69 928 ILE A CA 1
ATOM 7364 C C . ILE A 1 928 ? 15.331 49.586 18.582 1.00 64.69 928 ILE A C 1
ATOM 7366 O O . ILE A 1 928 ? 15.268 50.330 19.560 1.00 64.69 928 ILE A O 1
ATOM 7370 N N . GLN A 1 929 ? 15.718 48.309 18.708 1.00 65.62 929 GLN A N 1
ATOM 7371 C CA . GLN A 1 929 ? 16.028 47.660 19.994 1.00 65.62 929 GLN A CA 1
ATOM 7372 C C . GLN A 1 929 ? 17.184 46.659 19.849 1.00 65.62 929 GLN A C 1
ATOM 7374 O O . GLN A 1 929 ? 17.155 45.811 18.963 1.00 65.62 929 GLN A O 1
ATOM 7379 N N . LYS A 1 930 ? 18.195 46.787 20.723 1.00 60.66 930 LYS A N 1
ATOM 7380 C CA . LYS A 1 930 ? 19.489 46.071 20.686 1.00 60.66 930 LYS A CA 1
ATOM 7381 C C . LYS A 1 930 ? 19.562 44.836 21.602 1.00 60.66 930 LYS A C 1
ATOM 7383 O O . LYS A 1 930 ? 20.661 44.414 21.929 1.00 60.66 930 LYS A O 1
ATOM 7388 N N . ASN A 1 931 ? 18.432 44.326 22.090 1.00 57.84 931 ASN A N 1
ATOM 7389 C CA . ASN A 1 931 ? 18.416 43.333 23.168 1.00 57.84 931 ASN A CA 1
ATOM 7390 C C . ASN A 1 931 ? 17.893 41.973 22.690 1.00 57.84 931 ASN A C 1
ATOM 7392 O O . ASN A 1 931 ? 16.998 41.930 21.845 1.00 57.84 931 ASN A O 1
ATOM 7396 N N . ASP A 1 932 ? 18.365 40.898 23.324 1.00 64.81 932 ASP A N 1
ATOM 7397 C CA . ASP A 1 932 ? 17.823 39.530 23.239 1.00 64.81 932 ASP A CA 1
ATOM 7398 C C . ASP A 1 932 ? 16.450 39.405 23.933 1.00 64.81 932 ASP A C 1
ATOM 7400 O O . ASP A 1 932 ? 16.198 38.503 24.731 1.00 64.81 932 ASP A O 1
ATOM 7404 N N . ASP A 1 933 ? 15.544 40.350 23.680 1.00 77.38 933 ASP A N 1
ATOM 7405 C CA . ASP A 1 933 ? 14.165 40.251 24.146 1.00 77.38 933 ASP A CA 1
ATOM 7406 C C . ASP A 1 933 ? 13.424 39.250 23.241 1.00 77.38 933 ASP A C 1
ATOM 7408 O O . ASP A 1 933 ? 13.355 39.470 22.028 1.00 77.38 933 ASP A O 1
ATOM 7412 N N . PRO A 1 934 ? 12.844 38.163 23.780 1.00 75.12 934 PRO A N 1
ATOM 7413 C CA . PRO A 1 934 ? 12.088 37.184 22.993 1.00 75.12 934 PRO A CA 1
ATOM 7414 C C . PRO A 1 934 ? 10.847 37.779 22.299 1.00 75.12 934 PRO A C 1
ATOM 7416 O O . PRO A 1 934 ? 10.243 37.135 21.442 1.00 75.12 934 PRO A O 1
ATOM 7419 N N . LYS A 1 935 ? 10.450 39.011 22.645 1.00 85.62 935 LYS A N 1
ATOM 7420 C CA . LYS A 1 935 ? 9.369 39.768 21.993 1.00 85.62 935 LYS A CA 1
ATOM 7421 C C . LYS A 1 935 ? 9.851 40.664 20.846 1.00 85.62 935 LYS A C 1
ATOM 7423 O O . LYS A 1 935 ? 9.044 41.439 20.315 1.00 85.62 935 LYS A O 1
ATOM 7428 N N . VAL A 1 936 ? 11.127 40.575 20.462 1.00 87.75 936 VAL A N 1
ATOM 7429 C CA . VAL A 1 936 ? 11.738 41.314 19.349 1.00 87.75 936 VAL A CA 1
ATOM 7430 C C . VAL A 1 936 ? 12.315 40.335 18.333 1.00 87.75 936 VAL A C 1
ATOM 7432 O O . VAL A 1 936 ? 13.209 39.558 18.647 1.00 87.75 936 VAL A O 1
ATOM 7435 N N . VAL A 1 937 ? 11.846 40.403 17.086 1.00 90.25 937 VAL A N 1
ATOM 7436 C CA . VAL A 1 937 ? 12.315 39.510 16.012 1.00 90.25 937 VAL A CA 1
ATOM 7437 C C . VAL A 1 937 ? 12.941 40.302 14.872 1.00 90.25 937 VAL A C 1
ATOM 7439 O O . VAL A 1 937 ? 12.461 41.375 14.504 1.00 90.25 937 VAL A O 1
ATOM 7442 N N . ASN A 1 938 ? 14.005 39.751 14.286 1.00 90.88 938 ASN A N 1
ATOM 7443 C CA . ASN A 1 938 ? 14.697 40.298 13.124 1.00 90.88 938 ASN A CA 1
ATOM 7444 C C . ASN A 1 938 ? 14.464 39.383 11.915 1.00 90.88 938 ASN A C 1
ATOM 7446 O O . ASN A 1 938 ? 15.042 38.300 11.817 1.00 90.88 938 ASN A O 1
ATOM 7450 N N . LEU A 1 939 ? 13.610 39.825 10.992 1.00 91.31 939 LEU A N 1
ATOM 7451 C CA . LEU A 1 939 ? 13.314 39.145 9.734 1.00 91.31 939 LEU A CA 1
ATOM 7452 C C . LEU A 1 939 ? 14.241 39.645 8.627 1.00 91.31 939 LEU A C 1
ATOM 7454 O O . LEU A 1 939 ? 14.235 40.829 8.300 1.00 91.31 939 LEU A O 1
ATOM 7458 N N . ILE A 1 940 ? 14.994 38.743 8.003 1.00 91.56 940 ILE A N 1
ATOM 7459 C CA . ILE A 1 940 ? 15.975 39.074 6.963 1.00 91.56 940 ILE A CA 1
ATOM 7460 C C . ILE A 1 940 ? 15.531 38.479 5.624 1.00 91.56 940 ILE A C 1
ATOM 7462 O O . ILE A 1 940 ? 15.446 37.259 5.493 1.00 91.56 940 ILE A O 1
ATOM 7466 N N . ALA A 1 941 ? 15.318 39.316 4.606 1.00 88.38 941 ALA A N 1
ATOM 7467 C CA . ALA A 1 941 ? 14.949 38.887 3.254 1.00 88.38 941 ALA A CA 1
ATOM 7468 C C . ALA A 1 941 ? 15.859 39.484 2.181 1.00 88.38 941 ALA A C 1
ATOM 7470 O O . ALA A 1 941 ? 16.173 40.671 2.185 1.00 88.38 941 ALA A O 1
ATOM 7471 N N . GLY A 1 942 ? 16.213 38.700 1.169 1.00 83.50 942 GLY A N 1
ATOM 7472 C CA . GLY A 1 942 ? 17.018 39.179 0.046 1.00 83.50 942 GLY A CA 1
ATOM 7473 C C . GLY A 1 942 ? 17.828 38.072 -0.620 1.00 83.50 942 GLY A C 1
ATOM 7474 O O . GLY A 1 942 ? 17.701 36.898 -0.256 1.00 83.50 942 GLY A O 1
ATOM 7475 N N . PRO A 1 943 ? 18.691 38.427 -1.588 1.00 73.31 943 PRO A N 1
ATOM 7476 C CA . PRO A 1 943 ? 19.636 37.492 -2.186 1.00 73.31 943 PRO A CA 1
ATOM 7477 C C . PRO A 1 943 ? 20.460 36.770 -1.117 1.00 73.31 943 PRO A C 1
ATOM 7479 O O . PRO A 1 943 ? 20.764 37.355 -0.079 1.00 73.31 943 PRO A O 1
ATOM 7482 N N . HIS A 1 944 ? 20.859 35.526 -1.388 1.00 72.25 944 HIS A N 1
ATOM 7483 C CA . HIS A 1 944 ? 21.583 34.686 -0.427 1.00 72.25 944 HIS A CA 1
ATOM 7484 C C . HIS A 1 944 ? 22.762 35.424 0.228 1.00 72.25 944 HIS A C 1
ATOM 7486 O O . HIS A 1 944 ? 22.821 35.518 1.449 1.00 72.25 944 HIS A O 1
ATOM 7492 N N . ASN A 1 945 ? 23.617 36.066 -0.572 1.00 74.88 945 ASN A N 1
ATOM 7493 C CA . ASN A 1 945 ? 24.764 36.819 -0.058 1.00 74.88 945 ASN A CA 1
ATOM 7494 C C . ASN A 1 945 ? 24.351 37.972 0.869 1.00 74.88 945 ASN A C 1
ATOM 7496 O O . ASN A 1 945 ? 24.999 38.196 1.882 1.00 74.88 945 ASN A O 1
ATOM 7500 N N . PHE A 1 946 ? 23.256 38.676 0.561 1.00 85.12 946 PHE A N 1
ATOM 7501 C CA . PHE A 1 946 ? 22.738 39.730 1.434 1.00 85.12 946 PHE A CA 1
ATOM 7502 C C . PHE A 1 946 ? 22.253 39.155 2.767 1.00 85.12 946 PHE A C 1
ATOM 7504 O O . PHE A 1 946 ? 22.608 39.683 3.816 1.00 85.12 946 PHE A O 1
ATOM 7511 N N . ARG A 1 947 ? 21.478 38.063 2.733 1.00 89.50 947 ARG A N 1
ATOM 7512 C CA . ARG A 1 947 ? 20.958 37.415 3.946 1.00 89.50 947 ARG A CA 1
ATOM 7513 C C . ARG A 1 947 ? 22.080 36.889 4.830 1.00 89.50 947 ARG A C 1
ATOM 7515 O O . ARG A 1 947 ? 22.046 37.130 6.030 1.00 89.50 947 ARG A O 1
ATOM 7522 N N . MET A 1 948 ? 23.084 36.245 4.238 1.00 83.62 948 MET A N 1
ATOM 7523 C CA . MET A 1 948 ? 24.252 35.753 4.968 1.00 83.62 948 MET A CA 1
ATOM 7524 C C . MET A 1 948 ? 25.054 36.901 5.579 1.00 83.62 948 MET A C 1
ATOM 7526 O O . MET A 1 948 ? 25.368 36.854 6.761 1.00 83.62 948 MET A O 1
ATOM 7530 N N . SER A 1 949 ? 25.324 37.971 4.823 1.00 86.88 949 SER A N 1
ATOM 7531 C CA . SER A 1 949 ? 26.030 39.138 5.365 1.00 86.88 949 SER A CA 1
ATOM 7532 C C . SER A 1 949 ? 25.244 39.827 6.483 1.00 86.88 949 SER A C 1
ATOM 7534 O O . SER A 1 949 ? 25.822 40.137 7.517 1.00 86.88 949 SER A O 1
ATOM 7536 N N . ALA A 1 950 ? 23.936 40.041 6.315 1.00 89.81 950 ALA A N 1
ATOM 7537 C CA . ALA A 1 950 ? 23.100 40.651 7.347 1.00 89.81 950 ALA A CA 1
ATOM 7538 C C . ALA A 1 950 ? 23.027 39.778 8.606 1.00 89.81 950 ALA A C 1
ATOM 7540 O O . ALA A 1 950 ? 23.160 40.299 9.709 1.00 89.81 950 ALA A O 1
ATOM 7541 N N . LYS A 1 951 ? 22.875 38.458 8.443 1.00 89.94 951 LYS A N 1
ATOM 7542 C CA . LYS A 1 951 ? 22.880 37.507 9.556 1.00 89.94 951 LYS A CA 1
ATOM 7543 C C . LYS A 1 951 ? 24.209 37.540 10.309 1.00 89.94 951 LYS A C 1
ATOM 7545 O O . LYS A 1 951 ? 24.189 37.701 11.521 1.00 89.94 951 LYS A O 1
ATOM 7550 N N . ASN A 1 952 ? 25.334 37.439 9.604 1.00 88.88 952 ASN A N 1
ATOM 7551 C CA . ASN A 1 952 ? 26.657 37.431 10.229 1.00 88.88 952 ASN A CA 1
ATOM 7552 C C . ASN A 1 952 ? 26.916 38.728 11.007 1.00 88.88 952 ASN A C 1
ATOM 7554 O O . ASN A 1 952 ? 27.358 38.666 12.145 1.00 88.88 952 ASN A O 1
ATOM 7558 N N . ILE A 1 953 ? 26.559 39.891 10.446 1.00 90.62 953 ILE A N 1
ATOM 7559 C CA . ILE A 1 953 ? 26.683 41.178 11.150 1.00 90.62 953 ILE A CA 1
ATOM 7560 C C . ILE A 1 953 ? 25.832 41.188 12.429 1.00 90.62 953 ILE A C 1
ATOM 7562 O O . ILE A 1 953 ? 26.288 41.673 13.459 1.00 90.62 953 ILE A O 1
ATOM 7566 N N . LEU A 1 954 ? 24.602 40.665 12.389 1.00 88.75 954 LEU A N 1
ATOM 7567 C CA . LEU A 1 954 ? 23.741 40.594 13.576 1.00 88.75 954 LEU A CA 1
ATOM 7568 C C . LEU A 1 954 ? 24.283 39.612 14.625 1.00 88.75 954 LEU A C 1
ATOM 7570 O O . LEU A 1 954 ? 24.227 39.915 15.811 1.00 88.75 954 LEU A O 1
ATOM 7574 N N . GLN A 1 955 ? 24.865 38.487 14.209 1.00 86.50 955 GLN A N 1
ATOM 7575 C CA . GLN A 1 955 ? 25.538 37.548 15.115 1.00 86.50 955 GLN A CA 1
ATOM 7576 C C . GLN A 1 955 ? 26.804 38.155 15.745 1.00 86.50 955 GLN A C 1
ATOM 7578 O O . GLN A 1 955 ? 27.036 37.979 16.935 1.00 86.50 955 GLN A O 1
ATOM 7583 N N . GLU A 1 956 ? 27.601 38.910 14.981 1.00 87.81 956 GLU A N 1
ATOM 7584 C CA . GLU A 1 956 ? 28.744 39.688 15.494 1.00 87.81 956 GLU A CA 1
ATOM 7585 C C . GLU A 1 956 ? 28.303 40.801 16.458 1.00 87.81 956 GLU A C 1
ATOM 7587 O O . GLU A 1 956 ? 29.076 41.250 17.301 1.00 87.81 956 GLU A O 1
ATOM 7592 N N . MET A 1 957 ? 27.053 41.252 16.339 1.00 85.69 957 MET A N 1
ATOM 7593 C CA . MET A 1 957 ? 26.386 42.154 17.279 1.00 85.69 957 MET A CA 1
ATOM 7594 C C . MET A 1 957 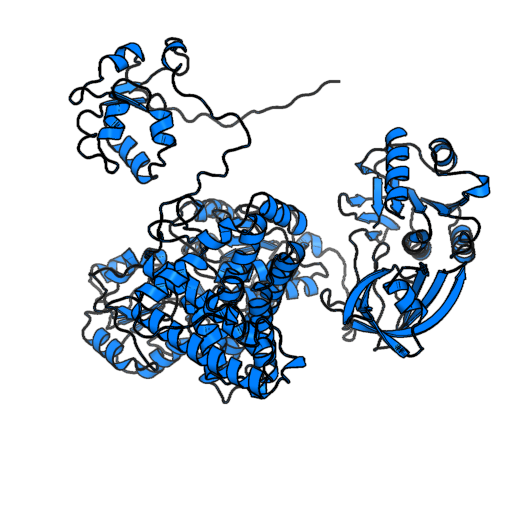? 25.705 41.418 18.442 1.00 85.69 957 MET A C 1
ATOM 7596 O O . MET A 1 957 ? 24.940 42.051 19.163 1.00 85.69 957 MET A O 1
ATOM 7600 N N . GLU A 1 958 ? 25.976 40.121 18.606 1.00 84.12 958 GLU A N 1
ATOM 7601 C CA . GLU A 1 958 ? 25.485 39.262 19.691 1.00 84.12 958 GLU A CA 1
ATOM 7602 C C . GLU A 1 958 ? 23.963 39.032 19.704 1.00 84.12 958 GLU A C 1
ATOM 7604 O O . GLU A 1 958 ? 23.413 38.659 20.731 1.00 84.12 958 GLU A O 1
ATOM 7609 N N . TYR A 1 959 ? 23.263 39.188 18.573 1.00 84.62 959 TYR A N 1
ATOM 7610 C CA . TYR A 1 959 ? 21.844 38.816 18.497 1.00 84.62 959 TYR A CA 1
ATOM 7611 C C . TYR A 1 959 ? 21.678 37.295 18.581 1.00 84.62 959 TYR A C 1
ATOM 7613 O O . TYR A 1 959 ? 22.269 36.557 17.784 1.00 84.62 959 TYR A O 1
ATOM 7621 N N . SER A 1 960 ? 20.805 36.830 19.478 1.00 80.50 960 SER A N 1
ATOM 7622 C CA . SER A 1 960 ? 20.446 35.415 19.592 1.00 80.50 960 SER A CA 1
ATOM 7623 C C . SER A 1 960 ? 19.903 34.849 18.277 1.00 80.50 960 SER A C 1
ATOM 7625 O O . SER A 1 960 ? 19.013 35.429 17.648 1.00 80.50 960 SER A O 1
ATOM 7627 N N . GLU A 1 961 ? 20.374 33.654 17.904 1.00 81.00 961 GLU A N 1
ATOM 7628 C CA . GLU A 1 961 ? 19.842 32.875 16.774 1.00 81.00 961 GLU A CA 1
ATOM 7629 C C . GLU A 1 961 ? 18.327 32.672 16.867 1.00 81.00 961 GLU A C 1
ATOM 7631 O O . GLU A 1 961 ? 17.652 32.597 15.841 1.00 81.00 961 GLU A O 1
ATOM 7636 N N . GLU A 1 962 ? 17.784 32.609 18.084 1.00 81.06 962 GLU A N 1
ATOM 7637 C CA . GLU A 1 962 ? 16.353 32.432 18.314 1.00 81.06 962 GLU A CA 1
ATOM 7638 C C . GLU A 1 962 ? 15.540 33.642 17.860 1.00 81.06 962 GLU A C 1
ATOM 7640 O O . GLU A 1 962 ? 14.380 33.467 17.519 1.00 81.06 962 GLU A O 1
ATOM 7645 N N . ASN A 1 963 ? 16.132 34.834 17.758 1.00 84.31 963 ASN A N 1
ATOM 7646 C CA . ASN A 1 963 ? 15.468 36.066 17.319 1.00 84.31 963 ASN A CA 1
ATOM 7647 C C . ASN A 1 963 ? 15.793 36.443 15.860 1.00 84.31 963 ASN A C 1
ATOM 7649 O O . ASN A 1 963 ? 15.384 37.513 15.392 1.00 84.31 963 ASN A O 1
ATOM 7653 N N . LEU A 1 964 ? 16.523 35.589 15.130 1.00 87.75 964 LEU A N 1
ATOM 7654 C CA . LEU A 1 964 ? 16.885 35.790 13.725 1.00 87.75 964 LEU A CA 1
ATOM 7655 C C . LEU A 1 964 ? 16.080 34.852 12.818 1.00 87.75 964 LEU A C 1
ATOM 7657 O O . LEU A 1 964 ? 16.319 33.645 12.761 1.00 87.75 964 LEU A O 1
ATOM 7661 N N . VAL A 1 965 ? 15.171 35.416 12.024 1.00 87.19 965 VAL A N 1
ATOM 7662 C CA . VAL A 1 965 ? 14.361 34.656 11.064 1.00 87.19 965 VAL A CA 1
ATOM 7663 C C . VAL A 1 965 ? 14.772 35.034 9.645 1.00 87.19 965 VAL A C 1
ATOM 7665 O O . VAL A 1 965 ? 14.695 36.190 9.237 1.00 87.19 965 VAL A O 1
ATOM 7668 N N . GLN A 1 966 ? 15.211 34.053 8.859 1.00 82.94 966 GLN A N 1
ATOM 7669 C CA . GLN A 1 966 ? 15.464 34.260 7.435 1.00 82.94 966 GLN A CA 1
ATOM 7670 C C . GLN A 1 966 ? 14.199 33.978 6.635 1.00 82.94 966 GLN A C 1
ATOM 7672 O O . GLN A 1 966 ? 13.621 32.900 6.736 1.00 82.94 966 GLN A O 1
ATOM 7677 N N . PHE A 1 967 ? 13.805 34.949 5.824 1.00 71.25 967 PHE A N 1
ATOM 7678 C CA . PHE A 1 967 ? 12.636 34.893 4.965 1.00 71.25 967 PHE A CA 1
ATOM 7679 C C . PHE A 1 967 ? 13.097 34.620 3.526 1.00 71.25 967 PHE A C 1
ATOM 7681 O O . PHE A 1 967 ? 13.950 35.348 3.000 1.00 71.25 967 PHE A O 1
ATOM 7688 N N . TYR A 1 968 ? 12.585 33.541 2.930 1.00 58.84 968 TYR A N 1
ATOM 7689 C CA . TYR A 1 968 ? 13.051 32.990 1.651 1.00 58.84 968 TYR A CA 1
ATOM 7690 C C . TYR A 1 968 ? 12.193 33.418 0.466 1.00 58.84 968 TYR A C 1
ATOM 7692 O O . TYR A 1 968 ? 10.949 33.427 0.605 1.00 58.84 968 TYR A O 1
#

Foldseek 3Di:
DDDDDDDDDDDDDDDDDDAAEDALVVQQVQQDLQRFWEAAPQFIFGCSPPLPVDPVHSVLSSVRGSHHCHCVVVVVCDDVVVVVVVVVVPRTRHGYDPPDPSDDPVVVPPDDDDDDDPPPPPPDDDALAWDQFWCQAPPLFTDRQAGPLRAHSLNRLLLLLLLLLLLLLLLLVLVDDLVVDDPLNLLLNLLSLQLSWAQFARDNVVSLVSSVVSQVSLVVSLVVCCVVDPPVRDDPLSNLPDDALDLLRSNRYDDDPPCSVVSSVSSVCRHLVNVPVVDDLLLSLLLSLLSLLLSLLSVLLSLLVLLCVVPVVDCLDDSVLVSVLSSLSSVLSNLSSDDPDDSVSSLVSLLSSLVSSLSSLSSSQSSCCRRQNAFDKDKFDAAFDFFQEEEEEDARLSLLLLVLVVCQPVGYAYEYEFQCQQSCRGNNNVVRPSPHGHYDAHPQCCVPRQLLAQFAYEYEGDNHGDDDPSHQVRYEYERSHYDPSHHYDPPSPCVVNSVRSVVTPGDDCPDPSNVVGRPFDIDMARCFQVNVLVPVLVCLLVVLAWAEEEAEAHDHPDPVLLVCQVVLLVDDLNYAYEYEGRSCRSNPPCQVSSFAGPDPPRHGRYYYQHHLSSLSRVVSNLVVVCVSLVHDSQPHNYAAEQETTISSSSSSVSNCVSVLAANHAYDCDDRNSQDPVNVVVCCLRHVYHHGDGDDDDGISVVSNPDDDDPDDPPDDDDPPQNDWAKWWWADWDDQFDQKIKTKIFHPDQQDFDAAFQLWWKKWWDAFPVRDIDIDTWHWLDAHGHTGMTMTMARDDPPDRVSVVRVPDDGRDIIIMGDRGFQWGWDADPVLQIWTTHPPDIQTSAQEEEEEEEAPQVSSVNNVLSVCLVSVHNYQYFYEYEYAPRRQSVCPVVLVVSCVSNPNSYHYHYHHCVPRNQDALVVCVPRPPDLDQDSSYAYEYEDPPVNRVVVVVSNVVSVHDPSRYGYRD